Protein 1O9P (pdb70)

Organism: Bradyrhizobium japonicum (NCBI:txid375)

Nearest PDB structures (foldseek):
  1o9q-assembly1_A  TM=1.002E+00  e=8.405E-88  Bradyrhizobium japonicum
  1ocm-assembly1_A  TM=1.002E+00  e=1.793E-87  Bradyrhizobium japonicum
  1obk-assembly1_B  TM=1.001E+00  e=4.829E-87  Bradyrhizobium japonicum
  1o9p-assembly1_B  TM=1.001E+00  e=1.092E-86  Bradyrhizobium japonicum
  1obj-assembly1_B  TM=1.001E+00  e=3.504E-86  Bradyrhizobium japonicum

Structure (mmCIF, N/CA/C/O backbone):
data_1O9P
#
_entry.id   1O9P
#
_cell.length_a   103.581
_cell.length_b   94.790
_cell.length_c   75.065
_cell.angle_alpha   90.00
_cell.angle_beta   90.00
_cell.angle_gamma   90.00
#
_symmetry.space_group_name_H-M   'P 21 21 2'
#
loop_
_entity.id
_entity.type
_entity.pdbx_description
1 polymer 'MALONAMIDASE E2'
2 non-polymer 'MALONIC ACID'
3 water water
#
loop_
_atom_site.group_PDB
_atom_site.id
_atom_site.type_symbol
_atom_site.label_atom_id
_atom_site.label_alt_id
_atom_site.label_comp_id
_atom_site.label_asym_id
_atom_site.label_entity_id
_atom_site.label_seq_id
_atom_site.pdbx_PDB_ins_code
_atom_site.Cartn_x
_atom_site.Cartn_y
_atom_site.Cartn_z
_atom_site.occupancy
_atom_site.B_iso_or_equiv
_atom_site.auth_seq_id
_atom_site.auth_comp_id
_atom_site.auth_asym_id
_atom_site.auth_atom_id
_atom_site.pdbx_PDB_m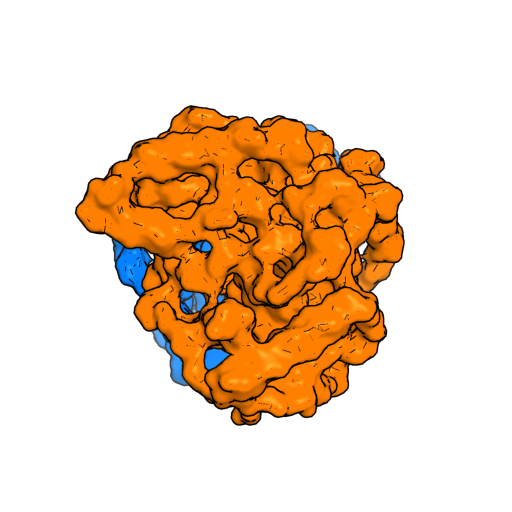odel_num
ATOM 1 N N . MET A 1 1 ? 11.269 31.099 -9.056 1.00 11.34 1 MET A N 1
ATOM 2 C CA . MET A 1 1 ? 11.995 30.602 -7.851 1.00 12.78 1 MET A CA 1
ATOM 3 C C . MET A 1 1 ? 13.293 29.905 -8.247 1.00 14.69 1 MET A C 1
ATOM 4 O O . MET A 1 1 ? 13.428 29.421 -9.373 1.00 16.26 1 MET A O 1
ATOM 9 N N . ILE A 1 2 ? 14.245 29.858 -7.317 1.00 13.55 2 ILE A N 1
ATOM 10 C CA . ILE A 1 2 ? 15.533 29.216 -7.565 1.00 14.05 2 ILE A CA 1
ATOM 11 C C . ILE A 1 2 ? 15.503 27.781 -7.044 1.00 14.12 2 ILE A C 1
ATOM 12 O O . ILE A 1 2 ? 15.109 27.538 -5.904 1.00 13.10 2 ILE A O 1
ATOM 17 N N . SER A 1 3 ? 15.924 26.836 -7.880 1.00 12.67 3 SER A N 1
ATOM 18 C CA . SER A 1 3 ? 15.950 25.428 -7.499 1.00 14.44 3 SER A CA 1
ATOM 19 C C . SER A 1 3 ? 17.276 24.995 -6.875 1.00 14.74 3 SER A C 1
ATOM 20 O O . SER A 1 3 ? 18.329 25.104 -7.498 1.00 15.04 3 SER A O 1
ATOM 23 N N . LEU A 1 4 ? 17.218 24.493 -5.646 1.00 16.16 4 LEU A N 1
ATOM 24 C CA . LEU A 1 4 ? 18.421 24.035 -4.965 1.00 15.45 4 LEU A CA 1
ATOM 25 C C . LEU A 1 4 ? 19.031 22.876 -5.756 1.00 15.14 4 LEU A C 1
ATOM 26 O O . LEU A 1 4 ? 20.233 22.862 -6.025 1.00 12.43 4 LEU A O 1
ATOM 31 N N . ALA A 1 5 ? 18.194 21.917 -6.142 1.00 16.08 5 ALA A N 1
ATOM 32 C CA . ALA A 1 5 ? 18.659 20.757 -6.898 1.00 19.38 5 ALA A CA 1
ATOM 33 C C . ALA A 1 5 ? 19.352 21.192 -8.185 1.00 20.75 5 ALA A C 1
ATOM 34 O O . ALA A 1 5 ? 20.418 20.679 -8.530 1.00 20.97 5 ALA A O 1
ATOM 36 N N . ASP A 1 6 ? 18.738 22.137 -8.890 1.00 22.30 6 ASP A N 1
ATOM 37 C CA . ASP A 1 6 ? 19.295 22.663 -10.132 1.00 22.47 6 ASP A CA 1
ATOM 38 C C . ASP A 1 6 ? 20.694 23.217 -9.866 1.00 22.23 6 ASP A C 1
ATOM 39 O O . ASP A 1 6 ? 21.660 22.853 -10.541 1.00 21.45 6 ASP A O 1
ATOM 44 N N . LEU A 1 7 ? 20.795 24.101 -8.877 1.00 19.96 7 LEU A N 1
ATOM 45 C CA . LEU A 1 7 ? 22.074 24.702 -8.519 1.00 20.09 7 LEU A CA 1
ATOM 46 C C . LEU A 1 7 ? 23.123 23.633 -8.225 1.00 19.97 7 LEU A C 1
ATOM 47 O O . LEU A 1 7 ? 24.243 23.699 -8.734 1.00 19.71 7 LEU A O 1
ATOM 52 N N . GLN A 1 8 ? 22.761 22.653 -7.403 1.00 20.01 8 GLN A N 1
ATOM 53 C CA . GLN A 1 8 ? 23.684 21.576 -7.055 1.00 22.39 8 GLN A CA 1
ATOM 54 C C . GLN A 1 8 ? 24.234 20.885 -8.293 1.00 23.53 8 GLN A C 1
ATOM 55 O O . GLN A 1 8 ? 25.445 20.722 -8.437 1.00 22.95 8 GLN A O 1
ATOM 61 N N . ARG A 1 9 ? 23.331 20.460 -9.171 1.00 23.71 9 ARG A N 1
ATOM 62 C CA . ARG A 1 9 ? 23.718 19.773 -10.397 1.00 25.95 9 ARG A CA 1
ATOM 63 C C . ARG A 1 9 ? 24.690 20.580 -11.243 1.00 26.22 9 ARG A C 1
ATOM 64 O O . ARG A 1 9 ? 25.720 20.062 -11.669 1.00 26.89 9 ARG A O 1
ATOM 72 N N . ARG A 1 10 ? 24.363 21.844 -11.487 1.00 26.43 10 ARG A N 1
ATOM 73 C CA . ARG A 1 10 ? 25.223 22.702 -12.290 1.00 26.81 10 ARG A CA 1
ATOM 74 C C . ARG A 1 10 ? 26.583 22.934 -11.633 1.00 27.69 10 ARG A C 1
ATOM 75 O O . ARG A 1 10 ? 27.613 22.966 -12.310 1.00 27.00 10 ARG A O 1
ATOM 83 N N . ILE A 1 11 ? 26.588 23.097 -10.316 1.00 26.34 11 ILE A N 1
ATOM 84 C CA . ILE A 1 11 ? 27.834 23.313 -9.593 1.00 25.74 11 ILE A CA 1
ATOM 85 C C . ILE A 1 11 ? 28.690 22.050 -9.637 1.00 26.98 11 ILE A C 1
ATOM 86 O O . ILE A 1 11 ? 29.894 22.113 -9.883 1.00 26.67 11 ILE A O 1
ATOM 91 N N . GLU A 1 12 ? 28.055 20.905 -9.409 1.00 28.08 12 GLU A N 1
ATOM 92 C CA . GLU A 1 12 ? 28.749 19.624 -9.406 1.00 31.12 12 GLU A CA 1
ATOM 93 C C . GLU A 1 12 ? 29.462 19.340 -10.727 1.00 32.59 12 GLU A C 1
ATOM 94 O O . GLU A 1 12 ? 30.599 18.863 -10.733 1.00 33.72 12 GLU A O 1
ATOM 100 N N . THR A 1 13 ? 28.800 19.630 -11.842 1.00 32.22 13 THR A N 1
ATOM 101 C CA . THR A 1 13 ? 29.392 19.385 -13.154 1.00 32.79 13 THR A CA 1
ATOM 102 C C . THR A 1 13 ? 30.284 20.533 -13.615 1.00 33.61 13 THR A C 1
ATOM 103 O O . THR A 1 13 ? 30.751 20.544 -14.756 1.00 34.93 13 THR A O 1
ATOM 107 N N . GLY A 1 14 ? 30.520 21.494 -12.728 1.00 33.02 14 GLY A N 1
ATOM 108 C CA . GLY A 1 14 ? 31.362 22.626 -13.072 1.00 32.07 14 GLY A CA 1
ATOM 109 C C . GLY A 1 14 ? 30.704 23.568 -14.060 1.00 31.97 14 GLY A C 1
ATOM 110 O O . GLY A 1 14 ? 31.354 24.446 -14.627 1.00 32.76 14 GLY A O 1
ATOM 111 N N . GLU A 1 15 ? 29.405 23.383 -14.265 1.00 31.31 15 GLU A N 1
ATOM 112 C CA . GLU A 1 15 ? 28.642 24.217 -15.182 1.00 30.33 15 GLU A CA 1
ATOM 113 C C . GLU A 1 15 ? 28.394 25.595 -14.564 1.00 30.60 15 GLU A C 1
ATOM 114 O O . GLU A 1 15 ? 28.244 26.586 -15.278 1.00 29.90 15 GLU A O 1
ATOM 120 N N . LEU A 1 16 ? 28.369 25.647 -13.232 1.00 29.44 16 LEU A N 1
ATOM 121 C CA . LEU A 1 16 ? 28.148 26.890 -12.490 1.00 27.93 16 LEU A CA 1
ATOM 122 C C . LEU A 1 16 ? 29.098 26.964 -11.293 1.00 26.77 16 LEU A C 1
ATOM 123 O O . LEU A 1 16 ? 29.357 25.953 -10.642 1.00 25.59 16 LEU A O 1
ATOM 128 N N . SER A 1 17 ? 29.610 28.156 -10.996 1.00 25.65 17 SER A N 1
ATOM 129 C CA . SER A 1 17 ? 30.525 28.310 -9.868 1.00 25.46 17 SER A CA 1
ATOM 130 C C . SER A 1 17 ? 29.785 28.730 -8.602 1.00 24.58 17 SER A C 1
ATOM 131 O O . SER A 1 17 ? 28.846 29.525 -8.654 1.00 24.60 17 SER A O 1
ATOM 134 N N . PRO A 1 18 ? 30.207 28.200 -7.443 1.00 24.21 18 PRO A N 1
ATOM 135 C CA . PRO A 1 18 ? 29.583 28.523 -6.155 1.00 22.57 18 PRO A CA 1
ATOM 136 C C . PRO A 1 18 ? 29.531 30.024 -5.893 1.00 22.17 18 PRO A C 1
ATOM 137 O O . PRO A 1 18 ? 28.512 30.543 -5.440 1.00 18.93 18 PRO A O 1
ATOM 141 N N . ASN A 1 19 ? 30.631 30.719 -6.167 1.00 21.68 19 ASN A N 1
ATOM 142 C CA . ASN A 1 19 ? 30.676 32.162 -5.946 1.00 22.59 19 ASN A CA 1
ATOM 143 C C . ASN A 1 19 ? 29.627 32.877 -6.783 1.00 21.08 19 ASN A C 1
ATOM 144 O O . ASN A 1 19 ? 28.996 33.828 -6.322 1.00 19.16 19 ASN A O 1
ATOM 149 N N . ALA A 1 20 ? 29.449 32.418 -8.017 1.00 20.66 20 ALA A N 1
ATOM 150 C CA . ALA A 1 20 ? 28.472 33.019 -8.919 1.00 21.79 20 ALA A CA 1
ATOM 151 C C . ALA A 1 20 ? 27.062 32.793 -8.389 1.00 20.70 20 ALA A C 1
ATOM 152 O O . ALA A 1 20 ? 26.223 33.697 -8.413 1.00 20.42 20 ALA A O 1
ATOM 154 N N . ALA A 1 21 ? 26.810 31.577 -7.918 1.00 19.58 21 ALA A N 1
ATOM 155 C CA . ALA A 1 21 ? 25.507 31.211 -7.381 1.00 18.52 21 ALA A CA 1
ATOM 156 C C . ALA A 1 21 ? 25.140 32.127 -6.224 1.00 17.54 21 ALA A C 1
ATOM 157 O O . ALA A 1 21 ? 24.018 32.637 -6.153 1.00 17.58 21 ALA A O 1
ATOM 159 N N . ILE A 1 22 ? 26.090 32.335 -5.320 1.00 15.41 22 ILE A N 1
ATOM 160 C CA . ILE A 1 22 ? 25.866 33.190 -4.164 1.00 15.18 22 ILE A CA 1
ATOM 161 C C . ILE A 1 22 ? 25.706 34.651 -4.579 1.00 15.45 22 ILE A C 1
ATOM 162 O O . ILE A 1 22 ? 24.871 35.369 -4.030 1.00 13.68 22 ILE A O 1
ATOM 167 N N . ALA A 1 23 ? 26.508 35.088 -5.544 1.00 15.69 23 ALA A N 1
ATOM 168 C CA . ALA A 1 23 ? 26.423 36.463 -6.030 1.00 15.92 23 ALA A CA 1
ATOM 169 C C . ALA A 1 23 ? 25.030 36.697 -6.611 1.00 15.38 23 ALA A C 1
ATOM 170 O O . ALA A 1 23 ? 24.464 37.783 -6.485 1.00 15.97 23 ALA A O 1
ATOM 172 N N . GLN A 1 24 ? 24.483 35.668 -7.249 1.00 15.36 24 GLN A N 1
ATOM 173 C CA . GLN A 1 24 ? 23.154 35.758 -7.842 1.00 17.01 24 GLN A CA 1
ATOM 174 C C . GLN A 1 24 ? 22.081 35.929 -6.769 1.00 16.84 24 GLN A C 1
ATOM 175 O O . GLN A 1 24 ? 21.132 36.691 -6.951 1.00 13.77 24 GLN A O 1
ATOM 181 N N . SER A 1 25 ? 22.232 35.225 -5.650 1.00 16.28 25 SER A N 1
ATOM 182 C CA . SER A 1 25 ? 21.262 35.339 -4.564 1.00 16.70 25 SER A CA 1
ATOM 183 C C . SER A 1 25 ? 21.325 36.732 -3.949 1.00 16.48 25 SER A C 1
ATOM 184 O O . SER A 1 25 ? 20.291 37.340 -3.666 1.00 14.27 25 SER A O 1
ATOM 187 N N . HIS A 1 26 ? 22.539 37.233 -3.735 1.00 15.06 26 HIS A N 1
ATOM 188 C CA . HIS A 1 26 ? 22.714 38.569 -3.173 1.00 16.78 26 HIS A CA 1
ATOM 189 C C . HIS A 1 26 ? 22.013 39.584 -4.059 1.00 16.88 26 HIS A C 1
ATOM 190 O O . HIS A 1 26 ? 21.372 40.515 -3.571 1.00 17.26 26 HIS A O 1
ATOM 197 N N . ALA A 1 27 ? 22.147 39.400 -5.368 1.00 17.94 27 ALA A N 1
ATOM 198 C CA . ALA A 1 27 ? 21.532 40.305 -6.335 1.00 18.59 27 ALA A CA 1
ATOM 199 C C . ALA A 1 27 ? 20.013 40.161 -6.343 1.00 18.24 27 ALA A C 1
ATOM 200 O O . ALA A 1 27 ? 19.288 41.156 -6.395 1.00 17.41 27 ALA A O 1
ATOM 202 N N . ALA A 1 28 ? 19.539 38.920 -6.292 1.00 16.45 28 ALA A N 1
ATOM 203 C CA . ALA A 1 28 ? 18.103 38.652 -6.298 1.00 17.38 28 ALA A CA 1
ATOM 204 C C . ALA A 1 28 ? 17.439 39.252 -5.062 1.00 16.09 28 ALA A C 1
ATOM 205 O O . ALA A 1 28 ? 16.308 39.732 -5.125 1.00 15.92 28 ALA A O 1
ATOM 207 N N . ILE A 1 29 ? 18.146 39.224 -3.938 1.00 14.95 29 ILE A N 1
ATOM 208 C CA . ILE A 1 29 ? 17.611 39.783 -2.707 1.00 14.86 29 ILE A CA 1
ATOM 209 C C . ILE A 1 29 ? 17.466 41.298 -2.855 1.00 17.70 29 ILE A C 1
ATOM 210 O O . ILE A 1 29 ? 16.384 41.850 -2.657 1.00 16.07 29 ILE A O 1
ATOM 215 N N . GLU A 1 30 ? 18.553 41.965 -3.222 1.00 17.05 30 GLU A N 1
ATOM 216 C CA . GLU A 1 30 ? 18.520 43.413 -3.382 1.00 20.74 30 GLU A CA 1
ATOM 217 C C . GLU A 1 30 ? 17.562 43.867 -4.479 1.00 19.73 30 GLU A C 1
ATOM 218 O O . GLU A 1 30 ? 17.047 44.983 -4.437 1.00 20.47 30 GLU A O 1
ATOM 224 N N . ALA A 1 31 ? 17.313 42.995 -5.450 1.00 19.41 31 ALA A N 1
ATOM 225 C CA . ALA A 1 31 ? 16.420 43.323 -6.558 1.00 18.62 31 ALA A CA 1
ATOM 226 C C . ALA A 1 31 ? 14.957 43.502 -6.151 1.00 18.82 31 ALA A C 1
ATOM 227 O O . ALA A 1 31 ? 14.239 44.299 -6.755 1.00 18.72 31 ALA A O 1
ATOM 229 N N . ARG A 1 32 ? 14.509 42.774 -5.132 1.00 16.39 32 ARG A N 1
ATOM 230 C CA . ARG A 1 32 ? 13.113 42.884 -4.717 1.00 17.14 32 ARG A CA 1
ATOM 231 C C . ARG A 1 32 ? 12.852 43.152 -3.233 1.00 15.45 32 ARG A C 1
ATOM 232 O O . ARG A 1 32 ? 11.693 43.227 -2.818 1.00 15.21 32 ARG A O 1
ATOM 240 N N . GLU A 1 33 ? 13.901 43.303 -2.430 1.00 13.75 33 GLU A N 1
ATOM 241 C CA . GLU A 1 33 ? 13.692 43.554 -1.003 1.00 14.28 33 GLU A CA 1
ATOM 242 C C . GLU A 1 33 ? 12.866 44.807 -0.727 1.00 15.24 33 GLU A C 1
ATOM 243 O O . GLU A 1 33 ? 12.027 44.813 0.172 1.00 13.62 33 GLU A O 1
ATOM 249 N N . LYS A 1 34 ? 13.101 45.870 -1.495 1.00 13.52 34 LYS A N 1
ATOM 250 C CA . LYS A 1 34 ? 12.361 47.114 -1.296 1.00 15.38 34 LYS A CA 1
ATOM 251 C C . LYS A 1 34 ? 10.875 46.909 -1.572 1.00 14.60 34 LYS A C 1
ATOM 252 O O . LYS A 1 34 ? 10.028 47.698 -1.146 1.00 14.27 34 LYS A O 1
ATOM 258 N N . GLU A 1 35 ? 10.568 45.826 -2.272 1.00 12.69 35 GLU A N 1
ATOM 259 C CA . GLU A 1 35 ? 9.202 45.489 -2.635 1.00 14.59 35 GLU A CA 1
ATOM 260 C C . GLU A 1 35 ? 8.557 44.456 -1.708 1.00 14.80 35 GLU A C 1
ATOM 261 O O . GLU A 1 35 ? 7.370 44.557 -1.388 1.00 12.66 35 GLU A O 1
ATOM 267 N N . VAL A 1 36 ? 9.350 43.471 -1.286 1.00 12.25 36 VAL A N 1
ATOM 268 C CA . VAL A 1 36 ? 8.873 42.369 -0.444 1.00 12.99 36 VAL A CA 1
ATOM 269 C C . VAL A 1 36 ? 9.202 42.460 1.054 1.00 12.72 36 VAL A C 1
ATOM 270 O O . VAL A 1 36 ? 8.408 42.027 1.894 1.00 10.87 36 VAL A O 1
ATOM 274 N N . HIS A 1 37 ? 10.366 43.015 1.382 1.00 10.37 37 HIS A N 1
ATOM 275 C CA . HIS A 1 37 ? 10.803 43.164 2.776 1.00 12.22 37 HIS A CA 1
ATOM 276 C C . HIS A 1 37 ? 10.791 41.823 3.508 1.00 10.73 37 HIS A C 1
ATOM 277 O O . HIS A 1 37 ? 10.204 41.702 4.582 1.00 10.81 37 HIS A O 1
ATOM 284 N N . ALA A 1 38 ? 11.447 40.825 2.928 1.00 10.53 38 ALA A N 1
ATOM 285 C CA . ALA A 1 38 ? 11.492 39.492 3.520 1.00 10.93 38 ALA A CA 1
ATOM 286 C C . ALA A 1 38 ? 12.644 39.291 4.501 1.00 10.13 38 ALA A C 1
ATOM 287 O O . ALA A 1 38 ? 12.661 38.309 5.248 1.00 9.38 38 ALA A O 1
ATOM 289 N N . PHE A 1 39 ? 13.607 40.208 4.503 1.00 7.51 39 PHE A N 1
ATOM 290 C CA . PHE A 1 39 ? 14.756 40.072 5.391 1.00 9.16 39 PHE A CA 1
ATOM 291 C C . PHE A 1 39 ? 14.858 41.080 6.526 1.00 10.37 39 PHE A C 1
ATOM 292 O O . PHE A 1 39 ? 14.630 42.279 6.340 1.00 10.26 39 PHE A O 1
ATOM 300 N N . VAL A 1 40 ? 15.208 40.576 7.703 1.00 9.68 40 VAL A N 1
ATOM 301 C CA . VAL A 1 40 ? 15.418 41.420 8.869 1.00 10.89 40 VAL A CA 1
ATOM 302 C C . VAL A 1 40 ? 16.798 42.005 8.604 1.00 11.50 40 VAL A C 1
ATOM 303 O O . VAL A 1 40 ? 17.058 43.188 8.830 1.00 9.27 40 VAL A O 1
ATOM 307 N N . ARG A 1 41 ? 17.687 41.144 8.126 1.00 11.14 41 ARG A N 1
ATOM 308 C CA . ARG A 1 41 ? 19.038 41.554 7.797 1.00 13.95 41 ARG A CA 1
ATOM 309 C C . ARG A 1 41 ? 19.628 40.649 6.727 1.00 13.10 41 ARG A C 1
ATOM 310 O O . ARG A 1 41 ? 19.474 39.420 6.751 1.00 8.99 41 ARG A O 1
ATOM 318 N N . HIS A 1 42 ? 20.286 41.292 5.772 1.00 12.21 42 HIS A N 1
ATOM 319 C CA . HIS A 1 42 ? 20.924 40.624 4.650 1.00 13.14 42 HIS A CA 1
ATOM 320 C C . HIS A 1 42 ? 22.422 40.828 4.824 1.00 13.55 42 HIS A C 1
ATOM 321 O O . HIS A 1 42 ? 22.901 41.966 4.808 1.00 14.37 42 HIS A O 1
ATOM 328 N N . ASP A 1 43 ? 23.156 39.737 5.021 1.00 13.24 43 ASP A N 1
ATOM 329 C CA . ASP A 1 43 ? 24.603 39.819 5.178 1.00 14.55 43 ASP A CA 1
ATOM 330 C C . ASP A 1 43 ? 25.203 39.857 3.779 1.00 14.51 43 ASP A C 1
ATOM 331 O O . ASP A 1 43 ? 25.455 38.822 3.170 1.00 12.58 43 ASP A O 1
ATOM 336 N N . LYS A 1 44 ? 25.419 41.066 3.275 1.00 15.36 44 LYS A N 1
ATOM 337 C CA . LYS A 1 44 ? 25.960 41.254 1.936 1.00 18.29 44 LYS A CA 1
ATOM 338 C C . LYS A 1 44 ? 27.350 40.665 1.739 1.00 18.20 44 LYS A C 1
ATOM 339 O O . LYS A 1 44 ? 27.752 40.391 0.610 1.00 17.98 44 LYS A O 1
ATOM 345 N N . SER A 1 45 ? 28.078 40.463 2.832 1.00 19.43 45 SER A N 1
ATOM 346 C CA . SER A 1 45 ? 29.432 39.921 2.745 1.00 20.09 45 SER A CA 1
ATOM 347 C C . SER A 1 45 ? 29.491 38.396 2.707 1.00 19.57 45 SER A C 1
ATOM 348 O O . SER A 1 45 ? 30.559 37.823 2.494 1.00 19.55 45 SER A O 1
ATOM 351 N N . ALA A 1 46 ? 28.352 37.741 2.917 1.00 18.86 46 ALA A N 1
ATOM 352 C CA . ALA A 1 46 ? 28.300 36.278 2.920 1.00 19.43 46 ALA A CA 1
ATOM 353 C C . ALA A 1 46 ? 28.812 35.693 1.607 1.00 20.43 46 ALA A C 1
ATOM 354 O O . ALA A 1 46 ? 28.384 36.100 0.528 1.00 20.11 46 ALA A O 1
ATOM 356 N N . ARG A 1 47 ? 29.722 34.727 1.702 1.00 20.24 47 ARG A N 1
ATOM 357 C CA . ARG A 1 47 ? 30.290 34.112 0.508 1.00 20.64 47 ARG A CA 1
ATOM 358 C C . ARG A 1 47 ? 30.111 32.598 0.499 1.00 18.47 47 ARG A C 1
ATOM 359 O O . ARG A 1 47 ? 29.828 31.987 1.529 1.00 17.82 47 ARG A O 1
ATOM 367 N N . ALA A 1 48 ? 30.261 31.994 -0.672 1.00 17.19 48 ALA A N 1
ATOM 368 C CA . ALA A 1 48 ? 30.115 30.551 -0.798 1.00 15.90 48 ALA A CA 1
ATOM 369 C C . ALA A 1 48 ? 31.253 29.849 -0.075 1.00 16.05 48 ALA A C 1
ATOM 370 O O . ALA A 1 48 ? 32.346 30.402 0.058 1.00 15.54 48 ALA A O 1
ATOM 372 N N . GLN A 1 49 ? 30.994 28.637 0.408 1.00 15.60 49 GLN A N 1
ATOM 373 C CA . GLN A 1 49 ? 32.034 27.873 1.082 1.00 17.19 49 GLN A CA 1
ATOM 374 C C . GLN A 1 49 ? 32.742 27.035 0.026 1.00 16.63 49 GLN A C 1
ATOM 375 O O . GLN A 1 49 ? 32.234 26.868 -1.083 1.00 16.68 49 GLN A O 1
ATOM 381 N N . ALA A 1 50 ? 33.907 26.506 0.382 1.00 17.02 50 ALA A N 1
ATOM 382 C CA . ALA A 1 50 ? 34.729 25.723 -0.534 1.00 17.30 50 ALA A CA 1
ATOM 383 C C . ALA A 1 50 ? 34.270 24.307 -0.868 1.00 18.16 50 ALA A C 1
ATOM 384 O O . ALA A 1 50 ? 34.490 23.838 -1.988 1.00 18.73 50 ALA A O 1
ATOM 386 N N . SER A 1 51 ? 33.649 23.618 0.082 1.00 16.01 51 SER A N 1
ATOM 387 C CA . SER A 1 51 ? 33.217 22.244 -0.172 1.00 16.51 51 SER A CA 1
ATOM 388 C C . SER A 1 51 ? 31.896 21.887 0.493 1.00 15.97 51 SER A C 1
ATOM 389 O O . SER A 1 51 ? 31.384 22.636 1.321 1.00 16.50 51 SER A O 1
ATOM 392 N N . GLY A 1 52 ? 31.361 20.726 0.129 1.00 14.80 52 GLY A N 1
ATOM 393 C CA . GLY A 1 52 ? 30.104 20.277 0.701 1.00 13.39 52 GLY A CA 1
ATOM 394 C C . GLY A 1 52 ? 28.983 20.303 -0.319 1.00 12.24 52 GLY A C 1
ATOM 395 O O . GLY A 1 52 ? 29.029 21.098 -1.257 1.00 13.09 52 GLY A O 1
ATOM 396 N N . PRO A 1 53 ? 27.956 19.454 -0.159 1.00 12.19 53 PRO A N 1
ATOM 397 C CA . PRO A 1 53 ? 26.832 19.414 -1.102 1.00 12.90 53 PRO A CA 1
ATOM 398 C C . PRO A 1 53 ? 26.043 20.717 -1.209 1.00 13.30 53 PRO A C 1
ATOM 399 O O . PRO A 1 53 ? 25.355 20.952 -2.206 1.00 13.19 53 PRO A O 1
ATOM 403 N N . LEU A 1 54 ? 26.139 21.564 -0.189 1.00 12.25 54 LEU A N 1
ATOM 404 C CA . LEU A 1 54 ? 25.425 22.832 -0.218 1.00 12.35 54 LEU A CA 1
ATOM 405 C C . LEU A 1 54 ? 26.315 24.026 -0.532 1.00 11.55 54 LEU A C 1
ATOM 406 O O . LEU A 1 54 ? 25.911 25.170 -0.350 1.00 12.70 54 LEU A O 1
ATOM 411 N N . ARG A 1 55 ? 27.530 23.776 -1.008 1.00 13.18 55 ARG A N 1
ATOM 412 C CA . ARG A 1 55 ? 28.402 24.892 -1.348 1.00 12.13 55 ARG A CA 1
ATOM 413 C C . ARG A 1 55 ? 27.713 25.683 -2.466 1.00 11.88 55 ARG A C 1
ATOM 414 O O . ARG A 1 55 ? 27.198 25.101 -3.420 1.00 12.12 55 ARG A O 1
ATOM 422 N N . GLY A 1 56 ? 27.683 27.005 -2.331 1.00 12.32 56 GLY A N 1
ATOM 423 C CA . GLY A 1 56 ? 27.035 27.836 -3.334 1.00 11.58 56 GLY A CA 1
ATOM 424 C C . GLY A 1 56 ? 25.530 27.977 -3.131 1.00 11.79 56 GLY A C 1
ATOM 425 O O . GLY A 1 56 ? 24.844 28.627 -3.926 1.00 10.92 56 GLY A O 1
ATOM 426 N N . ILE A 1 57 ? 25.012 27.378 -2.060 1.00 10.08 57 ILE A N 1
ATOM 427 C CA . ILE A 1 57 ? 23.580 27.435 -1.766 1.00 9.66 57 ILE A CA 1
ATOM 428 C C . ILE A 1 57 ? 23.287 28.452 -0.670 1.00 10.99 57 ILE A C 1
ATOM 429 O O . ILE A 1 57 ? 23.709 28.278 0.476 1.00 10.57 57 ILE A O 1
ATOM 434 N N . ALA A 1 58 ? 22.564 29.510 -1.025 1.00 9.74 58 ALA A N 1
ATOM 435 C CA . ALA A 1 58 ? 22.220 30.560 -0.072 1.00 10.23 58 ALA A CA 1
ATOM 436 C C . ALA A 1 58 ? 20.973 30.169 0.720 1.00 9.68 58 ALA A C 1
ATOM 437 O O . ALA A 1 58 ? 19.977 29.731 0.144 1.00 8.44 58 ALA A O 1
ATOM 439 N N . VAL A 1 59 ? 21.024 30.342 2.038 1.00 8.05 59 VAL A N 1
ATOM 440 C CA . VAL A 1 59 ? 19.891 29.984 2.884 1.00 8.16 59 VAL A CA 1
ATOM 441 C C . VAL A 1 59 ? 19.459 31.116 3.806 1.00 9.47 59 VAL A C 1
ATOM 442 O O . VAL A 1 59 ? 20.294 31.752 4.461 1.00 8.22 59 VAL A O 1
ATOM 446 N N . GLY A 1 60 ? 18.149 31.358 3.846 1.00 8.09 60 GLY A N 1
ATOM 447 C CA . GLY A 1 60 ? 17.588 32.386 4.706 1.00 8.36 60 GLY A CA 1
ATOM 448 C C . GLY A 1 60 ? 17.117 31.716 5.988 1.00 8.32 60 GLY A C 1
ATOM 449 O O . GLY A 1 60 ? 16.564 30.619 5.945 1.00 6.93 60 GLY A O 1
ATOM 450 N N . ILE A 1 61 ? 17.323 32.364 7.130 1.00 7.11 61 ILE A N 1
ATOM 451 C CA . ILE A 1 61 ? 16.934 31.763 8.406 1.00 8.44 61 ILE A CA 1
ATOM 452 C C . ILE A 1 61 ? 15.895 32.573 9.184 1.00 7.87 61 ILE A C 1
ATOM 453 O O . ILE A 1 61 ? 16.146 33.721 9.541 1.00 9.09 61 ILE A O 1
ATOM 458 N N . LYS A 1 62 ? 14.735 31.970 9.442 1.00 7.77 62 LYS A N 1
ATOM 459 C CA . LYS A 1 62 ? 13.669 32.627 10.209 1.00 7.74 62 LYS A CA 1
ATOM 460 C C . LYS A 1 62 ? 14.310 33.197 11.472 1.00 7.85 62 LYS A C 1
ATOM 461 O O . LYS A 1 62 ? 15.038 32.495 12.179 1.00 6.82 62 LYS A O 1
ATOM 467 N N . ASP A 1 63 ? 14.017 34.457 11.779 1.00 8.25 63 ASP A N 1
ATOM 468 C CA . ASP A 1 63 ? 14.673 35.106 12.905 1.00 9.43 63 ASP A CA 1
ATOM 469 C C . ASP A 1 63 ? 14.358 34.755 14.356 1.00 10.22 63 ASP A C 1
ATOM 470 O O . ASP A 1 63 ? 14.447 35.622 15.226 1.00 8.64 63 ASP A O 1
ATOM 475 N N . ILE A 1 64 ? 13.988 33.499 14.613 1.00 9.33 64 ILE A N 1
ATOM 476 C CA . ILE A 1 64 ? 13.794 33.025 15.984 1.00 8.29 64 ILE A CA 1
ATOM 477 C C . ILE A 1 64 ? 14.836 31.912 16.141 1.00 8.28 64 ILE A C 1
ATOM 478 O O . ILE A 1 64 ? 14.961 31.285 17.192 1.00 7.78 64 ILE A O 1
ATOM 483 N N . ILE A 1 65 ? 15.596 31.690 15.071 1.00 8.28 65 ILE A N 1
ATOM 484 C CA . ILE A 1 65 ? 16.645 30.670 15.052 1.00 8.27 65 ILE A CA 1
ATOM 485 C C . ILE A 1 65 ? 17.999 31.353 15.257 1.00 7.21 65 ILE A C 1
ATOM 486 O O . ILE A 1 65 ? 18.371 32.245 14.495 1.00 6.64 65 ILE A O 1
ATOM 491 N N . ASP A 1 66 ? 18.722 30.931 16.296 1.00 8.59 66 ASP A N 1
ATOM 492 C CA . ASP A 1 66 ? 20.026 31.502 16.646 1.00 8.50 66 ASP A CA 1
ATOM 493 C C . ASP A 1 66 ? 21.122 31.465 15.591 1.00 9.14 66 ASP A C 1
ATOM 494 O O . ASP A 1 66 ? 21.361 30.434 14.962 1.00 8.26 66 ASP A O 1
ATOM 499 N N . THR A 1 67 ? 21.798 32.601 15.430 1.00 7.80 67 THR A N 1
ATOM 500 C CA . THR A 1 67 ? 22.947 32.724 14.537 1.00 9.37 67 THR A CA 1
ATOM 501 C C . THR A 1 67 ? 23.991 33.470 15.364 1.00 9.81 67 THR A C 1
ATOM 502 O O . THR A 1 67 ? 23.658 34.403 16.100 1.00 11.43 67 THR A O 1
ATOM 506 N N . ALA A 1 68 ? 25.245 33.047 15.265 1.00 9.26 68 ALA A N 1
ATOM 507 C CA . ALA A 1 68 ? 26.317 33.666 16.043 1.00 11.69 68 ALA A CA 1
ATOM 508 C C . ALA A 1 68 ? 26.929 34.924 15.432 1.00 12.20 68 ALA A C 1
ATOM 509 O O . ALA A 1 68 ? 27.526 35.727 16.143 1.00 11.39 68 ALA A O 1
ATOM 511 N N . ASN A 1 69 ? 26.776 35.095 14.123 1.00 13.60 69 ASN A N 1
ATOM 512 C CA . ASN A 1 69 ? 27.362 36.241 13.428 1.00 14.31 69 ASN A CA 1
ATOM 513 C C . ASN A 1 69 ? 26.364 37.336 13.051 1.00 14.91 69 ASN A C 1
ATOM 514 O O . ASN A 1 69 ? 26.750 38.383 12.521 1.00 14.77 69 ASN A O 1
ATOM 519 N N . MET A 1 70 ? 25.087 37.083 13.315 1.00 12.62 70 MET A N 1
ATOM 520 C CA . MET A 1 70 ? 24.013 38.030 13.017 1.00 13.68 70 MET A CA 1
ATOM 521 C C . MET A 1 70 ? 23.034 38.010 14.170 1.00 10.64 70 MET A C 1
ATOM 522 O O . MET A 1 70 ? 22.819 36.969 14.784 1.00 11.04 70 MET A O 1
ATOM 527 N N . PRO A 1 71 ? 22.410 39.158 14.470 1.00 9.80 71 PRO A N 1
ATOM 528 C CA . PRO A 1 71 ? 21.451 39.168 15.575 1.00 9.86 71 PRO A CA 1
ATOM 529 C C . PRO A 1 71 ? 20.279 38.217 15.309 1.00 9.26 71 PRO A C 1
ATOM 530 O O . PRO A 1 71 ? 20.047 37.790 14.176 1.00 8.54 71 PRO A O 1
ATOM 534 N N . THR A 1 72 ? 19.561 37.876 16.373 1.00 8.37 72 THR A N 1
ATOM 535 C CA . THR A 1 72 ? 18.384 37.015 16.294 1.00 7.98 72 THR A CA 1
ATOM 536 C C . THR A 1 72 ? 17.400 37.779 17.171 1.00 8.42 72 THR A C 1
ATOM 537 O O . THR A 1 72 ? 17.396 37.640 18.397 1.00 8.50 72 THR A O 1
ATOM 541 N N . GLU A 1 73 ? 16.583 38.608 16.525 1.00 9.27 73 GLU A N 1
ATOM 542 C CA . GLU A 1 73 ? 15.652 39.487 17.223 1.00 8.56 73 GLU A CA 1
ATOM 543 C C . GLU A 1 73 ? 14.228 39.014 17.516 1.00 7.94 73 GLU A C 1
ATOM 544 O O . GLU A 1 73 ? 13.419 39.779 18.035 1.00 8.47 73 GLU A O 1
ATOM 550 N N . MET A 1 74 ? 13.932 37.760 17.188 1.00 8.55 74 MET A N 1
ATOM 551 C CA . MET A 1 74 ? 12.627 37.157 17.461 1.00 7.54 74 MET A CA 1
ATOM 552 C C . MET A 1 74 ? 11.408 37.923 16.951 1.00 8.68 74 MET A C 1
ATOM 553 O O . MET A 1 74 ? 10.294 37.683 17.418 1.00 9.30 74 MET A O 1
ATOM 558 N N . GLY A 1 75 ? 11.600 38.836 16.006 1.00 7.46 75 GLY A N 1
ATOM 559 C CA . GLY A 1 75 ? 10.474 39.609 15.506 1.00 10.08 75 GLY A CA 1
ATOM 560 C C . GLY A 1 75 ? 9.872 40.483 16.599 1.00 11.48 75 GLY A C 1
ATOM 561 O O . GLY A 1 75 ? 8.735 40.952 16.482 1.00 10.14 75 GLY A O 1
ATOM 562 N N . SER A 1 76 ? 10.648 40.725 17.653 1.00 10.40 76 SER A N 1
ATOM 563 C CA . SER A 1 76 ? 10.189 41.526 18.788 1.00 12.01 76 SER A CA 1
ATOM 564 C C . SER A 1 76 ? 11.167 42.605 19.251 1.00 12.40 76 SER A C 1
ATOM 565 O O . SER A 1 76 ? 12.378 42.388 19.296 1.00 10.49 76 SER A O 1
ATOM 568 N N . GLU A 1 77 ? 10.621 43.763 19.617 1.00 13.80 77 GLU A N 1
ATOM 569 C CA . GLU A 1 77 ? 11.417 44.889 20.098 1.00 16.18 77 GLU A CA 1
ATOM 570 C C . GLU A 1 77 ? 12.170 44.481 21.363 1.00 13.40 77 GLU A C 1
ATOM 571 O O . GLU A 1 77 ? 13.215 45.042 21.690 1.00 10.19 77 GLU A O 1
ATOM 577 N N . ILE A 1 78 ? 11.622 43.509 22.083 1.00 12.76 78 ILE A N 1
ATOM 578 C CA . ILE A 1 78 ? 12.241 43.040 23.318 1.00 10.45 78 ILE A CA 1
ATOM 579 C C . ILE A 1 78 ? 13.628 42.458 23.064 1.00 11.19 78 ILE A C 1
ATOM 580 O O . ILE A 1 78 ? 14.506 42.520 23.930 1.00 9.94 78 I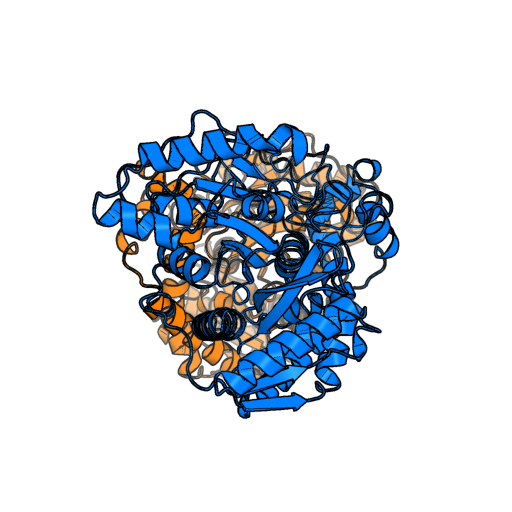LE A O 1
ATOM 585 N N . TYR A 1 79 ? 13.824 41.897 21.873 1.00 9.33 79 TYR A N 1
ATOM 586 C CA . TYR A 1 79 ? 15.106 41.303 21.518 1.00 10.86 79 TYR A CA 1
ATOM 587 C C . TYR A 1 79 ? 15.859 42.094 20.462 1.00 11.29 79 TYR A C 1
ATOM 588 O O . TYR A 1 79 ? 16.664 41.541 19.710 1.00 9.79 79 TYR A O 1
ATOM 597 N N . ARG A 1 80 ? 15.600 43.394 20.400 1.00 12.60 80 ARG A N 1
ATOM 598 C CA . ARG A 1 80 ? 16.296 44.235 19.435 1.00 12.83 80 ARG A CA 1
ATOM 599 C C . ARG A 1 80 ? 17.798 44.167 19.705 1.00 13.07 80 ARG A C 1
ATOM 600 O O . ARG A 1 80 ? 18.243 44.330 20.843 1.00 13.02 80 ARG A O 1
ATOM 608 N N . GLY A 1 81 ? 18.570 43.903 18.657 1.00 11.36 81 GLY A N 1
ATOM 609 C CA . GLY A 1 81 ? 20.014 43.817 18.789 1.00 12.44 81 GLY A CA 1
ATOM 610 C C . GLY A 1 81 ? 20.539 42.588 19.516 1.00 12.28 81 GLY A C 1
ATOM 611 O O . GLY A 1 81 ? 21.752 42.428 19.661 1.00 11.29 81 GLY A O 1
ATOM 612 N N . TRP A 1 82 ? 19.642 41.719 19.975 1.00 10.77 82 TRP A N 1
ATOM 613 C CA . TRP A 1 82 ? 20.062 40.514 20.693 1.00 10.41 82 TRP A CA 1
ATOM 614 C C . TRP A 1 82 ? 21.006 39.681 19.837 1.00 8.56 82 TRP A C 1
ATOM 615 O O . TRP A 1 82 ? 20.698 39.371 18.688 1.00 8.97 82 TRP A O 1
ATOM 626 N N . GLN A 1 83 ? 22.152 39.309 20.402 1.00 9.66 83 GLN A N 1
ATOM 627 C CA . GLN A 1 83 ? 23.134 38.529 19.660 1.00 9.22 83 GLN A CA 1
ATOM 628 C C . GLN A 1 83 ? 23.519 37.216 20.326 1.00 9.71 83 GLN A C 1
ATOM 629 O O . GLN A 1 83 ? 24.290 37.202 21.288 1.00 9.67 83 GLN A O 1
ATOM 635 N N . PRO A 1 84 ? 22.997 36.093 19.815 1.00 9.07 84 PRO A N 1
ATOM 636 C CA . PRO A 1 84 ? 23.331 34.794 20.400 1.00 9.01 84 PRO A CA 1
ATOM 637 C C . PRO A 1 84 ? 24.828 34.536 20.279 1.00 11.14 84 PRO A 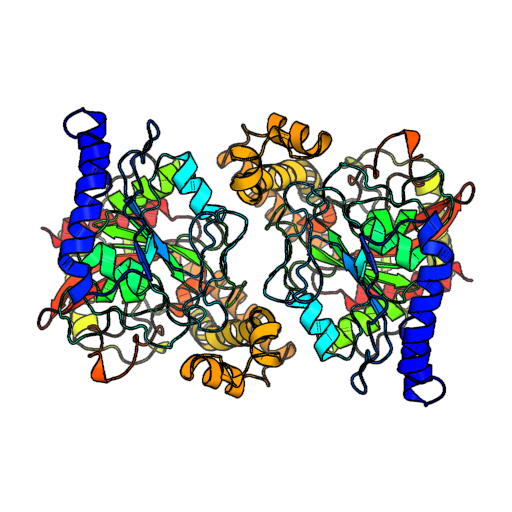C 1
ATOM 638 O O . PRO A 1 84 ? 25.487 35.022 19.356 1.00 10.39 84 PRO A O 1
ATOM 642 N N . ARG A 1 85 ? 25.353 33.761 21.216 1.00 10.31 85 ARG A N 1
ATOM 643 C CA . ARG A 1 85 ? 26.762 33.410 21.231 1.00 11.94 85 ARG A CA 1
ATOM 644 C C . ARG A 1 85 ? 27.050 32.318 20.198 1.00 11.64 85 ARG A C 1
ATOM 645 O O . ARG A 1 85 ? 28.111 32.304 19.573 1.00 9.20 85 ARG A O 1
ATOM 653 N N . SER A 1 86 ? 26.082 31.427 19.998 1.00 12.28 86 SER A N 1
ATOM 654 C CA . SER A 1 86 ? 26.253 30.307 19.079 1.00 11.59 86 SER A CA 1
ATOM 655 C C . SER A 1 86 ? 25.200 30.179 17.984 1.00 11.87 86 SER A C 1
ATOM 656 O O . SER A 1 86 ? 24.129 30.783 18.053 1.00 12.68 86 SER A O 1
ATOM 659 N N . ASP A 1 87 ? 25.528 29.386 16.968 1.00 10.22 87 ASP A N 1
ATOM 660 C CA . ASP A 1 87 ? 24.612 29.109 15.869 1.00 8.09 87 ASP A CA 1
ATOM 661 C C . ASP A 1 87 ? 23.777 27.933 16.340 1.00 8.14 87 ASP A C 1
ATOM 662 O O . ASP A 1 87 ? 24.304 27.009 16.962 1.00 7.28 87 ASP A O 1
ATOM 667 N N . ALA A 1 88 ? 22.485 27.952 16.036 1.00 6.84 88 ALA A N 1
ATOM 668 C CA . ALA A 1 88 ? 21.620 26.850 16.434 1.00 8.29 88 ALA A CA 1
ATOM 669 C C . ALA A 1 88 ? 22.064 25.593 15.697 1.00 7.52 88 ALA A C 1
ATOM 670 O O . ALA A 1 88 ? 22.651 25.670 14.624 1.00 8.39 88 ALA A O 1
ATOM 672 N N . PRO A 1 89 ? 21.809 24.415 16.279 1.00 7.92 89 PRO A N 1
ATOM 673 C CA . PRO A 1 89 ? 22.196 23.164 15.629 1.00 8.86 89 PRO A CA 1
ATOM 674 C C . PRO A 1 89 ? 21.736 23.046 14.169 1.00 8.64 89 PRO A C 1
ATOM 675 O O . PRO A 1 89 ? 22.500 22.590 13.325 1.00 8.41 89 PRO A O 1
ATOM 679 N N . VAL A 1 90 ? 20.505 23.455 13.855 1.00 9.86 90 VAL A N 1
ATOM 680 C CA . VAL A 1 90 ? 20.052 23.357 12.464 1.00 10.23 90 VAL A CA 1
ATOM 681 C C . VAL A 1 90 ? 20.851 24.276 11.554 1.00 10.73 90 VAL A C 1
ATOM 682 O O . VAL A 1 90 ? 21.018 23.990 10.371 1.00 11.11 90 VAL A O 1
ATOM 686 N N . VAL A 1 91 ? 21.341 25.385 12.098 1.00 10.76 91 VAL A N 1
ATOM 687 C CA . VAL A 1 91 ? 22.154 26.294 11.304 1.00 9.71 91 VAL A CA 1
ATOM 688 C C . VAL A 1 91 ? 23.491 25.601 11.046 1.00 9.89 91 VAL A C 1
ATOM 689 O O . VAL A 1 91 ? 24.038 25.687 9.948 1.00 8.98 91 VAL A O 1
ATOM 693 N N . MET A 1 92 ? 24.010 24.904 12.056 1.00 9.76 92 MET A N 1
ATOM 694 C CA . MET A 1 92 ? 25.280 24.197 11.907 1.00 8.69 92 MET A CA 1
ATOM 695 C C . MET A 1 92 ? 25.160 23.038 10.921 1.00 10.14 92 MET A C 1
ATOM 696 O O . MET A 1 92 ? 26.124 22.717 10.229 1.00 9.01 92 MET A O 1
ATOM 701 N N . MET A 1 93 ? 23.990 22.404 10.855 1.00 9.56 93 MET A N 1
ATOM 702 C CA . MET A 1 93 ? 23.805 21.300 9.913 1.00 9.18 93 MET A CA 1
ATOM 703 C C . MET A 1 93 ? 23.981 21.867 8.505 1.00 9.66 93 MET A C 1
ATOM 704 O O . MET A 1 93 ? 24.581 21.236 7.638 1.00 9.75 93 MET A O 1
ATOM 709 N N . LEU A 1 94 ? 23.456 23.068 8.286 1.00 7.84 94 LEU A N 1
ATOM 710 C CA . LEU A 1 94 ? 23.581 23.716 6.988 1.00 10.10 94 LEU A CA 1
ATOM 711 C C . LEU A 1 94 ? 25.031 24.120 6.718 1.00 9.77 94 LEU A C 1
ATOM 712 O O . LEU A 1 94 ? 25.571 23.842 5.646 1.00 8.61 94 LEU A O 1
ATOM 717 N N . LYS A 1 95 ? 25.657 24.767 7.698 1.00 8.45 95 LYS A N 1
ATOM 718 C CA . LYS A 1 95 ? 27.036 25.225 7.555 1.00 9.91 95 LYS A CA 1
ATOM 719 C C . LYS A 1 95 ? 28.018 24.078 7.346 1.00 9.65 95 LYS A C 1
ATOM 720 O O . LYS A 1 95 ? 28.936 24.178 6.534 1.00 8.82 95 LYS A O 1
ATOM 726 N N . ARG A 1 96 ? 27.827 22.989 8.078 1.00 11.08 96 ARG A N 1
ATOM 727 C CA . ARG A 1 96 ? 28.716 21.840 7.947 1.00 11.28 96 ARG A CA 1
ATOM 728 C C . ARG A 1 96 ? 28.599 21.225 6.565 1.00 11.68 96 ARG A C 1
ATOM 729 O O . ARG A 1 96 ? 29.529 20.570 6.087 1.00 11.72 96 ARG A O 1
ATOM 737 N N . ALA A 1 97 ? 27.453 21.441 5.927 1.00 9.62 97 ALA A N 1
ATOM 738 C CA . ALA A 1 97 ? 27.205 20.908 4.595 1.00 9.51 97 ALA A CA 1
ATOM 739 C C . ALA A 1 97 ? 27.707 21.845 3.500 1.00 10.48 97 ALA A C 1
ATOM 740 O O . ALA A 1 97 ? 27.593 21.535 2.313 1.00 11.04 97 ALA A O 1
ATOM 742 N N . GLY A 1 98 ? 28.248 22.995 3.902 1.00 10.56 98 GLY A N 1
ATOM 743 C CA . GLY A 1 98 ? 28.784 23.948 2.941 1.00 10.35 98 GLY A CA 1
ATOM 744 C C . GLY A 1 98 ? 27.889 25.103 2.522 1.00 10.11 98 GLY A C 1
ATOM 745 O O . GLY A 1 98 ? 28.248 25.873 1.625 1.00 8.98 98 GLY A O 1
ATOM 746 N N . ALA A 1 99 ? 26.737 25.247 3.169 1.00 8.34 99 ALA A N 1
ATOM 747 C CA . ALA A 1 99 ? 25.806 26.318 2.822 1.00 9.24 99 ALA A CA 1
ATOM 748 C C . ALA A 1 99 ? 26.265 27.702 3.276 1.00 9.81 99 ALA A C 1
ATOM 749 O O . ALA A 1 99 ? 27.138 27.836 4.131 1.00 8.20 99 ALA A O 1
ATOM 751 N N . THR A 1 100 ? 25.663 28.729 2.687 1.00 8.12 100 THR A N 1
ATOM 752 C CA . THR A 1 100 ? 25.965 30.106 3.035 1.00 9.86 100 THR A CA 1
ATOM 753 C C . THR A 1 100 ? 24.745 30.674 3.747 1.00 9.86 100 THR A C 1
ATOM 754 O O . THR A 1 100 ? 23.642 30.658 3.196 1.00 9.28 100 THR A O 1
ATOM 758 N N . ILE A 1 101 ? 24.932 31.143 4.977 1.00 8.35 101 ILE A N 1
ATOM 759 C CA . ILE A 1 101 ? 23.830 31.740 5.729 1.00 9.21 101 ILE A CA 1
ATOM 760 C C . ILE A 1 101 ? 23.787 33.183 5.229 1.00 10.55 101 ILE A C 1
ATOM 761 O O . ILE A 1 101 ? 24.554 34.035 5.680 1.00 10.70 101 ILE A O 1
ATOM 766 N N . ILE A 1 102 ? 22.886 33.448 4.288 1.00 10.32 102 ILE A N 1
ATOM 767 C CA . ILE A 1 102 ? 22.804 34.762 3.668 1.00 9.49 102 ILE A CA 1
ATOM 768 C C . ILE A 1 102 ? 22.047 35.847 4.432 1.00 10.54 102 ILE A C 1
ATOM 769 O O . ILE A 1 102 ? 22.197 37.038 4.139 1.00 9.31 102 ILE A O 1
ATOM 774 N N . GLY A 1 103 ? 21.247 35.451 5.416 1.00 8.76 103 GLY A N 1
ATOM 775 C CA . GLY A 1 103 ? 20.520 36.446 6.181 1.00 8.30 103 GLY A CA 1
ATOM 776 C C . GLY A 1 103 ? 19.427 35.886 7.066 1.00 8.00 103 GLY A C 1
ATOM 777 O O . GLY A 1 103 ? 19.132 34.690 7.026 1.00 7.21 103 GLY A O 1
ATOM 778 N N . LYS A 1 104 ? 18.836 36.754 7.881 1.00 7.64 104 LYS A N 1
ATOM 779 C CA . LYS A 1 104 ? 17.749 36.345 8.762 1.00 8.82 104 LYS A CA 1
ATOM 780 C C . LYS A 1 104 ? 16.462 36.846 8.123 1.00 9.71 104 LYS A C 1
ATOM 781 O O . LYS A 1 104 ? 16.343 38.028 7.795 1.00 10.60 104 LYS A O 1
ATOM 787 N N . THR A 1 105 ? 15.510 35.941 7.927 1.00 8.49 105 THR A N 1
ATOM 788 C CA . THR A 1 105 ? 14.232 36.300 7.325 1.00 8.54 105 THR A CA 1
ATOM 789 C C . THR A 1 105 ? 13.232 36.666 8.414 1.00 9.09 105 THR A C 1
ATOM 790 O O . THR A 1 105 ? 13.306 36.159 9.531 1.00 8.39 105 THR A O 1
ATOM 794 N N . THR A 1 106 ? 12.304 37.555 8.082 1.00 7.36 106 THR A N 1
ATOM 795 C CA . THR A 1 106 ? 11.306 38.023 9.034 1.00 7.77 106 THR A CA 1
ATOM 796 C C . THR A 1 106 ? 10.436 36.954 9.673 1.00 7.95 106 THR A C 1
ATOM 797 O O . THR A 1 106 ? 10.032 35.985 9.032 1.00 8.83 106 THR A O 1
ATOM 801 N N . THR A 1 107 ? 10.138 37.170 10.947 1.00 7.52 107 THR A N 1
ATOM 802 C CA . THR A 1 107 ? 9.263 36.297 11.704 1.00 6.80 107 THR A CA 1
ATOM 803 C C . THR A 1 107 ? 8.306 37.190 12.474 1.00 7.21 107 THR A C 1
ATOM 804 O O . THR A 1 107 ? 8.666 38.301 12.879 1.00 8.26 107 THR A O 1
ATOM 808 N N . THR A 1 108 ? 7.076 36.725 12.650 1.00 8.36 108 THR A N 1
ATOM 809 C CA . THR A 1 108 ? 6.108 37.470 13.438 1.00 8.38 108 THR A CA 1
ATOM 810 C C . THR A 1 108 ? 6.706 37.435 14.847 1.00 9.82 108 THR A C 1
ATOM 811 O O . THR A 1 108 ? 7.561 36.594 15.129 1.00 8.70 108 THR A O 1
ATOM 815 N N . ALA A 1 109 ? 6.271 38.340 15.719 1.00 7.09 109 ALA A N 1
ATOM 816 C CA . ALA A 1 109 ? 6.780 38.379 17.094 1.00 10.25 109 ALA A CA 1
ATOM 817 C C . ALA A 1 109 ? 6.631 37.034 17.810 1.00 9.68 109 ALA A C 1
ATOM 818 O O . ALA A 1 109 ? 5.524 36.517 17.963 1.00 9.67 109 ALA A O 1
ATOM 820 N N . PHE A 1 110 ? 7.755 36.483 18.258 1.00 8.91 110 PHE A N 1
ATOM 821 C CA . PHE A 1 110 ? 7.775 35.201 18.952 1.00 8.08 110 PHE A CA 1
ATOM 822 C C . PHE A 1 110 ? 7.072 34.098 18.175 1.00 8.26 110 PHE A C 1
ATOM 823 O O . PHE A 1 110 ? 6.515 33.166 18.754 1.00 7.54 110 PHE A O 1
ATOM 831 N N . ALA A 1 111 ? 7.110 34.225 16.851 1.00 6.63 111 ALA A N 1
ATOM 832 C CA . ALA A 1 111 ? 6.526 33.251 15.939 1.00 6.34 111 ALA A CA 1
ATOM 833 C C . ALA A 1 111 ? 5.027 33.007 16.098 1.00 6.96 111 ALA A C 1
ATOM 834 O O . ALA A 1 111 ? 4.552 31.896 15.865 1.00 6.26 111 ALA A O 1
ATOM 836 N N . SER A 1 112 ? 4.282 34.041 16.481 1.00 5.78 112 SER A N 1
ATOM 837 C CA . SER A 1 112 ? 2.844 33.905 16.643 1.00 6.89 112 SER A CA 1
ATOM 838 C C . SER A 1 112 ? 2.059 34.588 15.511 1.00 8.58 112 SER A C 1
ATOM 839 O O . SER A 1 112 ? 2.500 34.591 14.363 1.00 7.72 112 SER A O 1
ATOM 842 N N . ARG A 1 113 ? 0.915 35.183 15.842 1.00 8.29 113 ARG A N 1
ATOM 843 C CA . ARG A 1 113 ? 0.036 35.801 14.847 1.00 10.86 113 ARG A CA 1
ATOM 844 C C . ARG A 1 113 ? 0.230 37.261 14.420 1.00 10.17 113 ARG A C 1
ATOM 845 O O . ARG A 1 113 ? -0.436 37.706 13.490 1.00 9.73 113 ARG A O 1
ATOM 853 N N . ASP A 1 114 ? 1.116 38.009 15.070 1.00 8.69 114 ASP A N 1
ATOM 854 C CA . ASP A 1 114 ? 1.297 39.420 14.709 1.00 9.59 114 ASP A CA 1
ATOM 855 C C . ASP A 1 114 ? 2.041 39.655 13.392 1.00 7.90 114 ASP A C 1
ATOM 856 O O . ASP A 1 114 ? 3.216 39.330 13.267 1.00 8.74 114 ASP A O 1
ATOM 861 N N . PRO A 1 115 ? 1.363 40.260 12.401 1.00 8.47 115 PRO A N 1
ATOM 862 C CA . PRO A 1 115 ? 1.943 40.545 11.084 1.00 9.53 115 PRO A CA 1
ATOM 863 C C . PRO A 1 115 ? 3.263 41.302 11.067 1.00 10.37 115 PRO A C 1
ATOM 864 O O . PRO A 1 115 ? 3.476 42.235 11.846 1.00 9.11 115 PRO A O 1
ATOM 868 N N . THR A 1 116 ? 4.141 40.890 10.158 1.00 9.54 116 THR A N 1
ATOM 869 C CA . THR A 1 116 ? 5.424 41.554 9.963 1.00 8.58 116 THR A CA 1
ATOM 870 C C . THR A 1 116 ? 5.119 42.530 8.826 1.00 9.30 116 THR A C 1
ATOM 871 O O . THR A 1 116 ? 3.968 42.648 8.402 1.00 8.59 116 THR A O 1
ATOM 875 N N . ALA A 1 117 ? 6.143 43.210 8.318 1.00 9.66 117 ALA A N 1
ATOM 876 C CA . ALA A 1 117 ? 5.949 44.155 7.223 1.00 10.39 117 ALA A CA 1
ATOM 877 C C . ALA A 1 117 ? 6.106 43.474 5.865 1.00 12.11 117 ALA A C 1
ATOM 878 O O . ALA A 1 117 ? 5.880 44.091 4.820 1.00 10.08 117 ALA A O 1
ATOM 880 N N . THR A 1 118 ? 6.477 42.196 5.886 1.00 9.64 118 THR A N 1
ATOM 881 C CA . THR A 1 118 ? 6.685 41.434 4.656 1.00 7.86 118 THR A CA 1
ATOM 882 C C . THR A 1 118 ? 5.429 41.344 3.799 1.00 9.63 118 THR A C 1
ATOM 883 O O . THR A 1 118 ? 4.314 41.235 4.315 1.00 9.79 118 THR A O 1
ATOM 887 N N . LEU A 1 119 ? 5.618 41.385 2.483 1.00 7.84 119 LEU A N 1
ATOM 888 C CA . LEU A 1 119 ? 4.500 41.336 1.548 1.00 8.64 119 LEU A CA 1
ATOM 889 C C . LEU A 1 119 ? 4.603 40.133 0.616 1.00 8.38 119 LEU A C 1
ATOM 890 O O . LEU A 1 119 ? 5.695 39.645 0.342 1.00 9.11 119 LEU A O 1
ATOM 895 N N . ASN A 1 120 ? 3.457 39.655 0.137 1.00 8.23 120 ASN A N 1
ATOM 896 C CA . ASN A 1 120 ? 3.414 38.505 -0.762 1.00 11.05 120 ASN A CA 1
ATOM 897 C C . ASN A 1 120 ? 4.022 38.843 -2.127 1.00 11.89 120 ASN A C 1
ATOM 898 O O . ASN A 1 120 ? 3.595 39.791 -2.789 1.00 11.23 120 ASN A O 1
ATOM 903 N N . PRO A 1 121 ? 5.024 38.063 -2.568 1.00 12.97 121 PRO A N 1
ATOM 904 C CA . PRO A 1 121 ? 5.713 38.257 -3.853 1.00 14.72 121 PRO A CA 1
ATOM 905 C C . PRO A 1 121 ? 4.783 38.186 -5.065 1.00 14.47 121 PRO A C 1
ATOM 906 O O . PRO A 1 121 ? 5.054 38.797 -6.099 1.00 14.35 121 PRO A O 1
ATOM 910 N N . HIS A 1 122 ? 3.697 37.430 -4.933 1.00 14.22 122 HIS A N 1
ATOM 911 C CA . HIS A 1 122 ? 2.736 37.277 -6.022 1.00 14.75 122 HIS A CA 1
ATOM 912 C C . HIS A 1 122 ? 1.793 38.466 -6.138 1.00 14.18 122 HIS A C 1
ATOM 913 O O . HIS A 1 122 ? 1.210 38.704 -7.195 1.00 14.48 122 HIS A O 1
ATOM 920 N N . ASN A 1 123 ? 1.640 39.200 -5.042 1.00 13.35 123 ASN A N 1
ATOM 921 C CA . ASN A 1 123 ? 0.785 40.379 -5.005 1.00 13.58 123 ASN A CA 1
ATOM 922 C C . ASN A 1 123 ? 1.092 41.132 -3.716 1.00 13.84 123 ASN A C 1
ATOM 923 O O . ASN A 1 123 ? 0.648 40.743 -2.635 1.00 11.77 123 ASN A O 1
ATOM 928 N N . THR A 1 124 ? 1.849 42.215 -3.854 1.00 11.58 124 THR A N 1
ATOM 929 C CA . THR A 1 124 ? 2.283 43.046 -2.736 1.00 14.81 124 THR A CA 1
ATOM 930 C C . THR A 1 124 ? 1.170 43.632 -1.862 1.00 12.61 124 THR A C 1
ATOM 931 O O . THR A 1 124 ? 1.443 44.198 -0.801 1.00 10.01 124 THR A O 1
ATOM 935 N N . GLY A 1 125 ? -0.079 43.488 -2.291 1.00 11.14 125 GLY A N 1
ATOM 936 C CA . GLY A 1 125 ? -1.181 44.004 -1.496 1.00 11.71 125 GLY A CA 1
ATOM 937 C C . GLY A 1 125 ? -1.733 42.916 -0.590 1.00 12.63 125 GLY A C 1
ATOM 938 O O . GLY A 1 125 ? -2.722 43.115 0.116 1.00 13.39 125 GLY A O 1
ATOM 939 N N . HIS A 1 126 ? -1.076 41.761 -0.606 1.00 11.09 126 HIS A N 1
ATOM 940 C CA . HIS A 1 126 ? -1.498 40.619 0.194 1.00 11.19 126 HIS A CA 1
ATOM 941 C C . HIS A 1 126 ? -0.421 40.116 1.150 1.00 9.65 126 HIS A C 1
ATOM 942 O O . HIS A 1 126 ? 0.771 40.338 0.945 1.00 11.00 126 HIS A O 1
ATOM 949 N N . SER A 1 127 ? -0.868 39.425 2.190 1.00 8.23 127 SER A N 1
ATOM 950 C CA . SER A 1 127 ? 0.016 38.853 3.197 1.00 10.12 127 SER A CA 1
ATOM 951 C C . SER A 1 127 ? 0.726 37.614 2.667 1.00 9.03 127 SER A C 1
ATOM 952 O O . SER A 1 127 ? 0.170 36.879 1.853 1.00 8.96 127 SER A O 1
ATOM 955 N N . PRO A 1 128 ? 1.974 37.372 3.113 1.00 9.84 128 PRO A N 1
ATOM 956 C CA . PRO A 1 128 ? 2.736 36.198 2.675 1.00 8.49 128 PRO A CA 1
ATOM 957 C C . PRO A 1 128 ? 2.435 35.065 3.650 1.00 9.21 128 PRO A C 1
ATOM 958 O O . PRO A 1 128 ? 2.989 33.970 3.552 1.00 5.78 128 PRO A O 1
ATOM 962 N N . GLY A 1 129 ? 1.545 35.346 4.594 1.00 8.30 129 GLY A N 1
ATOM 963 C CA . GLY A 1 129 ? 1.212 34.365 5.609 1.00 9.05 129 GLY A CA 1
ATOM 964 C C . GLY A 1 129 ? 2.203 34.483 6.756 1.00 9.30 129 GLY A C 1
ATOM 965 O O . GLY A 1 129 ? 3.028 35.401 6.770 1.00 9.12 129 GLY A O 1
ATOM 966 N N . GLY A 1 130 ? 2.123 33.564 7.717 1.00 7.58 130 GLY A N 1
ATOM 967 C CA . GLY A 1 130 ? 3.029 33.578 8.857 1.00 6.98 130 GLY A CA 1
ATOM 968 C C . GLY A 1 130 ? 3.037 32.218 9.538 1.00 6.79 130 GLY A C 1
ATOM 969 O O . GLY A 1 130 ? 2.291 31.329 9.120 1.00 6.36 130 GLY A O 1
ATOM 970 N N . ALA A 1 131 ? 3.857 32.025 10.572 1.00 7.36 131 ALA A N 1
ATOM 971 C CA . ALA A 1 131 ? 4.753 33.041 11.123 1.00 7.23 131 ALA A CA 1
ATOM 972 C C . ALA A 1 131 ? 6.098 33.130 10.396 1.00 6.17 131 ALA A C 1
ATOM 973 O O . ALA A 1 131 ? 6.839 34.089 10.593 1.00 6.82 131 ALA A O 1
ATOM 975 N N . SER A 1 132 ? 6.419 32.137 9.569 1.00 7.43 132 SER A N 1
ATOM 976 C CA . SER A 1 132 ? 7.687 32.143 8.829 1.00 7.88 132 SER A CA 1
ATOM 977 C C . SER A 1 132 ? 7.511 32.994 7.569 1.00 7.74 132 SER A C 1
ATOM 978 O O . SER A 1 132 ? 7.794 32.547 6.460 1.00 8.21 132 SER A O 1
ATOM 981 N N . SER A 1 133 ? 7.058 34.227 7.763 1.00 7.82 133 SER A N 1
ATOM 982 C CA . SER A 1 133 ? 6.780 35.151 6.668 1.00 8.22 133 SER A CA 1
ATOM 983 C C . SER A 1 133 ? 7.916 35.393 5.686 1.00 7.25 133 SER A C 1
ATOM 984 O O . SER A 1 133 ? 7.750 35.213 4.480 1.00 7.36 133 SER A O 1
ATOM 987 N N . GLY A 1 134 ? 9.065 35.814 6.201 1.00 7.44 134 GLY A N 1
ATOM 988 C CA . GLY A 1 134 ? 10.196 36.090 5.336 1.00 7.55 134 GLY A CA 1
ATOM 989 C C . GLY A 1 134 ? 10.764 34.896 4.590 1.00 7.12 134 GLY A C 1
ATOM 990 O O . GLY A 1 134 ? 11.191 35.027 3.444 1.00 7.82 134 GLY A O 1
ATOM 991 N N . SER A 1 135 ? 10.795 33.731 5.228 1.00 7.81 135 SER A N 1
ATOM 992 C CA . SER A 1 135 ? 11.337 32.559 4.556 1.00 8.26 135 SER A CA 1
ATOM 993 C C . SER A 1 135 ? 10.465 32.176 3.365 1.00 8.68 135 SER A C 1
ATOM 994 O O . SER A 1 135 ? 10.975 31.884 2.280 1.00 8.87 135 SER A O 1
ATOM 997 N N . ALA A 1 136 ? 9.151 32.190 3.559 1.00 7.57 136 ALA A N 1
ATOM 998 C CA . ALA A 1 136 ? 8.230 31.859 2.479 1.00 9.05 136 ALA A CA 1
ATOM 999 C C . ALA A 1 136 ? 8.321 32.908 1.367 1.00 8.25 136 ALA A C 1
ATOM 1000 O O . ALA A 1 136 ? 8.450 32.571 0.187 1.00 8.01 136 ALA A O 1
ATOM 1002 N N . ALA A 1 137 ? 8.269 34.181 1.751 1.00 6.93 137 ALA A N 1
ATOM 1003 C CA . ALA A 1 137 ? 8.331 35.276 0.783 1.00 6.76 137 ALA A CA 1
ATOM 1004 C C . ALA A 1 137 ? 9.622 35.309 -0.031 1.00 8.31 137 ALA A C 1
ATOM 1005 O O . ALA A 1 137 ? 9.583 35.502 -1.246 1.00 7.89 137 ALA A O 1
ATOM 1007 N N . ALA A 1 138 ? 10.761 35.127 0.634 1.00 8.33 138 ALA A N 1
ATOM 1008 C CA . ALA A 1 138 ? 12.047 35.162 -0.058 1.00 8.96 138 ALA A CA 1
ATOM 1009 C C . ALA A 1 138 ? 12.165 34.061 -1.099 1.00 10.04 138 ALA A C 1
ATOM 1010 O O . ALA A 1 138 ? 12.626 34.305 -2.215 1.00 8.17 138 ALA A O 1
ATOM 1012 N N . VAL A 1 139 ? 11.758 32.848 -0.736 1.00 8.26 139 VAL A N 1
ATOM 1013 C CA . VAL A 1 139 ? 11.817 31.737 -1.673 1.00 8.88 139 VAL A CA 1
ATOM 1014 C C . VAL A 1 139 ? 10.806 32.006 -2.788 1.00 9.88 139 VAL A C 1
ATOM 1015 O O . VAL A 1 139 ? 11.094 31.801 -3.966 1.00 9.38 139 VAL A O 1
ATOM 1019 N N . GLY A 1 140 ? 9.627 32.487 -2.409 1.00 9.81 140 GLY A N 1
ATOM 1020 C CA . GLY A 1 140 ? 8.602 32.781 -3.396 1.00 11.86 140 GLY A CA 1
ATOM 1021 C C . GLY A 1 140 ? 9.007 33.860 -4.384 1.00 12.80 140 GLY A C 1
ATOM 1022 O O . GLY A 1 140 ? 8.611 33.821 -5.552 1.00 14.15 140 GLY A O 1
ATOM 1023 N N . ALA A 1 141 ? 9.799 34.821 -3.919 1.00 9.76 141 ALA A N 1
ATOM 1024 C CA . ALA A 1 141 ? 10.256 35.927 -4.759 1.00 11.60 141 ALA A CA 1
ATOM 1025 C C . ALA A 1 141 ? 11.527 35.595 -5.535 1.00 11.70 141 ALA A C 1
ATOM 1026 O O . ALA A 1 141 ? 12.096 36.462 -6.199 1.00 13.38 141 ALA A O 1
ATOM 1028 N N . GLY A 1 142 ? 11.970 34.345 -5.441 1.00 10.22 142 GLY A N 1
ATOM 1029 C CA . GLY A 1 142 ? 13.169 33.924 -6.148 1.00 12.31 142 GLY A CA 1
ATOM 1030 C C . GLY A 1 142 ? 14.471 34.526 -5.642 1.00 11.35 142 GLY A C 1
ATOM 1031 O O . GLY A 1 142 ? 15.427 34.665 -6.408 1.00 10.27 142 GLY A O 1
ATOM 1032 N N . MET A 1 143 ? 14.521 34.871 -4.358 1.00 10.82 143 MET A N 1
ATOM 1033 C CA . MET A 1 143 ? 15.716 35.466 -3.762 1.00 12.58 143 MET A CA 1
ATOM 1034 C C . MET A 1 143 ? 16.736 34.425 -3.318 1.00 11.17 143 MET A C 1
ATOM 1035 O O . MET A 1 143 ? 17.947 34.645 -3.404 1.00 12.14 143 MET A O 1
ATOM 1040 N N . ILE A 1 144 ? 16.235 33.299 -2.825 1.00 8.93 144 ILE A N 1
ATOM 1041 C CA . ILE A 1 144 ? 17.084 32.227 -2.321 1.00 8.66 144 ILE A CA 1
ATOM 1042 C C . ILE A 1 144 ? 16.494 30.871 -2.661 1.00 8.05 144 ILE A C 1
ATOM 1043 O O . ILE A 1 144 ? 15.283 30.737 -2.818 1.00 8.25 144 ILE A O 1
ATOM 1048 N N . PRO A 1 145 ? 17.347 29.843 -2.778 1.00 9.21 145 PRO A N 1
ATOM 1049 C CA . PRO A 1 145 ? 16.885 28.489 -3.102 1.00 9.54 145 PRO A CA 1
ATOM 1050 C C . PRO A 1 145 ? 16.437 27.685 -1.882 1.00 10.37 145 PRO A C 1
ATOM 1051 O O . PRO A 1 145 ? 15.843 26.616 -2.019 1.00 9.05 145 PRO A O 1
ATOM 1055 N N . LEU A 1 146 ? 16.716 28.197 -0.687 1.00 10.74 146 LEU A N 1
ATOM 1056 C CA . LEU A 1 146 ? 16.331 27.484 0.526 1.00 9.86 146 LEU A CA 1
ATOM 1057 C C . LEU A 1 146 ? 16.182 28.413 1.725 1.00 10.06 146 LEU A C 1
ATOM 1058 O O . LEU A 1 146 ? 16.893 29.415 1.852 1.00 8.91 146 LEU A O 1
ATOM 1063 N N . ALA A 1 147 ? 15.244 28.077 2.603 1.00 9.75 147 ALA A N 1
ATOM 1064 C CA . ALA A 1 147 ? 15.014 28.868 3.801 1.00 9.16 147 ALA A CA 1
ATOM 1065 C C . ALA A 1 147 ? 14.495 27.978 4.914 1.00 9.50 147 ALA A C 1
ATOM 1066 O O . ALA A 1 147 ? 13.777 27.008 4.666 1.00 8.36 147 ALA A O 1
ATOM 1068 N N . LEU A 1 148 ? 14.887 28.294 6.139 1.00 7.98 148 LEU A N 1
ATOM 1069 C CA . LEU A 1 148 ? 14.415 27.546 7.289 1.00 8.89 148 LEU A CA 1
ATOM 1070 C C . LEU A 1 148 ? 13.308 28.331 7.971 1.00 8.77 148 LEU A C 1
ATOM 1071 O O . LEU A 1 148 ? 13.345 29.569 8.035 1.00 8.53 148 LEU A O 1
ATOM 1076 N N . GLY A 1 149 ? 12.316 27.600 8.464 1.00 7.46 149 GLY A N 1
ATOM 1077 C CA . GLY A 1 149 ? 11.212 28.207 9.179 1.00 7.58 149 GLY A CA 1
ATOM 1078 C C . GLY A 1 149 ? 10.830 27.245 10.286 1.00 9.22 149 GLY A C 1
ATOM 1079 O O . GLY A 1 149 ? 11.546 26.271 10.537 1.00 6.86 149 GLY A O 1
ATOM 1080 N N . THR A 1 150 ? 9.718 27.512 10.961 1.00 7.98 150 THR A N 1
ATOM 1081 C CA . THR A 1 150 ? 9.252 26.628 12.021 1.00 7.53 150 THR A CA 1
ATOM 1082 C C . THR A 1 150 ? 7.738 26.632 12.013 1.00 8.33 150 THR A C 1
ATOM 1083 O O . THR A 1 150 ? 7.112 27.530 11.457 1.00 5.90 150 THR A O 1
ATOM 1087 N N . GLN A 1 151 ? 7.152 25.622 12.637 1.00 7.11 151 GLN A N 1
ATOM 1088 C CA . GLN A 1 151 ? 5.706 25.524 12.701 1.00 7.48 151 GLN A CA 1
ATOM 1089 C C . GLN A 1 151 ? 5.251 24.997 14.053 1.00 8.27 151 GLN A C 1
ATOM 1090 O O . GLN A 1 151 ? 5.734 23.963 14.518 1.00 6.44 151 GLN A O 1
ATOM 1096 N N . THR A 1 152 ? 4.332 25.730 14.679 1.00 6.43 152 THR A N 1
ATOM 1097 C CA . THR A 1 152 ? 3.754 25.340 15.962 1.00 6.98 152 THR A CA 1
ATOM 1098 C C . THR A 1 152 ? 2.291 25.040 15.640 1.00 8.54 152 THR A C 1
ATOM 1099 O O . THR A 1 152 ? 1.739 24.019 16.058 1.00 10.17 152 THR A O 1
ATOM 1103 N N . GLY A 1 153 ? 1.686 25.940 14.870 1.00 9.61 153 GLY A N 1
ATOM 1104 C CA . GLY A 1 153 ? 0.315 25.776 14.418 1.00 9.48 153 GLY A CA 1
ATOM 1105 C C . GLY A 1 153 ? 0.410 25.456 12.934 1.00 9.96 153 GLY A C 1
ATOM 1106 O O . GLY A 1 153 ? 0.229 24.316 12.526 1.00 9.23 153 GLY A O 1
ATOM 1107 N N . GLY A 1 154 ? 0.715 26.460 12.117 1.00 10.97 154 GLY A N 1
ATOM 1108 C CA . GLY A 1 154 ? 0.840 26.216 10.689 1.00 9.18 154 GLY A CA 1
ATOM 1109 C C . GLY A 1 154 ? 1.832 27.134 10.001 1.00 9.15 154 GLY A C 1
ATOM 1110 O O . GLY A 1 154 ? 1.732 27.377 8.800 1.00 8.56 154 GLY A O 1
ATOM 1111 N N . SER A 1 155 ? 2.816 27.613 10.755 1.00 6.54 155 SER A N 1
ATOM 1112 C CA . SER A 1 155 ? 3.810 28.545 10.230 1.00 7.82 155 SER A CA 1
ATOM 1113 C C . SER A 1 155 ? 4.761 28.110 9.110 1.00 8.16 155 SER A C 1
ATOM 1114 O O . SER A 1 155 ? 5.577 28.911 8.657 1.00 6.52 155 SER A O 1
ATOM 1117 N N . VAL A 1 156 ? 4.687 26.857 8.671 1.00 7.05 156 VAL A N 1
ATOM 1118 C CA . VAL A 1 156 ? 5.527 26.424 7.558 1.00 6.60 156 VAL A CA 1
ATOM 1119 C C . VAL A 1 156 ? 4.621 26.169 6.358 1.00 7.98 156 VAL A C 1
ATOM 1120 O O . VAL A 1 156 ? 4.752 26.813 5.313 1.00 5.72 156 VAL A O 1
ATOM 1124 N N . ILE A 1 157 ? 3.674 25.253 6.518 1.00 7.40 157 ILE A N 1
ATOM 1125 C CA . ILE A 1 157 ? 2.773 24.920 5.422 1.00 8.53 157 ILE A CA 1
ATOM 1126 C C . ILE A 1 157 ? 1.921 26.072 4.898 1.00 10.42 157 ILE A C 1
ATOM 1127 O O . ILE A 1 157 ? 1.825 26.273 3.680 1.00 10.48 157 ILE A O 1
ATOM 1132 N N . ARG A 1 158 ? 1.311 26.839 5.796 1.00 9.15 158 ARG A N 1
ATOM 1133 C CA . ARG A 1 158 ? 0.446 27.921 5.345 1.00 8.51 158 ARG A CA 1
ATOM 1134 C C . ARG A 1 158 ? 1.130 29.017 4.532 1.00 9.20 158 ARG A C 1
ATOM 1135 O O . ARG A 1 158 ? 0.665 29.361 3.441 1.00 8.85 158 ARG A O 1
ATOM 1143 N N . PRO A 1 159 ? 2.225 29.601 5.050 1.00 8.06 159 PRO A N 1
ATOM 1144 C CA . PRO A 1 159 ? 2.870 30.651 4.248 1.00 8.61 159 PRO A CA 1
ATOM 1145 C C . PRO A 1 159 ? 3.465 30.094 2.954 1.00 7.73 159 PRO A C 1
ATOM 1146 O O . PRO A 1 159 ? 3.573 30.804 1.954 1.00 6.11 159 PRO A O 1
ATOM 1150 N N . ALA A 1 160 ? 3.856 28.823 2.971 1.00 6.68 160 ALA A N 1
ATOM 1151 C CA . ALA A 1 160 ? 4.405 28.215 1.766 1.00 6.93 160 ALA A CA 1
ATOM 1152 C C . ALA A 1 160 ? 3.292 28.222 0.721 1.00 7.58 160 ALA A C 1
ATOM 1153 O O . ALA A 1 160 ? 3.507 28.600 -0.427 1.00 9.27 160 ALA A O 1
ATOM 1155 N N . ALA A 1 161 ? 2.099 27.806 1.135 1.00 8.11 161 ALA A N 1
ATOM 1156 C CA . ALA A 1 161 ? 0.945 27.770 0.240 1.00 8.39 161 ALA A CA 1
ATOM 1157 C C . ALA A 1 161 ? 0.617 29.167 -0.284 1.00 8.32 161 ALA A C 1
ATOM 1158 O O . ALA A 1 161 ? 0.413 29.357 -1.484 1.00 10.36 161 ALA A O 1
ATOM 1160 N N . TYR A 1 162 ? 0.558 30.138 0.623 1.00 9.31 162 TYR A N 1
ATOM 1161 C CA . TYR A 1 162 ? 0.251 31.521 0.261 1.00 9.59 162 TYR A CA 1
ATOM 1162 C C . TYR A 1 162 ? 1.239 32.107 -0.741 1.00 10.14 162 TYR A C 1
ATOM 1163 O O . TYR A 1 162 ? 0.855 32.878 -1.623 1.00 11.60 162 TYR A O 1
ATOM 1172 N N . CYS A 1 163 ? 2.513 31.752 -0.590 1.00 10.25 163 CYS A N 1
ATOM 1173 C CA . CYS A 1 163 ? 3.569 32.265 -1.456 1.00 9.24 163 CYS A CA 1
ATOM 1174 C C . CYS A 1 163 ? 3.933 31.353 -2.629 1.00 9.73 163 CYS A C 1
ATOM 1175 O O . CYS A 1 163 ? 4.864 31.642 -3.382 1.00 9.60 163 CYS A O 1
ATOM 1178 N N . GLY A 1 164 ? 3.205 30.251 -2.774 1.00 8.98 164 GLY A N 1
ATOM 1179 C CA . GLY A 1 164 ? 3.447 29.334 -3.875 1.00 9.24 164 GLY A CA 1
ATOM 1180 C C . GLY A 1 164 ? 4.771 28.586 -3.888 1.00 10.30 164 GLY A C 1
ATOM 1181 O O . GLY A 1 164 ? 5.310 28.303 -4.958 1.00 9.24 164 GLY A O 1
ATOM 1182 N N . THR A 1 165 ? 5.303 28.257 -2.715 1.00 8.70 165 THR A N 1
ATOM 1183 C CA . THR A 1 165 ? 6.568 27.530 -2.663 1.00 9.19 165 THR A CA 1
ATOM 1184 C C . THR A 1 165 ? 6.340 26.122 -2.143 1.00 8.43 165 THR A C 1
ATOM 1185 O O . THR A 1 165 ? 5.299 25.818 -1.571 1.00 8.35 165 THR A O 1
ATOM 1189 N N . ALA A 1 166 ? 7.320 25.259 -2.363 1.00 10.15 166 ALA A N 1
ATOM 1190 C CA . ALA A 1 166 ? 7.239 23.911 -1.844 1.00 10.67 166 ALA A CA 1
ATOM 1191 C C . ALA A 1 166 ? 7.771 24.086 -0.426 1.00 11.34 166 ALA A C 1
ATOM 1192 O O . ALA A 1 166 ? 8.511 25.037 -0.148 1.00 10.22 166 ALA A O 1
ATOM 1194 N N . ALA A 1 167 ? 7.382 23.198 0.476 1.00 10.38 167 ALA A N 1
ATOM 1195 C CA . ALA A 1 167 ? 7.867 23.276 1.845 1.00 9.74 167 ALA A CA 1
ATOM 1196 C C . ALA A 1 167 ? 7.544 21.985 2.554 1.00 9.78 167 ALA A C 1
ATOM 1197 O O . ALA A 1 167 ? 6.627 21.263 2.160 1.00 9.96 167 ALA A O 1
ATOM 1199 N N . ILE A 1 168 ? 8.309 21.687 3.595 1.00 9.21 168 ILE A N 1
ATOM 1200 C CA . ILE A 1 168 ? 8.055 20.490 4.364 1.00 9.27 168 ILE A CA 1
ATOM 1201 C C . ILE A 1 168 ? 8.246 20.725 5.848 1.00 9.35 168 ILE A C 1
ATOM 1202 O O . ILE A 1 168 ? 9.168 21.423 6.270 1.00 10.18 168 ILE A O 1
ATOM 1207 N N . LYS A 1 169 ? 7.321 20.180 6.629 1.00 9.84 169 LYS A N 1
ATOM 1208 C CA . LYS A 1 169 ? 7.422 20.226 8.077 1.00 9.87 169 LYS A CA 1
ATOM 1209 C C . LYS A 1 169 ? 7.710 18.754 8.333 1.00 8.97 169 LYS A C 1
ATOM 1210 O O . LYS A 1 169 ? 6.796 17.933 8.324 1.00 11.13 169 LYS A O 1
ATOM 1216 N N . PRO A 1 170 ? 8.986 18.398 8.530 1.00 10.17 170 PRO A N 1
ATOM 1217 C CA . PRO A 1 170 ? 9.361 17.003 8.775 1.00 10.19 170 PRO A CA 1
ATOM 1218 C C . PRO A 1 170 ? 8.724 16.454 10.036 1.00 10.33 170 PRO A C 1
ATOM 1219 O O . PRO A 1 170 ? 8.108 17.191 10.807 1.00 10.71 170 PRO A O 1
ATOM 1223 N N . SER A 1 171 ? 8.882 15.151 10.239 1.00 10.32 171 SER A N 1
ATOM 1224 C CA . SER A 1 171 ? 8.347 14.498 11.417 1.00 11.06 171 SER A CA 1
ATOM 1225 C C . SER A 1 171 ? 8.852 15.219 12.658 1.00 10.51 171 SER A C 1
ATOM 1226 O O . SER A 1 171 ? 9.994 15.670 12.705 1.00 11.37 171 SER A O 1
ATOM 1229 N N . PHE A 1 172 ? 7.987 15.325 13.658 1.00 11.87 172 PHE A N 1
ATOM 1230 C CA . PHE A 1 172 ? 8.312 15.988 14.911 1.00 12.50 172 PHE A CA 1
ATOM 1231 C C . PHE A 1 172 ? 9.642 15.485 15.480 1.00 14.09 172 PHE A C 1
ATOM 1232 O O . PHE A 1 172 ? 9.926 14.285 15.468 1.00 12.18 172 PHE A O 1
ATOM 1240 N N . ARG A 1 173 ? 10.452 16.426 15.956 1.00 14.38 173 ARG A N 1
ATOM 1241 C CA . ARG A 1 173 ? 11.754 16.156 16.562 1.00 18.66 173 ARG A CA 1
ATOM 1242 C C . ARG A 1 173 ? 12.851 15.553 15.684 1.00 19.04 173 ARG A C 1
ATOM 1243 O O . ARG A 1 173 ? 13.903 15.170 16.201 1.00 19.69 173 ARG A O 1
ATOM 1251 N N . MET A 1 174 ? 12.634 15.450 14.375 1.00 17.37 174 MET A N 1
ATOM 1252 C CA . MET A 1 174 ? 13.697 14.911 13.531 1.00 17.86 174 MET A CA 1
ATOM 1253 C C . MET A 1 174 ? 14.829 15.938 13.503 1.00 17.29 174 MET A C 1
ATOM 1254 O O . MET A 1 174 ? 16.006 15.588 13.619 1.00 17.21 174 MET A O 1
ATOM 1259 N N . LEU A 1 175 ? 14.462 17.206 13.334 1.00 14.29 175 LEU A N 1
ATOM 1260 C CA . LEU A 1 175 ? 15.432 18.297 13.327 1.00 12.16 175 LEU A CA 1
ATOM 1261 C C . LEU A 1 175 ? 15.390 18.923 14.720 1.00 10.62 175 LEU A C 1
ATOM 1262 O O . LEU A 1 175 ? 14.318 19.182 15.263 1.00 10.30 175 LEU A O 1
ATOM 1267 N N . PRO A 1 176 ? 16.560 19.169 15.320 1.00 11.19 176 PRO A N 1
ATOM 1268 C CA . PRO A 1 176 ? 16.589 19.761 16.658 1.00 10.54 176 PRO A CA 1
ATOM 1269 C C . PRO A 1 176 ? 16.038 21.179 16.729 1.00 9.81 176 PRO A C 1
ATOM 1270 O O . PRO A 1 176 ? 16.197 21.964 15.799 1.00 9.13 176 PRO A O 1
ATOM 1274 N N . THR A 1 177 ? 15.390 21.497 17.843 1.00 8.88 177 THR A N 1
ATOM 1275 C CA . THR A 1 177 ? 14.848 22.830 18.054 1.00 9.11 177 THR A CA 1
ATOM 1276 C C . THR A 1 177 ? 15.736 23.582 19.041 1.00 9.30 177 THR A C 1
ATOM 1277 O O . THR A 1 177 ? 15.359 24.628 19.568 1.00 8.95 177 THR A O 1
ATOM 1281 N N . VAL A 1 178 ? 16.918 23.027 19.304 1.00 7.97 178 VAL A N 1
ATOM 1282 C CA . VAL A 1 178 ? 17.879 23.676 20.189 1.00 8.88 178 VAL A CA 1
ATOM 1283 C C . VAL A 1 178 ? 18.235 24.988 19.491 1.00 8.98 178 VAL A C 1
ATOM 1284 O O . VAL A 1 178 ? 18.422 25.011 18.278 1.00 9.21 178 VAL A O 1
ATOM 1288 N N . GLY A 1 179 ? 18.319 26.078 20.244 1.00 8.23 179 GLY A N 1
ATOM 1289 C CA . GLY A 1 179 ? 18.649 27.351 19.623 1.00 9.65 179 GLY A CA 1
ATOM 1290 C C . GLY A 1 179 ? 17.513 27.938 18.797 1.00 10.00 179 GLY A C 1
ATOM 1291 O O . GLY A 1 179 ? 17.734 28.827 17.968 1.00 10.45 179 GLY A O 1
ATOM 1292 N N . VAL A 1 180 ? 16.299 27.437 19.017 1.00 9.45 180 VAL A N 1
ATOM 1293 C CA . VAL A 1 180 ? 15.106 27.910 18.317 1.00 9.39 180 VAL A CA 1
ATOM 1294 C C . VAL A 1 180 ? 14.144 28.408 19.401 1.00 11.37 180 VAL A C 1
ATOM 1295 O O . VAL A 1 180 ? 13.710 27.626 20.248 1.00 11.24 180 VAL A O 1
ATOM 1299 N N . LYS A 1 181 ? 13.833 29.706 19.384 1.00 9.60 181 LYS A N 1
ATOM 1300 C CA . LYS A 1 181 ? 12.939 30.306 20.380 1.00 9.14 181 LYS A CA 1
ATOM 1301 C C . LYS A 1 181 ? 11.687 29.452 20.525 1.00 9.34 181 LYS A C 1
ATOM 1302 O O . LYS A 1 181 ? 10.974 29.213 19.552 1.00 10.31 181 LYS A O 1
ATOM 1308 N N . CYS A 1 182 ? 11.412 29.002 21.742 1.00 8.14 182 CYS A N 1
ATOM 1309 C CA . CYS A 1 182 ? 10.260 28.141 21.968 1.00 9.58 182 CYS A CA 1
ATOM 1310 C C . CYS A 1 182 ? 8.923 28.859 22.110 1.00 9.14 182 CYS A C 1
ATOM 1311 O O . CYS A 1 182 ? 8.826 29.923 22.723 1.00 9.33 182 CYS A O 1
ATOM 1314 N N . TYR A 1 183 ? 7.897 28.265 21.511 1.00 9.24 183 TYR A N 1
ATOM 1315 C CA . TYR A 1 183 ? 6.530 28.778 21.581 1.00 8.58 183 TYR A CA 1
ATOM 1316 C C . TYR A 1 183 ? 5.823 27.678 22.379 1.00 8.99 183 TYR A C 1
ATOM 1317 O O . TYR A 1 183 ? 5.286 27.921 23.462 1.00 8.31 183 TYR A O 1
ATOM 1326 N N . SER A 1 184 ? 5.863 26.462 21.839 1.00 8.04 184 SER A N 1
ATOM 1327 C CA . SER A 1 184 ? 5.285 25.286 22.483 1.00 7.84 184 SER A CA 1
ATOM 1328 C C . SER A 1 184 ? 6.209 24.100 22.211 1.00 8.42 184 SER A C 1
ATOM 1329 O O . SER A 1 184 ? 6.307 23.628 21.077 1.00 8.02 184 SER A O 1
ATOM 1332 N N . TRP A 1 185 ? 6.891 23.614 23.244 1.00 8.34 185 TRP A N 1
ATOM 1333 C CA . TRP A 1 185 ? 7.817 22.497 23.061 1.00 7.88 185 TRP A CA 1
ATOM 1334 C C . TRP A 1 185 ? 7.164 21.199 22.588 1.00 7.93 185 TRP A C 1
ATOM 1335 O O . TRP A 1 185 ? 7.822 20.346 21.994 1.00 6.27 185 TRP A O 1
ATOM 1346 N N . ALA A 1 186 ? 5.871 21.045 22.831 1.00 7.45 186 ALA A N 1
ATOM 1347 C CA . ALA A 1 186 ? 5.188 19.838 22.379 1.00 8.75 186 ALA A CA 1
ATOM 1348 C C . ALA A 1 186 ? 4.868 19.953 20.886 1.00 9.23 186 ALA A C 1
ATOM 1349 O O . ALA A 1 186 ? 4.548 18.956 20.234 1.00 7.36 186 ALA A O 1
ATOM 1351 N N . LEU A 1 187 ? 4.987 21.161 20.342 1.00 7.13 187 LEU A N 1
ATOM 1352 C CA . LEU A 1 187 ? 4.640 21.394 18.939 1.00 8.23 187 LEU A CA 1
ATOM 1353 C C . LEU A 1 187 ? 5.718 21.911 17.988 1.00 8.34 187 LEU A C 1
ATOM 1354 O O . LEU A 1 187 ? 5.801 21.449 16.850 1.00 8.82 187 LEU A O 1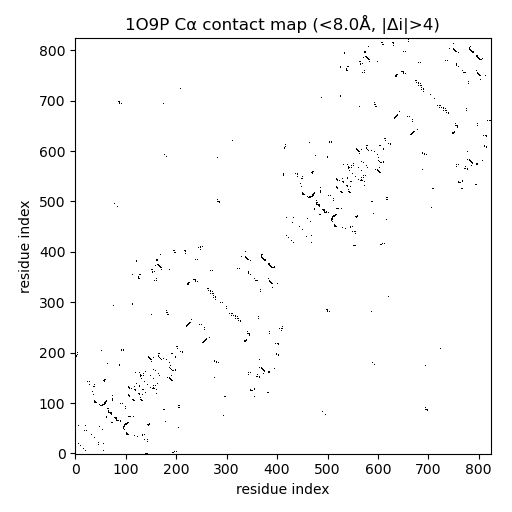
ATOM 1359 N N . ASP A 1 188 ? 6.518 22.874 18.443 1.00 7.63 188 ASP A N 1
ATOM 1360 C CA . ASP A 1 188 ? 7.565 23.468 17.612 1.00 9.11 188 ASP A CA 1
ATOM 1361 C C . ASP A 1 188 ? 8.316 22.444 16.772 1.00 8.80 188 ASP A C 1
ATOM 1362 O O . ASP A 1 188 ? 8.896 21.501 17.301 1.00 8.65 188 ASP A O 1
ATOM 1367 N N . THR A 1 189 ? 8.298 22.653 15.457 1.00 9.46 189 THR A N 1
ATOM 1368 C CA . THR A 1 189 ? 8.976 21.781 14.506 1.00 7.49 189 THR A CA 1
ATOM 1369 C C . THR A 1 189 ? 9.630 22.650 13.434 1.00 8.26 189 THR A C 1
ATOM 1370 O O . THR A 1 189 ? 8.996 23.557 12.888 1.00 9.08 189 THR A O 1
ATOM 1374 N N . VAL A 1 190 ? 10.900 22.385 13.148 1.00 8.19 190 VAL A N 1
ATOM 1375 C CA . VAL A 1 190 ? 11.619 23.141 12.128 1.00 8.23 190 VAL A CA 1
ATOM 1376 C C . VAL A 1 190 ? 11.126 22.692 10.755 1.00 9.86 190 VAL A C 1
ATOM 1377 O O . VAL A 1 190 ? 10.742 21.537 10.574 1.00 10.76 190 VAL A O 1
ATOM 1381 N N . GLY A 1 191 ? 11.128 23.613 9.795 1.00 7.77 191 GLY A N 1
ATOM 1382 C CA . GLY A 1 191 ? 10.691 23.290 8.447 1.00 7.44 191 GLY A CA 1
ATOM 1383 C C . GLY A 1 191 ? 11.568 23.941 7.390 1.00 7.81 191 GLY A C 1
ATOM 1384 O O . GLY A 1 191 ? 12.332 24.859 7.692 1.00 8.19 191 GLY A O 1
ATOM 1385 N N . LEU A 1 192 ? 11.462 23.466 6.151 1.00 8.82 192 LEU A N 1
ATOM 1386 C CA . LEU A 1 192 ? 12.247 24.005 5.039 1.00 9.32 192 LEU A CA 1
ATOM 1387 C C . LEU A 1 192 ? 11.363 24.516 3.902 1.00 10.68 192 LEU A C 1
ATOM 1388 O O . LEU A 1 192 ? 10.294 23.965 3.652 1.00 9.50 192 LEU A O 1
ATOM 1393 N N . PHE A 1 193 ? 11.824 25.564 3.219 1.00 8.61 193 PHE A N 1
ATOM 1394 C CA . PHE A 1 193 ? 11.107 26.116 2.074 1.00 7.86 193 PHE A CA 1
ATOM 1395 C C . PHE A 1 193 ? 12.037 26.021 0.875 1.00 7.61 193 PHE A C 1
ATOM 1396 O O . PHE A 1 193 ? 13.235 26.273 0.998 1.00 6.93 193 PHE A O 1
ATOM 1404 N N . GLY A 1 194 ? 11.479 25.670 -0.280 1.00 7.31 194 GLY A N 1
ATOM 1405 C CA . GLY A 1 194 ? 12.269 25.558 -1.492 1.00 8.08 194 GLY A CA 1
ATOM 1406 C C . GLY A 1 194 ? 11.356 25.678 -2.696 1.00 9.85 194 GLY A C 1
ATOM 1407 O O . GLY A 1 194 ? 10.166 25.964 -2.545 1.00 9.67 194 GLY A O 1
ATOM 1408 N N . ALA A 1 195 ? 11.894 25.451 -3.890 1.00 8.70 195 ALA A N 1
ATOM 1409 C CA . ALA A 1 195 ? 11.083 25.551 -5.098 1.00 10.01 195 ALA A CA 1
ATOM 1410 C C . ALA A 1 195 ? 10.218 24.316 -5.321 1.00 10.43 195 ALA A C 1
ATOM 1411 O O . ALA A 1 195 ? 9.021 24.432 -5.580 1.00 11.58 195 ALA A O 1
ATOM 1413 N N . ARG A 1 196 ? 10.821 23.137 -5.220 1.00 11.38 196 ARG A N 1
ATOM 1414 C CA . ARG A 1 196 ? 10.089 21.894 -5.430 1.00 12.57 196 ARG A CA 1
ATOM 1415 C C . ARG A 1 196 ? 10.449 20.856 -4.379 1.00 12.45 196 ARG A C 1
ATOM 1416 O O . ARG A 1 196 ? 11.408 21.026 -3.627 1.00 10.46 196 ARG A O 1
ATOM 1424 N N . ALA A 1 197 ? 9.680 19.772 -4.349 1.00 10.90 197 ALA A N 1
ATOM 1425 C CA . ALA A 1 197 ? 9.895 18.691 -3.397 1.00 11.31 197 ALA A CA 1
ATOM 1426 C C . ALA A 1 197 ? 11.329 18.175 -3.440 1.00 10.83 197 ALA A C 1
ATOM 1427 O O . ALA A 1 197 ? 11.945 17.942 -2.400 1.00 12.56 197 ALA A O 1
ATOM 1429 N N . GLU A 1 198 ? 11.859 17.987 -4.644 1.00 11.73 198 GLU A N 1
ATOM 1430 C CA . GLU A 1 198 ? 13.225 17.502 -4.792 1.00 11.52 198 GLU A CA 1
ATOM 1431 C C . GLU A 1 198 ? 14.232 18.412 -4.083 1.00 10.89 198 GLU A C 1
ATOM 1432 O O . GLU A 1 198 ? 15.226 17.937 -3.529 1.00 12.36 198 GLU A O 1
ATOM 1438 N N . ASP A 1 199 ? 13.974 19.717 -4.100 1.00 8.38 199 ASP A N 1
ATOM 1439 C CA . ASP A 1 199 ? 14.864 20.672 -3.453 1.00 8.98 199 ASP A CA 1
ATOM 1440 C C . ASP A 1 199 ? 14.839 20.439 -1.944 1.00 8.88 199 ASP A C 1
ATOM 1441 O O . ASP A 1 199 ? 15.867 20.534 -1.269 1.00 9.68 199 ASP A O 1
ATOM 1446 N N . LEU A 1 200 ? 13.656 20.124 -1.431 1.00 8.21 200 LEU A N 1
ATOM 1447 C CA . LEU A 1 200 ? 13.475 19.851 -0.013 1.00 9.59 200 LEU A CA 1
ATOM 1448 C C . LEU A 1 200 ? 14.236 18.579 0.351 1.00 10.51 200 LEU A C 1
ATOM 1449 O O . LEU A 1 200 ? 14.897 18.513 1.387 1.00 11.52 200 LEU A O 1
ATOM 1454 N N . ALA A 1 201 ? 14.151 17.571 -0.513 1.00 10.56 201 ALA A N 1
ATOM 1455 C CA . ALA A 1 201 ? 14.842 16.311 -0.271 1.00 10.71 201 ALA A CA 1
ATOM 1456 C C . ALA A 1 201 ? 16.357 16.505 -0.223 1.00 12.22 201 ALA A C 1
ATOM 1457 O O . ALA A 1 201 ? 17.023 16.017 0.694 1.00 10.98 201 ALA A O 1
ATOM 1459 N N . ARG A 1 202 ? 16.903 17.222 -1.202 1.00 13.23 202 ARG A N 1
ATOM 1460 C CA . ARG A 1 202 ? 18.344 17.457 -1.240 1.00 13.65 202 ARG A CA 1
ATOM 1461 C C . ARG A 1 202 ? 18.782 18.259 -0.016 1.00 13.24 202 ARG A C 1
ATOM 1462 O O . ARG A 1 202 ? 19.888 18.079 0.499 1.00 10.60 202 ARG A O 1
ATOM 1470 N N . GLY A 1 203 ? 17.908 19.142 0.450 1.00 11.48 203 GLY A N 1
ATOM 1471 C CA . GLY A 1 203 ? 18.225 19.943 1.616 1.00 11.34 203 GLY A CA 1
ATOM 1472 C C . GLY A 1 203 ? 18.297 19.092 2.874 1.00 10.55 203 GLY A C 1
ATOM 1473 O O . GLY A 1 203 ? 19.223 19.229 3.673 1.00 11.00 203 GLY A O 1
ATOM 1474 N N . LEU A 1 204 ? 17.327 18.206 3.059 1.00 7.98 204 LEU A N 1
ATOM 1475 C CA . LEU A 1 204 ? 17.324 17.354 4.242 1.00 10.21 204 LEU A CA 1
ATOM 1476 C C . LEU A 1 204 ? 18.468 16.352 4.202 1.00 10.32 204 LEU A C 1
ATOM 1477 O O . LEU A 1 204 ? 19.046 16.027 5.237 1.00 12.52 204 LEU A O 1
ATOM 1482 N N . LEU A 1 205 ? 18.790 15.858 3.009 1.00 9.86 205 LEU A N 1
ATOM 1483 C CA . LEU A 1 205 ? 19.877 14.894 2.873 1.00 11.16 205 LEU A CA 1
ATOM 1484 C C . LEU A 1 205 ? 21.175 15.520 3.373 1.00 12.14 205 LEU A C 1
ATOM 1485 O O . LEU A 1 205 ? 21.912 14.911 4.151 1.00 13.32 205 LEU A O 1
ATOM 1490 N N . ALA A 1 206 ? 21.438 16.747 2.930 1.00 11.30 206 ALA A N 1
ATOM 1491 C CA . ALA A 1 206 ? 22.641 17.474 3.319 1.00 12.15 206 ALA A CA 1
ATOM 1492 C C . ALA A 1 206 ? 22.661 17.786 4.810 1.00 13.81 206 ALA A C 1
ATOM 1493 O O . ALA A 1 206 ? 23.698 17.662 5.466 1.00 12.08 206 ALA A O 1
ATOM 1495 N N . MET A 1 207 ? 21.511 18.184 5.346 1.00 12.21 207 MET A N 1
ATOM 1496 C CA . MET A 1 207 ? 21.420 18.525 6.760 1.00 12.87 207 MET A CA 1
ATOM 1497 C C . MET A 1 207 ? 21.530 17.344 7.717 1.00 13.75 207 MET A C 1
ATOM 1498 O O . MET A 1 207 ? 22.171 17.456 8.762 1.00 12.56 207 MET A O 1
ATOM 1503 N N . THR A 1 208 ? 20.910 16.221 7.358 1.00 13.25 208 THR A N 1
ATOM 1504 C CA . THR A 1 208 ? 20.886 15.040 8.221 1.00 14.43 208 THR A CA 1
ATOM 1505 C C . THR A 1 208 ? 21.788 13.868 7.847 1.00 15.99 208 THR A C 1
ATOM 1506 O O . THR A 1 208 ? 22.125 13.050 8.705 1.00 15.85 208 THR A O 1
ATOM 1510 N N . GLY A 1 209 ? 22.157 13.770 6.575 1.00 17.29 209 GLY A N 1
ATOM 1511 C CA . GLY A 1 209 ? 22.990 12.662 6.145 1.00 19.36 209 GLY A CA 1
ATOM 1512 C C . GLY A 1 209 ? 22.224 11.348 6.216 1.00 20.23 209 GLY A C 1
ATOM 1513 O O . GLY A 1 209 ? 22.819 10.269 6.218 1.00 20.08 209 GLY A O 1
ATOM 1514 N N . ARG A 1 210 ? 20.898 11.436 6.277 1.00 19.45 210 ARG A N 1
ATOM 1515 C CA . ARG A 1 210 ? 20.053 10.248 6.349 1.00 21.33 210 ARG A CA 1
ATOM 1516 C C . ARG A 1 210 ? 19.819 9.670 4.951 1.00 21.30 210 ARG A C 1
ATOM 1517 O O . ARG A 1 210 ? 19.310 10.355 4.062 1.00 21.18 210 ARG A O 1
ATOM 1525 N N . SER A 1 211 ? 20.198 8.406 4.769 1.00 20.54 211 SER A N 1
ATOM 1526 C CA . SER A 1 211 ? 20.073 7.726 3.481 1.00 20.90 211 SER A CA 1
ATOM 1527 C C . SER A 1 211 ? 18.678 7.779 2.863 1.00 20.45 211 SER A C 1
ATOM 1528 O O . SER A 1 211 ? 18.542 7.794 1.639 1.00 20.52 211 SER A O 1
ATOM 1531 N N . GLU A 1 212 ? 17.646 7.805 3.700 1.00 19.86 212 GLU A N 1
ATOM 1532 C CA . GLU A 1 212 ? 16.273 7.861 3.205 1.00 21.33 212 GLU A CA 1
ATOM 1533 C C . GLU A 1 212 ? 16.015 9.069 2.312 1.00 20.66 212 GLU A C 1
ATOM 1534 O O . GLU A 1 212 ? 15.068 9.073 1.528 1.00 19.12 212 GLU A O 1
ATOM 1540 N N . PHE A 1 213 ? 16.852 10.095 2.430 1.00 18.69 213 PHE A N 1
ATOM 1541 C CA . PHE A 1 213 ? 16.682 11.294 1.617 1.00 18.37 213 PHE A CA 1
ATOM 1542 C C . PHE A 1 213 ? 17.567 11.277 0.380 1.00 17.89 213 PHE A C 1
ATOM 1543 O O . PHE A 1 213 ? 17.592 12.237 -0.389 1.00 18.41 213 PHE A O 1
ATOM 1551 N N . SER A 1 214 ? 18.296 10.183 0.188 1.00 19.11 214 SER A N 1
ATOM 1552 C CA . SER A 1 214 ? 19.174 10.060 -0.968 1.00 19.88 214 SER A CA 1
ATOM 1553 C C . SER A 1 214 ? 18.525 9.205 -2.046 1.00 20.15 214 SER A C 1
ATOM 1554 O O . SER A 1 214 ? 17.986 8.133 -1.764 1.00 19.65 214 SER A O 1
ATOM 1557 N N . GLY A 1 215 ? 18.579 9.690 -3.281 1.00 20.97 215 GLY A N 1
ATOM 1558 C CA . GLY A 1 215 ? 18.004 8.953 -4.391 1.00 22.03 215 GLY A CA 1
ATOM 1559 C C . GLY A 1 215 ? 16.487 8.932 -4.436 1.00 22.62 215 GLY A C 1
ATOM 1560 O O . GLY A 1 215 ? 15.900 8.041 -5.053 1.00 22.51 215 GLY A O 1
ATOM 1561 N N . ILE A 1 216 ? 15.840 9.895 -3.787 1.00 20.26 216 ILE A N 1
ATOM 1562 C CA . ILE A 1 216 ? 14.382 9.932 -3.805 1.00 19.88 216 ILE A CA 1
ATOM 1563 C C . ILE A 1 216 ? 13.905 10.195 -5.231 1.00 19.47 216 ILE A C 1
ATOM 1564 O O . ILE A 1 216 ? 14.517 10.965 -5.970 1.00 18.27 216 ILE A O 1
ATOM 1569 N N . VAL A 1 217 ? 12.817 9.535 -5.609 1.00 18.50 217 VAL A N 1
ATOM 1570 C CA . VAL A 1 217 ? 12.247 9.664 -6.945 1.00 20.38 217 VAL A CA 1
ATOM 1571 C C . VAL A 1 217 ? 10.726 9.787 -6.814 1.00 19.24 217 VAL A C 1
ATOM 1572 O O . VAL A 1 217 ? 10.152 9.345 -5.822 1.00 18.90 217 VAL A O 1
ATOM 1576 N N . PRO A 1 218 ? 10.057 10.410 -7.801 1.00 19.94 218 PRO A N 1
ATOM 1577 C CA . PRO A 1 218 ? 8.599 10.544 -7.714 1.00 18.76 218 PRO A CA 1
ATOM 1578 C C . PRO A 1 218 ? 7.929 9.197 -7.472 1.00 18.19 218 PRO A C 1
ATOM 1579 O O . PRO A 1 218 ? 8.283 8.200 -8.099 1.00 17.38 218 PRO A O 1
ATOM 1583 N N . ALA A 1 219 ? 6.961 9.174 -6.566 1.00 17.59 219 ALA A N 1
ATOM 1584 C CA . ALA A 1 219 ? 6.247 7.944 -6.253 1.00 18.72 219 ALA A CA 1
ATOM 1585 C C . ALA A 1 219 ? 5.403 7.511 -7.447 1.00 19.45 219 ALA A C 1
ATOM 1586 O O . ALA A 1 219 ? 4.991 8.340 -8.259 1.00 16.82 219 ALA A O 1
ATOM 1588 N N . LYS A 1 220 ? 5.160 6.209 -7.555 1.00 21.54 220 LYS A N 1
ATOM 1589 C CA . LYS A 1 220 ? 4.350 5.670 -8.643 1.00 24.61 220 LYS A CA 1
ATOM 1590 C C . LYS A 1 220 ? 3.038 5.108 -8.106 1.00 23.71 220 LYS A C 1
ATOM 1591 O O . LYS A 1 220 ? 3.025 4.389 -7.106 1.00 24.45 220 LYS A O 1
ATOM 1597 N N . ALA A 1 221 ? 1.938 5.446 -8.775 1.00 22.96 221 ALA A N 1
ATOM 1598 C CA . ALA A 1 221 ? 0.611 4.980 -8.384 1.00 22.33 221 ALA A CA 1
ATOM 1599 C C . ALA A 1 221 ? 0.390 5.044 -6.873 1.00 21.81 221 ALA A C 1
ATOM 1600 O O . ALA A 1 221 ? 0.074 4.038 -6.234 1.00 20.42 221 ALA A O 1
ATOM 1602 N N . PRO A 1 222 ? 0.554 6.237 -6.281 1.00 20.65 222 PRO A N 1
ATOM 1603 C CA . PRO A 1 222 ? 0.369 6.419 -4.839 1.00 19.71 222 PRO A CA 1
ATOM 1604 C C . PRO A 1 222 ? -1.080 6.204 -4.410 1.00 18.17 222 PRO A C 1
ATOM 1605 O O . PRO A 1 222 ? -2.009 6.530 -5.149 1.00 16.66 222 PRO A O 1
ATOM 1609 N N . ARG A 1 223 ? -1.262 5.647 -3.217 1.00 16.29 223 ARG A N 1
ATOM 1610 C CA . ARG A 1 223 ? -2.589 5.419 -2.659 1.00 17.74 223 ARG A CA 1
ATOM 1611 C C . ARG A 1 223 ? -2.874 6.652 -1.812 1.00 18.57 223 ARG A C 1
ATOM 1612 O O . ARG A 1 223 ? -2.274 6.841 -0.752 1.00 19.78 223 ARG A O 1
ATOM 1620 N N . ILE A 1 224 ? -3.782 7.495 -2.290 1.00 17.86 224 ILE A N 1
ATOM 1621 C CA . ILE A 1 224 ? -4.101 8.734 -1.598 1.00 17.69 224 ILE A CA 1
ATOM 1622 C C . ILE A 1 224 ? -5.454 8.761 -0.907 1.00 17.46 224 ILE A C 1
ATOM 1623 O O . ILE A 1 224 ? -6.477 8.385 -1.487 1.00 17.76 224 ILE A O 1
ATOM 1628 N N . GLY A 1 225 ? -5.439 9.209 0.345 1.00 16.69 225 GLY A N 1
ATOM 1629 C CA . GLY A 1 225 ? -6.659 9.340 1.115 1.00 14.88 225 GLY A CA 1
ATOM 1630 C C . GLY A 1 225 ? -6.930 10.829 1.276 1.00 16.30 225 GLY A C 1
ATOM 1631 O O . GLY A 1 225 ? -6.137 11.547 1.887 1.00 13.94 225 GLY A O 1
ATOM 1632 N N . VAL A 1 226 ? -8.038 11.304 0.716 1.00 16.01 226 VAL A N 1
ATOM 1633 C CA . VAL A 1 226 ? -8.386 12.717 0.799 1.00 16.94 226 VAL A CA 1
ATOM 1634 C C . VAL A 1 226 ? -9.241 13.044 2.020 1.00 17.50 226 VAL A C 1
ATOM 1635 O O . VAL A 1 226 ? -10.335 12.501 2.189 1.00 17.12 226 VAL A O 1
ATOM 1639 N N . VAL A 1 227 ? -8.735 13.928 2.873 1.00 15.08 227 VAL A N 1
ATOM 1640 C CA . VAL A 1 227 ? -9.473 14.349 4.059 1.00 14.50 227 VAL A CA 1
ATOM 1641 C C . VAL A 1 227 ? -9.651 15.860 3.990 1.00 14.51 227 VAL A C 1
ATOM 1642 O O . VAL A 1 227 ? -8.686 16.595 3.782 1.00 14.05 227 VAL A O 1
ATOM 1646 N N . ARG A 1 228 ? -10.887 16.321 4.154 1.00 13.36 228 ARG A N 1
ATOM 1647 C CA . ARG A 1 228 ? -11.177 17.748 4.084 1.00 12.85 228 ARG A CA 1
ATOM 1648 C C . ARG A 1 228 ? -11.266 18.445 5.442 1.00 11.90 228 ARG A C 1
ATOM 1649 O O . ARG A 1 228 ? -11.566 19.635 5.519 1.00 13.35 228 ARG A O 1
ATOM 1657 N N . GLN A 1 229 ? -10.987 17.709 6.511 1.00 12.99 229 GLN A N 1
ATOM 1658 C CA . GLN A 1 229 ? -11.024 18.279 7.853 1.00 13.22 229 GLN A CA 1
ATOM 1659 C C . GLN A 1 229 ? -12.269 19.140 8.067 1.00 14.11 229 GLN A C 1
ATOM 1660 O O . GLN A 1 229 ? -12.176 20.339 8.356 1.00 12.57 229 GLN A O 1
ATOM 1666 N N . GLU A 1 230 ? -13.435 18.521 7.930 1.00 16.21 230 GLU A N 1
ATOM 1667 C CA . GLU A 1 230 ? -14.705 19.216 8.100 1.00 19.56 230 GLU A CA 1
ATOM 1668 C C . GLU A 1 230 ? -14.791 19.870 9.475 1.00 19.44 230 GLU A C 1
ATOM 1669 O O . GLU A 1 230 ? -15.341 20.963 9.622 1.00 20.01 230 GLU A O 1
ATOM 1675 N N . PHE A 1 231 ? -14.242 19.194 10.478 1.00 20.38 231 PHE A N 1
ATOM 1676 C CA . PHE A 1 231 ? -14.258 19.705 11.844 1.00 21.99 231 PHE A CA 1
ATOM 1677 C C . PHE A 1 231 ? -13.526 21.037 11.957 1.00 22.89 231 PHE A C 1
ATOM 1678 O O . PHE A 1 231 ? -13.765 21.807 12.889 1.00 22.67 231 PHE A O 1
ATOM 1686 N N . ALA A 1 232 ? -12.637 21.303 11.005 1.00 21.98 232 ALA A N 1
ATOM 1687 C CA . ALA A 1 232 ? -11.860 22.535 11.001 1.00 23.61 232 ALA A CA 1
ATOM 1688 C C . ALA A 1 232 ? -12.653 23.726 10.483 1.00 24.09 232 ALA A C 1
ATOM 1689 O O . ALA A 1 232 ? -12.135 24.841 10.423 1.00 25.81 232 ALA A O 1
ATOM 1691 N N . GLY A 1 233 ? -13.905 23.493 10.104 1.00 23.80 233 GLY A N 1
ATOM 1692 C CA . GLY A 1 233 ? -14.728 24.580 9.609 1.00 23.98 233 GLY A CA 1
ATOM 1693 C C . GLY A 1 233 ? -14.927 24.578 8.105 1.00 23.75 233 GLY A C 1
ATOM 1694 O O . GLY A 1 233 ? -14.525 23.642 7.412 1.00 24.08 233 GLY A O 1
ATOM 1695 N N . ALA A 1 234 ? -15.546 25.640 7.602 1.00 23.10 234 ALA A N 1
ATOM 1696 C CA . ALA A 1 234 ? -15.821 25.773 6.178 1.00 20.96 234 ALA A CA 1
ATOM 1697 C C . ALA A 1 234 ? -14.634 26.351 5.419 1.00 19.41 234 ALA A C 1
ATOM 1698 O O . ALA A 1 234 ? -14.123 27.418 5.758 1.00 18.24 234 ALA A O 1
ATOM 1700 N N . VAL A 1 235 ? -14.209 25.643 4.381 1.00 18.14 235 VAL A N 1
ATOM 1701 C CA . VAL A 1 235 ? -13.082 26.072 3.565 1.00 18.28 235 VAL A CA 1
ATOM 1702 C C . VAL A 1 235 ? -13.534 27.064 2.487 1.00 16.84 235 VAL A C 1
ATOM 1703 O O . VAL A 1 235 ? -14.711 27.113 2.131 1.00 15.83 235 VAL A O 1
ATOM 1707 N N . GLU A 1 236 ? -12.598 27.860 1.980 1.00 16.32 236 GLU A N 1
ATOM 1708 C CA . GLU A 1 236 ? -12.910 28.835 0.939 1.00 15.29 236 GLU A CA 1
ATOM 1709 C C . GLU A 1 236 ? -12.853 28.156 -0.428 1.00 14.89 236 GLU A C 1
ATOM 1710 O O . GLU A 1 236 ? -12.037 27.262 -0.652 1.00 14.62 236 GLU A O 1
ATOM 1716 N N . PRO A 1 237 ? -13.722 28.575 -1.361 1.00 14.71 237 PRO A N 1
ATOM 1717 C CA . PRO A 1 237 ? -13.790 28.012 -2.714 1.00 15.91 237 PRO A CA 1
ATOM 1718 C C . PRO A 1 237 ? -12.451 27.746 -3.401 1.00 14.89 237 PRO A C 1
ATOM 1719 O O . PRO A 1 237 ? -12.228 26.652 -3.917 1.00 13.08 237 PRO A O 1
ATOM 1723 N N . ALA A 1 238 ? -11.568 28.741 -3.409 1.00 14.35 238 ALA A N 1
ATOM 1724 C CA . ALA A 1 238 ? -10.262 28.601 -4.049 1.00 13.72 238 ALA A CA 1
ATOM 1725 C C . ALA A 1 238 ? -9.486 27.387 -3.546 1.00 14.20 238 ALA A C 1
ATOM 1726 O O . ALA A 1 238 ? -8.820 26.704 -4.324 1.00 14.57 238 ALA A O 1
ATOM 1728 N N . ALA A 1 239 ? -9.566 27.128 -2.245 1.00 13.27 239 ALA A N 1
ATOM 1729 C CA . ALA A 1 239 ? -8.864 25.999 -1.648 1.00 13.36 239 ALA A CA 1
ATOM 1730 C C . ALA A 1 239 ? -9.423 24.684 -2.182 1.00 13.55 239 ALA A C 1
ATOM 1731 O O . ALA A 1 239 ? -8.668 23.777 -2.528 1.00 13.35 239 ALA A O 1
ATOM 1733 N N . GLU A 1 240 ? -10.748 24.582 -2.235 1.00 10.97 240 GLU A N 1
ATOM 1734 C CA . GLU A 1 240 ? -11.391 23.376 -2.745 1.00 11.93 240 GLU A CA 1
ATOM 1735 C C . GLU A 1 240 ? -11.052 23.213 -4.223 1.00 11.18 240 GLU A C 1
ATOM 1736 O O . GLU A 1 240 ? -10.847 22.098 -4.703 1.00 9.75 240 GLU A O 1
ATOM 1742 N N . GLN A 1 241 ? -10.991 24.329 -4.946 1.00 12.13 241 GLN A N 1
ATOM 1743 C CA . GLN A 1 241 ? -10.640 24.293 -6.365 1.00 12.39 241 GLN A CA 1
ATOM 1744 C C . GLN A 1 241 ? -9.256 23.658 -6.514 1.00 12.44 241 GLN A C 1
ATOM 1745 O O . GLN A 1 241 ? -9.031 22.807 -7.379 1.00 11.91 241 GLN A O 1
ATOM 1751 N N . GLY A 1 242 ? -8.330 24.082 -5.661 1.00 12.05 242 GLY A N 1
ATOM 1752 C CA . GLY A 1 242 ? -6.987 23.540 -5.708 1.00 10.29 242 GLY A CA 1
ATOM 1753 C C . GLY A 1 242 ? -6.975 22.059 -5.390 1.00 11.51 242 GLY A C 1
ATOM 1754 O O . GLY A 1 242 ? -6.312 21.280 -6.077 1.00 11.50 242 GLY A O 1
ATOM 1755 N N . LEU A 1 243 ? -7.711 21.663 -4.354 1.00 9.31 243 LEU A N 1
ATOM 1756 C CA . LEU A 1 243 ? -7.757 20.258 -3.964 1.00 9.55 243 LEU A CA 1
ATOM 1757 C C . LEU A 1 243 ? -8.333 19.394 -5.085 1.00 10.63 243 LEU A C 1
ATOM 1758 O O . LEU A 1 243 ? -7.819 18.310 -5.369 1.00 11.71 243 LEU A O 1
ATOM 1763 N N . GLN A 1 244 ? -9.399 19.864 -5.725 1.00 11.31 244 GLN A N 1
ATOM 1764 C CA . GLN A 1 244 ? -9.995 19.097 -6.814 1.00 13.48 244 GLN A CA 1
ATOM 1765 C C . GLN A 1 244 ? -9.033 18.997 -7.994 1.00 11.90 244 GLN A C 1
ATOM 1766 O O . GLN A 1 244 ? -8.921 17.945 -8.626 1.00 11.34 244 GLN A O 1
ATOM 1772 N N . ALA A 1 245 ? -8.326 20.087 -8.280 1.00 12.15 245 ALA A N 1
ATOM 1773 C CA . ALA A 1 245 ? -7.366 20.091 -9.380 1.00 12.60 245 ALA A CA 1
ATOM 1774 C C . ALA A 1 245 ? -6.262 19.076 -9.097 1.00 12.29 245 ALA A C 1
ATOM 1775 O O . ALA A 1 245 ? -5.805 18.376 -10.001 1.00 11.93 245 ALA A O 1
ATOM 1777 N N . ALA A 1 246 ? -5.836 18.998 -7.839 1.00 11.18 246 ALA A N 1
ATOM 1778 C CA . ALA A 1 246 ? -4.793 18.054 -7.443 1.00 11.09 246 ALA A CA 1
ATOM 1779 C C . ALA A 1 246 ? -5.289 16.615 -7.552 1.00 11.56 246 ALA A C 1
ATOM 1780 O O . ALA A 1 246 ? -4.571 15.736 -8.028 1.00 11.27 246 ALA A O 1
ATOM 1782 N N . ILE A 1 247 ? -6.515 16.376 -7.093 1.00 13.10 247 ILE A N 1
ATOM 1783 C CA . ILE A 1 247 ? -7.101 15.040 -7.139 1.00 13.98 247 ILE A CA 1
ATOM 1784 C C . ILE A 1 247 ? -7.198 14.534 -8.575 1.00 14.71 247 ILE A C 1
ATOM 1785 O O . ILE A 1 247 ? -6.817 13.399 -8.869 1.00 15.36 247 ILE A O 1
ATOM 1790 N N . LYS A 1 248 ? -7.710 15.382 -9.460 1.00 15.88 248 LYS A N 1
ATOM 1791 C CA . LYS A 1 248 ? -7.870 15.037 -10.870 1.00 16.97 248 LYS A CA 1
ATOM 1792 C C . LYS A 1 248 ? -6.528 14.708 -11.520 1.00 15.55 248 LYS A C 1
ATOM 1793 O O . LYS A 1 248 ? -6.398 13.710 -12.235 1.00 16.14 248 LYS A O 1
ATOM 1799 N N . ALA A 1 249 ? -5.529 15.548 -11.270 1.00 14.30 249 ALA A N 1
ATOM 1800 C CA . ALA A 1 249 ? -4.205 15.332 -11.837 1.00 12.73 249 ALA A CA 1
ATOM 1801 C C . ALA A 1 249 ? -3.632 14.004 -11.349 1.00 13.04 249 ALA A C 1
ATOM 1802 O O . ALA A 1 249 ? -3.089 13.225 -12.137 1.00 11.28 249 ALA A O 1
ATOM 1804 N N . ALA A 1 250 ? -3.766 13.744 -10.050 1.00 12.40 250 ALA A N 1
ATOM 1805 C CA . ALA A 1 250 ? -3.262 12.505 -9.463 1.00 15.25 250 ALA A CA 1
ATOM 1806 C C . ALA A 1 250 ? -3.908 11.282 -10.106 1.00 16.82 250 ALA A C 1
ATOM 1807 O O . ALA A 1 250 ? -3.224 10.316 -10.452 1.00 16.04 250 ALA A O 1
ATOM 1809 N N . GLU A 1 251 ? -5.229 11.325 -10.252 1.00 18.56 251 GLU A N 1
ATOM 1810 C CA . GLU A 1 251 ? -5.963 10.223 -10.858 1.00 20.27 251 GLU A CA 1
ATOM 1811 C C . GLU A 1 251 ? -5.446 9.967 -12.267 1.00 20.68 251 GLU A C 1
ATOM 1812 O O . GLU A 1 251 ? -5.140 8.831 -12.627 1.00 17.92 251 GLU A O 1
ATOM 1818 N N . ARG A 1 252 ? -5.339 11.029 -13.058 1.00 20.64 252 ARG A N 1
ATOM 1819 C CA . ARG A 1 252 ? -4.854 10.912 -14.427 1.00 23.31 252 ARG A CA 1
ATOM 1820 C C . ARG A 1 252 ? -3.434 10.357 -14.463 1.00 23.51 252 ARG A C 1
ATOM 1821 O O . ARG A 1 252 ? -3.055 9.662 -15.407 1.00 22.93 252 ARG A O 1
ATOM 1829 N N . ALA A 1 253 ? -2.657 10.665 -13.428 1.00 21.09 253 ALA A N 1
ATOM 1830 C CA . ALA A 1 253 ? -1.272 10.216 -13.338 1.00 22.23 253 ALA A CA 1
ATOM 1831 C C . ALA A 1 253 ? -1.149 8.782 -12.836 1.00 21.96 253 ALA A C 1
ATOM 1832 O O . ALA A 1 253 ? -0.044 8.255 -12.727 1.00 22.78 253 ALA A O 1
ATOM 1834 N N . GLY A 1 254 ? -2.282 8.162 -12.518 1.00 21.43 254 GLY A N 1
ATOM 1835 C CA . GLY A 1 254 ? -2.265 6.784 -12.058 1.00 21.74 254 GLY A CA 1
ATOM 1836 C C . GLY A 1 254 ? -2.470 6.535 -10.574 1.00 21.74 254 GLY A C 1
ATOM 1837 O O . GLY A 1 254 ? -2.408 5.390 -10.129 1.00 21.17 254 GLY A O 1
ATOM 1838 N N . ALA A 1 255 ? -2.712 7.585 -9.797 1.00 20.95 255 ALA A N 1
ATOM 1839 C CA . ALA A 1 255 ? -2.919 7.411 -8.362 1.00 21.47 255 ALA A CA 1
ATOM 1840 C C . ALA A 1 255 ? -4.315 6.865 -8.054 1.00 22.07 255 ALA A C 1
ATOM 1841 O O . ALA A 1 255 ? -5.239 7.010 -8.851 1.00 22.13 255 ALA A O 1
ATOM 1843 N N . SER A 1 256 ? -4.456 6.216 -6.903 1.00 21.88 256 SER A N 1
ATOM 1844 C CA . SER A 1 256 ? -5.749 5.696 -6.475 1.00 24.38 256 SER A CA 1
ATOM 1845 C C . SER A 1 256 ? -6.200 6.674 -5.398 1.00 24.04 256 SER A C 1
ATOM 1846 O O . SER A 1 256 ? -5.527 6.834 -4.381 1.00 24.42 256 SER A O 1
ATOM 1849 N N . VAL A 1 257 ? -7.326 7.340 -5.630 1.00 24.08 257 VAL A N 1
ATOM 1850 C CA . VAL A 1 257 ? -7.824 8.337 -4.689 1.00 24.65 257 VAL A CA 1
ATOM 1851 C C . VAL A 1 257 ? -9.178 8.005 -4.080 1.00 25.51 257 VAL A C 1
ATOM 1852 O O . VAL A 1 257 ? -10.136 7.693 -4.788 1.00 25.10 257 VAL A O 1
ATOM 1856 N N . GLN A 1 258 ? -9.248 8.087 -2.756 1.00 26.06 258 GLN A N 1
ATOM 1857 C CA . GLN A 1 258 ? -10.475 7.803 -2.026 1.00 27.21 258 GLN A CA 1
ATOM 1858 C C . GLN A 1 258 ? -10.677 8.849 -0.940 1.00 26.65 258 GLN A C 1
ATOM 1859 O O . GLN A 1 258 ? -9.717 9.307 -0.320 1.00 23.94 258 GLN A O 1
ATOM 1865 N N . ALA A 1 259 ? -11.929 9.225 -0.714 1.00 26.72 259 ALA A N 1
ATOM 1866 C CA . ALA A 1 259 ? -12.249 10.212 0.304 1.00 28.68 259 ALA A CA 1
ATOM 1867 C C . ALA A 1 259 ? -12.505 9.498 1.620 1.00 30.10 259 ALA A C 1
ATOM 1868 O O . ALA A 1 259 ? -13.080 8.411 1.645 1.00 30.17 259 ALA A O 1
ATOM 1870 N N . ILE A 1 260 ? -12.062 10.101 2.715 1.00 31.37 260 ILE A N 1
ATOM 1871 C CA . ILE A 1 260 ? -12.267 9.511 4.028 1.00 33.73 260 ILE A CA 1
ATOM 1872 C C . ILE A 1 260 ? -12.458 10.586 5.085 1.00 33.60 260 ILE A C 1
ATOM 1873 O O . ILE A 1 260 ? -11.883 11.671 4.998 1.00 33.32 260 ILE A O 1
ATOM 1878 N N . ASP A 1 261 ? -13.294 10.283 6.071 1.00 33.67 261 ASP A N 1
ATOM 1879 C CA . ASP A 1 261 ? -13.557 11.212 7.156 1.00 33.78 261 ASP A CA 1
ATOM 1880 C C . ASP A 1 261 ? -12.709 10.773 8.342 1.00 32.56 261 ASP A C 1
ATOM 1881 O O . ASP A 1 261 ? -12.749 9.612 8.750 1.00 32.86 261 ASP A O 1
ATOM 1886 N N . LEU A 1 262 ? -11.925 11.700 8.877 1.00 30.31 262 LEU A N 1
ATOM 1887 C CA . LEU A 1 262 ? -11.060 11.399 10.006 1.00 28.08 262 LEU A CA 1
ATOM 1888 C C . LEU A 1 262 ? -11.867 11.014 11.242 1.00 27.04 262 LEU A C 1
ATOM 1889 O O . LEU A 1 262 ? -12.977 11.504 11.448 1.00 26.13 262 LEU A O 1
ATOM 1894 N N . PRO A 1 263 ? -11.318 10.112 12.070 1.00 25.51 263 PRO A N 1
ATOM 1895 C CA . PRO A 1 263 ? -11.940 9.622 13.305 1.00 26.38 263 PRO A CA 1
ATOM 1896 C C . PRO A 1 263 ? -12.260 10.758 14.273 1.00 26.97 263 PRO A C 1
ATOM 1897 O O . PRO A 1 263 ? -11.603 11.798 14.260 1.00 26.10 263 PRO A O 1
ATOM 1901 N N . GLU A 1 264 ? -13.266 10.549 15.115 1.00 25.65 264 GLU A N 1
ATOM 1902 C CA . GLU A 1 264 ? -13.664 11.546 16.100 1.00 25.80 264 GLU A CA 1
ATOM 1903 C C . GLU A 1 264 ? -12.500 11.869 17.037 1.00 24.16 264 GLU A C 1
ATOM 1904 O O . GLU A 1 264 ? -12.387 12.988 17.538 1.00 21.88 264 GLU A O 1
ATOM 1910 N N . ALA A 1 265 ? -11.636 10.884 17.270 1.00 21.80 265 ALA A N 1
ATOM 1911 C CA . ALA A 1 265 ? -10.485 11.075 18.149 1.00 22.05 265 ALA A CA 1
ATOM 1912 C C . ALA A 1 265 ? -9.511 12.079 17.543 1.00 21.15 265 ALA A C 1
ATOM 1913 O O . ALA A 1 265 ? -8.815 12.800 18.263 1.00 20.12 265 ALA A O 1
ATOM 1915 N N . VAL A 1 266 ? -9.456 12.108 16.215 1.00 19.85 266 VAL A N 1
ATOM 1916 C CA . VAL A 1 266 ? -8.575 13.031 15.512 1.00 19.17 266 VAL A CA 1
ATOM 1917 C C . VAL A 1 266 ? -9.213 14.411 15.523 1.00 19.96 266 VAL A C 1
ATOM 1918 O O . VAL A 1 266 ? -8.519 15.422 15.611 1.00 18.09 266 VAL A O 1
ATOM 1922 N N . HIS A 1 267 ? -10.541 14.447 15.429 1.00 18.81 267 HIS A N 1
ATOM 1923 C CA . HIS A 1 267 ? -11.265 15.711 15.468 1.00 19.14 267 HIS A CA 1
ATOM 1924 C C . HIS A 1 267 ? -10.913 16.363 16.800 1.00 17.87 267 HIS A C 1
ATOM 1925 O O . HIS A 1 267 ? -10.576 17.545 16.863 1.00 16.84 267 HIS A O 1
ATOM 1932 N N . GLU A 1 268 ? -11.001 15.570 17.864 1.00 16.92 268 GLU A N 1
ATOM 1933 C CA . GLU A 1 268 ? -10.707 16.044 19.211 1.00 15.77 268 GLU A CA 1
ATOM 1934 C C . GLU A 1 268 ? -9.277 16.554 19.346 1.00 14.52 268 GLU A C 1
ATOM 1935 O O . GLU A 1 268 ? -9.044 17.589 19.968 1.00 14.59 268 GLU A O 1
ATOM 1941 N N . ALA A 1 269 ? -8.322 15.826 18.773 1.00 14.00 269 ALA A N 1
ATOM 1942 C CA . ALA A 1 269 ? -6.925 16.243 18.838 1.00 14.48 269 ALA A CA 1
ATOM 1943 C C . ALA A 1 269 ? -6.805 17.629 18.220 1.00 14.10 269 ALA A C 1
ATOM 1944 O O . ALA A 1 269 ? -6.061 18.473 18.710 1.00 13.12 269 ALA A O 1
ATOM 1946 N N . TRP A 1 270 ? -7.549 17.859 17.144 1.00 13.00 270 TRP A N 1
ATOM 1947 C CA . TRP A 1 270 ? -7.532 19.153 16.475 1.00 13.90 270 TRP A CA 1
ATOM 1948 C C . TRP A 1 270 ? -8.089 20.214 17.420 1.00 12.89 270 TRP A C 1
ATOM 1949 O O . TRP A 1 270 ? -7.549 21.316 17.529 1.00 12.25 270 TRP A O 1
ATOM 1960 N N . ARG A 1 271 ? -9.171 19.871 18.111 1.00 11.85 271 ARG A N 1
ATOM 1961 C CA . ARG A 1 271 ? -9.801 20.807 19.029 1.00 11.23 271 ARG A CA 1
ATOM 1962 C C . ARG A 1 271 ? -8.913 21.255 20.178 1.00 11.35 271 ARG A C 1
ATOM 1963 O O . ARG A 1 271 ? -8.922 22.430 20.542 1.00 11.85 271 ARG A O 1
ATOM 1971 N N . ILE A 1 272 ? -8.145 20.335 20.753 1.00 9.89 272 ILE A N 1
ATOM 1972 C CA . ILE A 1 272 ? -7.319 20.704 21.894 1.00 9.96 272 ILE A CA 1
ATOM 1973 C C . ILE A 1 272 ? -5.923 21.240 21.603 1.00 10.03 272 ILE A C 1
ATOM 1974 O O . ILE A 1 272 ? -5.198 21.594 22.531 1.00 9.46 272 ILE A O 1
ATOM 1979 N N . HIS A 1 273 ? -5.553 21.324 20.326 1.00 8.88 273 HIS A N 1
ATOM 1980 C CA . HIS A 1 273 ? -4.238 21.844 19.959 1.00 8.80 273 HIS A CA 1
ATOM 1981 C C . HIS A 1 273 ? -3.979 23.196 20.640 1.00 10.13 273 HIS A C 1
ATOM 1982 O O . HIS A 1 273 ? -2.895 23.435 21.162 1.00 9.32 273 HIS A O 1
ATOM 1989 N N . PRO A 1 274 ? -4.977 24.096 20.645 1.00 10.41 274 PRO A N 1
ATOM 1990 C CA . PRO A 1 274 ? -4.794 25.403 21.283 1.00 10.52 274 PRO A CA 1
ATOM 1991 C C . PRO A 1 274 ? -4.502 25.301 22.785 1.00 9.99 274 PRO A C 1
ATOM 1992 O O . PRO A 1 274 ? -3.771 26.120 23.338 1.00 8.99 274 PRO A O 1
ATOM 1996 N N . ILE A 1 275 ? -5.085 24.306 23.443 1.00 9.18 275 ILE A N 1
ATOM 1997 C CA . ILE A 1 275 ? -4.871 24.131 24.880 1.00 10.48 275 ILE A CA 1
ATOM 1998 C C . ILE A 1 275 ? -3.396 23.829 25.129 1.00 8.94 275 ILE A C 1
ATOM 1999 O O . ILE A 1 275 ? -2.745 24.471 25.960 1.00 9.87 275 ILE A O 1
ATOM 2004 N N . ILE A 1 276 ? -2.873 22.853 24.397 1.00 8.02 276 ILE A N 1
ATOM 2005 C CA . ILE A 1 276 ? -1.471 22.472 24.526 1.00 8.58 276 ILE A CA 1
ATOM 2006 C C . ILE A 1 276 ? -0.560 23.648 24.172 1.00 8.79 276 ILE A C 1
ATOM 2007 O O . ILE A 1 276 ? 0.340 24.004 24.934 1.00 10.29 276 ILE A O 1
ATOM 2012 N N . GLN A 1 277 ? -0.810 24.251 23.014 1.00 9.28 277 GLN A N 1
ATOM 2013 C CA . GLN A 1 277 ? -0.011 25.377 22.537 1.00 8.71 277 GLN A CA 1
ATOM 2014 C C . GLN A 1 277 ? 0.025 26.551 23.506 1.00 7.73 277 GLN A C 1
ATOM 2015 O O . GLN A 1 277 ? 1.098 27.052 23.844 1.00 5.93 277 GLN A O 1
ATOM 2021 N N . ASP A 1 278 ? -1.145 26.981 23.961 1.00 7.26 278 ASP A N 1
ATOM 2022 C CA . ASP A 1 278 ? -1.215 28.129 24.854 1.00 8.33 278 ASP A CA 1
ATOM 2023 C C . ASP A 1 278 ? -0.775 27.870 26.288 1.00 7.69 278 ASP A C 1
ATOM 2024 O O . ASP A 1 278 ? -0.159 28.732 26.904 1.00 6.53 278 ASP A O 1
ATOM 2029 N N . PHE A 1 279 ? -1.068 26.692 26.827 1.00 8.11 279 PHE A N 1
ATOM 2030 C CA . PHE A 1 279 ? -0.634 26.414 28.189 1.00 9.20 279 PHE A CA 1
ATOM 2031 C C . PHE A 1 279 ? 0.889 26.427 28.214 1.00 8.24 279 PHE A C 1
ATOM 2032 O O . PHE A 1 279 ? 1.503 27.012 29.107 1.00 7.36 279 PHE A O 1
ATOM 2040 N N . GLU A 1 280 ? 1.498 25.785 27.220 1.00 6.62 280 GLU A N 1
ATOM 2041 C CA . GLU A 1 280 ? 2.950 25.731 27.150 1.00 6.64 280 GLU A CA 1
ATOM 2042 C C . GLU A 1 280 ? 3.557 27.091 26.837 1.00 5.96 280 GLU A C 1
ATOM 2043 O O . GLU A 1 280 ? 4.629 27.421 27.333 1.00 7.77 280 GLU A O 1
ATOM 2049 N N . ALA A 1 281 ? 2.870 27.883 26.023 1.00 5.99 281 ALA A N 1
ATOM 2050 C CA . ALA A 1 281 ? 3.369 29.208 25.674 1.00 7.55 281 ALA A CA 1
ATOM 2051 C C . ALA A 1 281 ? 3.552 30.066 26.923 1.00 8.44 281 ALA A C 1
ATOM 2052 O O . ALA A 1 281 ? 4.501 30.839 27.015 1.00 8.64 281 ALA A O 1
ATOM 2054 N N . HIS A 1 282 ? 2.643 29.942 27.884 1.00 8.68 282 HIS A N 1
ATOM 2055 C CA . HIS A 1 282 ? 2.764 30.733 29.106 1.00 9.09 282 HIS A CA 1
ATOM 2056 C C . HIS A 1 282 ? 4.029 30.372 29.878 1.00 9.32 282 HIS A C 1
ATOM 2057 O O . HIS A 1 282 ? 4.638 31.233 30.516 1.00 8.25 282 HIS A O 1
ATOM 2064 N N . ARG A 1 283 ? 4.434 29.106 29.820 1.00 6.34 283 ARG A N 1
ATOM 2065 C CA . ARG A 1 283 ? 5.659 28.696 30.505 1.00 7.27 283 ARG A CA 1
ATOM 2066 C C . ARG A 1 283 ? 6.878 29.116 29.682 1.00 6.15 283 ARG A C 1
ATOM 2067 O O . ARG A 1 283 ? 7.841 29.664 30.216 1.00 6.97 283 ARG A O 1
ATOM 2075 N N . ALA A 1 284 ? 6.820 28.852 28.378 1.00 5.83 284 ALA A N 1
ATOM 2076 C CA . ALA A 1 284 ? 7.926 29.155 27.466 1.00 7.83 284 ALA A CA 1
ATOM 2077 C C . ALA A 1 284 ? 8.248 30.637 27.325 1.00 7.24 284 ALA A C 1
ATOM 2078 O O . ALA A 1 284 ? 9.395 31.004 27.080 1.00 7.18 284 ALA A O 1
ATOM 2080 N N . LEU A 1 285 ? 7.235 31.480 27.475 1.00 7.65 285 LEU A N 1
ATOM 2081 C CA . LEU A 1 285 ? 7.421 32.920 27.354 1.00 9.01 285 LEU A CA 1
ATOM 2082 C C . LEU A 1 285 ? 7.148 33.586 28.700 1.00 9.13 285 LEU A C 1
ATOM 2083 O O . LEU A 1 285 ? 6.764 34.755 28.762 1.00 8.57 285 LEU A O 1
ATOM 2088 N N . ALA A 1 286 ? 7.358 32.830 29.775 1.00 9.82 286 ALA A N 1
ATOM 2089 C CA . ALA A 1 286 ? 7.125 33.321 31.131 1.00 9.55 286 ALA A CA 1
ATOM 2090 C C . ALA A 1 286 ? 7.860 34.623 31.439 1.00 10.06 286 ALA A C 1
ATOM 2091 O O . ALA A 1 286 ? 7.268 35.569 31.963 1.00 7.16 286 ALA A O 1
ATOM 2093 N N . TRP A 1 287 ? 9.150 34.669 31.121 1.00 8.00 287 TRP A N 1
ATOM 2094 C CA . TRP A 1 287 ? 9.946 35.864 31.383 1.00 9.35 287 TRP A CA 1
ATOM 2095 C C . TRP A 1 287 ? 9.385 37.070 30.626 1.00 10.07 287 TRP A C 1
ATOM 2096 O O . TRP A 1 287 ? 9.214 38.156 31.194 1.00 8.87 287 TRP A O 1
ATOM 2107 N N . GLU A 1 288 ? 9.106 36.877 29.342 1.00 7.94 288 GLU A N 1
ATOM 2108 C CA . GLU A 1 288 ? 8.566 37.950 28.513 1.00 9.04 288 GLU A CA 1
ATOM 2109 C C . GLU A 1 288 ? 7.230 38.467 29.036 1.00 8.01 288 GLU A C 1
ATOM 2110 O O . GLU A 1 288 ? 7.019 39.678 29.153 1.00 8.02 288 GLU A O 1
ATOM 2116 N N . PHE A 1 289 ? 6.335 37.538 29.354 1.00 7.25 289 PHE A N 1
ATOM 2117 C CA . PHE A 1 289 ? 5.001 37.869 29.845 1.00 8.28 289 PHE A CA 1
ATOM 2118 C C . PHE A 1 289 ? 5.005 38.553 31.214 1.00 9.29 289 PHE A C 1
ATOM 2119 O O . PHE A 1 289 ? 4.171 39.422 31.479 1.00 10.38 289 PHE A O 1
ATOM 2127 N N . SER A 1 290 ? 5.933 38.154 32.080 1.00 9.14 290 SER A N 1
ATOM 2128 C CA . SER A 1 290 ? 6.024 38.718 33.427 1.00 9.32 290 SER A CA 1
ATOM 2129 C C . SER A 1 290 ? 6.770 40.042 33.525 1.00 10.64 290 SER A C 1
ATOM 2130 O O . SER A 1 290 ? 6.352 40.942 34.254 1.00 11.01 290 SER A O 1
ATOM 2133 N N . GLU A 1 291 ? 7.870 40.158 32.792 1.00 9.76 291 GLU A N 1
ATOM 2134 C CA . GLU A 1 291 ? 8.709 41.351 32.860 1.00 11.76 291 GLU A CA 1
ATOM 2135 C C . GLU A 1 291 ? 8.605 42.337 31.704 1.00 11.04 291 GLU A C 1
ATOM 2136 O O . GLU A 1 291 ? 9.110 43.456 31.805 1.00 9.83 291 GLU A O 1
ATOM 2142 N N . HIS A 1 292 ? 7.973 41.928 30.610 1.00 9.62 292 HIS A N 1
ATOM 2143 C CA . HIS A 1 292 ? 7.858 42.794 29.440 1.00 10.00 292 HIS A CA 1
ATOM 2144 C C . HIS A 1 292 ? 6.513 42.620 28.759 1.00 10.56 292 HIS A C 1
ATOM 2145 O O . HIS A 1 292 ? 6.410 42.686 27.533 1.00 10.68 292 HIS A O 1
ATOM 2152 N N . HIS A 1 293 ? 5.485 42.411 29.576 1.00 10.88 293 HIS A N 1
ATOM 2153 C CA . HIS A 1 293 ? 4.126 42.196 29.106 1.00 10.79 293 HIS A CA 1
ATOM 2154 C C . HIS A 1 293 ? 3.655 43.138 28.008 1.00 11.27 293 HIS A C 1
ATOM 2155 O O . HIS A 1 293 ? 3.307 42.694 26.914 1.00 10.75 293 HIS A O 1
ATOM 2162 N N . ASP A 1 294 ? 3.635 44.435 28.309 1.00 11.60 294 ASP A N 1
ATOM 2163 C CA . ASP A 1 294 ? 3.171 45.444 27.362 1.00 14.81 294 ASP A CA 1
ATOM 2164 C C . ASP A 1 294 ? 4.012 45.554 26.093 1.00 14.17 294 ASP A C 1
ATOM 2165 O O . ASP A 1 294 ? 3.578 46.148 25.107 1.00 14.24 294 ASP A O 1
ATOM 2170 N N . GLU A 1 295 ? 5.210 44.979 26.119 1.00 11.55 295 GLU A N 1
ATOM 2171 C CA . GLU A 1 295 ? 6.104 45.014 24.964 1.00 11.89 295 GLU A CA 1
ATOM 2172 C C . GLU A 1 295 ? 5.859 43.856 24.000 1.00 11.23 295 GLU A C 1
ATOM 2173 O O . GLU A 1 295 ? 6.441 43.804 22.915 1.00 10.74 295 GLU A O 1
ATOM 2179 N N . ILE A 1 296 ? 5.017 42.912 24.406 1.00 10.60 296 ILE A N 1
ATOM 2180 C CA . ILE A 1 296 ? 4.703 41.772 23.552 1.00 8.96 296 ILE A CA 1
ATOM 2181 C C . ILE A 1 296 ? 3.696 42.246 22.507 1.00 9.44 296 ILE A C 1
ATOM 2182 O O . ILE A 1 296 ? 2.717 42.921 22.849 1.00 10.60 296 ILE A O 1
ATOM 2187 N N . ALA A 1 297 ? 3.947 41.918 21.240 1.00 8.46 297 ALA A N 1
ATOM 2188 C CA . ALA A 1 297 ? 3.047 42.316 20.158 1.00 9.72 297 ALA A CA 1
ATOM 2189 C C . ALA A 1 297 ? 1.602 42.006 20.562 1.00 9.52 297 ALA A C 1
ATOM 2190 O O . ALA A 1 297 ? 1.325 40.964 21.150 1.00 8.03 297 ALA A O 1
ATOM 2192 N N . PRO A 1 298 ? 0.666 42.913 20.233 1.00 9.83 298 PRO A N 1
ATOM 2193 C CA . PRO A 1 298 ? -0.779 42.893 20.503 1.00 11.37 298 PRO A CA 1
ATOM 2194 C C . PRO A 1 298 ? -1.546 41.577 20.429 1.00 10.21 298 PRO A C 1
ATOM 2195 O O . PRO A 1 298 ? -2.195 41.171 21.392 1.00 9.17 298 PRO A O 1
ATOM 2199 N N . MET A 1 299 ? -1.496 40.929 19.274 1.00 9.67 299 MET A N 1
ATOM 2200 C CA . MET A 1 299 ? -2.229 39.687 19.080 1.00 9.79 299 MET A CA 1
ATOM 2201 C C . MET A 1 299 ? -1.740 38.555 19.969 1.00 7.66 299 MET A C 1
ATOM 2202 O O . MET A 1 299 ? -2.548 37.841 20.564 1.00 7.74 299 MET A O 1
ATOM 2207 N N . LEU A 1 300 ? -0.427 38.384 20.061 1.00 7.49 300 LEU A N 1
ATOM 2208 C CA . LEU A 1 300 ? 0.117 37.345 20.923 1.00 7.30 300 LEU A CA 1
ATOM 2209 C C . LEU A 1 300 ? -0.179 37.723 22.371 1.00 8.38 300 LEU A C 1
ATOM 2210 O O . LEU A 1 300 ? -0.552 36.877 23.183 1.00 9.47 300 LEU A O 1
ATOM 2215 N N . ARG A 1 301 ? 0.001 38.998 22.692 1.00 8.27 301 ARG A N 1
ATOM 2216 C CA . ARG A 1 301 ? -0.253 39.478 24.046 1.00 10.12 301 ARG A CA 1
ATOM 2217 C C . ARG A 1 301 ? -1.691 39.152 24.451 1.00 9.43 301 ARG A C 1
ATOM 2218 O O . ARG A 1 301 ? -1.946 38.702 25.568 1.00 9.85 301 ARG A O 1
ATOM 2226 N N . ALA A 1 302 ? -2.624 39.364 23.527 1.00 10.29 302 ALA A N 1
ATOM 2227 C CA . ALA A 1 302 ? -4.033 39.094 23.782 1.00 8.97 302 ALA A CA 1
ATOM 2228 C C . ALA A 1 302 ? -4.299 37.604 23.966 1.00 9.73 302 ALA A C 1
ATOM 2229 O O . ALA A 1 302 ? -5.028 37.211 24.873 1.00 7.86 302 ALA A O 1
ATOM 2231 N N . SER A 1 303 ? -3.718 36.776 23.101 1.00 9.74 303 SER A N 1
ATOM 2232 C CA . SER A 1 303 ? -3.917 35.336 23.207 1.00 11.36 303 SER A CA 1
ATOM 2233 C C . SER A 1 303 ? -3.400 34.817 24.546 1.00 10.39 303 SER A C 1
ATOM 2234 O O . SER A 1 303 ? -4.010 33.942 25.151 1.00 10.15 303 SER A O 1
ATOM 2237 N N . LEU A 1 304 ? -2.273 35.354 25.007 1.00 10.27 304 LEU A N 1
ATOM 2238 C CA . LEU A 1 304 ? -1.712 34.932 26.287 1.00 9.68 304 LEU A CA 1
ATOM 2239 C C . LEU A 1 304 ? -2.596 35.429 27.435 1.00 8.32 304 LEU A C 1
ATOM 2240 O O . LEU A 1 304 ? -2.901 34.686 28.361 1.00 7.21 304 LEU A O 1
ATOM 2245 N N . ASP A 1 305 ? -3.011 36.688 27.373 1.00 8.97 305 ASP A N 1
ATOM 2246 C CA . ASP A 1 305 ? -3.878 37.244 28.412 1.00 7.98 305 ASP A CA 1
ATOM 2247 C C . ASP A 1 305 ? -5.165 36.425 28.571 1.00 8.42 305 ASP A C 1
ATOM 2248 O O . ASP A 1 305 ? -5.653 36.227 29.683 1.00 7.61 305 ASP A O 1
ATOM 2253 N N . ALA A 1 306 ? -5.707 35.939 27.460 1.00 8.97 306 ALA A N 1
ATOM 2254 C CA . ALA A 1 306 ? -6.947 35.167 27.500 1.00 8.57 306 ALA A CA 1
ATOM 2255 C C . ALA A 1 306 ? -6.754 33.742 28.014 1.00 9.33 306 ALA A C 1
ATOM 2256 O O . ALA A 1 306 ? -7.724 33.062 28.347 1.00 9.60 306 ALA A O 1
ATOM 2258 N N . THR A 1 307 ? -5.507 33.294 28.096 1.00 8.26 307 THR A N 1
ATOM 2259 C CA . THR A 1 307 ? -5.240 31.929 28.537 1.00 9.25 307 THR A CA 1
ATOM 2260 C C . THR A 1 307 ? -4.419 31.771 29.819 1.00 9.47 307 THR A C 1
ATOM 2261 O O . THR A 1 307 ? -3.902 30.685 30.098 1.00 8.20 307 THR A O 1
ATOM 2265 N N . VAL A 1 308 ? -4.302 32.836 30.606 1.00 9.37 308 VAL A N 1
ATOM 2266 C CA . VAL A 1 308 ? -3.538 32.749 31.850 1.00 10.86 308 VAL A CA 1
ATOM 2267 C C . VAL A 1 308 ? -4.163 31.735 32.801 1.00 11.02 308 VAL A C 1
ATOM 2268 O O . VAL A 1 308 ? -3.495 31.215 33.694 1.00 12.82 308 VAL A O 1
ATOM 2272 N N . GLY A 1 309 ? -5.445 31.449 32.593 1.00 9.22 309 GLY A N 1
ATOM 2273 C CA . GLY A 1 309 ? -6.150 30.521 33.458 1.00 11.42 309 GLY A CA 1
ATOM 2274 C C . GLY A 1 309 ? -6.100 29.043 33.114 1.00 11.70 309 GLY A C 1
ATOM 2275 O O . GLY A 1 309 ? -6.631 28.228 33.873 1.00 11.54 309 GLY A O 1
ATOM 2276 N N . LEU A 1 310 ? -5.487 28.681 31.987 1.00 9.86 310 LEU A N 1
ATOM 2277 C CA . LEU A 1 310 ? -5.400 27.271 31.620 1.00 10.43 310 LEU A CA 1
ATOM 2278 C C . LEU A 1 310 ? -4.685 26.521 32.738 1.00 11.05 310 LEU A C 1
ATOM 2279 O O . LEU A 1 310 ? -3.605 26.918 33.176 1.00 12.18 310 LEU A O 1
ATOM 2284 N N . THR A 1 311 ? -5.302 25.436 33.194 1.00 12.73 311 THR A N 1
ATOM 2285 C CA . THR A 1 311 ? -4.771 24.633 34.291 1.00 13.66 311 THR A CA 1
ATOM 2286 C C . THR A 1 311 ? -3.973 23.414 33.849 1.00 13.60 311 THR A C 1
ATOM 2287 O O . THR A 1 311 ? -4.176 22.891 32.755 1.00 11.18 311 THR A O 1
ATOM 2291 N N . PRO A 1 312 ? -3.052 22.943 34.708 1.00 13.44 312 PRO A N 1
ATOM 2292 C CA . PRO A 1 312 ? -2.222 21.771 34.417 1.00 14.43 312 PRO A CA 1
ATOM 2293 C C . PRO A 1 312 ? -3.138 20.567 34.200 1.00 14.58 312 PRO A C 1
ATOM 2294 O O . PRO A 1 312 ? -2.846 19.671 33.410 1.00 12.98 312 PRO A O 1
ATOM 2298 N N . LYS A 1 313 ? -4.257 20.564 34.919 1.00 15.79 313 LYS A N 1
ATOM 2299 C CA . LYS A 1 313 ? -5.230 19.487 34.817 1.00 15.90 313 LYS A CA 1
ATOM 2300 C C . LYS A 1 313 ? -5.794 19.377 33.405 1.00 15.16 313 LYS A C 1
ATOM 2301 O O . LYS A 1 313 ? -5.787 18.299 32.809 1.00 15.35 313 LYS A O 1
ATOM 2307 N N . GLU A 1 314 ? -6.288 20.486 32.861 1.00 11.94 314 GLU A N 1
ATOM 2308 C CA . GLU A 1 314 ? -6.847 20.429 31.521 1.00 12.23 314 GLU A CA 1
ATOM 2309 C C . GLU A 1 314 ? -5.750 20.262 30.484 1.00 10.94 314 GLU A C 1
ATOM 2310 O O . GLU A 1 314 ? -5.992 19.723 29.410 1.00 9.33 314 GLU A O 1
ATOM 2316 N N . TYR A 1 315 ? -4.543 20.713 30.815 1.00 9.89 315 TYR A N 1
ATOM 2317 C CA . TYR A 1 315 ? -3.403 20.571 29.913 1.00 10.99 315 TYR A CA 1
ATOM 2318 C C . TYR A 1 315 ? -3.091 19.083 29.767 1.00 12.17 315 TYR A C 1
ATOM 2319 O O . TYR A 1 315 ? -2.909 18.578 28.658 1.00 10.61 315 TYR A O 1
ATOM 2328 N N . ASP A 1 316 ? -3.033 18.380 30.894 1.00 13.13 316 ASP A N 1
ATOM 2329 C CA . ASP A 1 316 ? -2.758 16.951 30.859 1.00 14.12 316 ASP A CA 1
ATOM 2330 C C . ASP A 1 316 ? -3.825 16.227 30.060 1.00 13.76 316 ASP A C 1
ATOM 2331 O O . ASP A 1 316 ? -3.513 15.363 29.248 1.00 14.70 316 ASP A O 1
ATOM 2336 N N . GLU A 1 317 ? -5.084 16.585 30.288 1.00 14.34 317 GLU A N 1
ATOM 2337 C CA . GLU A 1 317 ? -6.181 15.956 29.565 1.00 16.60 317 GLU A CA 1
ATOM 2338 C C . GLU A 1 317 ? -6.043 16.218 28.068 1.00 14.82 317 GLU A C 1
ATOM 2339 O O . GLU A 1 317 ? -6.314 15.342 27.246 1.00 14.96 317 GLU A O 1
ATOM 2345 N N . ALA A 1 318 ? -5.622 17.429 27.717 1.00 12.98 318 ALA A N 1
ATOM 2346 C CA . ALA A 1 318 ? -5.442 17.789 26.316 1.00 13.11 318 ALA A CA 1
ATOM 2347 C C . ALA A 1 318 ? -4.359 16.911 25.698 1.00 13.85 318 ALA A C 1
ATOM 2348 O O . ALA A 1 318 ? -4.469 16.488 24.544 1.00 14.09 318 ALA A O 1
ATOM 2350 N N . ARG A 1 319 ? -3.309 16.635 26.464 1.00 14.07 319 ARG A N 1
ATOM 2351 C CA . ARG A 1 319 ? -2.236 15.789 25.962 1.00 15.71 319 ARG A CA 1
ATOM 2352 C C . ARG A 1 319 ? -2.718 14.345 25.824 1.00 16.41 319 ARG A C 1
ATOM 2353 O O . ARG A 1 319 ? -2.323 13.644 24.889 1.00 15.64 319 ARG A O 1
ATOM 2361 N N . ARG A 1 320 ? -3.573 13.901 26.744 1.00 15.34 320 ARG A N 1
ATOM 2362 C CA . ARG A 1 320 ? -4.100 12.536 26.673 1.00 17.85 320 ARG A CA 1
ATOM 2363 C C . ARG A 1 320 ? -4.854 12.404 25.352 1.00 16.08 320 ARG A C 1
ATOM 2364 O O . ARG A 1 320 ? -4.717 11.413 24.634 1.00 16.83 320 ARG A O 1
ATOM 2372 N N . ILE A 1 321 ? -5.661 13.415 25.053 1.00 15.30 321 ILE A N 1
ATOM 2373 C CA . ILE A 1 321 ? -6.455 13.444 23.832 1.00 14.91 321 ILE A CA 1
ATOM 2374 C C . ILE A 1 321 ? -5.545 13.421 22.611 1.00 16.09 321 ILE A C 1
ATOM 2375 O O . ILE A 1 321 ? -5.830 12.736 21.627 1.00 15.33 321 ILE A O 1
ATOM 2380 N N . GLY A 1 322 ? -4.444 14.164 22.676 1.00 15.73 322 GLY A N 1
ATOM 2381 C CA . GLY A 1 322 ? -3.516 14.176 21.561 1.00 16.14 322 GLY A CA 1
ATOM 2382 C C . GLY A 1 322 ? -3.013 12.768 21.297 1.00 18.38 322 GLY A C 1
ATOM 2383 O O . GLY A 1 322 ? -2.974 12.315 20.150 1.00 16.96 322 GLY A O 1
ATOM 2384 N N . ARG A 1 323 ? -2.636 12.071 22.365 1.00 18.22 323 ARG A N 1
ATOM 2385 C CA . ARG A 1 323 ? -2.142 10.703 22.242 1.00 21.15 323 ARG A CA 1
ATOM 2386 C C . ARG A 1 323 ? -3.177 9.784 21.597 1.00 19.72 323 ARG A C 1
ATOM 2387 O O . ARG A 1 323 ? -2.835 8.990 20.723 1.00 19.94 323 ARG A O 1
ATOM 2395 N N . ARG A 1 324 ? -4.434 9.884 22.024 1.00 21.18 324 ARG A N 1
ATOM 2396 C CA . ARG A 1 324 ? -5.492 9.055 21.439 1.00 22.38 324 ARG A CA 1
ATOM 2397 C C . ARG A 1 324 ? -5.575 9.373 19.952 1.00 21.63 324 ARG A C 1
ATOM 2398 O O . ARG A 1 324 ? -5.777 8.486 19.123 1.00 20.41 324 ARG A O 1
ATOM 2406 N N . GLY A 1 325 ? -5.427 10.654 19.629 1.00 20.04 325 GLY A N 1
ATOM 2407 C CA . GLY A 1 325 ? -5.488 11.087 18.245 1.00 19.32 325 GLY A CA 1
ATOM 2408 C C . GLY A 1 325 ? -4.406 10.446 17.398 1.00 19.55 325 GLY A C 1
ATOM 2409 O O . GLY A 1 325 ? -4.675 9.941 16.307 1.00 19.06 325 GLY A O 1
ATOM 2410 N N . ARG A 1 326 ? -3.177 10.456 17.898 1.00 19.55 326 ARG A N 1
ATOM 2411 C CA . ARG A 1 326 ? -2.074 9.866 17.157 1.00 21.83 326 ARG A CA 1
ATOM 2412 C C . ARG A 1 326 ? -2.308 8.377 16.938 1.00 21.95 326 ARG A C 1
ATOM 2413 O O . ARG A 1 326 ? -2.005 7.847 15.870 1.00 21.33 326 ARG A O 1
ATOM 2421 N N . ARG A 1 327 ? -2.850 7.704 17.947 1.00 22.73 327 ARG A N 1
ATOM 2422 C CA . ARG A 1 327 ? -3.096 6.272 17.836 1.00 25.65 327 ARG A CA 1
ATOM 2423 C C . ARG A 1 327 ? -4.109 5.936 16.748 1.00 25.51 327 ARG A C 1
ATOM 2424 O O . ARG A 1 327 ? -3.861 5.068 15.912 1.00 27.60 327 ARG A O 1
ATOM 2432 N N . GLU A 1 328 ? -5.244 6.624 16.744 1.00 24.26 328 GLU A N 1
ATOM 2433 C CA . GLU A 1 328 ? -6.261 6.352 15.738 1.00 24.85 328 GLU A CA 1
ATOM 2434 C C . GLU A 1 328 ? -5.886 6.850 14.342 1.00 25.09 328 GLU A C 1
ATOM 2435 O O . GLU A 1 328 ? -6.395 6.342 13.339 1.00 23.13 328 GLU A O 1
ATOM 2441 N N . LEU A 1 329 ? -4.992 7.833 14.268 1.00 23.25 329 LEU A N 1
ATOM 2442 C CA . LEU A 1 329 ? -4.556 8.341 12.972 1.00 23.63 329 LEU A CA 1
ATOM 2443 C C . LEU A 1 329 ? -3.698 7.278 12.295 1.00 22.84 329 LEU A C 1
ATOM 2444 O O . LEU A 1 329 ? -3.793 7.061 11.087 1.00 22.72 329 LEU A O 1
ATOM 2449 N N . GLY A 1 330 ? -2.861 6.616 13.087 1.00 24.05 330 GLY A N 1
ATOM 2450 C CA . GLY A 1 330 ? -1.996 5.581 12.554 1.00 25.41 330 GLY A CA 1
ATOM 2451 C C . GLY A 1 330 ? -2.779 4.511 11.820 1.00 26.46 330 GLY A C 1
ATOM 2452 O O . GLY A 1 330 ? -2.353 4.028 10.769 1.00 25.26 330 GLY A O 1
ATOM 2453 N N . GLU A 1 331 ? -3.929 4.141 12.375 1.00 26.94 331 GLU A N 1
ATOM 2454 C CA . GLU A 1 331 ? -4.786 3.124 11.778 1.00 29.14 331 GLU A CA 1
ATOM 2455 C C . GLU A 1 331 ? -5.226 3.556 10.384 1.00 28.66 331 GLU A C 1
ATOM 2456 O O . GLU A 1 331 ? -5.315 2.737 9.469 1.00 29.18 331 GLU A O 1
ATOM 2462 N N . VAL A 1 332 ? -5.494 4.848 10.228 1.00 27.80 332 VAL A N 1
ATOM 2463 C CA . VAL A 1 332 ? -5.923 5.391 8.944 1.00 27.83 332 VAL A CA 1
ATOM 2464 C C . VAL A 1 332 ? -4.929 5.070 7.829 1.00 26.92 332 VAL A C 1
ATOM 2465 O O . VAL A 1 332 ? -5.328 4.784 6.702 1.00 25.78 332 VAL A O 1
ATOM 2469 N N . PHE A 1 333 ? -3.638 5.106 8.145 1.00 27.74 333 PHE A N 1
ATOM 2470 C CA . PHE A 1 333 ? -2.612 4.827 7.146 1.00 28.17 333 PHE A CA 1
ATOM 2471 C C . PHE A 1 333 ? -2.459 3.363 6.751 1.00 30.70 333 PHE A C 1
ATOM 2472 O O . PHE A 1 333 ? -1.546 3.015 5.999 1.00 30.53 333 PHE A O 1
ATOM 2480 N N . GLU A 1 334 ? -3.342 2.502 7.246 1.00 32.68 334 GLU A N 1
ATOM 2481 C CA . GLU A 1 334 ? -3.258 1.088 6.902 1.00 34.94 334 GLU A CA 1
ATOM 2482 C C . GLU A 1 334 ? -3.761 0.849 5.484 1.00 34.04 334 GLU A C 1
ATOM 2483 O O . GLU A 1 334 ? -3.401 -0.142 4.849 1.00 35.64 334 GLU A O 1
ATOM 2489 N N . GLY A 1 335 ? -4.585 1.768 4.988 1.00 32.98 335 GLY A N 1
ATOM 2490 C CA . GLY A 1 335 ? -5.132 1.625 3.650 1.00 31.26 335 GLY A CA 1
ATOM 2491 C C . GLY A 1 335 ? -4.579 2.586 2.614 1.00 30.76 335 GLY A C 1
ATOM 2492 O O . GLY A 1 335 ? -4.753 2.371 1.413 1.00 31.26 335 GLY A O 1
ATOM 2493 N N . VAL A 1 336 ? -3.917 3.648 3.065 1.00 27.84 336 VAL A N 1
ATOM 2494 C CA . VAL A 1 336 ? -3.347 4.631 2.147 1.00 26.12 336 VAL A CA 1
ATOM 2495 C C . VAL A 1 336 ? -1.891 4.933 2.479 1.00 22.50 336 VAL A C 1
ATOM 2496 O O . VAL A 1 336 ? -1.437 4.696 3.596 1.00 24.00 336 VAL A O 1
ATOM 2500 N N . ASP A 1 337 ? -1.167 5.463 1.499 1.00 19.81 337 ASP A N 1
ATOM 2501 C CA . ASP A 1 337 ? 0.236 5.808 1.674 1.00 17.65 337 ASP A CA 1
ATOM 2502 C C . ASP A 1 337 ? 0.363 7.233 2.202 1.00 17.52 337 ASP A C 1
ATOM 2503 O O . ASP A 1 337 ? 1.270 7.548 2.977 1.00 14.20 337 ASP A O 1
ATOM 2508 N N . VAL A 1 338 ? -0.544 8.098 1.763 1.00 15.75 338 VAL A N 1
ATOM 2509 C CA . VAL A 1 338 ? -0.537 9.486 2.197 1.00 15.32 338 VAL A CA 1
ATOM 2510 C C . VAL A 1 338 ? -1.949 10.037 2.257 1.00 14.44 338 VAL A C 1
ATOM 2511 O O . VAL A 1 338 ? -2.884 9.474 1.679 1.00 14.07 338 VAL A O 1
ATOM 2515 N N . LEU A 1 339 ? -2.090 11.144 2.972 1.00 12.55 339 LEU A N 1
ATOM 2516 C CA . LEU A 1 339 ? -3.360 11.833 3.085 1.00 11.30 339 LEU A CA 1
ATOM 2517 C C . LEU A 1 339 ? -3.133 13.128 2.318 1.00 11.47 339 LEU A C 1
ATOM 2518 O O . LEU A 1 339 ? -2.009 13.631 2.259 1.00 9.89 339 LEU A O 1
ATOM 2523 N N . LEU A 1 340 ? -4.192 13.649 1.715 1.00 10.18 340 LEU A N 1
ATOM 2524 C CA . LEU A 1 340 ? -4.110 14.881 0.950 1.00 10.70 340 LEU A CA 1
ATOM 2525 C C . LEU A 1 340 ? -5.193 15.799 1.485 1.00 11.83 340 LEU A C 1
ATOM 2526 O O . LEU A 1 340 ? -6.348 15.389 1.626 1.00 12.96 340 LEU A O 1
ATOM 2531 N N . THR A 1 341 ? -4.830 17.038 1.791 1.00 10.01 341 THR A N 1
ATOM 2532 C CA . THR A 1 341 ? -5.803 17.973 2.327 1.00 9.49 341 THR A CA 1
ATOM 2533 C C . THR A 1 341 ? -5.417 19.404 1.961 1.00 8.74 341 THR A C 1
ATOM 2534 O O . THR A 1 341 ? -4.485 19.620 1.184 1.00 8.87 341 THR A O 1
ATOM 2538 N N . TYR A 1 342 ? -6.141 20.378 2.502 1.00 8.41 342 TYR A N 1
ATOM 2539 C CA . TYR A 1 342 ? -5.841 21.773 2.221 1.00 9.61 342 TYR A CA 1
ATOM 2540 C C . TYR A 1 342 ? -4.593 22.203 2.973 1.00 10.81 342 TYR A C 1
ATOM 2541 O O . TYR A 1 342 ? -4.259 21.643 4.020 1.00 9.74 342 TYR A O 1
ATOM 2550 N N . SER A 1 343 ? -3.917 23.212 2.433 1.00 9.45 343 SER A N 1
ATOM 2551 C CA . SER A 1 343 ? -2.720 23.761 3.050 1.00 9.77 343 SER A CA 1
ATOM 2552 C C . SER A 1 343 ? -3.079 25.070 3.751 1.00 8.82 343 SER A C 1
ATOM 2553 O O . SER A 1 343 ? -2.336 25.538 4.613 1.00 10.83 343 SER A O 1
ATOM 2556 N N . ALA A 1 344 ? -4.224 25.644 3.382 1.00 7.13 344 ALA A N 1
ATOM 2557 C CA . ALA A 1 344 ? -4.694 26.908 3.951 1.00 8.22 344 ALA A CA 1
ATOM 2558 C C . ALA A 1 344 ? -6.199 27.063 3.703 1.00 9.52 344 ALA A C 1
ATOM 2559 O O . ALA A 1 344 ? -6.787 26.284 2.956 1.00 10.42 344 ALA A O 1
ATOM 2561 N N . PRO A 1 345 ? -6.841 28.071 4.326 1.00 9.11 345 PRO A N 1
ATOM 2562 C CA . PRO A 1 345 ? -8.285 28.278 4.133 1.00 9.85 345 PRO A CA 1
ATOM 2563 C C . PRO A 1 345 ? -8.641 28.705 2.710 1.00 10.14 345 PRO A C 1
ATOM 2564 O O . PRO A 1 345 ? -9.739 28.427 2.223 1.00 12.38 345 PRO A O 1
ATOM 2568 N N . GLY A 1 346 ? -7.703 29.385 2.058 1.00 10.36 346 GLY A N 1
ATOM 2569 C CA . GLY A 1 346 ? -7.907 29.865 0.702 1.00 9.99 346 GLY A CA 1
ATOM 2570 C C . GLY A 1 346 ? -6.719 30.708 0.271 1.00 11.31 346 GLY A C 1
ATOM 2571 O O . GLY A 1 346 ? -5.601 30.485 0.735 1.00 9.78 346 GLY A O 1
ATOM 2572 N N . THR A 1 347 ? -6.944 31.672 -0.619 1.00 10.25 347 THR A N 1
ATOM 2573 C CA . THR A 1 347 ? -5.853 32.526 -1.069 1.00 12.13 347 THR A CA 1
ATOM 2574 C C . THR A 1 347 ? -5.391 33.421 0.081 1.00 10.98 347 THR A C 1
ATOM 2575 O O . THR A 1 347 ? -6.129 33.647 1.038 1.00 10.94 347 THR A O 1
ATOM 2579 N N . ALA A 1 348 ? -4.162 33.916 -0.010 1.00 10.99 348 ALA A N 1
ATOM 2580 C CA . ALA A 1 348 ? -3.598 34.777 1.025 1.00 11.11 348 ALA A CA 1
ATOM 2581 C C . ALA A 1 348 ? -4.459 36.015 1.276 1.00 11.05 348 ALA A C 1
ATOM 2582 O O . ALA A 1 348 ? -4.895 36.687 0.342 1.00 10.69 348 ALA A O 1
ATOM 2584 N N . PRO A 1 349 ? -4.719 36.329 2.551 1.00 12.01 349 PRO A N 1
ATOM 2585 C CA . PRO A 1 349 ? -5.531 37.497 2.903 1.00 11.56 349 PRO A CA 1
ATOM 2586 C C . PRO A 1 349 ? -4.871 38.798 2.463 1.00 10.54 349 PRO A C 1
ATOM 2587 O O . PRO A 1 349 ? -3.649 38.899 2.439 1.00 9.88 349 PRO A O 1
ATOM 2591 N N . ALA A 1 350 ? -5.678 39.793 2.116 1.00 12.40 350 ALA A N 1
ATOM 2592 C CA . ALA A 1 350 ? -5.131 41.089 1.733 1.00 12.72 350 ALA A CA 1
ATOM 2593 C C . ALA A 1 350 ? -4.446 41.641 2.987 1.00 12.53 350 ALA A C 1
ATOM 2594 O O . ALA A 1 350 ? -4.911 41.403 4.101 1.00 14.84 350 ALA A O 1
ATOM 2596 N N . LYS A 1 351 ? -3.344 42.362 2.812 1.00 13.16 351 LYS A N 1
ATOM 2597 C CA . LYS A 1 351 ? -2.618 42.935 3.945 1.00 14.13 351 LYS A CA 1
ATOM 2598 C C . LYS A 1 351 ? -3.503 43.812 4.819 1.00 13.22 351 LYS A C 1
ATOM 2599 O O . LYS A 1 351 ? -3.290 43.906 6.026 1.00 13.91 351 LYS A O 1
ATOM 2605 N N . ALA A 1 352 ? -4.496 44.450 4.205 1.00 13.27 352 ALA A N 1
ATOM 2606 C CA . ALA A 1 352 ? -5.405 45.340 4.923 1.00 14.10 352 ALA A CA 1
ATOM 2607 C C . ALA A 1 352 ? -6.201 44.667 6.037 1.00 15.41 352 ALA A C 1
ATOM 2608 O O . ALA A 1 352 ? -6.713 45.342 6.927 1.00 15.60 352 ALA A O 1
ATOM 2610 N N . LEU A 1 353 ? -6.314 43.342 5.989 1.00 13.97 353 LEU A N 1
ATOM 2611 C CA . LEU A 1 353 ? -7.055 42.613 7.012 1.00 13.64 353 LEU A CA 1
ATOM 2612 C C . LEU A 1 353 ? -6.216 42.369 8.263 1.00 13.62 353 LEU A C 1
ATOM 2613 O O . LEU A 1 353 ? -6.719 41.863 9.264 1.00 13.00 353 LEU A O 1
ATOM 2618 N N . ALA A 1 354 ? -4.937 42.731 8.199 1.00 13.14 354 ALA A N 1
ATOM 2619 C CA . ALA A 1 354 ? -4.029 42.560 9.327 1.00 13.85 354 ALA A CA 1
ATOM 2620 C C . ALA A 1 354 ? -4.111 41.147 9.894 1.00 13.43 354 ALA A C 1
ATOM 2621 O O . ALA A 1 354 ? -4.284 40.953 11.100 1.00 12.87 354 ALA A O 1
ATOM 2623 N N . SER A 1 355 ? -3.994 40.164 9.012 1.00 12.23 355 SER A N 1
ATOM 2624 C CA . SER A 1 355 ? -4.047 38.765 9.413 1.00 11.89 355 SER A CA 1
ATOM 2625 C C . SER A 1 355 ? -3.094 37.931 8.574 1.00 11.96 355 SER A C 1
ATOM 2626 O O . SER A 1 355 ? -3.007 38.114 7.360 1.00 9.50 355 SER A O 1
ATOM 2629 N N . THR A 1 356 ? -2.387 37.013 9.226 1.00 11.21 356 THR A N 1
ATOM 2630 C CA . THR A 1 356 ? -1.458 36.131 8.528 1.00 9.94 356 THR A CA 1
ATOM 2631 C C . THR A 1 356 ? -2.203 34.874 8.092 1.00 11.53 356 THR A C 1
ATOM 2632 O O . THR A 1 356 ? -1.603 33.937 7.575 1.00 9.96 356 THR A O 1
ATOM 2636 N N . GLY A 1 357 ? -3.516 34.858 8.305 1.00 11.70 357 GLY A N 1
ATOM 2637 C CA . GLY A 1 357 ? -4.304 33.701 7.919 1.00 11.64 357 GLY A CA 1
ATOM 2638 C C . GLY A 1 357 ? -4.526 32.744 9.076 1.00 12.50 357 GLY A C 1
ATOM 2639 O O . GLY A 1 357 ? -3.7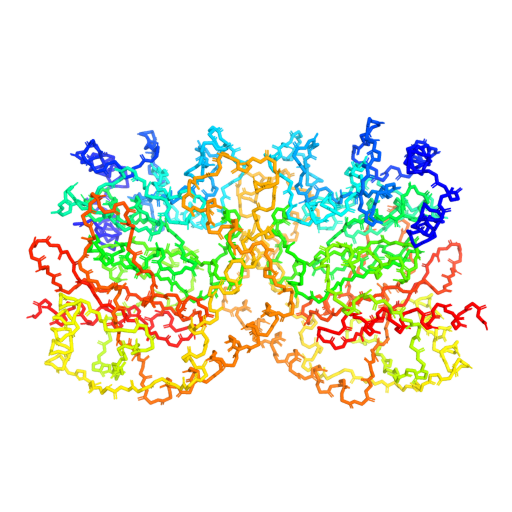47 32.725 10.027 1.00 11.06 357 GLY A O 1
ATOM 2640 N N . ASP A 1 358 ? -5.584 31.941 8.976 1.00 12.35 358 ASP A N 1
ATOM 2641 C CA . ASP A 1 358 ? -5.963 30.974 10.008 1.00 13.51 358 ASP A CA 1
ATOM 2642 C C . ASP A 1 358 ? -5.272 29.618 9.796 1.00 12.64 358 ASP A C 1
ATOM 2643 O O . ASP A 1 358 ? -5.386 29.013 8.733 1.00 11.75 358 ASP A O 1
ATOM 2648 N N . PRO A 1 359 ? -4.551 29.123 10.816 1.00 11.98 359 PRO A N 1
ATOM 2649 C CA . PRO A 1 359 ? -3.834 27.841 10.752 1.00 11.95 359 PRO A CA 1
ATOM 2650 C C . PRO A 1 359 ? -4.713 26.624 11.020 1.00 10.48 359 PRO A C 1
ATOM 2651 O O . PRO A 1 359 ? -4.198 25.525 11.218 1.00 10.54 359 PRO A O 1
ATOM 2655 N N . ARG A 1 360 ? -6.029 26.811 11.020 1.00 10.85 360 ARG A N 1
ATOM 2656 C CA . ARG A 1 360 ? -6.938 25.710 11.330 1.00 10.56 360 ARG A CA 1
ATOM 2657 C C . ARG A 1 360 ? -6.779 24.419 10.531 1.00 9.86 360 ARG A C 1
ATOM 2658 O O . ARG A 1 360 ? -7.126 23.347 11.028 1.00 10.41 360 ARG A O 1
ATOM 2666 N N . TYR A 1 361 ? -6.247 24.502 9.314 1.00 8.93 361 TYR A N 1
ATOM 2667 C CA . TYR A 1 361 ? -6.058 23.302 8.498 1.00 9.26 361 TYR A CA 1
ATOM 2668 C C . TYR A 1 361 ? -4.648 22.738 8.614 1.00 10.65 361 TYR A C 1
ATOM 2669 O O . TYR A 1 361 ? -4.323 21.720 7.992 1.00 9.49 361 TYR A O 1
ATOM 2678 N N . ASN A 1 362 ? -3.820 23.394 9.424 1.00 10.32 362 ASN A N 1
ATOM 2679 C CA . ASN A 1 362 ? -2.436 22.972 9.628 1.00 11.28 362 ASN A CA 1
ATOM 2680 C C . ASN A 1 362 ? -2.151 22.398 11.018 1.00 10.39 362 ASN A C 1
ATOM 2681 O O . ASN A 1 362 ? -1.438 21.400 11.158 1.00 9.54 362 ASN A O 1
ATOM 2686 N N . ARG A 1 363 ? -2.710 23.045 12.037 1.00 11.11 363 ARG A N 1
ATOM 2687 C CA . ARG A 1 363 ? -2.463 22.685 13.433 1.00 10.27 363 ARG A CA 1
ATOM 2688 C C . ARG A 1 363 ? -2.568 21.225 13.869 1.00 9.70 363 ARG A C 1
ATOM 2689 O O . ARG A 1 363 ? -1.744 20.759 14.655 1.00 8.66 363 ARG A O 1
ATOM 2697 N N . LEU A 1 364 ? -3.571 20.503 13.384 1.00 10.49 364 LEU A N 1
ATOM 2698 C CA . LEU A 1 364 ? -3.729 19.104 13.770 1.00 9.69 364 LEU A CA 1
ATOM 2699 C C . LEU A 1 364 ? -2.469 18.292 13.501 1.00 9.17 364 LEU A C 1
ATOM 2700 O O . LEU A 1 364 ? -1.996 17.554 14.362 1.00 9.12 364 LEU A O 1
ATOM 2705 N N . TRP A 1 365 ? -1.933 18.450 12.296 1.00 6.97 365 TRP A N 1
ATOM 2706 C CA . TRP A 1 365 ? -0.759 17.716 11.861 1.00 8.24 365 TRP A CA 1
ATOM 2707 C C . TRP A 1 365 ? 0.510 18.062 12.618 1.00 7.89 365 TRP A C 1
ATOM 2708 O O . TRP A 1 365 ? 1.403 17.228 12.748 1.00 8.69 365 TRP A O 1
ATOM 2719 N N . THR A 1 366 ? 0.601 19.290 13.114 1.00 8.93 366 THR A N 1
ATOM 2720 C CA . THR A 1 366 ? 1.776 19.679 13.880 1.00 9.16 366 THR A CA 1
ATOM 2721 C C . THR A 1 366 ? 1.737 18.884 15.188 1.00 7.61 366 THR A C 1
ATOM 2722 O O . THR A 1 366 ? 2.769 18.434 15.682 1.00 9.52 366 THR A O 1
ATOM 2726 N N . LEU A 1 367 ? 0.537 18.699 15.737 1.00 8.20 367 LEU A N 1
ATOM 2727 C CA . LEU A 1 367 ? 0.377 17.946 16.980 1.00 9.36 367 LEU A CA 1
ATOM 2728 C C . LEU A 1 367 ? 0.537 16.444 16.744 1.00 10.78 367 LEU A C 1
ATOM 2729 O O . LEU A 1 367 ? 1.090 15.734 17.584 1.00 11.92 367 LEU A O 1
ATOM 2734 N N . MET A 1 368 ? 0.055 15.957 15.604 1.00 12.57 368 MET A N 1
ATOM 2735 C CA . MET A 1 368 ? 0.174 14.537 15.291 1.00 12.36 368 MET A CA 1
ATOM 2736 C C . MET A 1 368 ? 1.645 14.233 15.027 1.00 12.76 368 MET A C 1
ATOM 2737 O O . MET A 1 368 ? 2.126 13.141 15.333 1.00 13.66 368 MET A O 1
ATOM 2742 N N . GLY A 1 369 ? 2.349 15.211 14.458 1.00 11.44 369 GLY A N 1
ATOM 2743 C CA . GLY A 1 369 ? 3.770 15.067 14.191 1.00 11.30 369 GLY A CA 1
ATOM 2744 C C . GLY A 1 369 ? 4.176 14.591 12.811 1.00 10.72 369 GLY A C 1
ATOM 2745 O O . GLY A 1 369 ? 5.348 14.666 12.450 1.00 11.21 369 GLY A O 1
ATOM 2746 N N . ASN A 1 370 ? 3.214 14.108 12.036 1.00 11.39 370 ASN A N 1
ATOM 2747 C CA . ASN A 1 370 ? 3.486 13.597 10.698 1.00 12.29 370 ASN A CA 1
ATOM 2748 C C . ASN A 1 370 ? 4.195 14.589 9.787 1.00 11.44 370 ASN A C 1
ATOM 2749 O O . ASN A 1 370 ? 4.076 15.807 9.954 1.00 11.11 370 ASN A O 1
ATOM 2754 N N . PRO A 1 371 ? 4.956 14.075 8.808 1.00 11.72 371 PRO A N 1
ATOM 2755 C CA . PRO A 1 371 ? 5.664 14.951 7.875 1.00 11.85 371 PRO A CA 1
ATOM 2756 C C . PRO A 1 371 ? 4.630 15.521 6.906 1.00 11.44 371 PRO A C 1
ATOM 2757 O O . PRO A 1 371 ? 3.823 14.778 6.344 1.00 10.95 371 PRO A O 1
ATOM 2761 N N . CYS A 1 372 ? 4.646 16.836 6.728 1.00 9.49 372 CYS A N 1
ATOM 2762 C CA . CYS A 1 372 ? 3.700 17.501 5.837 1.00 9.34 372 CYS A CA 1
ATOM 2763 C C . CYS A 1 372 ? 4.447 18.262 4.751 1.00 9.15 372 CYS A C 1
ATOM 2764 O O . CYS A 1 372 ? 5.470 18.884 5.021 1.00 9.57 372 CYS A O 1
ATOM 2767 N N . VAL A 1 373 ? 3.925 18.217 3.530 1.00 8.72 373 VAL A N 1
ATOM 2768 C CA . VAL A 1 373 ? 4.555 18.898 2.405 1.00 10.09 373 VAL A CA 1
ATOM 2769 C C . VAL A 1 373 ? 3.537 19.697 1.594 1.00 9.70 373 VAL A C 1
ATOM 2770 O O . VAL A 1 373 ? 2.459 19.191 1.272 1.00 8.80 373 VAL A O 1
ATOM 2774 N N . ASN A 1 374 ? 3.873 20.946 1.276 1.00 8.57 374 ASN A N 1
ATOM 2775 C CA . ASN A 1 374 ? 2.980 21.770 0.471 1.00 9.43 374 ASN A CA 1
ATOM 2776 C C . ASN A 1 374 ? 3.342 21.624 -0.992 1.00 10.06 374 ASN A C 1
ATOM 2777 O O . ASN A 1 374 ? 4.514 21.707 -1.367 1.00 10.52 374 ASN A O 1
ATOM 2782 N N . VAL A 1 375 ? 2.328 21.403 -1.816 1.00 9.68 375 VAL A N 1
ATOM 2783 C CA . VAL A 1 375 ? 2.523 21.273 -3.247 1.00 10.30 375 VAL A CA 1
ATOM 2784 C C . VAL A 1 375 ? 1.726 22.382 -3.916 1.00 11.21 375 VAL A C 1
ATOM 2785 O O . VAL A 1 375 ? 0.501 22.406 -3.836 1.00 10.11 375 VAL A O 1
ATOM 2789 N N . PRO A 1 376 ? 2.414 23.341 -4.551 1.00 11.32 376 PRO A N 1
ATOM 2790 C CA . PRO A 1 376 ? 1.690 24.426 -5.220 1.00 11.72 376 PRO A CA 1
ATOM 2791 C C . PRO A 1 376 ? 0.828 23.809 -6.319 1.00 11.60 376 PRO A C 1
ATOM 2792 O O . PRO A 1 376 ? 1.304 22.974 -7.083 1.00 11.30 376 PRO A O 1
ATOM 2796 N N . VAL A 1 377 ? -0.431 24.225 -6.403 1.00 11.15 377 VAL A N 1
ATOM 2797 C CA . VAL A 1 377 ? -1.346 23.671 -7.395 1.00 10.97 377 VAL A CA 1
ATOM 2798 C C . VAL A 1 377 ? -1.733 24.635 -8.502 1.00 13.20 377 VAL A C 1
ATOM 2799 O O . VAL A 1 377 ? -1.531 24.352 -9.686 1.00 14.35 377 VAL A O 1
ATOM 2803 N N . LEU A 1 378 ? -2.297 25.772 -8.116 1.00 13.11 378 LEU A N 1
ATOM 2804 C CA . LEU A 1 378 ? -2.743 26.760 -9.086 1.00 14.33 378 LEU A CA 1
ATOM 2805 C C . LEU A 1 378 ? -2.853 28.127 -8.433 1.00 15.00 378 LEU A C 1
ATOM 2806 O O . LEU A 1 378 ? -2.461 28.310 -7.283 1.00 13.52 378 LEU A O 1
ATOM 2811 N N . LYS A 1 379 ? -3.388 29.087 -9.176 1.00 15.44 379 LYS A N 1
ATOM 2812 C CA . LYS A 1 379 ? -3.562 30.433 -8.657 1.00 16.94 379 LYS A CA 1
ATOM 2813 C C . LYS A 1 379 ? -4.956 30.931 -9.003 1.00 16.83 379 LYS A C 1
ATOM 2814 O O . LYS A 1 379 ? -5.480 30.636 -10.076 1.00 16.82 379 LYS A O 1
ATOM 2820 N N . VAL A 1 380 ? -5.564 31.661 -8.075 1.00 15.95 380 VAL A N 1
ATOM 2821 C CA . VAL A 1 380 ? -6.883 32.238 -8.288 1.00 16.30 380 VAL A CA 1
ATOM 2822 C C . VAL A 1 380 ? -6.702 33.739 -8.091 1.00 16.33 380 VAL A C 1
ATOM 2823 O O . VAL A 1 380 ? -6.231 34.176 -7.041 1.00 15.94 380 VAL A O 1
ATOM 2827 N N . GLY A 1 381 ? -7.071 34.524 -9.097 1.00 15.83 381 GLY A N 1
ATOM 2828 C CA . GLY A 1 381 ? -6.900 35.961 -8.992 1.00 16.09 381 GLY A CA 1
ATOM 2829 C C . GLY A 1 381 ? -5.431 36.310 -8.813 1.00 15.45 381 GLY A C 1
ATOM 2830 O O . GLY A 1 381 ? -5.094 37.332 -8.212 1.00 17.27 381 GLY A O 1
ATOM 2831 N N . GLY A 1 382 ? -4.553 35.451 -9.326 1.00 13.77 382 GLY A N 1
ATOM 2832 C CA . GLY A 1 382 ? -3.122 35.688 -9.223 1.00 13.29 382 GLY A CA 1
ATOM 2833 C C . GLY A 1 382 ? -2.482 35.221 -7.926 1.00 13.86 382 GLY A C 1
ATOM 2834 O O . GLY A 1 382 ? -1.261 35.307 -7.770 1.00 12.19 382 GLY A O 1
ATOM 2835 N N . LEU A 1 383 ? -3.296 34.720 -6.999 1.00 12.45 383 LEU A N 1
ATOM 2836 C CA . LEU A 1 383 ? -2.796 34.255 -5.706 1.00 12.42 383 LEU A CA 1
ATOM 2837 C C . LEU A 1 383 ? -2.726 32.735 -5.620 1.00 12.15 383 LEU A C 1
ATOM 2838 O O . LEU A 1 383 ? -3.689 32.035 -5.934 1.00 10.12 383 LEU A O 1
ATOM 2843 N N . PRO A 1 384 ? -1.572 32.208 -5.187 1.00 10.58 384 PRO A N 1
ATOM 2844 C CA . PRO A 1 384 ? -1.323 30.772 -5.040 1.00 10.83 384 PRO A CA 1
ATOM 2845 C C . PRO A 1 384 ? -2.268 29.998 -4.119 1.00 9.75 384 PRO A C 1
ATOM 2846 O O . PRO A 1 384 ? -2.763 30.518 -3.116 1.00 9.65 384 PRO A O 1
ATOM 2850 N N . ILE A 1 385 ? -2.495 28.740 -4.484 1.00 9.82 385 ILE A N 1
ATOM 2851 C CA . ILE A 1 385 ? -3.312 27.806 -3.719 1.00 9.35 385 ILE A CA 1
ATOM 2852 C C . ILE A 1 385 ? -2.532 26.497 -3.770 1.00 9.87 385 ILE A C 1
ATOM 2853 O O . ILE A 1 385 ? -2.117 26.061 -4.846 1.00 9.63 385 ILE A O 1
ATOM 2858 N N . GLY A 1 386 ? -2.319 25.873 -2.619 1.00 9.89 386 GLY A N 1
ATOM 2859 C CA . GLY A 1 386 ? -1.589 24.618 -2.612 1.00 9.35 386 GLY A CA 1
ATOM 2860 C C . GLY A 1 386 ? -2.349 23.522 -1.894 1.00 11.35 386 GLY A C 1
ATOM 2861 O O . GLY A 1 386 ? -3.438 23.757 -1.369 1.00 10.91 386 GLY A O 1
ATOM 2862 N N . VAL A 1 387 ? -1.790 22.316 -1.895 1.00 11.04 387 VAL A N 1
ATOM 2863 C CA . VAL A 1 387 ? -2.399 21.186 -1.205 1.00 10.50 387 VAL A CA 1
ATOM 2864 C C . VAL A 1 387 ? -1.351 20.590 -0.281 1.00 10.28 387 VAL A C 1
ATOM 2865 O O . VAL A 1 387 ? -0.152 20.703 -0.528 1.00 9.89 387 VAL A O 1
ATOM 2869 N N . GLN A 1 388 ? -1.809 19.953 0.787 1.00 10.36 388 GLN A N 1
ATOM 2870 C CA . GLN A 1 388 ? -0.903 19.390 1.774 1.00 10.68 388 GLN A CA 1
ATOM 2871 C C . GLN A 1 388 ? -0.843 17.866 1.752 1.00 9.99 388 GLN A C 1
ATOM 2872 O O . GLN A 1 388 ? -1.847 17.189 1.975 1.00 10.25 388 GLN A O 1
ATOM 2878 N N . VAL A 1 389 ? 0.350 17.345 1.468 1.00 10.96 389 VAL A N 1
ATOM 2879 C CA . VAL A 1 389 ? 0.610 15.905 1.404 1.00 10.80 389 VAL A CA 1
ATOM 2880 C C . VAL A 1 389 ? 1.152 15.436 2.751 1.00 11.25 389 VAL A C 1
ATOM 2881 O O . VAL A 1 389 ? 2.159 15.954 3.235 1.00 11.46 389 VAL A O 1
ATOM 2885 N N . ILE A 1 390 ? 0.496 14.441 3.342 1.00 10.36 390 ILE A N 1
ATOM 2886 C CA . ILE A 1 390 ? 0.886 13.937 4.655 1.00 10.54 390 ILE A CA 1
ATOM 2887 C C . ILE A 1 390 ? 1.097 12.424 4.680 1.00 12.63 390 ILE A C 1
ATOM 2888 O O . ILE A 1 390 ? 0.227 11.660 4.259 1.00 11.73 390 ILE A O 1
ATOM 2893 N N . ALA A 1 391 ? 2.255 11.996 5.175 1.00 11.74 391 ALA A N 1
ATOM 2894 C CA . ALA A 1 391 ? 2.558 10.571 5.262 1.00 12.73 391 ALA A CA 1
ATOM 2895 C C . ALA A 1 391 ? 2.601 10.119 6.720 1.00 14.73 391 ALA A C 1
ATOM 2896 O O . ALA A 1 391 ? 2.431 10.920 7.644 1.00 12.73 391 ALA A O 1
ATOM 2898 N N . ARG A 1 392 ? 2.828 8.825 6.922 1.00 15.06 392 ARG A N 1
ATOM 2899 C CA . ARG A 1 392 ? 2.896 8.261 8.262 1.00 17.04 392 ARG A CA 1
ATOM 2900 C C . ARG A 1 392 ? 4.074 8.889 8.999 1.00 16.86 392 ARG A C 1
ATOM 2901 O O . ARG A 1 392 ? 5.061 9.286 8.376 1.00 15.48 392 ARG A O 1
ATOM 2909 N N . PHE A 1 393 ? 3.969 8.990 10.320 1.00 15.98 393 PHE A N 1
ATOM 2910 C CA . PHE A 1 393 ? 5.051 9.565 11.113 1.00 17.19 393 PHE A CA 1
ATOM 2911 C C . PHE A 1 393 ? 6.361 8.849 10.801 1.00 16.96 393 PHE A C 1
ATOM 2912 O O . PHE A 1 393 ? 6.417 7.617 10.790 1.00 15.31 393 PHE A O 1
ATOM 2920 N N . GLY A 1 394 ? 7.408 9.626 10.542 1.00 15.43 394 GLY A N 1
ATOM 2921 C CA . GLY A 1 394 ? 8.704 9.047 10.248 1.00 16.96 394 GLY A CA 1
ATOM 2922 C C . GLY A 1 394 ? 8.902 8.651 8.799 1.00 17.58 394 GLY A C 1
ATOM 2923 O O . GLY A 1 394 ? 9.961 8.145 8.433 1.00 18.54 394 GLY A O 1
ATOM 2924 N N . ASN A 1 395 ? 7.892 8.883 7.969 1.00 17.45 395 ASN A N 1
ATOM 2925 C CA . ASN A 1 395 ? 7.988 8.536 6.560 1.00 18.10 395 ASN A CA 1
ATOM 2926 C C . ASN A 1 395 ? 8.110 9.785 5.697 1.00 17.21 395 ASN A C 1
ATOM 2927 O O . ASN A 1 395 ? 7.432 9.930 4.680 1.00 16.24 395 ASN A O 1
ATOM 2932 N N . ASP A 1 396 ? 8.992 10.684 6.117 1.00 16.14 396 ASP A N 1
ATOM 2933 C CA . ASP A 1 396 ? 9.231 11.933 5.407 1.00 15.61 396 ASP A CA 1
ATOM 2934 C C . ASP A 1 396 ? 9.613 11.684 3.949 1.00 16.37 396 ASP A C 1
ATOM 2935 O O . ASP A 1 396 ? 9.153 12.384 3.046 1.00 14.44 396 ASP A O 1
ATOM 2940 N N . ALA A 1 397 ? 10.459 10.684 3.723 1.00 15.82 397 ALA A N 1
ATOM 2941 C CA . ALA A 1 397 ? 10.894 10.362 2.372 1.00 17.68 397 ALA A CA 1
ATOM 2942 C C . ALA A 1 397 ? 9.703 10.111 1.452 1.00 18.56 397 ALA A C 1
ATOM 2943 O O . ALA A 1 397 ? 9.642 10.653 0.350 1.00 19.11 397 ALA A O 1
ATOM 2945 N N . HIS A 1 398 ? 8.749 9.304 1.905 1.00 18.72 398 HIS A N 1
ATOM 2946 C CA . HIS A 1 398 ? 7.588 9.002 1.078 1.00 20.21 398 HIS A CA 1
ATOM 2947 C C . HIS A 1 398 ? 6.700 10.225 0.855 1.00 18.71 398 HIS A C 1
ATOM 2948 O O . HIS A 1 398 ? 6.077 10.361 -0.199 1.00 18.83 398 HIS A O 1
ATOM 2955 N N . ALA A 1 399 ? 6.632 11.110 1.845 1.00 15.42 399 ALA A N 1
ATOM 2956 C CA . ALA A 1 399 ? 5.826 12.315 1.702 1.00 14.06 399 ALA A CA 1
ATOM 2957 C C . ALA A 1 399 ? 6.396 13.142 0.552 1.00 13.13 399 ALA A C 1
ATOM 2958 O O . ALA A 1 399 ? 5.653 13.656 -0.281 1.00 12.19 399 ALA A O 1
ATOM 2960 N N . LEU A 1 400 ? 7.720 13.255 0.509 1.00 11.63 400 LEU A N 1
ATOM 2961 C CA . LEU A 1 400 ? 8.397 14.014 -0.539 1.00 12.53 400 LEU A CA 1
ATOM 2962 C C . LEU A 1 400 ? 8.252 13.335 -1.896 1.00 12.51 400 LEU A C 1
ATOM 2963 O O . LEU A 1 400 ? 8.029 13.999 -2.909 1.00 12.43 400 LEU A O 1
ATOM 2968 N N . ALA A 1 401 ? 8.380 12.010 -1.916 1.00 13.37 401 ALA A N 1
ATOM 2969 C CA . ALA A 1 401 ? 8.251 11.266 -3.163 1.00 12.76 401 ALA A CA 1
ATOM 2970 C C . ALA A 1 401 ? 6.852 11.457 -3.745 1.00 12.75 401 ALA A C 1
ATOM 2971 O O . ALA A 1 401 ? 6.689 11.610 -4.953 1.00 14.17 401 ALA A O 1
ATOM 2973 N N . THR A 1 402 ? 5.843 11.456 -2.885 1.00 11.74 402 THR A N 1
ATOM 2974 C CA . THR A 1 402 ? 4.473 11.627 -3.353 1.00 13.46 402 THR A CA 1
ATOM 2975 C C . THR A 1 402 ? 4.211 13.070 -3.785 1.00 12.76 402 THR A C 1
ATOM 2976 O O . THR A 1 402 ? 3.491 13.310 -4.754 1.00 12.16 402 THR A O 1
ATOM 2980 N N . ALA A 1 403 ? 4.804 14.027 -3.076 1.00 11.74 403 ALA A N 1
ATOM 2981 C CA . ALA A 1 403 ? 4.637 15.437 -3.422 1.00 11.39 403 ALA A CA 1
ATOM 2982 C C . ALA A 1 403 ? 5.234 15.663 -4.807 1.00 13.02 403 ALA A C 1
ATOM 2983 O O . ALA A 1 403 ? 4.674 16.391 -5.632 1.00 12.43 403 ALA A O 1
ATOM 2985 N N . TRP A 1 404 ? 6.377 15.027 -5.048 1.00 12.41 404 TRP A N 1
ATOM 2986 C CA . TRP A 1 404 ? 7.081 15.125 -6.324 1.00 13.26 404 TRP A CA 1
ATOM 2987 C C . TRP A 1 404 ? 6.183 14.539 -7.418 1.00 13.90 404 TRP A C 1
ATOM 2988 O O . TRP A 1 404 ? 6.031 15.124 -8.493 1.00 13.33 404 TRP A O 1
ATOM 2999 N N . PHE A 1 405 ? 5.604 13.372 -7.144 1.00 13.37 405 PHE A N 1
ATOM 3000 C CA . PHE A 1 405 ? 4.702 12.727 -8.094 1.00 14.93 405 PHE A CA 1
ATOM 3001 C C . PHE A 1 405 ? 3.560 13.680 -8.422 1.00 14.24 405 PHE A C 1
ATOM 3002 O O . PHE A 1 405 ? 3.136 13.794 -9.572 1.00 14.93 405 PHE A O 1
ATOM 3010 N N . LEU A 1 406 ? 3.060 14.355 -7.395 1.00 14.33 406 LEU A N 1
ATOM 3011 C CA . LEU A 1 406 ? 1.948 15.277 -7.552 1.00 13.98 406 LEU A CA 1
ATOM 3012 C C . LEU A 1 406 ? 2.338 16.504 -8.376 1.00 14.11 406 LEU A C 1
ATOM 3013 O O . LEU A 1 406 ? 1.537 17.002 -9.169 1.00 12.11 406 LEU A O 1
ATOM 3018 N N . GLU A 1 407 ? 3.559 16.997 -8.189 1.00 12.41 407 GLU A N 1
ATOM 3019 C CA . GLU A 1 407 ? 4.014 18.151 -8.957 1.00 12.14 407 GLU A CA 1
ATOM 3020 C C . GLU A 1 407 ? 4.046 17.767 -10.437 1.00 12.10 407 GLU A C 1
ATOM 3021 O O . GLU A 1 407 ? 3.559 18.508 -11.295 1.00 12.16 407 GLU A O 1
ATOM 3027 N N . ASP A 1 408 ? 4.617 16.601 -10.727 1.00 11.98 408 ASP A N 1
ATOM 3028 C CA . ASP A 1 408 ? 4.708 16.123 -12.104 1.00 13.55 408 ASP A CA 1
ATOM 3029 C C . ASP A 1 408 ? 3.330 15.872 -12.701 1.00 12.86 408 ASP A C 1
ATOM 3030 O O . ASP A 1 408 ? 3.106 16.130 -13.879 1.00 14.83 408 ASP A O 1
ATOM 3035 N N . ALA A 1 409 ? 2.410 15.368 -11.885 1.00 14.29 409 ALA A N 1
ATOM 3036 C CA . ALA A 1 409 ? 1.054 15.098 -12.349 1.00 14.27 409 ALA A CA 1
ATOM 3037 C C . ALA A 1 409 ? 0.385 16.400 -12.776 1.00 15.83 409 ALA A C 1
ATOM 3038 O O . ALA A 1 409 ? -0.242 16.468 -13.833 1.00 15.52 409 ALA A O 1
ATOM 3040 N N . LEU A 1 410 ? 0.524 17.434 -11.952 1.00 14.56 410 LEU A N 1
ATOM 3041 C CA . LEU A 1 410 ? -0.066 18.733 -12.252 1.00 17.40 410 LEU A CA 1
ATOM 3042 C C . LEU A 1 410 ? 0.545 19.364 -13.498 1.00 18.85 410 LEU A C 1
ATOM 3043 O O . LEU A 1 410 ? -0.135 20.076 -14.237 1.00 18.19 410 LEU A O 1
ATOM 3048 N N . ALA A 1 411 ? 1.828 19.102 -13.726 1.00 20.03 411 ALA A N 1
ATOM 3049 C CA . ALA A 1 411 ? 2.519 19.650 -14.884 1.00 24.13 411 ALA A CA 1
ATOM 3050 C C . ALA A 1 411 ? 2.089 18.909 -16.143 1.00 26.57 411 ALA A C 1
ATOM 3051 O O . ALA A 1 411 ? 2.382 19.342 -17.256 1.00 25.74 411 ALA A O 1
ATOM 3053 N N . LYS A 1 412 ? 1.384 17.797 -15.947 1.00 30.66 412 LYS A N 1
ATOM 3054 C CA . LYS A 1 412 ? 0.892 16.950 -17.033 1.00 34.66 412 LYS A CA 1
ATOM 3055 C C . LYS A 1 412 ? 2.016 16.094 -17.598 1.00 37.28 412 LYS A C 1
ATOM 3056 O O . LYS A 1 412 ? 1.783 14.982 -18.069 1.00 40.36 412 LYS A O 1
ATOM 3062 N N . MET B 1 1 ? 21.137 20.336 57.003 1.00 12.55 1 MET B N 1
ATOM 3063 C CA . MET B 1 1 ? 20.568 20.927 55.756 1.00 13.41 1 MET B CA 1
ATOM 3064 C C . MET B 1 1 ? 19.327 21.755 56.070 1.00 14.23 1 MET B C 1
ATOM 3065 O O . MET B 1 1 ? 18.654 21.527 57.079 1.00 16.56 1 MET B O 1
ATOM 3070 N N . ILE B 1 2 ? 19.024 22.717 55.203 1.00 11.46 2 ILE B N 1
ATOM 3071 C CA . ILE B 1 2 ? 17.863 23.578 55.393 1.00 11.57 2 ILE B CA 1
ATOM 3072 C C . ILE B 1 2 ? 16.634 22.954 54.739 1.00 10.94 2 ILE B C 1
ATOM 3073 O O . ILE B 1 2 ? 16.678 22.553 53.580 1.00 12.34 2 ILE B O 1
ATOM 3078 N N . SER B 1 3 ? 15.543 22.873 55.496 1.00 11.69 3 SER B N 1
ATOM 3079 C CA . SER B 1 3 ? 14.288 22.306 55.007 1.00 12.08 3 SER B CA 1
ATOM 3080 C C . SER B 1 3 ? 13.371 23.381 54.444 1.00 12.54 3 SER B C 1
ATOM 3081 O O . SER B 1 3 ? 12.971 24.299 55.159 1.00 12.71 3 SER B O 1
ATOM 3084 N N . LEU B 1 4 ? 13.032 23.258 53.165 1.00 12.59 4 LEU B N 1
ATOM 3085 C CA . LEU B 1 4 ? 12.145 24.215 52.515 1.00 14.56 4 LEU B CA 1
ATOM 3086 C C . LEU B 1 4 ? 10.768 24.180 53.181 1.00 14.43 4 LEU B C 1
ATOM 3087 O O . LEU B 1 4 ? 10.181 25.221 53.479 1.00 14.85 4 LEU B O 1
ATOM 3092 N N . ALA B 1 5 ? 10.262 22.974 53.420 1.00 15.13 5 ALA B N 1
ATOM 3093 C CA . ALA B 1 5 ? 8.958 22.804 54.048 1.00 15.99 5 ALA B CA 1
ATOM 3094 C C . ALA B 1 5 ? 8.927 23.468 55.423 1.00 15.91 5 ALA B C 1
ATOM 3095 O O . ALA B 1 5 ? 7.948 24.125 55.780 1.00 14.73 5 ALA B O 1
ATOM 3097 N N . ASP B 1 6 ? 9.998 23.292 56.191 1.00 16.25 6 ASP B N 1
ATOM 3098 C CA . ASP B 1 6 ? 10.094 23.889 57.517 1.00 17.08 6 ASP B CA 1
ATOM 3099 C C . ASP B 1 6 ? 10.025 25.416 57.430 1.00 16.64 6 ASP B C 1
ATOM 3100 O O . ASP B 1 6 ? 9.259 26.052 58.153 1.00 14.79 6 ASP B O 1
ATOM 3105 N N . LEU B 1 7 ? 10.830 26.003 56.549 1.00 14.07 7 LEU B N 1
ATOM 3106 C CA . LEU B 1 7 ? 10.829 27.453 56.377 1.00 14.09 7 LEU B CA 1
ATOM 3107 C C . LEU B 1 7 ? 9.438 27.935 55.969 1.00 15.13 7 LEU B C 1
ATOM 3108 O O . LEU B 1 7 ? 8.949 28.954 56.467 1.00 14.92 7 LEU B O 1
ATOM 3113 N N . GLN B 1 8 ? 8.807 27.197 55.060 1.00 13.95 8 GLN B N 1
ATOM 3114 C CA . GLN B 1 8 ? 7.468 27.533 54.583 1.00 15.93 8 GLN B CA 1
ATOM 3115 C C . GLN B 1 8 ? 6.472 27.667 55.726 1.00 16.60 8 GLN B C 1
ATOM 3116 O O . GLN B 1 8 ? 5.696 28.623 55.781 1.00 14.58 8 GLN B O 1
ATOM 3122 N N . ARG B 1 9 ? 6.478 26.684 56.622 1.00 16.43 9 ARG B N 1
ATOM 3123 C CA . ARG B 1 9 ? 5.564 26.689 57.759 1.00 17.53 9 ARG B CA 1
ATOM 3124 C C . ARG B 1 9 ? 5.821 27.836 58.727 1.00 17.65 9 ARG B C 1
ATOM 3125 O O . ARG B 1 9 ? 4.882 28.502 59.168 1.00 18.89 9 ARG B O 1
ATOM 3133 N N . ARG B 1 10 ? 7.086 28.074 59.059 1.00 17.21 10 ARG B N 1
ATOM 3134 C CA . ARG B 1 10 ? 7.410 29.145 59.989 1.00 18.11 10 ARG B CA 1
ATOM 3135 C C . ARG B 1 10 ? 7.141 30.517 59.387 1.00 17.39 10 ARG B C 1
ATOM 3136 O O . ARG B 1 10 ? 6.778 31.450 60.098 1.00 16.64 10 ARG B O 1
ATOM 3144 N N . ILE B 1 11 ? 7.312 30.637 58.076 1.00 16.67 11 ILE B N 1
ATOM 3145 C CA . ILE B 1 11 ? 7.053 31.903 57.406 1.00 17.93 11 ILE B CA 1
ATOM 3146 C C . ILE B 1 11 ? 5.542 32.117 57.339 1.00 19.29 11 ILE B C 1
ATOM 3147 O O . ILE B 1 11 ? 5.049 33.222 57.573 1.00 19.67 11 ILE B O 1
ATOM 3152 N N . GLU B 1 12 ? 4.812 31.047 57.042 1.00 19.83 12 GLU B N 1
ATOM 3153 C CA . GLU B 1 12 ? 3.359 31.114 56.934 1.00 24.12 12 GLU B CA 1
ATOM 3154 C C . GLU B 1 12 ? 2.688 31.577 58.229 1.00 25.13 12 GLU B C 1
ATOM 3155 O O . GLU B 1 12 ? 1.711 32.328 58.191 1.00 25.20 12 GLU B O 1
ATOM 3161 N N . THR B 1 13 ? 3.210 31.137 59.372 1.00 25.44 13 THR B N 1
ATOM 3162 C CA . THR B 1 13 ? 2.637 31.520 60.659 1.00 26.56 13 THR B CA 1
ATOM 3163 C C . THR B 1 13 ? 3.139 32.886 61.112 1.00 26.28 13 THR B C 1
ATOM 3164 O O . THR B 1 13 ? 2.608 33.470 62.056 1.00 28.33 13 THR B O 1
ATOM 3168 N N . GLY B 1 14 ? 4.165 33.394 60.440 1.00 24.58 14 GLY B N 1
ATOM 3169 C CA . GLY B 1 14 ? 4.704 34.690 60.805 1.00 23.22 14 GLY B CA 1
ATOM 3170 C C . GLY B 1 14 ? 5.892 34.575 61.740 1.00 22.87 14 GLY B C 1
ATOM 3171 O O . GLY B 1 14 ? 6.482 35.583 62.128 1.00 22.94 14 GLY B O 1
ATOM 3172 N N . GLU B 1 15 ? 6.244 33.345 62.102 1.00 20.69 15 GLU B N 1
ATOM 3173 C CA . GLU B 1 15 ? 7.372 33.101 62.992 1.00 20.92 15 GLU B CA 1
ATOM 3174 C C . GLU B 1 15 ? 8.691 33.566 62.368 1.00 20.01 15 GLU B C 1
ATOM 3175 O O . GLU B 1 15 ? 9.594 34.020 63.071 1.00 20.43 15 GLU B O 1
ATOM 3181 N N . LEU B 1 16 ? 8.793 33.457 61.047 1.00 17.91 16 LEU B N 1
ATOM 3182 C CA . LEU B 1 16 ? 10.002 33.862 60.334 1.00 16.92 16 LEU B CA 1
ATOM 3183 C C . LEU B 1 16 ? 9.634 34.762 59.159 1.00 16.11 16 LEU B C 1
ATOM 3184 O O . LEU B 1 16 ? 8.739 34.440 58.383 1.00 16.43 16 LEU B O 1
ATOM 3189 N N . SER B 1 17 ? 10.317 35.892 59.028 1.00 14.65 17 SER B N 1
ATOM 3190 C CA . SER B 1 17 ? 10.023 36.801 57.928 1.00 15.05 17 SER B CA 1
ATOM 3191 C C . SER B 1 17 ? 10.801 36.345 56.702 1.00 15.10 17 SER B C 1
ATOM 3192 O O . SER B 1 17 ? 11.854 35.721 56.826 1.00 14.45 17 SER B O 1
ATOM 3195 N N . PRO B 1 18 ? 10.279 36.625 55.500 1.00 14.57 18 PRO B N 1
ATOM 3196 C CA . PRO B 1 18 ? 10.988 36.215 54.285 1.00 14.26 18 PRO B CA 1
ATOM 3197 C C . PRO B 1 18 ? 12.383 36.838 54.209 1.00 14.90 18 PRO B C 1
ATOM 3198 O O . PRO B 1 18 ? 13.323 36.214 53.718 1.00 14.79 18 PRO B O 1
ATOM 3202 N N . ASN B 1 19 ? 12.511 38.068 54.702 1.00 14.50 19 ASN B N 1
ATOM 3203 C CA . ASN B 1 19 ? 13.795 38.766 54.695 1.00 14.95 19 ASN B CA 1
ATOM 3204 C C . ASN B 1 19 ? 14.811 38.052 55.570 1.00 14.54 19 ASN B C 1
ATOM 3205 O O . ASN B 1 19 ? 15.974 37.907 55.196 1.00 13.41 19 ASN B O 1
ATOM 3210 N N . ALA B 1 20 ? 14.370 37.622 56.747 1.00 14.55 20 ALA B N 1
ATOM 3211 C CA . ALA B 1 20 ? 15.249 36.920 57.668 1.00 13.64 20 ALA B CA 1
ATOM 3212 C C . ALA B 1 20 ? 15.652 35.580 57.061 1.00 13.84 20 ALA B C 1
ATOM 3213 O O . ALA B 1 20 ? 16.816 35.185 57.130 1.00 12.53 20 ALA B O 1
ATOM 3215 N N . ALA B 1 21 ? 14.691 34.887 56.457 1.00 13.69 21 ALA B N 1
ATOM 3216 C CA . ALA B 1 21 ? 14.968 33.595 55.837 1.00 14.82 21 ALA B CA 1
ATOM 3217 C C . ALA B 1 21 ? 16.055 33.727 54.773 1.00 14.37 21 ALA B C 1
ATOM 3218 O O . ALA B 1 21 ? 16.988 32.926 54.722 1.00 15.68 21 ALA B O 1
ATOM 3220 N N . ILE B 1 22 ? 15.934 34.743 53.925 1.00 13.74 22 ILE B N 1
ATOM 3221 C CA . ILE B 1 22 ? 16.919 34.968 52.873 1.00 12.99 22 ILE B CA 1
ATOM 3222 C C . ILE B 1 22 ? 18.260 35.394 53.466 1.00 14.40 22 ILE B C 1
ATOM 3223 O O . ILE B 1 22 ? 19.318 35.028 52.953 1.00 13.71 22 ILE B O 1
ATOM 3228 N N . ALA B 1 23 ? 18.221 36.162 54.550 1.00 14.72 23 ALA B N 1
ATOM 3229 C CA . ALA B 1 23 ? 19.458 36.591 55.194 1.00 16.11 23 ALA B CA 1
ATOM 3230 C C . ALA B 1 23 ? 20.138 35.339 55.751 1.00 16.17 23 ALA B C 1
ATOM 3231 O O . ALA B 1 23 ? 21.365 35.233 55.754 1.00 15.11 23 ALA B O 1
ATOM 3233 N N . GLN B 1 24 ? 19.321 34.395 56.213 1.00 17.09 24 GLN B N 1
ATOM 3234 C CA . GLN B 1 24 ? 19.802 33.124 56.756 1.00 18.56 24 GLN B CA 1
ATOM 3235 C C . GLN B 1 24 ? 20.619 32.403 55.691 1.00 17.68 24 GLN B C 1
ATOM 3236 O O . GLN B 1 24 ? 21.720 31.913 55.954 1.00 15.12 24 GLN B O 1
ATOM 3242 N N . SER B 1 25 ? 20.056 32.328 54.487 1.00 16.78 25 SER B N 1
ATOM 3243 C CA . SER B 1 25 ? 20.714 31.647 53.378 1.00 16.19 25 SER B CA 1
ATOM 3244 C C . SER B 1 25 ? 22.018 32.309 52.971 1.00 14.44 25 SER B C 1
ATOM 3245 O O . SER B 1 25 ? 23.023 31.630 52.776 1.00 13.10 25 SER B O 1
ATOM 3248 N N . HIS B 1 26 ? 22.001 33.632 52.823 1.00 13.50 26 HIS B N 1
ATOM 3249 C CA . HIS B 1 26 ? 23.212 34.349 52.446 1.00 11.62 26 HIS B CA 1
ATOM 3250 C C . HIS B 1 26 ? 24.312 34.020 53.453 1.00 12.40 26 HIS B C 1
ATOM 3251 O O . HIS B 1 26 ? 25.454 33.746 53.079 1.00 10.39 26 HIS B O 1
ATOM 3258 N N . ALA B 1 27 ? 23.953 34.038 54.733 1.00 12.68 27 ALA B N 1
ATOM 3259 C CA . ALA B 1 27 ? 24.901 33.741 55.801 1.00 14.24 27 ALA B CA 1
ATOM 3260 C C . ALA B 1 27 ? 25.411 32.305 55.716 1.00 14.40 27 ALA B C 1
ATOM 3261 O O . ALA B 1 27 ? 26.602 32.048 55.917 1.00 14.43 27 ALA B O 1
ATOM 3263 N N . ALA B 1 28 ? 24.511 31.371 55.420 1.00 13.18 28 ALA B N 1
ATOM 3264 C CA . ALA B 1 28 ? 24.877 29.959 55.318 1.00 14.16 28 ALA B CA 1
ATOM 3265 C C . ALA B 1 28 ? 25.855 29.732 54.167 1.00 13.83 28 ALA B C 1
ATOM 3266 O O . ALA B 1 28 ? 26.798 28.947 54.284 1.00 11.74 28 ALA B O 1
ATOM 3268 N N . ILE B 1 29 ? 25.622 30.415 53.051 1.00 13.34 29 ILE B N 1
ATOM 3269 C CA . ILE B 1 29 ? 26.498 30.300 51.891 1.00 13.51 29 ILE B CA 1
ATOM 3270 C C . ILE B 1 29 ? 27.874 30.838 52.276 1.00 14.94 29 ILE B C 1
ATOM 3271 O O . ILE B 1 29 ? 28.896 30.199 52.034 1.00 13.57 29 ILE B O 1
ATOM 3276 N N . GLU B 1 30 ? 27.881 32.016 52.891 1.00 16.98 30 GLU B N 1
ATOM 3277 C CA . GLU B 1 30 ? 29.111 32.670 53.321 1.00 18.57 30 GLU B CA 1
ATOM 3278 C C . GLU B 1 30 ? 29.901 31.814 54.312 1.00 18.55 30 GLU B C 1
ATOM 3279 O O . GLU B 1 30 ? 31.131 31.825 54.315 1.00 17.11 30 GLU B O 1
ATOM 3285 N N . ALA B 1 31 ? 29.192 31.068 55.150 1.00 17.30 31 ALA B N 1
ATOM 3286 C CA . ALA B 1 31 ? 29.842 30.236 56.154 1.00 18.34 31 ALA B CA 1
ATOM 3287 C C . ALA B 1 31 ? 30.633 29.049 55.606 1.00 18.67 31 ALA B C 1
ATOM 3288 O O . ALA B 1 31 ? 31.613 28.627 56.222 1.00 16.84 31 ALA B O 1
ATOM 3290 N N . ARG B 1 32 ? 30.228 28.514 54.455 1.00 17.35 32 ARG B N 1
ATOM 3291 C CA . ARG B 1 32 ? 30.917 27.350 53.899 1.00 18.40 32 ARG B CA 1
ATOM 3292 C C . ARG B 1 32 ? 31.378 27.430 52.440 1.00 17.24 32 ARG B C 1
ATOM 3293 O O . ARG B 1 32 ? 32.104 26.549 51.979 1.00 16.26 32 ARG B O 1
ATOM 3301 N N . GLU B 1 33 ? 30.972 28.463 51.709 1.00 15.27 33 GLU B N 1
ATOM 3302 C CA . GLU B 1 33 ? 31.350 28.555 50.300 1.00 15.70 33 GLU B CA 1
ATOM 3303 C C . GLU B 1 33 ? 32.853 28.585 50.032 1.00 16.11 33 GLU B C 1
ATOM 3304 O O . GLU B 1 33 ? 33.320 28.016 49.046 1.00 14.10 33 GLU B O 1
ATOM 3310 N N . LYS B 1 34 ? 33.615 29.234 50.905 1.00 17.42 34 LYS B N 1
ATOM 3311 C CA . LYS B 1 34 ? 35.055 29.311 50.705 1.00 19.05 34 LYS B CA 1
ATOM 3312 C C . LYS B 1 34 ? 35.720 27.936 50.749 1.00 20.00 34 LYS B C 1
ATOM 3313 O O . LYS B 1 34 ? 36.796 27.747 50.185 1.00 20.74 34 LYS B O 1
ATOM 3319 N N . GLU B 1 35 ? 35.080 26.970 51.400 1.00 19.13 35 GLU B N 1
ATOM 3320 C CA . GLU B 1 35 ? 35.658 25.635 51.471 1.00 20.88 35 GLU B CA 1
ATOM 3321 C C . GLU B 1 35 ? 35.005 24.610 50.547 1.00 18.51 35 GLU B C 1
ATOM 3322 O O . GLU B 1 35 ? 35.630 23.611 50.194 1.00 19.00 35 GLU B O 1
ATOM 3328 N N . VAL B 1 36 ? 33.756 24.855 50.157 1.00 15.40 36 VAL B N 1
ATOM 3329 C CA . VAL B 1 36 ? 33.027 23.932 49.283 1.00 13.78 36 VAL B CA 1
ATOM 3330 C C . VAL B 1 36 ? 33.075 24.358 47.811 1.00 11.50 36 VAL B C 1
ATOM 3331 O O . VAL B 1 36 ? 33.121 23.516 46.909 1.00 10.53 36 VAL B O 1
ATOM 3335 N N . HIS B 1 37 ? 33.067 25.666 47.577 1.00 10.42 37 HIS B N 1
ATOM 3336 C CA . HIS B 1 37 ? 33.120 26.217 46.226 1.00 11.08 37 HIS B CA 1
ATOM 3337 C C . HIS B 1 37 ? 31.954 25.708 45.372 1.00 8.61 37 HIS B C 1
ATOM 3338 O O . HIS B 1 37 ? 32.152 25.283 44.231 1.00 7.30 37 HIS B O 1
ATOM 3345 N N . ALA B 1 38 ? 30.744 25.763 45.923 1.00 7.20 38 ALA B N 1
ATOM 3346 C CA . ALA B 1 38 ? 29.556 25.293 45.213 1.00 8.56 38 ALA B CA 1
ATOM 3347 C C . ALA B 1 38 ? 28.948 26.315 44.247 1.00 8.24 38 ALA B C 1
ATOM 3348 O O . ALA B 1 38 ? 28.170 25.951 43.361 1.00 8.74 38 ALA B O 1
ATOM 3350 N N . PHE B 1 39 ? 29.296 27.589 44.407 1.00 8.84 39 PHE B N 1
ATOM 3351 C CA . PHE B 1 39 ? 28.741 28.624 43.537 1.00 9.38 39 PHE B CA 1
ATOM 3352 C C . PHE B 1 39 ? 29.692 29.230 42.513 1.00 9.70 39 PHE B C 1
ATOM 3353 O O . PHE B 1 39 ? 30.867 29.497 42.805 1.00 8.34 39 PHE B O 1
ATOM 3361 N N . VAL B 1 40 ? 29.167 29.450 41.311 1.00 9.15 40 VAL B N 1
ATOM 3362 C CA . VAL B 1 40 ? 29.927 30.102 40.251 1.00 9.84 40 VAL B CA 1
ATOM 3363 C C . VAL B 1 40 ? 29.758 31.578 40.597 1.00 11.64 40 VAL B C 1
ATOM 3364 O O . VAL B 1 40 ? 30.679 32.384 40.450 1.00 11.36 40 VAL B O 1
ATOM 3368 N N . ARG B 1 41 ? 28.559 31.912 41.070 1.00 10.26 41 ARG B N 1
ATOM 3369 C CA . ARG B 1 41 ? 28.219 33.277 41.444 1.00 15.22 41 ARG B CA 1
ATOM 3370 C C . ARG B 1 41 ? 27.162 33.316 42.542 1.00 14.11 41 ARG B C 1
ATOM 3371 O O . ARG B 1 41 ? 26.090 32.725 42.411 1.00 13.83 41 ARG B O 1
ATOM 3379 N N . HIS B 1 42 ? 27.478 34.012 43.626 1.00 11.79 42 HIS B N 1
ATOM 3380 C CA . HIS B 1 42 ? 26.552 34.179 44.737 1.00 12.05 42 HIS B CA 1
ATOM 3381 C C . HIS B 1 42 ? 26.101 35.635 44.674 1.00 12.75 42 HIS B C 1
ATOM 3382 O O . HIS B 1 42 ? 26.907 36.545 44.867 1.00 13.02 42 HIS B O 1
ATOM 3389 N N . ASP B 1 43 ? 24.825 35.852 44.375 1.00 12.31 43 ASP B N 1
ATOM 3390 C CA . ASP B 1 43 ? 24.287 37.207 44.300 1.00 12.91 43 ASP B CA 1
ATOM 3391 C C . ASP B 1 43 ? 23.952 37.677 45.710 1.00 13.31 43 ASP B C 1
ATOM 3392 O O . ASP B 1 43 ? 22.845 37.456 46.206 1.00 12.35 43 ASP B O 1
ATOM 3397 N N . LYS B 1 44 ? 24.922 38.323 46.352 1.00 14.12 44 LYS B N 1
ATOM 3398 C CA . LYS B 1 44 ? 24.758 38.815 47.715 1.00 15.13 44 LYS B CA 1
ATOM 3399 C C . LYS B 1 44 ? 23.617 39.810 47.882 1.00 16.45 44 LYS B C 1
ATOM 3400 O O . LYS B 1 44 ? 23.128 40.005 48.993 1.00 15.71 44 LYS B O 1
ATOM 3406 N N . SER B 1 45 ? 23.190 40.438 46.789 1.00 17.68 45 SER B N 1
ATOM 3407 C CA . SER B 1 45 ? 22.112 41.419 46.866 1.00 18.72 45 SER B CA 1
ATOM 3408 C C . SER B 1 45 ? 20.728 40.803 46.692 1.00 18.35 45 SER B C 1
ATOM 3409 O O . SER B 1 45 ? 19.720 41.493 46.838 1.00 16.99 45 SER B O 1
ATOM 3412 N N . ALA B 1 46 ? 20.677 39.508 46.384 1.00 16.90 46 ALA B N 1
ATOM 3413 C CA . ALA B 1 46 ? 19.398 38.827 46.195 1.00 16.78 46 ALA B CA 1
ATOM 3414 C C . ALA B 1 46 ? 18.508 39.042 47.419 1.00 16.99 46 ALA B C 1
ATOM 3415 O O . ALA B 1 46 ? 18.925 38.798 48.555 1.00 14.95 46 ALA B O 1
ATOM 3417 N N . ARG B 1 47 ? 17.283 39.501 47.186 1.00 15.97 47 ARG B N 1
ATOM 3418 C CA . ARG B 1 47 ? 16.364 39.761 48.287 1.00 17.75 47 ARG B CA 1
ATOM 3419 C C . ARG B 1 47 ? 15.114 38.902 48.217 1.00 16.39 47 ARG B C 1
ATOM 3420 O O . ARG B 1 47 ? 14.782 38.348 47.171 1.00 14.35 47 ARG B O 1
ATOM 3428 N N . ALA B 1 48 ? 14.424 38.797 49.346 1.00 15.54 48 ALA B N 1
ATOM 3429 C CA . ALA B 1 48 ? 13.202 38.010 49.430 1.00 16.14 48 ALA B CA 1
ATOM 3430 C C . ALA B 1 48 ? 12.036 38.753 48.790 1.00 16.89 48 ALA B C 1
ATOM 3431 O O . ALA B 1 48 ? 12.014 39.987 48.756 1.00 14.36 48 ALA B O 1
ATOM 3433 N N . GLN B 1 49 ? 11.075 37.996 48.272 1.00 15.04 49 GLN B N 1
ATOM 3434 C CA . GLN B 1 49 ? 9.882 38.591 47.683 1.00 15.74 49 GLN B CA 1
ATOM 3435 C C . GLN B 1 49 ? 8.880 38.675 48.829 1.00 16.99 49 GLN B C 1
ATOM 3436 O O . GLN B 1 49 ? 9.057 38.013 49.852 1.00 16.59 49 GLN B O 1
ATOM 3442 N N . ALA B 1 50 ? 7.833 39.476 48.662 1.00 16.98 50 ALA B N 1
ATOM 3443 C CA . ALA B 1 50 ? 6.843 39.662 49.718 1.00 18.29 50 ALA B CA 1
ATOM 3444 C C . ALA B 1 50 ? 5.675 38.684 49.731 1.00 18.36 50 ALA B C 1
ATOM 3445 O O . ALA B 1 50 ? 5.004 38.541 50.752 1.00 16.89 50 ALA B O 1
ATOM 3447 N N . SER B 1 51 ? 5.424 38.015 48.610 1.00 17.33 51 SER B N 1
ATOM 3448 C CA . SER B 1 51 ? 4.308 37.081 48.539 1.00 17.67 51 SER B CA 1
ATOM 3449 C C . SER B 1 51 ? 4.620 35.820 47.746 1.00 16.65 51 SER B C 1
ATOM 3450 O O . SER B 1 51 ? 5.656 35.723 47.084 1.00 16.60 51 SER B O 1
ATOM 3453 N N . GLY B 1 52 ? 3.702 34.861 47.809 1.00 14.31 52 GLY B N 1
ATOM 3454 C CA . GLY B 1 52 ? 3.879 33.612 47.096 1.00 14.11 52 GLY B CA 1
ATOM 3455 C C . GLY B 1 52 ? 4.332 32.509 48.030 1.00 14.00 52 GLY B C 1
ATOM 3456 O O . GLY B 1 52 ? 4.972 32.785 49.040 1.00 14.19 52 GLY B O 1
ATOM 3457 N N . PRO B 1 53 ? 4.021 31.244 47.713 1.00 13.29 53 PRO B N 1
ATOM 3458 C CA . PRO B 1 53 ? 4.406 30.104 48.546 1.00 12.84 53 PRO B CA 1
ATOM 3459 C C . PRO B 1 53 ? 5.905 29.943 48.790 1.00 12.71 53 PRO B C 1
ATOM 3460 O O . PRO B 1 53 ? 6.304 29.394 49.814 1.00 12.47 53 PRO B O 1
ATOM 3464 N N . LEU B 1 54 ? 6.739 30.416 47.866 1.00 11.24 54 LEU B N 1
ATOM 3465 C CA . LEU B 1 54 ? 8.180 30.293 48.051 1.00 10.47 54 LEU B CA 1
ATOM 3466 C C . LEU B 1 54 ? 8.862 31.570 48.546 1.00 12.07 54 LEU B C 1
ATOM 3467 O O . LEU B 1 54 ? 10.085 31.678 48.501 1.00 12.07 54 LEU B O 1
ATOM 3472 N N . ARG B 1 55 ? 8.085 32.540 49.017 1.00 11.28 55 ARG B N 1
ATOM 3473 C CA . ARG B 1 55 ? 8.691 33.769 49.527 1.00 12.27 55 ARG B CA 1
ATOM 3474 C C . ARG B 1 55 ? 9.629 33.385 50.670 1.00 11.59 55 ARG B C 1
ATOM 3475 O O . ARG B 1 55 ? 9.267 32.589 51.536 1.00 12.21 55 ARG B O 1
ATOM 3483 N N . GLY B 1 56 ? 10.840 33.933 50.654 1.00 11.62 56 GLY B N 1
ATOM 3484 C CA . GLY B 1 56 ? 11.810 33.625 51.690 1.00 11.21 56 GLY B CA 1
ATOM 3485 C C . GLY B 1 56 ? 12.640 32.380 51.410 1.00 11.49 56 GLY B C 1
ATOM 3486 O O . GLY B 1 56 ? 13.514 32.024 52.206 1.00 9.12 56 GLY B O 1
ATOM 3487 N N . ILE B 1 57 ? 12.376 31.725 50.279 1.00 10.24 57 ILE B N 1
ATOM 3488 C CA . ILE B 1 57 ? 13.093 30.508 49.891 1.00 10.10 57 ILE B CA 1
ATOM 3489 C C . ILE B 1 57 ? 14.205 30.782 48.870 1.00 10.74 57 ILE B C 1
ATOM 3490 O O . ILE B 1 57 ? 13.930 31.160 47.728 1.00 10.10 57 ILE B O 1
ATOM 3495 N N . ALA B 1 58 ? 15.456 30.585 49.283 1.00 8.66 58 ALA B N 1
ATOM 3496 C CA . ALA B 1 58 ? 16.607 30.807 48.407 1.00 8.39 58 ALA B CA 1
ATOM 3497 C C . ALA B 1 58 ? 16.876 29.577 47.545 1.00 9.75 58 ALA B C 1
ATOM 3498 O O . ALA B 1 58 ? 16.887 28.451 48.044 1.00 9.12 58 ALA B O 1
ATOM 3500 N N . VAL B 1 59 ? 17.112 29.796 46.254 1.00 9.40 59 VAL B N 1
ATOM 3501 C CA . VAL B 1 59 ? 17.360 28.689 45.336 1.00 9.55 59 VAL B CA 1
ATOM 3502 C C . VAL B 1 59 ? 18.638 28.839 44.513 1.00 10.23 59 VAL B C 1
ATOM 3503 O O . VAL B 1 59 ? 18.897 29.898 43.937 1.00 8.05 59 VAL B O 1
ATOM 3507 N N . GLY B 1 60 ? 19.429 27.768 44.464 1.00 9.34 60 GLY B N 1
ATOM 3508 C CA . GLY B 1 60 ? 20.653 27.761 43.680 1.00 8.92 60 GLY B CA 1
ATOM 3509 C C . GLY B 1 60 ? 20.305 27.174 42.322 1.00 8.51 60 GLY B C 1
ATOM 3510 O O . GLY B 1 60 ? 19.526 26.228 42.251 1.00 8.06 60 GLY B O 1
ATOM 3511 N N . ILE B 1 61 ? 20.881 27.716 41.249 1.00 6.75 61 ILE B N 1
ATOM 3512 C CA . ILE B 1 61 ? 20.582 27.254 39.892 1.00 7.40 61 ILE B CA 1
ATOM 3513 C C . ILE B 1 61 ? 21.822 26.742 39.139 1.00 6.78 61 ILE B C 1
ATOM 3514 O O . ILE B 1 61 ? 22.786 27.484 38.952 1.00 7.58 61 ILE B O 1
ATOM 3519 N N . LYS B 1 62 ? 21.794 25.477 38.713 1.00 6.99 62 LYS B N 1
ATOM 3520 C CA . LYS B 1 62 ? 22.910 24.877 37.968 1.00 7.58 62 LYS B CA 1
ATOM 3521 C C . LYS B 1 62 ? 23.225 25.808 36.797 1.00 7.26 62 LYS B C 1
ATOM 3522 O O . LYS B 1 62 ? 22.319 26.230 36.086 1.00 8.46 62 LYS B O 1
ATOM 3528 N N . ASP B 1 63 ? 24.505 26.103 36.577 1.00 7.57 63 ASP B N 1
ATOM 3529 C CA . ASP B 1 63 ? 24.877 27.065 35.543 1.00 8.36 63 ASP B CA 1
ATOM 3530 C C . ASP B 1 63 ? 24.783 26.745 34.051 1.00 7.82 63 ASP B C 1
ATOM 3531 O O . ASP B 1 63 ? 25.578 27.252 33.256 1.00 5.14 63 ASP B O 1
ATOM 3536 N N . ILE B 1 64 ? 23.828 25.900 33.672 1.00 8.41 64 ILE B N 1
ATOM 3537 C CA . ILE B 1 64 ? 23.571 25.641 32.260 1.00 7.69 64 ILE B CA 1
ATOM 3538 C C . ILE B 1 64 ? 22.128 26.099 32.076 1.00 8.66 64 ILE B C 1
ATOM 3539 O O . ILE B 1 64 ? 21.551 25.973 31.000 1.00 9.36 64 ILE B O 1
ATOM 3544 N N . ILE B 1 65 ? 21.556 26.636 33.152 1.00 7.24 65 ILE B N 1
ATOM 3545 C CA . ILE B 1 65 ? 20.185 27.129 33.140 1.00 7.18 65 ILE B CA 1
ATOM 3546 C C . ILE B 1 65 ? 20.194 28.655 33.075 1.00 6.87 65 ILE B C 1
ATOM 3547 O O . ILE B 1 65 ? 20.745 29.327 33.949 1.00 7.18 65 ILE B O 1
ATOM 3552 N N . ASP B 1 66 ? 19.573 29.190 32.030 1.00 7.27 66 ASP B N 1
ATOM 3553 C CA . ASP B 1 66 ? 19.518 30.633 31.802 1.00 9.04 66 ASP B CA 1
ATOM 3554 C C . ASP B 1 66 ? 18.943 31.505 32.914 1.00 8.40 66 ASP B C 1
ATOM 3555 O O . ASP B 1 66 ? 17.893 31.207 33.477 1.00 8.65 66 ASP B O 1
ATOM 3560 N N . THR B 1 67 ? 19.647 32.595 33.207 1.00 8.32 67 THR B N 1
ATOM 3561 C CA . THR B 1 67 ? 19.194 33.593 34.169 1.00 7.31 67 THR B CA 1
ATOM 3562 C C . THR B 1 67 ? 19.445 34.916 33.451 1.00 8.37 67 THR B C 1
ATOM 3563 O O . THR B 1 67 ? 20.436 35.051 32.736 1.00 6.76 67 THR B O 1
ATOM 3567 N N . ALA B 1 68 ? 18.544 35.875 33.625 1.00 9.36 68 ALA B N 1
ATOM 3568 C CA . ALA B 1 68 ? 18.662 37.169 32.956 1.00 11.11 68 ALA B CA 1
ATOM 3569 C C . ALA B 1 68 ? 19.447 38.216 33.733 1.00 11.85 68 ALA B C 1
ATOM 3570 O O . ALA B 1 68 ? 19.914 39.204 33.155 1.00 10.51 68 ALA B O 1
ATOM 3572 N N . ASN B 1 69 ? 19.594 37.999 35.038 1.00 11.80 69 ASN B N 1
ATOM 3573 C CA . ASN B 1 69 ? 20.280 38.954 35.907 1.00 12.57 69 ASN B CA 1
ATOM 3574 C C . ASN B 1 69 ? 21.686 38.527 36.323 1.00 11.89 69 ASN B C 1
ATOM 3575 O O . ASN B 1 69 ? 22.421 39.312 36.918 1.00 10.95 69 ASN B O 1
ATOM 3580 N N . MET B 1 70 ? 22.038 37.283 36.012 1.00 10.75 70 MET B N 1
ATOM 3581 C CA . MET B 1 70 ? 23.348 36.708 36.326 1.00 11.69 70 MET B CA 1
ATOM 3582 C C . MET B 1 70 ? 23.832 35.931 35.110 1.00 9.60 70 MET B C 1
ATOM 3583 O O . MET B 1 70 ? 23.026 35.390 34.359 1.00 7.92 70 MET B O 1
ATOM 3588 N N . PRO B 1 71 ? 25.153 35.843 34.915 1.00 9.19 71 PRO B N 1
ATOM 3589 C CA . PRO B 1 71 ? 25.682 35.106 33.764 1.00 9.50 71 PRO B CA 1
ATOM 3590 C C . PRO B 1 71 ? 25.337 33.612 33.817 1.00 9.62 71 PRO B C 1
ATOM 3591 O O . PRO B 1 71 ? 25.022 33.068 34.870 1.00 10.65 71 PRO B O 1
ATOM 3595 N N . THR B 1 72 ? 25.383 32.964 32.664 1.00 9.50 72 THR B N 1
ATOM 3596 C CA . THR B 1 72 ? 25.134 31.529 32.570 1.00 9.84 72 THR B CA 1
ATOM 3597 C C . THR B 1 72 ? 26.324 31.076 31.730 1.00 9.21 72 THR B C 1
ATOM 3598 O O . THR B 1 72 ? 26.302 31.167 30.500 1.00 8.47 72 THR B O 1
ATOM 3602 N N . GLU B 1 73 ? 27.370 30.605 32.410 1.00 8.64 73 GLU B N 1
ATOM 3603 C CA . GLU B 1 73 ? 28.615 30.220 31.751 1.00 9.03 73 GLU B CA 1
ATOM 3604 C C . GLU B 1 73 ? 28.847 28.766 31.333 1.00 8.04 73 GLU B C 1
ATOM 3605 O O . GLU B 1 73 ? 29.925 28.432 30.846 1.00 8.39 73 GLU B O 1
ATOM 3611 N N . MET B 1 74 ? 27.845 27.910 31.520 1.00 7.74 74 MET B N 1
ATOM 3612 C CA . MET B 1 74 ? 27.925 26.510 31.097 1.00 9.38 74 MET B CA 1
ATOM 3613 C C . MET B 1 74 ? 29.121 25.727 31.637 1.00 9.42 74 MET B C 1
ATOM 3614 O O . MET B 1 74 ? 29.431 24.643 31.132 1.00 8.99 74 MET B O 1
ATOM 3619 N N . GLY B 1 75 ? 29.791 26.268 32.649 1.00 8.62 75 GLY B N 1
ATOM 3620 C CA . GLY B 1 75 ? 30.953 25.595 33.197 1.00 8.89 75 GLY B CA 1
ATOM 3621 C C . GLY B 1 75 ? 32.064 25.506 32.163 1.00 9.89 75 GLY B C 1
ATOM 3622 O O . GLY B 1 75 ? 32.948 24.656 32.265 1.00 9.99 75 GLY B O 1
ATOM 3623 N N . SER B 1 76 ? 32.024 26.393 31.170 1.00 9.60 76 SER B N 1
ATOM 3624 C CA . SER B 1 76 ? 33.022 26.404 30.100 1.00 9.45 76 SER B CA 1
ATOM 3625 C C . SER B 1 76 ? 33.601 27.777 29.774 1.00 11.74 76 SER B C 1
ATOM 3626 O O . SER B 1 76 ? 32.884 28.773 29.744 1.00 9.01 76 SER B O 1
ATOM 3629 N N . GLU B 1 77 ? 34.904 27.809 29.508 1.00 13.30 77 GLU B N 1
ATOM 3630 C CA . GLU B 1 77 ? 35.596 29.045 29.152 1.00 15.09 77 GLU B CA 1
ATOM 3631 C C . GLU B 1 77 ? 34.966 29.634 27.889 1.00 14.15 77 GLU B C 1
ATOM 3632 O O . GLU B 1 77 ? 35.023 30.841 27.655 1.00 12.67 77 GLU B O 1
ATOM 3638 N N . ILE B 1 78 ? 34.372 28.772 27.070 1.00 12.82 78 ILE B N 1
ATOM 3639 C CA . ILE B 1 78 ? 33.746 29.215 25.832 1.00 12.17 78 ILE B CA 1
ATOM 3640 C C . ILE B 1 78 ? 32.621 30.213 26.115 1.00 11.24 78 ILE B C 1
ATOM 3641 O O . ILE B 1 78 ? 32.401 31.138 25.338 1.00 10.41 78 ILE B O 1
ATOM 3646 N N . TYR B 1 79 ? 31.929 30.038 27.237 1.00 10.50 79 TYR B N 1
ATOM 3647 C CA . TYR B 1 79 ? 30.840 30.939 27.597 1.00 9.19 79 TYR B CA 1
ATOM 3648 C C . TYR B 1 79 ? 31.173 31.863 28.769 1.00 10.42 79 TYR B C 1
ATOM 3649 O O . TYR B 1 79 ? 30.283 32.315 29.492 1.00 8.70 79 TYR B O 1
ATOM 3658 N N . ARG B 1 80 ? 32.457 32.149 28.956 1.00 10.19 80 ARG B N 1
ATOM 3659 C CA . ARG B 1 80 ? 32.866 33.041 30.035 1.00 11.65 80 ARG B CA 1
ATOM 3660 C C . ARG B 1 80 ? 32.184 34.388 29.815 1.00 11.11 80 ARG B C 1
ATOM 3661 O O . ARG B 1 80 ? 32.274 34.959 28.733 1.00 10.93 80 ARG B O 1
ATOM 3669 N N . GLY B 1 81 ? 31.496 34.882 30.841 1.00 11.06 81 GLY B N 1
ATOM 3670 C CA . GLY B 1 81 ? 30.816 36.161 30.739 1.00 10.01 81 GLY B CA 1
ATOM 3671 C C . GLY B 1 81 ? 29.527 36.165 29.926 1.00 11.06 81 GLY B C 1
ATOM 3672 O O . GLY B 1 81 ? 28.935 37.222 29.724 1.00 10.39 81 GLY B O 1
ATOM 3673 N N . TRP B 1 82 ? 29.082 35.003 29.458 1.00 9.65 82 TRP B N 1
ATOM 3674 C CA . TRP B 1 82 ? 27.855 34.945 28.664 1.00 10.37 82 TRP B CA 1
ATOM 3675 C C . TRP B 1 82 ? 26.629 35.320 29.488 1.00 9.69 82 TRP B C 1
ATOM 3676 O O . TRP B 1 82 ? 26.415 34.779 30.569 1.00 9.03 82 TRP B O 1
ATOM 3687 N N . GLN B 1 83 ? 25.823 36.242 28.965 1.00 10.08 83 GLN B N 1
ATOM 3688 C CA . GLN B 1 83 ? 24.629 36.702 29.662 1.00 8.84 83 GLN B CA 1
ATOM 3689 C C . GLN B 1 83 ? 23.343 36.527 28.864 1.00 9.87 83 GLN B C 1
ATOM 3690 O O . GLN B 1 83 ? 23.082 37.280 27.922 1.00 7.29 83 GLN B O 1
ATOM 3696 N N . PRO B 1 84 ? 22.529 35.518 29.220 1.00 8.85 84 PRO B N 1
ATOM 3697 C CA . PRO B 1 84 ? 21.266 35.280 28.515 1.00 10.45 84 PRO B CA 1
ATOM 3698 C C . PRO B 1 84 ? 20.351 36.487 28.668 1.00 10.14 84 PRO B C 1
ATOM 3699 O O . PRO B 1 84 ? 20.460 37.237 29.640 1.00 9.37 84 PRO B O 1
ATOM 3703 N N . ARG B 1 85 ? 19.448 36.669 27.709 1.00 10.37 85 ARG B N 1
ATOM 3704 C CA . ARG B 1 85 ? 18.507 37.779 27.757 1.00 10.63 85 ARG B CA 1
ATOM 3705 C C . ARG B 1 85 ? 17.367 37.468 28.718 1.00 10.84 85 ARG B C 1
ATOM 3706 O O . ARG B 1 85 ? 16.889 38.346 29.433 1.00 10.06 85 ARG B O 1
ATOM 3714 N N . SER B 1 86 ? 16.954 36.205 28.755 1.00 9.74 86 SER B N 1
ATOM 3715 C CA . SER B 1 86 ? 15.833 35.805 29.600 1.00 10.00 86 SER B CA 1
ATOM 3716 C C . SER B 1 86 ? 16.117 34.733 30.643 1.00 11.34 86 SER B C 1
ATOM 3717 O O . SER B 1 86 ? 17.086 33.982 30.541 1.00 9.95 86 SER B O 1
ATOM 3720 N N . ASP B 1 87 ? 15.252 34.682 31.651 1.00 9.91 87 ASP B N 1
ATOM 3721 C CA . ASP B 1 87 ? 15.335 33.669 32.692 1.00 9.40 87 ASP B CA 1
ATOM 3722 C C . ASP B 1 87 ? 14.658 32.453 32.070 1.00 8.94 87 ASP B C 1
ATOM 3723 O O . ASP B 1 87 ? 13.636 32.595 31.392 1.00 8.86 87 ASP B O 1
ATOM 3728 N N . ALA B 1 88 ? 15.215 31.267 32.287 1.00 7.94 88 ALA B N 1
ATOM 3729 C CA . ALA B 1 88 ? 14.616 30.050 31.744 1.00 7.73 88 ALA B CA 1
ATOM 3730 C C . ALA B 1 88 ? 13.237 29.848 32.371 1.00 7.02 88 ALA B C 1
ATOM 3731 O O . ALA B 1 88 ? 13.000 30.252 33.507 1.00 8.51 88 ALA B O 1
ATOM 3733 N N . PRO B 1 89 ? 12.308 29.216 31.638 1.00 7.93 89 PRO B N 1
ATOM 3734 C CA . PRO B 1 89 ? 10.974 28.996 32.198 1.00 7.24 89 PRO B CA 1
ATOM 3735 C C . PRO B 1 89 ? 10.986 28.401 33.613 1.00 10.25 89 PRO B C 1
ATOM 3736 O O . PRO B 1 89 ? 10.236 28.856 34.470 1.00 11.49 89 PRO B O 1
ATOM 3740 N N . VAL B 1 90 ? 11.838 27.407 33.873 1.00 9.86 90 VAL B N 1
ATOM 3741 C CA . VAL B 1 90 ? 11.874 26.817 35.213 1.00 8.70 90 VAL B CA 1
ATOM 3742 C C . VAL B 1 90 ? 12.302 27.825 36.276 1.00 10.40 90 VAL B C 1
ATOM 3743 O O . VAL B 1 90 ? 11.871 27.742 37.424 1.00 10.36 90 VAL B O 1
ATOM 3747 N N . VAL B 1 91 ? 13.145 28.779 35.894 1.00 9.83 91 VAL B N 1
ATOM 3748 C CA . VAL B 1 91 ? 13.568 29.821 36.820 1.00 9.56 91 VAL B CA 1
ATOM 3749 C C . VAL B 1 91 ? 12.362 30.727 37.075 1.00 9.02 91 VAL B C 1
ATOM 3750 O O . VAL B 1 91 ? 12.120 31.154 38.202 1.00 9.31 91 VAL B O 1
ATOM 3754 N N . MET B 1 92 ? 11.602 31.016 36.022 1.00 10.00 92 MET B N 1
ATOM 3755 C CA . MET B 1 92 ? 10.414 31.854 36.158 1.00 9.05 92 MET B CA 1
ATOM 3756 C C . MET B 1 92 ? 9.364 31.158 37.020 1.00 9.37 92 MET B C 1
ATOM 3757 O O . MET B 1 92 ? 8.600 31.817 37.722 1.00 8.73 92 MET B O 1
ATOM 3762 N N . MET B 1 93 ? 9.305 29.830 36.953 1.00 7.64 93 MET B N 1
ATOM 3763 C CA . MET B 1 93 ? 8.340 29.103 37.770 1.00 9.12 93 MET B CA 1
ATOM 3764 C C . MET B 1 93 ? 8.656 29.398 39.233 1.00 8.39 93 MET B C 1
ATOM 3765 O O . MET B 1 93 ? 7.758 29.609 40.045 1.00 8.86 93 MET B O 1
ATOM 3770 N N . LEU B 1 94 ? 9.942 29.426 39.557 1.00 8.16 94 LEU B N 1
ATOM 3771 C CA . LEU B 1 94 ? 10.366 29.709 40.922 1.00 8.13 94 LEU B CA 1
ATOM 3772 C C . LEU B 1 94 ? 10.070 31.157 41.308 1.00 9.42 94 LEU B C 1
ATOM 3773 O O . LEU B 1 94 ? 9.504 31.418 42.368 1.00 9.61 94 LEU B O 1
ATOM 3778 N N . LYS B 1 95 ? 10.433 32.097 40.440 1.00 8.93 95 LYS B N 1
ATOM 3779 C CA . LYS B 1 95 ? 10.210 33.505 40.734 1.00 10.64 95 LYS B CA 1
ATOM 3780 C C . LYS B 1 95 ? 8.727 33.845 40.874 1.00 10.69 95 LYS B C 1
ATOM 3781 O O . LYS B 1 95 ? 8.343 34.588 41.776 1.00 10.41 95 LYS B O 1
ATOM 3787 N N . ARG B 1 96 ? 7.890 33.304 39.993 1.00 8.87 96 ARG B N 1
ATOM 3788 C CA . ARG B 1 96 ? 6.465 33.597 40.077 1.00 10.35 96 ARG B CA 1
ATOM 3789 C C . ARG B 1 96 ? 5.867 33.079 41.382 1.00 11.40 96 ARG B C 1
ATOM 3790 O O . ARG B 1 96 ? 4.861 33.603 41.862 1.00 11.13 96 ARG B O 1
ATOM 3798 N N . ALA B 1 97 ? 6.495 32.057 41.957 1.00 10.85 97 ALA B N 1
ATOM 3799 C CA . ALA B 1 97 ? 6.022 31.469 43.205 1.00 13.16 97 ALA B CA 1
ATOM 3800 C C . ALA B 1 97 ? 6.543 32.233 44.429 1.00 11.83 97 ALA B C 1
ATOM 3801 O O . ALA B 1 97 ? 6.222 31.889 45.569 1.00 13.33 97 ALA B O 1
ATOM 3803 N N . GLY B 1 98 ? 7.347 33.266 44.184 1.00 12.90 98 GLY B N 1
ATOM 3804 C CA . GLY B 1 98 ? 7.890 34.075 45.265 1.00 10.55 98 GLY B CA 1
ATOM 3805 C C . GLY B 1 98 ? 9.312 33.752 45.703 1.00 10.41 98 GLY B C 1
ATOM 3806 O O . GLY B 1 98 ? 9.830 34.362 46.644 1.00 8.63 98 GLY B O 1
ATOM 3807 N N . ALA B 1 99 ? 9.963 32.814 45.022 1.00 10.04 99 ALA B N 1
ATOM 3808 C CA . ALA B 1 99 ? 11.326 32.429 45.389 1.00 9.54 99 ALA B CA 1
ATOM 3809 C C . ALA B 1 99 ? 12.403 33.462 45.069 1.00 11.93 99 ALA B C 1
ATOM 3810 O O . ALA B 1 99 ? 12.194 34.383 44.279 1.00 12.47 99 ALA B O 1
ATOM 3812 N N . THR B 1 100 ? 13.565 33.290 45.695 1.00 10.43 100 THR B N 1
ATOM 3813 C CA . THR B 1 100 ? 14.708 34.167 45.475 1.00 10.35 100 THR B CA 1
ATOM 3814 C C . THR B 1 100 ? 15.809 33.372 44.769 1.00 10.77 100 THR B C 1
ATOM 3815 O O . THR B 1 100 ? 16.243 32.335 45.270 1.00 8.73 100 THR B O 1
ATOM 3819 N N . ILE B 1 101 ? 16.241 33.838 43.600 1.00 10.67 101 ILE B N 1
ATOM 3820 C CA . ILE B 1 101 ? 17.320 33.169 42.875 1.00 11.05 101 ILE B CA 1
ATOM 3821 C C . ILE B 1 101 ? 18.588 33.717 43.526 1.00 11.97 101 ILE B C 1
ATOM 3822 O O . ILE B 1 101 ? 19.027 34.830 43.221 1.00 10.67 101 ILE B O 1
ATOM 3827 N N . ILE B 1 102 ? 19.176 32.933 44.423 1.00 12.69 102 ILE B N 1
ATOM 3828 C CA . ILE B 1 102 ? 20.341 33.392 45.166 1.00 11.27 102 ILE B CA 1
ATOM 3829 C C . ILE B 1 102 ? 21.695 33.247 44.474 1.00 12.13 102 ILE B C 1
ATOM 3830 O O . ILE B 1 102 ? 22.674 33.859 44.895 1.00 10.31 102 ILE B O 1
ATOM 3835 N N . GLY B 1 103 ? 21.757 32.462 43.403 1.00 9.64 103 GLY B N 1
ATOM 3836 C CA . GLY B 1 103 ? 23.023 32.311 42.708 1.00 9.50 103 GLY B CA 1
ATOM 3837 C C . GLY B 1 103 ? 23.080 31.156 41.729 1.00 7.88 103 GLY B C 1
ATOM 3838 O O . GLY B 1 103 ? 22.148 30.356 41.643 1.00 8.85 103 GLY B O 1
ATOM 3839 N N . LYS B 1 104 ? 24.171 31.083 40.971 1.00 6.97 104 LYS B N 1
ATOM 3840 C CA . LYS B 1 104 ? 24.351 30.004 40.008 1.00 7.30 104 LYS B CA 1
ATOM 3841 C C . LYS B 1 104 ? 25.341 29.013 40.608 1.00 8.11 104 LYS B C 1
ATOM 3842 O O . LYS B 1 104 ? 26.415 29.398 41.074 1.00 8.14 104 LYS B O 1
ATOM 3848 N N . THR B 1 105 ? 24.967 27.738 40.609 1.00 8.25 105 THR B N 1
ATOM 3849 C CA . THR B 1 105 ? 25.820 26.698 41.163 1.00 9.00 105 THR B CA 1
ATOM 3850 C C . THR B 1 105 ? 26.684 26.076 40.073 1.00 8.54 105 THR B C 1
ATOM 3851 O O . THR B 1 105 ? 26.318 26.078 38.894 1.00 8.46 105 THR B O 1
ATOM 3855 N N . THR B 1 106 ? 27.826 25.531 40.476 1.00 8.00 106 THR B N 1
ATOM 3856 C CA . THR B 1 106 ? 28.758 24.942 39.528 1.00 8.07 106 THR B CA 1
ATOM 3857 C C . THR B 1 106 ? 28.204 23.774 38.733 1.00 9.43 106 THR B C 1
ATOM 3858 O O . THR B 1 106 ? 27.383 22.995 39.219 1.00 9.02 106 THR B O 1
ATOM 3862 N N . THR B 1 107 ? 28.658 23.685 37.489 1.00 8.37 107 THR B N 1
ATOM 3863 C CA . THR B 1 107 ? 28.284 22.602 36.596 1.00 9.09 107 THR B CA 1
ATOM 3864 C C . THR B 1 107 ? 29.541 22.222 35.847 1.00 9.24 107 THR B C 1
ATOM 3865 O O . THR B 1 107 ? 30.380 23.072 35.554 1.00 9.97 107 THR B O 1
ATOM 3869 N N . THR B 1 108 ? 29.686 20.938 35.564 1.00 8.19 108 THR B N 1
ATOM 3870 C CA . THR B 1 108 ? 30.819 20.471 34.793 1.00 7.05 108 THR B CA 1
ATOM 3871 C C . THR B 1 108 ? 30.610 21.106 33.417 1.00 8.89 108 THR B C 1
ATOM 3872 O O . THR B 1 108 ? 29.480 21.480 33.077 1.00 6.72 108 THR B O 1
ATOM 3876 N N . ALA B 1 109 ? 31.682 21.238 32.638 1.00 7.14 109 ALA B N 1
ATOM 3877 C CA . ALA B 1 109 ? 31.595 21.844 31.313 1.00 7.41 109 ALA B CA 1
ATOM 3878 C C . ALA B 1 109 ? 30.523 21.167 30.462 1.00 8.23 109 ALA B C 1
ATOM 3879 O O . ALA B 1 109 ? 30.590 19.968 30.189 1.00 7.37 109 ALA B O 1
ATOM 3881 N N . PHE B 1 110 ? 29.541 21.956 30.041 1.00 7.82 110 PHE B N 1
ATOM 3882 C CA . PHE B 1 110 ? 28.428 21.471 29.236 1.00 8.62 110 PHE B CA 1
ATOM 3883 C C . PHE B 1 110 ? 27.733 20.263 29.868 1.00 9.32 110 PHE B C 1
ATOM 3884 O O . PHE B 1 110 ? 27.187 19.405 29.173 1.00 7.76 110 PHE B O 1
ATOM 3892 N N . ALA B 1 111 ? 27.768 20.217 31.197 1.00 8.69 111 ALA B N 1
ATOM 3893 C CA . ALA B 1 111 ? 27.131 19.165 31.985 1.00 11.41 111 ALA B CA 1
ATOM 3894 C C . ALA B 1 111 ? 27.584 17.740 31.688 1.00 11.41 111 ALA B C 1
ATOM 3895 O O . ALA B 1 111 ? 26.770 16.813 31.733 1.00 11.05 111 ALA B O 1
ATOM 3897 N N . SER B 1 112 ? 28.872 17.563 31.399 1.00 10.33 112 SER B N 1
ATOM 3898 C CA . SER B 1 112 ? 29.413 16.239 31.106 1.00 11.27 112 SER B CA 1
ATOM 3899 C C . SER B 1 112 ? 30.385 15.745 32.189 1.00 10.92 112 SER B C 1
ATOM 3900 O O . SER B 1 112 ? 30.184 16.022 33.375 1.00 10.80 112 SER B O 1
ATOM 3903 N N . ARG B 1 113 ? 31.437 15.034 31.775 1.00 10.47 113 ARG B N 1
ATOM 3904 C CA . ARG B 1 113 ? 32.420 14.431 32.693 1.00 12.24 113 ARG B CA 1
ATOM 3905 C C . ARG B 1 113 ? 33.489 15.267 33.400 1.00 12.45 113 ARG B C 1
ATOM 3906 O O . ARG B 1 113 ? 33.958 14.878 34.474 1.00 12.72 113 ARG B O 1
ATOM 3914 N N . ASP B 1 114 ? 33.900 16.380 32.804 1.00 10.31 114 ASP B N 1
ATOM 3915 C CA . ASP B 1 114 ? 34.958 17.212 33.386 1.00 10.64 114 ASP B CA 1
ATOM 3916 C C . ASP B 1 114 ? 34.638 17.812 34.752 1.00 9.90 114 ASP B C 1
ATOM 3917 O O . ASP B 1 114 ? 33.783 18.682 34.876 1.00 8.43 114 ASP B O 1
ATOM 3922 N N . PRO B 1 115 ? 35.356 17.370 35.797 1.00 10.21 115 PRO B N 1
ATOM 3923 C CA . PRO B 1 115 ? 35.148 17.856 37.165 1.00 11.18 115 PRO B CA 1
ATOM 3924 C C . PRO B 1 115 ? 35.232 19.366 37.359 1.00 10.35 115 PRO B C 1
ATOM 3925 O O . PRO B 1 115 ? 36.011 20.050 36.689 1.00 9.65 115 PRO B O 1
ATOM 3929 N N . THR B 1 116 ? 34.415 19.868 38.281 1.00 10.05 116 THR B N 1
ATOM 3930 C CA . THR B 1 116 ? 34.413 21.281 38.649 1.00 9.31 116 THR B CA 1
ATOM 3931 C C . THR B 1 116 ? 35.376 21.324 39.839 1.00 9.88 116 THR B C 1
ATOM 3932 O O . THR B 1 116 ? 35.959 20.301 40.202 1.00 8.76 116 THR B O 1
ATOM 3936 N N . ALA B 1 117 ? 35.518 22.490 40.459 1.00 10.51 117 ALA B N 1
ATOM 3937 C CA . ALA B 1 117 ? 36.405 22.637 41.613 1.00 10.12 117 ALA B CA 1
ATOM 3938 C C . ALA B 1 117 ? 35.643 22.416 42.916 1.00 9.06 117 ALA B C 1
ATOM 3939 O O . ALA B 1 117 ? 36.226 22.447 44.003 1.00 7.23 117 ALA B O 1
ATOM 3941 N N . THR B 1 118 ? 34.340 22.185 42.804 1.00 8.29 118 THR B N 1
ATOM 3942 C CA . THR B 1 118 ? 33.506 21.979 43.982 1.00 8.41 118 THR B CA 1
ATOM 3943 C C . THR B 1 118 ? 33.937 20.746 44.767 1.00 9.29 118 THR B C 1
ATOM 3944 O O . THR B 1 118 ? 34.381 19.757 44.188 1.00 10.28 118 THR B O 1
ATOM 3948 N N . LEU B 1 119 ? 33.811 20.820 46.088 1.00 9.02 119 LEU B N 1
ATOM 3949 C CA . LEU B 1 119 ? 34.200 19.721 46.963 1.00 10.74 119 LEU B CA 1
ATOM 3950 C C . LEU B 1 119 ? 33.010 19.199 47.759 1.00 11.91 119 LEU B C 1
ATOM 3951 O O . LEU B 1 119 ? 32.070 19.940 48.054 1.00 11.54 119 LEU B O 1
ATOM 3956 N N . ASN B 1 120 ? 33.055 17.914 48.097 1.00 11.30 120 ASN B N 1
ATOM 3957 C CA . ASN B 1 120 ? 31.988 17.281 48.859 1.00 12.11 120 ASN B CA 1
ATOM 3958 C C . ASN B 1 120 ? 31.943 17.853 50.279 1.00 12.36 120 ASN B C 1
ATOM 3959 O O . ASN B 1 120 ? 32.950 17.859 50.990 1.00 11.82 120 ASN B O 1
ATOM 3964 N N . PRO B 1 121 ? 30.766 18.340 50.707 1.00 13.68 121 PRO B N 1
ATOM 3965 C CA . PRO B 1 121 ? 30.544 18.928 52.034 1.00 15.12 121 PRO B CA 1
ATOM 3966 C C . PRO B 1 121 ? 30.925 18.010 53.197 1.00 14.51 121 PRO B C 1
ATOM 3967 O O . PRO B 1 121 ? 31.363 18.475 54.246 1.00 14.41 121 PRO B O 1
ATOM 3971 N N . HIS B 1 122 ? 30.754 16.709 53.003 1.00 13.88 122 HIS B N 1
ATOM 3972 C CA . HIS B 1 122 ? 31.053 15.726 54.042 1.00 14.57 122 HIS B CA 1
ATOM 3973 C C . HIS B 1 122 ? 32.530 15.367 54.180 1.00 13.96 122 HIS B C 1
ATOM 3974 O O . HIS B 1 122 ? 32.952 14.829 55.206 1.00 13.29 122 HIS B O 1
ATOM 3981 N N . ASN B 1 123 ? 33.302 15.663 53.140 1.00 12.46 123 ASN B N 1
ATOM 3982 C CA . ASN B 1 123 ? 34.737 15.391 53.114 1.00 13.70 123 ASN B CA 1
ATOM 3983 C C . ASN B 1 123 ? 35.298 16.091 51.879 1.00 13.57 123 ASN B C 1
ATOM 3984 O O . ASN B 1 123 ? 35.184 15.586 50.763 1.00 13.53 123 ASN B O 1
ATOM 3989 N N . THR B 1 124 ? 35.905 17.252 52.087 1.00 13.29 124 THR B N 1
ATOM 3990 C CA . THR B 1 124 ? 36.446 18.041 50.990 1.00 14.83 124 THR B CA 1
ATOM 3991 C C . THR B 1 124 ? 37.526 17.358 50.158 1.00 14.84 124 THR B C 1
ATOM 3992 O O . THR B 1 124 ? 38.009 17.924 49.181 1.00 15.56 124 THR B O 1
ATOM 3996 N N . GLY B 1 125 ? 37.905 16.145 50.541 1.00 13.61 125 GLY B N 1
ATOM 3997 C CA . GLY B 1 125 ? 38.904 15.424 49.776 1.00 13.65 125 GLY B CA 1
ATOM 3998 C C . GLY B 1 125 ? 38.225 14.603 48.694 1.00 13.70 125 GLY B C 1
ATOM 3999 O O . GLY B 1 125 ? 38.885 13.950 47.882 1.00 13.83 125 GLY B O 1
ATOM 4000 N N . HIS B 1 126 ? 36.896 14.655 48.674 1.00 11.47 126 HIS B N 1
ATOM 4001 C CA . HIS B 1 126 ? 36.106 13.897 47.711 1.00 10.23 126 HIS B CA 1
ATOM 4002 C C . HIS B 1 126 ? 35.218 14.722 46.792 1.00 9.40 126 HIS B C 1
ATOM 4003 O O . HIS B 1 126 ? 34.909 15.886 47.063 1.00 9.45 126 HIS B O 1
ATOM 4010 N N . SER B 1 127 ? 34.803 14.084 45.702 1.00 10.34 127 SER B N 1
ATOM 4011 C CA . SER B 1 127 ? 33.937 14.703 44.703 1.00 10.16 127 SER B CA 1
ATOM 4012 C C . SER B 1 127 ? 32.505 14.847 45.209 1.00 8.91 127 SER B C 1
ATOM 4013 O O . SER B 1 127 ? 32.025 14.029 45.996 1.00 8.78 127 SER B O 1
ATOM 4016 N N . PRO B 1 128 ? 31.810 15.910 44.779 1.00 9.89 128 PRO B N 1
ATOM 4017 C CA . PRO B 1 128 ? 30.424 16.117 45.203 1.00 8.88 128 PRO B CA 1
ATOM 4018 C C . PRO B 1 128 ? 29.532 15.439 44.163 1.00 9.47 128 PRO B C 1
ATOM 4019 O O . PRO B 1 128 ? 28.304 15.471 44.255 1.00 10.27 128 PRO B O 1
ATOM 4023 N N . GLY B 1 129 ? 30.177 14.806 43.185 1.00 9.95 129 GLY B N 1
ATOM 4024 C CA . GLY B 1 129 ? 29.454 14.158 42.109 1.00 9.78 129 GLY B CA 1
ATOM 4025 C C . GLY B 1 129 ? 29.250 15.186 41.009 1.00 10.11 129 GLY B C 1
ATOM 4026 O O . GLY B 1 129 ? 29.697 16.323 41.137 1.00 8.59 129 GLY B O 1
ATOM 4027 N N . GLY B 1 130 ? 28.573 14.792 39.935 1.00 9.61 130 GLY B N 1
ATOM 4028 C CA . GLY B 1 130 ? 28.318 15.698 38.824 1.00 9.23 130 GLY B CA 1
ATOM 4029 C C . GLY B 1 130 ? 27.159 15.161 38.006 1.00 8.25 130 GLY B C 1
ATOM 4030 O O . GLY B 1 130 ? 26.707 14.044 38.270 1.00 7.78 130 GLY B O 1
ATOM 4031 N N . ALA B 1 131 ? 26.659 15.920 37.031 1.00 8.60 131 ALA B N 1
ATOM 4032 C CA . ALA B 1 131 ? 27.217 17.201 36.606 1.00 9.76 131 ALA B CA 1
ATOM 4033 C C . ALA B 1 131 ? 26.707 18.383 37.435 1.00 9.06 131 ALA B C 1
ATOM 4034 O O . ALA B 1 131 ? 27.311 19.454 37.422 1.00 10.22 131 ALA B O 1
ATOM 4036 N N . SER B 1 132 ? 25.593 18.191 38.138 1.00 8.90 132 SER B N 1
ATOM 4037 C CA . SER B 1 132 ? 25.002 19.242 38.969 1.00 7.09 132 SER B CA 1
ATOM 4038 C C . SER B 1 132 ? 25.770 19.315 40.288 1.00 8.08 132 SER B C 1
ATOM 4039 O O . SER B 1 132 ? 25.180 19.272 41.367 1.00 6.80 132 SER B O 1
ATOM 4042 N N . SER B 1 133 ? 27.088 19.432 40.189 1.00 7.46 133 SER B N 1
ATOM 4043 C CA . SER B 1 133 ? 27.959 19.467 41.359 1.00 7.31 133 SER B CA 1
ATOM 4044 C C . SER B 1 133 ? 27.611 20.488 42.435 1.00 6.98 133 SER B C 1
ATOM 4045 O O . SER B 1 133 ? 27.397 20.132 43.598 1.00 6.45 133 SER B O 1
ATOM 4048 N N . GLY B 1 134 ? 27.559 21.757 42.044 1.00 7.56 134 GLY B N 1
ATOM 4049 C CA . GLY B 1 134 ? 27.267 22.818 42.993 1.00 7.89 134 GLY B CA 1
ATOM 4050 C C . GLY B 1 134 ? 25.906 22.768 43.654 1.00 7.53 134 GLY B C 1
ATOM 4051 O O . GLY B 1 134 ? 25.775 23.103 44.827 1.00 8.68 134 GLY B O 1
ATOM 4052 N N . SER B 1 135 ? 24.884 22.369 42.910 1.00 6.94 135 SER B N 1
ATOM 4053 C CA . SER B 1 135 ? 23.551 22.294 43.481 1.00 7.44 135 SER B CA 1
ATOM 4054 C C . SER B 1 135 ? 23.490 21.255 44.604 1.00 8.91 135 SER B C 1
ATOM 4055 O O . SER B 1 135 ? 22.890 21.498 45.651 1.00 8.33 135 SER B O 1
ATOM 4058 N N . ALA B 1 136 ? 24.117 20.103 44.392 1.00 6.00 136 ALA B N 1
ATOM 4059 C CA . ALA B 1 136 ? 24.121 19.062 45.416 1.00 7.91 136 ALA B CA 1
ATOM 4060 C C . ALA B 1 136 ? 24.968 19.499 46.611 1.00 8.25 136 ALA B C 1
ATOM 4061 O O . ALA B 1 136 ? 24.547 19.374 47.762 1.00 7.92 136 ALA B O 1
ATOM 4063 N N . ALA B 1 137 ? 26.160 20.018 46.335 1.00 9.11 137 ALA B N 1
ATOM 4064 C CA . ALA B 1 137 ? 27.059 20.455 47.402 1.00 9.54 137 ALA B CA 1
ATOM 4065 C C . ALA B 1 137 ? 26.450 21.561 48.267 1.00 9.89 137 ALA B C 1
ATOM 4066 O O . ALA B 1 137 ? 26.502 21.488 49.498 1.00 9.10 137 ALA B O 1
ATOM 4068 N N . ALA B 1 138 ? 25.857 22.571 47.627 1.00 8.43 138 ALA B N 1
ATOM 4069 C CA . ALA B 1 138 ? 25.256 23.684 48.361 1.00 8.57 138 ALA B CA 1
ATOM 4070 C C . ALA B 1 138 ? 24.142 23.220 49.297 1.00 7.99 138 ALA B C 1
ATOM 4071 O O . ALA B 1 138 ? 24.086 23.641 50.450 1.00 8.34 138 ALA B O 1
ATOM 4073 N N . VAL B 1 139 ? 23.248 22.369 48.801 1.00 8.34 139 VAL B N 1
ATOM 4074 C CA . VAL B 1 139 ? 22.167 21.857 49.643 1.00 9.31 139 VAL B CA 1
ATOM 4075 C C . VAL B 1 139 ? 22.784 20.969 50.725 1.00 9.76 139 VAL B C 1
ATOM 4076 O O . VAL B 1 139 ? 22.421 21.060 51.897 1.00 9.27 139 VAL B O 1
ATOM 4080 N N . GLY B 1 140 ? 23.730 20.123 50.326 1.00 10.32 140 GLY B N 1
ATOM 4081 C CA . GLY B 1 140 ? 24.379 19.238 51.279 1.00 10.93 140 GLY B CA 1
ATOM 4082 C C . GLY B 1 140 ? 25.126 19.962 52.388 1.00 12.50 140 GLY B C 1
ATOM 4083 O O . GLY B 1 140 ? 25.234 19.447 53.502 1.00 14.04 140 GLY B O 1
ATOM 4084 N N . ALA B 1 141 ? 25.642 21.152 52.091 1.00 10.40 141 ALA B N 1
ATOM 4085 C CA . ALA B 1 141 ? 26.389 21.934 53.075 1.00 11.75 141 ALA B CA 1
ATOM 4086 C C . ALA B 1 141 ? 25.493 22.840 53.927 1.00 13.22 141 ALA B C 1
ATOM 4087 O O . ALA B 1 141 ? 25.991 23.622 54.743 1.00 12.50 141 ALA B O 1
ATOM 4089 N N . GLY B 1 142 ? 24.179 22.736 53.733 1.00 11.69 142 GLY B N 1
ATOM 4090 C CA . GLY B 1 142 ? 23.241 23.550 54.492 1.00 12.53 142 GLY B CA 1
ATOM 4091 C C . GLY B 1 142 ? 23.223 25.020 54.101 1.00 11.56 142 GLY B C 1
ATOM 4092 O O . GLY B 1 142 ? 22.870 25.879 54.908 1.00 11.60 142 GLY B O 1
ATOM 4093 N N . MET B 1 143 ? 23.593 25.318 52.860 1.00 12.10 143 MET B N 1
ATOM 4094 C CA . MET B 1 143 ? 23.620 26.702 52.385 1.00 11.55 143 MET B CA 1
ATOM 4095 C C . MET B 1 143 ? 22.264 27.204 51.902 1.00 11.72 143 MET B C 1
ATOM 4096 O O . MET B 1 143 ? 21.902 28.366 52.118 1.00 11.19 143 MET B O 1
ATOM 4101 N N . ILE B 1 144 ? 21.525 26.328 51.231 1.00 10.39 144 ILE B N 1
ATOM 4102 C CA . ILE B 1 144 ? 20.228 26.693 50.673 1.00 9.88 144 ILE B CA 1
ATOM 4103 C C . ILE B 1 144 ? 19.214 25.563 50.808 1.00 10.31 144 ILE B C 1
ATOM 4104 O O . ILE B 1 144 ? 19.584 24.385 50.861 1.00 10.85 144 ILE B O 1
ATOM 4109 N N . PRO B 1 145 ? 17.917 25.911 50.863 1.00 9.16 145 PRO B N 1
ATOM 4110 C CA . PRO B 1 145 ? 16.834 24.930 50.994 1.00 8.12 145 PRO B CA 1
ATOM 4111 C C . PRO B 1 145 ? 16.441 24.228 49.698 1.00 10.72 145 PRO B C 1
ATOM 4112 O O . PRO B 1 145 ? 15.792 23.184 49.726 1.00 8.96 145 PRO B O 1
ATOM 4116 N N . LEU B 1 146 ? 16.838 24.793 48.562 1.00 9.97 146 LEU B N 1
ATOM 4117 C CA . LEU B 1 146 ? 16.484 24.204 47.278 1.00 10.23 146 LEU B CA 1
ATOM 4118 C C . LEU B 1 146 ? 17.478 24.577 46.187 1.00 9.85 146 LEU B C 1
ATOM 4119 O O . LEU B 1 146 ? 18.128 25.622 46.249 1.00 9.59 146 LEU B O 1
ATOM 4124 N N . ALA B 1 147 ? 17.581 23.719 45.181 1.00 9.84 147 ALA B N 1
ATOM 4125 C CA . ALA B 1 147 ? 18.477 23.965 44.063 1.00 8.74 147 ALA B CA 1
ATOM 4126 C C . ALA B 1 147 ? 18.020 23.182 42.842 1.00 9.64 147 ALA B C 1
ATOM 4127 O O . ALA B 1 147 ? 17.507 22.072 42.962 1.00 7.31 147 ALA B O 1
ATOM 4129 N N . LEU B 1 148 ? 18.191 23.777 41.667 1.00 8.18 148 LEU B N 1
ATOM 4130 C CA . LEU B 1 148 ? 17.829 23.108 40.432 1.00 9.08 148 LEU B CA 1
ATOM 4131 C C . LEU B 1 148 ? 19.076 22.537 39.783 1.00 10.24 148 LEU B C 1
ATOM 4132 O O . LEU B 1 148 ? 20.163 23.119 39.862 1.00 8.72 148 LEU B O 1
ATOM 4137 N N . GLY B 1 149 ? 18.904 21.391 39.140 1.00 9.60 149 GLY B N 1
ATOM 4138 C CA . GLY B 1 149 ? 19.992 20.757 38.429 1.00 9.77 149 GLY B CA 1
ATOM 4139 C C . GLY B 1 149 ? 19.342 20.104 37.230 1.00 9.86 149 GLY B C 1
ATOM 4140 O O . GLY B 1 149 ? 18.162 20.346 36.964 1.00 7.85 149 GLY B O 1
ATOM 4141 N N . THR B 1 150 ? 20.096 19.298 36.494 1.00 7.93 150 THR B N 1
ATOM 4142 C CA . THR B 1 150 ? 19.542 18.591 35.350 1.00 8.20 150 THR B CA 1
ATOM 4143 C C . THR B 1 150 ? 20.211 17.232 35.297 1.00 8.37 150 THR B C 1
ATOM 4144 O O . THR B 1 150 ? 21.254 17.024 35.915 1.00 6.98 150 THR B O 1
ATOM 4148 N N . GLN B 1 151 ? 19.603 16.313 34.560 1.00 7.30 151 GLN B N 1
ATOM 4149 C CA . GLN B 1 151 ? 20.148 14.972 34.421 1.00 8.32 151 GLN B CA 1
ATOM 4150 C C . GLN B 1 151 ? 19.941 14.447 33.010 1.00 8.70 151 GLN B C 1
ATOM 4151 O O . GLN B 1 151 ? 18.843 14.508 32.465 1.00 7.80 151 GLN B O 1
ATOM 4157 N N . THR B 1 152 ? 21.023 13.953 32.420 1.00 8.77 152 THR B N 1
ATOM 4158 C CA . THR B 1 152 ? 20.998 13.384 31.082 1.00 10.20 152 THR B CA 1
ATOM 4159 C C . THR B 1 152 ? 21.330 11.913 31.302 1.00 10.93 152 THR B C 1
ATOM 4160 O O . THR B 1 152 ? 20.723 11.021 30.708 1.00 10.70 152 THR B O 1
ATOM 4164 N N . GLY B 1 153 ? 22.298 11.688 32.185 1.00 11.22 153 GLY B N 1
ATOM 4165 C CA . GLY B 1 153 ? 22.716 10.349 32.550 1.00 11.13 153 GLY B CA 1
ATOM 4166 C C . GLY B 1 153 ? 22.330 10.174 34.006 1.00 11.08 153 GLY B C 1
ATOM 4167 O O . GLY B 1 153 ? 21.354 9.496 34.313 1.00 9.94 153 GLY B O 1
ATOM 4168 N N . GLY B 1 154 ? 23.086 10.805 34.905 1.00 9.73 154 GLY B N 1
ATOM 4169 C CA . GLY B 1 154 ? 22.778 10.706 36.322 1.00 9.30 154 GLY B CA 1
ATOM 4170 C C . GLY B 1 154 ? 23.146 11.953 37.104 1.00 10.15 154 GLY B C 1
ATOM 4171 O O . GLY B 1 154 ? 23.372 11.884 38.313 1.00 9.28 154 GLY B O 1
ATOM 4172 N N . SER B 1 155 ? 23.171 13.100 36.427 1.00 9.14 155 SER B N 1
ATOM 4173 C CA . SER B 1 155 ? 23.555 14.358 37.064 1.00 9.83 155 SER B CA 1
ATOM 4174 C C . SER B 1 155 ? 22.689 14.912 38.193 1.00 10.42 155 SER B C 1
ATOM 4175 O O . SER B 1 155 ? 23.014 15.958 38.753 1.00 9.47 155 SER B O 1
ATOM 4178 N N . VAL B 1 156 ? 21.586 14.248 38.521 1.00 9.42 156 VAL B N 1
ATOM 4179 C CA . VAL B 1 156 ? 20.762 14.716 39.632 1.00 8.07 156 VAL B CA 1
ATOM 4180 C C . VAL B 1 156 ? 20.855 13.714 40.782 1.00 8.04 156 VAL B C 1
ATOM 4181 O O . VAL B 1 156 ? 21.275 14.049 41.892 1.00 6.75 156 VAL B O 1
ATOM 4185 N N . ILE B 1 157 ? 20.493 12.470 40.496 1.00 8.01 157 ILE B N 1
ATOM 4186 C CA . ILE B 1 157 ? 20.506 11.422 41.505 1.00 7.98 157 ILE B CA 1
ATOM 4187 C C . ILE B 1 157 ? 21.880 11.090 42.092 1.00 8.16 157 ILE B C 1
ATOM 4188 O O . ILE B 1 157 ? 22.014 10.968 43.312 1.00 7.72 157 ILE B O 1
ATOM 4193 N N . ARG B 1 158 ? 22.896 10.945 41.242 1.00 8.99 158 ARG B N 1
ATOM 4194 C CA . ARG B 1 158 ? 24.231 10.590 41.729 1.00 9.14 158 ARG B CA 1
ATOM 4195 C C . ARG B 1 158 ? 24.850 11.625 42.670 1.00 9.34 158 ARG B C 1
ATOM 4196 O O . ARG B 1 158 ? 25.306 11.276 43.758 1.00 8.91 158 ARG B O 1
ATOM 4204 N N . PRO B 1 159 ? 24.889 12.910 42.269 1.00 8.99 159 PRO B N 1
ATOM 4205 C CA . PRO B 1 159 ? 25.481 13.890 43.185 1.00 8.87 159 PRO B CA 1
ATOM 4206 C C . PRO B 1 159 ? 24.667 14.076 44.471 1.00 9.71 159 PRO B C 1
ATOM 4207 O O . PRO B 1 159 ? 25.216 14.431 45.520 1.00 8.84 159 PRO B O 1
ATOM 4211 N N . ALA B 1 160 ? 23.357 13.849 44.394 1.00 8.00 160 ALA B N 1
ATOM 4212 C CA . ALA B 1 160 ? 22.517 13.968 45.579 1.00 8.56 160 ALA B CA 1
ATOM 4213 C C . ALA B 1 160 ? 22.965 12.863 46.533 1.00 8.34 160 ALA B C 1
ATOM 4214 O O . ALA B 1 160 ? 23.167 13.091 47.723 1.00 9.71 160 ALA B O 1
ATOM 4216 N N . ALA B 1 161 ? 23.129 11.664 45.984 1.00 8.40 161 ALA B N 1
ATOM 4217 C CA . ALA B 1 161 ? 23.565 10.514 46.760 1.00 8.98 161 ALA B CA 1
ATOM 4218 C C . ALA B 1 161 ? 24.915 10.795 47.415 1.00 8.24 161 ALA B C 1
ATOM 4219 O O . ALA B 1 161 ? 25.074 10.611 48.616 1.00 7.66 161 ALA B O 1
ATOM 4221 N N . TYR B 1 162 ? 25.878 11.248 46.617 1.00 9.79 162 TYR B N 1
ATOM 4222 C CA . TYR B 1 162 ? 27.221 11.553 47.113 1.00 9.21 162 TYR B CA 1
ATOM 4223 C C . TYR B 1 162 ? 27.226 12.605 48.221 1.00 9.35 162 TYR B C 1
ATOM 4224 O O . TYR B 1 162 ? 27.995 12.505 49.184 1.00 8.02 162 TYR B O 1
ATOM 4233 N N . CYS B 1 163 ? 26.375 13.616 48.076 1.00 9.13 163 CYS B N 1
ATOM 4234 C CA . CYS B 1 163 ? 26.298 14.699 49.048 1.00 8.31 163 CYS B CA 1
ATOM 4235 C C . CYS B 1 163 ? 25.267 14.502 50.151 1.00 8.97 163 CYS B C 1
ATOM 4236 O O . CYS B 1 163 ? 25.092 15.376 50.998 1.00 10.21 163 CYS B O 1
ATOM 4239 N N . GLY B 1 164 ? 24.588 13.359 50.138 1.00 9.14 164 GLY B N 1
ATOM 4240 C CA . GLY B 1 164 ? 23.594 13.077 51.158 1.00 8.69 164 GLY B CA 1
ATOM 4241 C C . GLY B 1 164 ? 22.355 13.957 51.191 1.00 11.26 164 GLY B C 1
ATOM 4242 O O . GLY B 1 164 ? 21.828 14.239 52.268 1.00 11.15 164 GLY B O 1
ATOM 4243 N N . THR B 1 165 ? 21.871 14.387 50.028 1.00 9.83 165 THR B N 1
ATOM 4244 C CA . THR B 1 165 ? 20.677 15.225 49.994 1.00 9.50 165 THR B CA 1
ATOM 4245 C C . THR B 1 165 ? 19.528 14.498 49.311 1.00 10.04 165 THR B C 1
ATOM 4246 O O . THR B 1 165 ? 19.729 13.504 48.613 1.00 9.65 165 THR B O 1
ATOM 4250 N N . ALA B 1 166 ? 18.319 14.999 49.518 1.00 10.25 166 ALA B N 1
ATOM 4251 C CA . ALA B 1 166 ? 17.163 14.420 48.863 1.00 9.71 166 ALA B CA 1
ATOM 4252 C C . ALA B 1 166 ? 17.163 15.068 47.480 1.00 10.79 166 ALA B C 1
ATOM 4253 O O . ALA B 1 166 ? 17.661 16.183 47.307 1.00 10.01 166 ALA B O 1
ATOM 4255 N N . ALA B 1 167 ? 16.638 14.369 46.487 1.00 9.25 167 ALA B N 1
ATOM 4256 C CA . ALA B 1 167 ? 16.591 14.940 45.155 1.00 8.05 167 ALA B CA 1
ATOM 4257 C C . ALA B 1 167 ? 15.619 14.174 44.298 1.00 9.86 167 ALA B C 1
ATOM 4258 O O . ALA B 1 167 ? 15.363 12.993 44.530 1.00 9.66 167 ALA B O 1
ATOM 4260 N N . ILE B 1 168 ? 15.069 14.855 43.306 1.00 8.98 168 ILE B N 1
ATOM 4261 C CA . ILE B 1 168 ? 14.153 14.200 42.403 1.00 9.88 168 ILE B CA 1
ATOM 4262 C C . ILE B 1 168 ? 14.369 14.650 40.972 1.00 10.58 168 ILE B C 1
ATOM 4263 O O . ILE B 1 168 ? 14.624 15.827 40.700 1.00 9.14 168 ILE B O 1
ATOM 4268 N N . LYS B 1 169 ? 14.308 13.677 40.073 1.00 9.98 169 LYS B N 1
ATOM 4269 C CA . LYS B 1 169 ? 14.384 13.910 38.643 1.00 10.50 169 LYS B CA 1
ATOM 4270 C C . LYS B 1 169 ? 12.951 13.545 38.273 1.00 10.59 169 LYS B C 1
ATOM 4271 O O . LYS B 1 169 ? 12.609 12.364 38.172 1.00 12.63 169 LYS B O 1
ATOM 4277 N N . PRO B 1 170 ? 12.087 14.552 38.098 1.00 11.31 170 PRO B N 1
ATOM 4278 C CA . PRO B 1 170 ? 10.680 14.339 37.751 1.00 11.75 170 PRO B CA 1
ATOM 4279 C C . PRO B 1 170 ? 10.499 13.577 36.450 1.00 12.04 170 PRO B C 1
ATOM 4280 O O . PRO B 1 170 ? 11.462 13.316 35.726 1.00 13.83 170 PRO B O 1
ATOM 4284 N N . SER B 1 171 ? 9.256 13.220 36.156 1.00 11.12 171 SER B N 1
ATOM 4285 C CA . SER B 1 171 ? 8.956 12.524 34.920 1.00 12.74 171 SER B CA 1
ATOM 4286 C C . SER B 1 171 ? 9.471 13.377 33.773 1.00 11.94 171 SER B C 1
ATOM 4287 O O . SER B 1 171 ? 9.436 14.610 33.834 1.00 12.37 171 SER B O 1
ATOM 4290 N N . PHE B 1 172 ? 9.955 12.714 32.731 1.00 13.23 172 PHE B N 1
ATOM 4291 C CA . PHE B 1 172 ? 10.488 13.395 31.563 1.00 14.13 172 PHE B CA 1
ATOM 4292 C C . PHE B 1 172 ? 9.500 14.441 31.053 1.00 14.72 172 PHE B C 1
ATOM 4293 O O . PHE B 1 172 ? 8.306 14.180 30.950 1.00 12.30 172 PHE B O 1
ATOM 4301 N N . ARG B 1 173 ? 10.017 15.629 30.764 1.00 16.51 173 ARG B N 1
ATOM 4302 C CA . ARG B 1 173 ? 9.231 16.746 30.252 1.00 19.26 173 ARG B CA 1
ATOM 4303 C C . ARG B 1 173 ? 8.186 17.389 31.159 1.00 19.95 173 ARG B C 1
ATOM 4304 O O . ARG B 1 173 ? 7.448 18.264 30.709 1.00 22.74 173 ARG B O 1
ATOM 4312 N N . MET B 1 174 ? 8.102 16.985 32.423 1.00 19.23 174 MET B N 1
ATOM 4313 C CA . MET B 1 174 ? 7.132 17.637 33.297 1.00 19.31 174 MET B CA 1
ATOM 4314 C C . MET B 1 174 ? 7.587 19.086 33.460 1.00 18.43 174 MET B C 1
ATOM 4315 O O . MET B 1 174 ? 6.775 20.012 33.476 1.00 19.10 174 MET B O 1
ATOM 4320 N N . LEU B 1 175 ? 8.896 19.267 33.598 1.00 16.78 175 LEU B N 1
ATOM 4321 C CA . LEU B 1 175 ? 9.477 20.597 33.726 1.00 14.66 175 LEU B CA 1
ATOM 4322 C C . LEU B 1 175 ? 10.125 20.908 32.378 1.00 13.46 175 LEU B C 1
ATOM 4323 O O . LEU B 1 175 ? 10.825 20.070 31.804 1.00 12.23 175 LEU B O 1
ATOM 4328 N N . PRO B 1 176 ? 9.889 22.115 31.845 1.00 12.48 176 PRO B N 1
ATOM 4329 C CA . PRO B 1 176 ? 10.463 22.499 30.555 1.00 11.61 176 PRO B CA 1
ATOM 4330 C C . PRO B 1 176 ? 11.979 22.645 30.562 1.00 11.46 176 PRO B C 1
ATOM 4331 O O . PRO B 1 176 ? 12.572 23.083 31.551 1.00 10.45 176 PRO B O 1
ATOM 4335 N N . THR B 1 177 ? 12.597 22.278 29.445 1.00 10.99 177 THR B N 1
ATOM 4336 C CA . THR B 1 177 ? 14.041 22.377 29.302 1.00 11.36 177 THR B CA 1
ATOM 4337 C C . THR B 1 177 ? 14.403 23.598 28.457 1.00 10.69 177 THR B C 1
ATOM 4338 O O . THR B 1 177 ? 15.534 23.747 28.000 1.00 10.77 177 THR B O 1
ATOM 4342 N N . VAL B 1 178 ? 13.423 24.469 28.242 1.00 9.86 178 VAL B N 1
ATOM 4343 C CA . VAL B 1 178 ? 13.665 25.691 27.488 1.00 9.81 178 VAL B CA 1
ATOM 4344 C C . VAL B 1 178 ? 14.651 26.503 28.328 1.00 8.44 178 VAL B C 1
ATOM 4345 O O . VAL B 1 178 ? 14.508 26.579 29.544 1.00 8.55 178 VAL B O 1
ATOM 4349 N N . GLY B 1 179 ? 15.656 27.086 27.682 1.00 8.49 179 GLY B N 1
ATOM 4350 C CA . GLY B 1 179 ? 16.630 27.878 28.411 1.00 9.34 179 GLY B CA 1
ATOM 4351 C C . GLY B 1 179 ? 17.595 27.022 29.207 1.00 10.72 179 GLY B C 1
ATOM 4352 O O . GLY B 1 179 ? 18.240 27.500 30.140 1.00 9.53 179 GLY B O 1
ATOM 4353 N N . VAL B 1 180 ? 17.682 25.746 28.850 1.00 9.51 180 VAL B N 1
ATOM 4354 C CA . VAL B 1 180 ? 18.590 24.820 29.515 1.00 10.93 180 VAL B CA 1
ATOM 4355 C C . VAL B 1 180 ? 19.527 24.288 28.437 1.00 11.33 180 VAL B C 1
ATOM 4356 O O . VAL B 1 180 ? 19.082 23.600 27.519 1.00 12.32 180 VAL B O 1
ATOM 4360 N N . LYS B 1 181 ? 20.811 24.622 28.543 1.00 10.81 181 LYS B N 1
ATOM 4361 C CA . LYS B 1 181 ? 21.808 24.189 27.566 1.00 10.83 181 LYS B CA 1
ATOM 4362 C C . LYS B 1 181 ? 21.630 22.712 27.258 1.00 11.12 181 LYS B C 1
ATOM 4363 O O . LYS B 1 181 ? 21.765 21.860 28.137 1.00 13.00 181 LYS B O 1
ATOM 4369 N N . CYS B 1 182 ? 21.332 22.408 26.001 1.00 10.91 182 CYS B N 1
ATOM 4370 C CA . CYS B 1 182 ? 21.096 21.026 25.604 1.00 9.88 182 CYS B CA 1
ATOM 4371 C C . CYS B 1 182 ? 22.330 20.143 25.458 1.00 10.67 182 CYS B C 1
ATOM 4372 O O . CYS B 1 182 ? 23.346 20.550 24.892 1.00 10.73 182 CYS B O 1
ATOM 4375 N N . TYR B 1 183 ? 22.217 18.925 25.984 1.00 9.66 183 TYR B N 1
ATOM 4376 C CA . TYR B 1 183 ? 23.266 17.912 25.901 1.00 11.01 183 TYR B CA 1
ATOM 4377 C C . TYR B 1 183 ? 22.644 16.883 24.950 1.00 10.10 183 TYR B C 1
ATOM 4378 O O . TYR B 1 183 ? 23.165 16.624 23.868 1.00 10.26 183 TYR B O 1
ATOM 4387 N N . SER B 1 184 ? 21.506 16.333 25.366 1.00 8.68 184 SER B N 1
ATOM 4388 C CA . SER B 1 184 ? 20.739 15.364 24.579 1.00 10.35 184 SER B CA 1
ATOM 4389 C C . SER B 1 184 ? 19.259 15.703 24.792 1.00 9.39 184 SER B C 1
ATOM 4390 O O . SER B 1 184 ? 18.735 15.538 25.892 1.00 10.76 184 SER B O 1
ATOM 4393 N N . TRP B 1 185 ? 18.584 16.184 23.752 1.00 9.80 185 TRP B N 1
ATOM 4394 C CA . TRP B 1 185 ? 17.172 16.549 23.904 1.00 10.12 185 TRP B CA 1
ATOM 4395 C C . TRP B 1 185 ? 16.253 15.366 24.204 1.00 10.49 185 TRP B C 1
ATOM 4396 O O . TRP B 1 185 ? 15.153 15.535 24.729 1.00 10.04 185 TRP B O 1
ATOM 4407 N N . ALA B 1 186 ? 16.703 14.163 23.887 1.00 10.73 186 ALA B N 1
ATOM 4408 C CA . ALA B 1 186 ? 15.892 12.986 24.165 1.00 10.73 186 ALA B CA 1
ATOM 4409 C C . ALA B 1 186 ? 16.006 12.604 25.639 1.00 12.66 186 ALA B C 1
ATOM 4410 O O . ALA B 1 186 ? 15.166 11.858 26.163 1.00 10.55 186 ALA B O 1
ATOM 4412 N N . LEU B 1 187 ? 17.026 13.142 26.308 1.00 9.65 187 LEU B N 1
ATOM 4413 C CA . LEU B 1 187 ? 17.296 12.814 27.708 1.00 9.90 187 LEU B CA 1
ATOM 4414 C C . LEU B 1 187 ? 17.226 13.918 28.764 1.00 10.31 187 LEU B C 1
ATOM 4415 O O . LEU B 1 187 ? 16.675 13.703 29.847 1.00 8.75 187 LEU B O 1
ATOM 4420 N N . ASP B 1 188 ? 17.809 15.079 28.466 1.00 10.56 188 ASP B N 1
ATOM 4421 C CA . ASP B 1 188 ? 17.845 16.193 29.411 1.00 9.98 188 ASP B CA 1
ATOM 4422 C C . ASP B 1 188 ? 16.557 16.351 30.214 1.00 8.29 188 ASP B C 1
ATOM 4423 O O . ASP B 1 188 ? 15.474 16.502 29.652 1.00 9.22 188 ASP B O 1
ATOM 4428 N N . THR B 1 189 ? 16.694 16.313 31.535 1.00 9.79 189 THR B N 1
ATOM 4429 C CA . THR B 1 189 ? 15.562 16.449 32.444 1.00 9.18 189 THR B CA 1
ATOM 4430 C C . THR B 1 189 ? 15.954 17.315 33.637 1.00 10.18 189 THR B C 1
ATOM 4431 O O . THR B 1 189 ? 16.982 17.073 34.273 1.00 7.21 189 THR B O 1
ATOM 4435 N N . VAL B 1 190 ? 15.145 18.328 33.937 1.00 9.96 190 VAL B N 1
ATOM 4436 C CA . VAL B 1 190 ? 15.424 19.192 35.079 1.00 9.47 190 VAL B CA 1
ATOM 4437 C C . VAL B 1 190 ? 15.131 18.417 36.364 1.00 10.08 190 VAL B C 1
ATOM 4438 O O . VAL B 1 190 ? 14.241 17.564 36.388 1.00 10.04 190 VAL B O 1
ATOM 4442 N N . GLY B 1 191 ? 15.885 18.710 37.421 1.00 7.50 191 GLY B N 1
ATOM 4443 C CA . GLY B 1 191 ? 15.681 18.047 38.697 1.00 9.36 191 GLY B CA 1
ATOM 4444 C C . GLY B 1 191 ? 15.822 19.019 39.858 1.00 9.24 191 GLY B C 1
ATOM 4445 O O . GLY B 1 191 ? 16.274 20.151 39.668 1.00 9.44 191 GLY B O 1
ATOM 4446 N N . LEU B 1 192 ? 15.437 18.580 41.057 1.00 8.37 192 LEU B N 1
ATOM 4447 C CA . LEU B 1 192 ? 15.511 19.408 42.266 1.00 9.14 192 LEU B CA 1
ATOM 4448 C C . LEU B 1 192 ? 16.286 18.755 43.400 1.00 9.58 192 LEU B C 1
ATOM 4449 O O . LEU B 1 192 ? 16.248 17.535 43.570 1.00 9.19 192 LEU B O 1
ATOM 4454 N N . PHE B 1 193 ? 16.978 19.583 44.178 1.00 9.39 193 PHE B N 1
ATOM 4455 C CA . PHE B 1 193 ? 17.731 19.120 45.336 1.00 9.65 193 PHE B CA 1
ATOM 4456 C C . PHE B 1 193 ? 17.138 19.790 46.570 1.00 8.70 193 PHE B C 1
ATOM 4457 O O . PHE B 1 193 ? 16.829 20.983 46.544 1.00 8.49 193 PHE B O 1
ATOM 4465 N N . GLY B 1 194 ? 16.990 19.025 47.645 1.00 7.57 194 GLY B N 1
ATOM 4466 C CA . GLY B 1 194 ? 16.442 19.565 48.879 1.00 9.07 194 GLY B CA 1
ATOM 4467 C C . GLY B 1 194 ? 16.897 18.732 50.062 1.00 8.17 194 GLY B C 1
ATOM 4468 O O . GLY B 1 194 ? 17.651 17.778 49.886 1.00 10.59 194 GLY B O 1
ATOM 4469 N N . ALA B 1 195 ? 16.449 19.081 51.264 1.00 8.64 195 ALA B N 1
ATOM 4470 C CA . ALA B 1 195 ? 16.838 18.325 52.451 1.00 9.85 195 ALA B CA 1
ATOM 4471 C C . ALA B 1 195 ? 16.114 16.983 52.498 1.00 11.34 195 ALA B C 1
ATOM 4472 O O . ALA B 1 195 ? 16.738 15.933 52.661 1.00 12.26 195 ALA B O 1
ATOM 4474 N N . ARG B 1 196 ? 14.795 17.024 52.340 1.00 11.88 196 ARG B N 1
ATOM 4475 C CA . ARG B 1 196 ? 13.981 15.818 52.386 1.00 13.66 196 ARG B CA 1
ATOM 4476 C C . ARG B 1 196 ? 12.945 15.769 51.270 1.00 13.96 196 ARG B C 1
ATOM 4477 O O . ARG B 1 196 ? 12.691 16.767 50.595 1.00 13.18 196 ARG B O 1
ATOM 4485 N N . ALA B 1 197 ? 12.337 14.598 51.098 1.00 13.52 197 ALA B N 1
ATOM 4486 C CA . ALA B 1 197 ? 11.329 14.397 50.067 1.00 13.31 197 ALA B CA 1
ATOM 4487 C C . ALA B 1 197 ? 10.206 15.426 50.144 1.00 13.57 197 ALA B C 1
ATOM 4488 O O . ALA B 1 197 ? 9.742 15.920 49.116 1.00 12.03 197 ALA B O 1
ATOM 4490 N N . GLU B 1 198 ? 9.757 15.737 51.358 1.00 12.67 198 GLU B N 1
ATOM 4491 C CA . GLU B 1 198 ? 8.677 16.706 51.529 1.00 12.02 198 GLU B CA 1
ATOM 4492 C C . GLU B 1 198 ? 9.054 18.064 50.946 1.00 12.15 198 GLU B C 1
ATOM 4493 O O . GLU B 1 198 ? 8.214 18.765 50.378 1.00 10.95 198 GLU B O 1
ATOM 4499 N N . ASP B 1 199 ? 10.321 18.434 51.095 1.00 10.76 199 ASP B N 1
ATOM 4500 C CA . ASP B 1 199 ? 10.803 19.704 50.574 1.00 10.64 199 ASP B CA 1
ATOM 4501 C C . ASP B 1 199 ? 10.672 19.714 49.061 1.00 10.65 199 ASP B C 1
ATOM 4502 O O . ASP B 1 199 ? 10.298 20.728 48.468 1.00 9.41 199 ASP B O 1
ATOM 4507 N N . LEU B 1 200 ? 10.980 18.578 48.440 1.00 9.95 200 LEU B N 1
ATOM 4508 C CA . LEU B 1 200 ? 10.879 18.445 46.991 1.00 11.53 200 LEU B CA 1
ATOM 4509 C C . LEU B 1 200 ? 9.419 18.559 46.560 1.00 12.35 200 LEU B C 1
ATOM 4510 O O . LEU B 1 200 ? 9.104 19.191 45.550 1.00 12.79 200 LEU B O 1
ATOM 4515 N N . ALA B 1 201 ? 8.527 17.943 47.331 1.00 12.52 201 ALA B N 1
ATOM 4516 C CA . ALA B 1 201 ? 7.103 17.988 47.022 1.00 12.55 201 ALA B CA 1
ATOM 4517 C C . ALA B 1 201 ? 6.613 19.434 47.020 1.00 13.41 201 ALA B C 1
ATOM 4518 O O . ALA B 1 201 ? 5.971 19.885 46.068 1.00 11.98 201 ALA B O 1
ATOM 4520 N N . ARG B 1 202 ? 6.917 20.149 48.099 1.00 10.91 202 ARG B N 1
ATOM 4521 C CA . ARG B 1 202 ? 6.522 21.541 48.242 1.00 13.80 202 ARG B CA 1
ATOM 4522 C C . ARG B 1 202 ? 7.107 22.379 47.116 1.00 13.01 202 ARG B C 1
ATOM 4523 O O . ARG B 1 202 ? 6.445 23.271 46.587 1.00 11.60 202 ARG B O 1
ATOM 4531 N N . GLY B 1 203 ? 8.354 22.092 46.759 1.00 11.74 203 GLY B N 1
ATOM 4532 C CA . GLY B 1 203 ? 8.993 22.829 45.687 1.00 12.38 203 GLY B CA 1
ATOM 4533 C C . GLY B 1 203 ? 8.273 22.623 44.365 1.00 12.38 203 GLY B C 1
ATOM 4534 O O . GLY B 1 203 ? 7.988 23.584 43.646 1.00 10.31 203 GLY B O 1
ATOM 4535 N N . LEU B 1 204 ? 7.970 21.370 44.037 1.00 10.83 204 LEU B N 1
ATOM 4536 C CA . LEU B 1 204 ? 7.284 21.084 42.783 1.00 13.03 204 LEU B CA 1
ATOM 4537 C C . LEU B 1 204 ? 5.872 21.656 42.764 1.00 12.24 204 LEU B C 1
ATOM 4538 O O . LEU B 1 204 ? 5.393 22.110 41.723 1.00 14.83 204 LEU B O 1
ATOM 4543 N N . LEU B 1 205 ? 5.203 21.636 43.911 1.00 13.56 205 LEU B N 1
ATOM 4544 C CA . LEU B 1 205 ? 3.848 22.169 43.988 1.00 12.24 205 LEU B CA 1
ATOM 4545 C C . LEU B 1 205 ? 3.839 23.645 43.610 1.00 12.56 205 LEU B C 1
ATOM 4546 O O . LEU B 1 205 ? 3.030 24.079 42.797 1.00 12.45 205 LEU B O 1
ATOM 4551 N N . ALA B 1 206 ? 4.752 24.411 44.199 1.00 10.73 206 ALA B N 1
ATOM 4552 C CA . ALA B 1 206 ? 4.837 25.840 43.923 1.00 10.83 206 ALA B CA 1
ATOM 4553 C C . ALA B 1 206 ? 5.248 26.137 42.479 1.00 11.55 206 ALA B C 1
ATOM 4554 O O . ALA B 1 206 ? 4.761 27.090 41.876 1.00 10.87 206 ALA B O 1
ATOM 4556 N N . MET B 1 207 ? 6.142 25.318 41.932 1.00 10.62 207 MET B N 1
ATOM 4557 C CA . MET B 1 207 ? 6.621 25.506 40.564 1.00 12.08 207 MET B CA 1
ATOM 4558 C C . MET B 1 207 ? 5.603 25.133 39.488 1.00 12.62 207 MET B C 1
ATOM 4559 O O . MET B 1 207 ? 5.469 25.827 38.480 1.00 11.34 207 MET B O 1
ATOM 4564 N N . THR B 1 208 ? 4.897 24.030 39.707 1.00 13.47 208 THR B N 1
ATOM 4565 C CA . THR B 1 208 ? 3.941 23.517 38.731 1.00 12.90 208 THR B CA 1
ATOM 4566 C C . THR B 1 208 ? 2.476 23.809 39.009 1.00 12.49 208 THR B C 1
ATOM 4567 O O . THR B 1 208 ? 1.673 23.883 38.081 1.00 13.33 208 THR B O 1
ATOM 4571 N N . GLY B 1 209 ? 2.127 23.944 40.283 1.00 13.63 209 GLY B N 1
ATOM 4572 C CA . GLY B 1 209 ? 0.746 24.196 40.649 1.00 13.07 209 GLY B CA 1
ATOM 4573 C C . GLY B 1 209 ? -0.121 22.967 40.431 1.00 15.76 209 GLY B C 1
ATOM 4574 O O . GLY B 1 209 ? -1.348 23.062 40.409 1.00 15.20 209 GLY B O 1
ATOM 4575 N N . ARG B 1 210 ? 0.510 21.806 40.270 1.00 15.43 210 ARG B N 1
ATOM 4576 C CA . ARG B 1 210 ? -0.229 20.564 40.054 1.00 17.84 210 ARG B CA 1
ATOM 4577 C C . ARG B 1 210 ? -0.709 19.977 41.388 1.00 17.92 210 ARG B C 1
ATOM 4578 O O . ARG B 1 210 ? 0.080 19.760 42.307 1.00 16.82 210 ARG B O 1
ATOM 4586 N N . SER B 1 211 ? -2.012 19.731 41.486 1.00 19.34 211 SER B N 1
ATOM 4587 C CA . SER B 1 211 ? -2.613 19.205 42.711 1.00 20.46 211 SER B CA 1
ATOM 4588 C C . SER B 1 211 ? -2.003 17.898 43.214 1.00 19.91 211 SER B C 1
ATOM 4589 O O . SER B 1 211 ? -2.114 17.573 44.395 1.00 19.56 211 SER B O 1
ATOM 4592 N N . GLU B 1 212 ? -1.369 17.148 42.319 1.00 19.85 212 GLU B N 1
ATOM 4593 C CA . GLU B 1 212 ? -0.741 15.883 42.690 1.00 21.00 212 GLU B CA 1
ATOM 4594 C C . GLU B 1 212 ? 0.322 16.092 43.767 1.00 19.48 212 GLU B C 1
ATOM 4595 O O . GLU B 1 212 ? 0.589 15.194 44.566 1.00 20.68 212 GLU B O 1
ATOM 4601 N N . PHE B 1 213 ? 0.924 17.276 43.791 1.00 17.94 213 PHE B N 1
ATOM 4602 C CA . PHE B 1 213 ? 1.961 17.572 44.778 1.00 17.12 213 PHE B CA 1
ATOM 4603 C C . PHE B 1 213 ? 1.401 18.250 46.016 1.00 17.33 213 PHE B C 1
ATOM 4604 O O . PHE B 1 213 ? 2.144 18.603 46.926 1.00 17.31 213 PHE B O 1
ATOM 4612 N N . SER B 1 214 ? 0.086 18.431 46.053 1.00 18.42 214 SER B N 1
ATOM 4613 C CA . SER B 1 214 ? -0.545 19.067 47.201 1.00 20.38 214 SER B CA 1
ATOM 4614 C C . SER B 1 214 ? -1.054 17.999 48.162 1.00 20.95 214 SER B C 1
ATOM 4615 O O . SER B 1 214 ? -1.690 17.036 47.744 1.00 19.92 214 SER B O 1
ATOM 4618 N N . GLY B 1 215 ? -0.752 18.167 49.446 1.00 19.65 215 GLY B N 1
ATOM 4619 C CA . GLY B 1 215 ? -1.205 17.211 50.440 1.00 19.53 215 GLY B CA 1
ATOM 4620 C C . GLY B 1 215 ? -0.462 15.885 50.482 1.00 18.47 215 GLY B C 1
ATOM 4621 O O . GLY B 1 215 ? -0.978 14.903 51.020 1.00 16.61 215 GLY B O 1
ATOM 4622 N N . ILE B 1 216 ? 0.738 15.832 49.915 1.00 17.21 216 ILE B N 1
ATOM 4623 C CA . ILE B 1 216 ? 1.499 14.588 49.948 1.00 16.23 216 ILE B CA 1
ATOM 4624 C C . ILE B 1 216 ? 1.889 14.258 51.385 1.00 17.22 216 ILE B C 1
ATOM 4625 O O . ILE B 1 216 ? 2.299 15.132 52.150 1.00 15.65 216 ILE B O 1
ATOM 4630 N N . VAL B 1 217 ? 1.743 12.986 51.736 1.00 16.64 217 VAL B N 1
ATOM 4631 C CA . VAL B 1 217 ? 2.052 12.480 53.068 1.00 19.40 217 VAL B CA 1
ATOM 4632 C C . VAL B 1 217 ? 2.779 11.145 52.890 1.00 19.16 217 VAL B C 1
ATOM 4633 O O . VAL B 1 217 ? 2.624 10.490 51.863 1.00 18.97 217 VAL B O 1
ATOM 4637 N N . PRO B 1 218 ? 3.597 10.734 53.874 1.00 19.94 218 PRO B N 1
ATOM 4638 C CA . PRO B 1 218 ? 4.310 9.461 53.740 1.00 20.79 218 PRO B CA 1
ATOM 4639 C C . PRO B 1 218 ? 3.408 8.308 53.306 1.00 22.00 218 PRO B C 1
ATOM 4640 O O . PRO B 1 218 ? 2.273 8.189 53.768 1.00 23.14 218 PRO B O 1
ATOM 4644 N N . ALA B 1 219 ? 3.919 7.465 52.415 1.00 21.98 219 ALA B N 1
ATOM 4645 C CA . ALA B 1 219 ? 3.165 6.310 51.948 1.00 23.43 219 ALA B CA 1
ATOM 4646 C C . ALA B 1 219 ? 3.100 5.289 53.077 1.00 24.12 219 ALA B C 1
ATOM 4647 O O . ALA B 1 219 ? 3.906 5.332 54.010 1.00 22.09 219 ALA B O 1
ATOM 4649 N N . LYS B 1 220 ? 2.140 4.372 52.988 1.00 24.69 220 LYS B N 1
ATOM 4650 C CA . LYS B 1 220 ? 1.965 3.333 53.999 1.00 26.54 220 LYS B CA 1
ATOM 4651 C C . LYS B 1 220 ? 2.183 1.961 53.369 1.00 25.82 220 LYS B C 1
ATOM 4652 O O . LYS B 1 220 ? 1.686 1.690 52.276 1.00 26.36 220 LYS B O 1
ATOM 4658 N N . ALA B 1 221 ? 2.929 1.106 54.062 1.00 25.00 221 ALA B N 1
ATOM 4659 C CA . ALA B 1 221 ? 3.213 -0.247 53.588 1.00 24.61 221 ALA B CA 1
ATOM 4660 C C . ALA B 1 221 ? 3.265 -0.352 52.066 1.00 24.31 221 ALA B C 1
ATOM 4661 O O . ALA B 1 221 ? 2.452 -1.050 51.456 1.00 23.16 221 ALA B O 1
ATOM 4663 N N . PRO B 1 222 ? 4.217 0.348 51.428 1.00 23.96 222 PRO B N 1
ATOM 4664 C CA . PRO B 1 222 ? 4.354 0.315 49.967 1.00 23.79 222 PRO B CA 1
ATOM 4665 C C . PRO B 1 222 ? 4.831 -1.040 49.454 1.00 24.61 222 PRO B C 1
ATOM 4666 O O . PRO B 1 222 ? 5.491 -1.784 50.174 1.00 24.71 222 PRO B O 1
ATOM 4670 N N . ARG B 1 223 ? 4.480 -1.354 48.211 1.00 25.80 223 ARG B N 1
ATOM 4671 C CA . ARG B 1 223 ? 4.909 -2.600 47.588 1.00 29.67 223 ARG B CA 1
ATOM 4672 C C . ARG B 1 223 ? 6.165 -2.250 46.807 1.00 29.23 223 ARG B C 1
ATOM 4673 O O . ARG B 1 223 ? 6.090 -1.631 45.748 1.00 29.10 223 ARG B O 1
ATOM 4681 N N . ILE B 1 224 ? 7.317 -2.642 47.339 1.00 27.82 224 ILE B N 1
ATOM 4682 C CA . ILE B 1 224 ? 8.594 -2.327 46.715 1.00 28.38 224 ILE B CA 1
ATOM 4683 C C . ILE B 1 224 ? 9.235 -3.476 45.948 1.00 27.96 224 ILE B C 1
ATOM 4684 O O . ILE B 1 224 ? 9.249 -4.617 46.408 1.00 29.92 224 ILE B O 1
ATOM 4689 N N . GLY B 1 225 ? 9.767 -3.158 44.773 1.00 26.17 225 GLY B N 1
ATOM 4690 C CA . GLY B 1 225 ? 10.435 -4.153 43.958 1.00 24.46 225 GLY B CA 1
ATOM 4691 C C . GLY B 1 225 ? 11.900 -3.777 43.839 1.00 23.88 225 GLY B C 1
ATOM 4692 O O . GLY B 1 225 ? 12.236 -2.769 43.217 1.00 23.53 225 GLY B O 1
ATOM 4693 N N . VAL B 1 226 ? 12.775 -4.577 44.439 1.00 21.23 226 VAL B N 1
ATOM 4694 C CA . VAL B 1 226 ? 14.206 -4.301 44.401 1.00 20.45 226 VAL B CA 1
ATOM 4695 C C . VAL B 1 226 ? 14.884 -4.769 43.116 1.00 20.23 226 VAL B C 1
ATOM 4696 O O . VAL B 1 226 ? 14.817 -5.946 42.762 1.00 21.21 226 VAL B O 1
ATOM 4700 N N . VAL B 1 227 ? 15.532 -3.841 42.420 1.00 18.09 227 VAL B N 1
ATOM 4701 C CA . VAL B 1 227 ? 16.247 -4.167 41.189 1.00 18.41 227 VAL B CA 1
ATOM 4702 C C . VAL B 1 227 ? 17.695 -3.713 41.356 1.00 18.74 227 VAL B C 1
ATOM 4703 O O . VAL B 1 227 ? 17.955 -2.562 41.712 1.00 18.23 227 VAL B O 1
ATOM 4707 N N . ARG B 1 228 ? 18.637 -4.620 41.116 1.00 17.74 228 ARG B N 1
ATOM 4708 C CA . ARG B 1 228 ? 20.046 -4.290 41.269 1.00 17.86 228 ARG B CA 1
ATOM 4709 C C . ARG B 1 228 ? 20.742 -3.898 39.971 1.00 17.17 228 ARG B C 1
ATOM 4710 O O . ARG B 1 228 ? 21.941 -3.633 39.969 1.00 17.96 228 ARG B O 1
ATOM 4718 N N . GLN B 1 229 ? 19.992 -3.850 38.874 1.00 16.04 229 GLN B N 1
ATOM 4719 C CA . GLN B 1 229 ? 20.554 -3.469 37.576 1.00 17.66 229 GLN B CA 1
ATOM 4720 C C . GLN B 1 229 ? 21.843 -4.243 37.279 1.00 18.81 229 GLN B C 1
ATOM 4721 O O . GLN B 1 229 ? 22.903 -3.652 37.058 1.00 17.20 229 GLN B O 1
ATOM 4727 N N . GLU B 1 230 ? 21.747 -5.569 37.265 1.00 19.11 230 GLU B N 1
ATOM 4728 C CA . GLU B 1 230 ? 22.912 -6.415 37.014 1.00 20.58 230 GLU B CA 1
ATOM 4729 C C . GLU B 1 230 ? 23.605 -6.116 35.689 1.00 19.80 230 GLU B C 1
ATOM 4730 O O . GLU B 1 230 ? 24.805 -6.362 35.541 1.00 20.38 230 GLU B O 1
ATOM 4736 N N . PHE B 1 231 ? 22.853 -5.596 34.725 1.00 19.25 231 PHE B N 1
ATOM 4737 C CA . PHE B 1 231 ? 23.420 -5.265 33.421 1.00 18.87 231 PHE B CA 1
ATOM 4738 C C . PHE B 1 231 ? 24.504 -4.192 33.542 1.00 17.30 231 PHE B C 1
ATOM 4739 O O . PHE B 1 231 ? 25.380 -4.079 32.682 1.00 15.90 231 PHE B O 1
ATOM 4747 N N . ALA B 1 232 ? 24.448 -3.409 34.615 1.00 15.65 232 ALA B N 1
ATOM 4748 C CA . ALA B 1 232 ? 25.438 -2.358 34.835 1.00 15.82 232 ALA B CA 1
ATOM 4749 C C . ALA B 1 232 ? 26.624 -2.858 35.660 1.00 16.30 232 ALA B C 1
ATOM 4750 O O . ALA B 1 232 ? 27.509 -2.080 36.027 1.00 16.94 232 ALA B O 1
ATOM 4752 N N . GLY B 1 233 ? 26.646 -4.157 35.947 1.00 13.72 233 GLY B N 1
ATOM 4753 C CA . GLY B 1 233 ? 27.737 -4.720 36.726 1.00 14.15 233 GLY B CA 1
ATOM 4754 C C . GLY B 1 233 ? 27.548 -4.534 38.220 1.00 13.06 233 GLY B C 1
ATOM 4755 O O . GLY B 1 233 ? 26.694 -3.764 38.658 1.00 15.93 233 GLY B O 1
ATOM 4756 N N . ALA B 1 234 ? 28.352 -5.236 39.010 1.00 14.54 234 ALA B N 1
ATOM 4757 C CA . ALA B 1 234 ? 28.262 -5.150 40.462 1.00 13.57 234 ALA B CA 1
ATOM 4758 C C . ALA B 1 234 ? 28.660 -3.774 40.972 1.00 14.99 234 ALA B C 1
ATOM 4759 O O . ALA B 1 234 ? 29.530 -3.112 40.410 1.00 15.75 234 ALA B O 1
ATOM 4761 N N . VAL B 1 235 ? 28.014 -3.360 42.052 1.00 15.58 235 VAL B N 1
ATOM 4762 C CA . VAL B 1 235 ? 28.284 -2.073 42.667 1.00 17.28 235 VAL B CA 1
ATOM 4763 C C . VAL B 1 235 ? 29.354 -2.248 43.745 1.00 18.17 235 VAL B C 1
ATOM 4764 O O . VAL B 1 235 ? 29.729 -3.371 44.081 1.00 16.27 235 VAL B O 1
ATOM 4768 N N . GLU B 1 236 ? 29.860 -1.141 44.274 1.00 18.01 236 GLU B N 1
ATOM 4769 C CA . GLU B 1 236 ? 30.870 -1.205 45.324 1.00 19.70 236 GLU B CA 1
ATOM 4770 C C . GLU B 1 236 ? 30.184 -1.601 46.630 1.00 18.58 236 GLU B C 1
ATOM 4771 O O . GLU B 1 236 ? 29.006 -1.303 46.833 1.00 17.30 236 GLU B O 1
ATOM 4777 N N . PRO B 1 237 ? 30.911 -2.286 47.530 1.00 19.47 237 PRO B N 1
ATOM 4778 C CA . PRO B 1 237 ? 30.372 -2.733 48.821 1.00 19.22 237 PRO B CA 1
ATOM 4779 C C . PRO B 1 237 ? 29.520 -1.707 49.562 1.00 19.69 237 PRO B C 1
ATOM 4780 O O . PRO B 1 237 ? 28.434 -2.026 50.053 1.00 19.21 237 PRO B O 1
ATOM 4784 N N . ALA B 1 238 ? 30.014 -0.477 49.642 1.00 18.64 238 ALA B N 1
ATOM 4785 C CA . ALA B 1 238 ? 29.294 0.585 50.329 1.00 17.33 238 ALA B CA 1
ATOM 4786 C C . ALA B 1 238 ? 27.879 0.750 49.781 1.00 17.32 238 ALA B C 1
ATOM 4787 O O . ALA B 1 238 ? 26.930 0.914 50.542 1.00 17.43 238 ALA B O 1
ATOM 4789 N N . ALA B 1 239 ? 27.740 0.702 48.459 1.00 16.76 239 ALA B N 1
ATOM 4790 C CA . ALA B 1 239 ? 26.429 0.861 47.837 1.00 16.72 239 ALA B CA 1
ATOM 4791 C C . ALA B 1 239 ? 25.494 -0.298 48.172 1.00 16.84 239 ALA B C 1
ATOM 4792 O O . ALA B 1 239 ? 24.303 -0.093 48.388 1.00 16.12 239 ALA B O 1
ATOM 4794 N N . GLU B 1 240 ? 26.035 -1.513 48.211 1.00 16.05 240 GLU B N 1
ATOM 4795 C CA . GLU B 1 240 ? 25.233 -2.690 48.538 1.00 17.31 240 GLU B CA 1
ATOM 4796 C C . GLU B 1 240 ? 24.851 -2.654 50.018 1.00 16.47 240 GLU B C 1
ATOM 4797 O O . GLU B 1 240 ? 23.761 -3.074 50.403 1.00 15.55 240 GLU B O 1
ATOM 4803 N N . GLN B 1 241 ? 25.757 -2.145 50.845 1.00 18.13 241 GLN B N 1
ATOM 4804 C CA . GLN B 1 241 ? 25.507 -2.034 52.279 1.00 17.11 241 GLN B CA 1
ATOM 4805 C C . GLN B 1 241 ? 24.323 -1.104 52.513 1.00 18.16 241 GLN B C 1
ATOM 4806 O O . GLN B 1 241 ? 23.473 -1.362 53.365 1.00 16.76 241 GLN B O 1
ATOM 4812 N N . GLY B 1 242 ? 24.268 -0.020 51.743 1.00 17.61 242 GLY B N 1
ATOM 4813 C CA . GLY B 1 242 ? 23.176 0.927 51.880 1.00 15.88 242 GLY B CA 1
ATOM 4814 C C . GLY B 1 242 ? 21.860 0.362 51.378 1.00 16.02 242 GLY B C 1
ATOM 4815 O O . GLY B 1 242 ? 20.799 0.645 51.935 1.00 14.01 242 GLY B O 1
ATOM 4816 N N . LEU B 1 243 ? 21.922 -0.436 50.318 1.00 15.99 243 LEU B N 1
ATOM 4817 C CA . LEU B 1 243 ? 20.713 -1.035 49.768 1.00 16.68 243 LEU B CA 1
ATOM 4818 C C . LEU B 1 243 ? 20.128 -2.005 50.788 1.00 17.66 243 LEU B C 1
ATOM 4819 O O . LEU B 1 243 ? 18.930 -1.982 51.065 1.00 15.98 243 LEU B O 1
ATOM 4824 N N . GLN B 1 244 ? 20.984 -2.854 51.348 1.00 19.84 244 GLN B N 1
ATOM 4825 C CA . GLN B 1 244 ? 20.554 -3.823 52.346 1.00 21.28 244 GLN B CA 1
ATOM 4826 C C . GLN B 1 244 ? 19.920 -3.121 53.546 1.00 20.26 244 GLN B C 1
ATOM 4827 O O . GLN B 1 244 ? 18.899 -3.568 54.063 1.00 21.34 244 GLN B O 1
ATOM 4833 N N . ALA B 1 245 ? 20.512 -2.011 53.977 1.00 20.12 245 ALA B N 1
ATOM 4834 C CA . ALA B 1 245 ? 19.978 -1.270 55.116 1.00 19.85 245 ALA B CA 1
ATOM 4835 C C . ALA B 1 245 ? 18.609 -0.674 54.802 1.00 19.79 245 ALA B C 1
ATOM 4836 O O . ALA B 1 245 ? 17.735 -0.615 55.668 1.00 19.61 245 ALA B O 1
ATOM 4838 N N . ALA B 1 246 ? 18.421 -0.229 53.562 1.00 19.39 246 ALA B N 1
ATOM 4839 C CA . ALA B 1 246 ? 17.149 0.360 53.157 1.00 19.81 246 ALA B CA 1
ATOM 4840 C C . ALA B 1 246 ? 16.056 -0.706 53.125 1.00 20.26 246 ALA B C 1
ATOM 4841 O O . ALA B 1 246 ? 14.951 -0.494 53.623 1.00 20.13 246 ALA B O 1
ATOM 4843 N N . ILE B 1 247 ? 16.372 -1.850 52.532 1.00 22.39 247 ILE B N 1
ATOM 4844 C CA . ILE B 1 247 ? 15.420 -2.949 52.442 1.00 24.82 247 ILE B CA 1
ATOM 4845 C C . ILE B 1 247 ? 14.938 -3.341 53.836 1.00 25.21 247 ILE B C 1
ATOM 4846 O O . ILE B 1 247 ? 13.736 -3.434 54.085 1.00 25.72 247 ILE B O 1
ATOM 4851 N N . LYS B 1 248 ? 15.886 -3.548 54.744 1.00 26.82 248 LYS B N 1
ATOM 4852 C CA . LYS B 1 248 ? 15.579 -3.934 56.117 1.00 28.09 248 LYS B CA 1
ATOM 4853 C C . LYS B 1 248 ? 14.726 -2.900 56.850 1.00 27.96 248 LYS B C 1
ATOM 4854 O O . LYS B 1 248 ? 13.774 -3.251 57.546 1.00 27.15 248 LYS B O 1
ATOM 4860 N N . ALA B 1 249 ? 15.068 -1.626 56.702 1.00 26.79 249 ALA B N 1
ATOM 4861 C CA . ALA B 1 249 ? 14.311 -0.568 57.358 1.00 26.17 249 ALA B CA 1
ATOM 4862 C C . ALA B 1 249 ? 12.895 -0.498 56.791 1.00 25.75 249 ALA B C 1
ATOM 4863 O O . ALA B 1 249 ? 11.940 -0.233 57.520 1.00 24.40 249 ALA B O 1
ATOM 4865 N N . ALA B 1 250 ? 12.766 -0.741 55.490 1.00 25.69 250 ALA B N 1
ATOM 4866 C CA . ALA B 1 250 ? 11.464 -0.710 54.827 1.00 27.18 250 ALA B CA 1
ATOM 4867 C C . ALA B 1 250 ? 10.586 -1.855 55.325 1.00 28.45 250 ALA B C 1
ATOM 4868 O O . ALA B 1 250 ? 9.430 -1.648 55.701 1.00 26.56 250 ALA B O 1
ATOM 4870 N N . GLU B 1 251 ? 11.141 -3.063 55.322 1.00 29.89 251 GLU B N 1
ATOM 4871 C CA . GLU B 1 251 ? 10.407 -4.234 55.784 1.00 32.45 251 GLU B CA 1
ATOM 4872 C C . GLU B 1 251 ? 9.905 -4.026 57.207 1.00 33.01 251 GLU B C 1
ATOM 4873 O O . GLU B 1 251 ? 8.720 -4.200 57.489 1.00 32.11 251 GLU B O 1
ATOM 4879 N N . ARG B 1 252 ? 10.810 -3.648 58.101 1.00 34.55 252 ARG B N 1
ATOM 4880 C CA . ARG B 1 252 ? 10.439 -3.429 59.491 1.00 37.11 252 ARG B CA 1
ATOM 4881 C C . ARG B 1 252 ? 9.426 -2.294 59.599 1.00 36.73 252 ARG B C 1
ATOM 4882 O O . ARG B 1 252 ? 8.733 -2.161 60.610 1.00 37.26 252 ARG B O 1
ATOM 4890 N N . ALA B 1 253 ? 9.335 -1.489 58.545 1.00 35.72 253 ALA B N 1
ATOM 4891 C CA . ALA B 1 253 ? 8.404 -0.368 58.509 1.00 35.29 253 ALA B CA 1
ATOM 4892 C C . ALA B 1 253 ? 7.038 -0.806 57.987 1.00 35.00 253 ALA B C 1
ATOM 4893 O O . ALA B 1 253 ? 6.089 -0.022 57.982 1.00 34.72 253 ALA B O 1
ATOM 4895 N N . GLY B 1 254 ? 6.947 -2.056 57.538 1.00 33.97 254 GLY B N 1
ATOM 4896 C CA . GLY B 1 254 ? 5.682 -2.573 57.045 1.00 33.61 254 GLY B CA 1
ATOM 4897 C C . GLY B 1 254 ? 5.566 -2.729 55.541 1.00 33.78 254 GLY B C 1
ATOM 4898 O O . GLY B 1 254 ? 4.515 -3.123 55.035 1.00 33.05 254 GLY B O 1
ATOM 4899 N N . ALA B 1 255 ? 6.637 -2.427 54.819 1.00 33.35 255 ALA B N 1
ATOM 4900 C CA . ALA B 1 255 ? 6.616 -2.537 53.367 1.00 34.43 255 ALA B CA 1
ATOM 4901 C C . ALA B 1 255 ? 6.905 -3.960 52.908 1.00 34.70 255 ALA B C 1
ATOM 4902 O O . ALA B 1 255 ? 7.658 -4.688 53.552 1.00 34.84 255 ALA B O 1
ATOM 4904 N N . SER B 1 256 ? 6.293 -4.357 51.797 1.00 36.36 256 SER B N 1
ATOM 4905 C CA . SER B 1 256 ? 6.523 -5.685 51.246 1.00 37.26 256 SER B CA 1
ATOM 4906 C C . SER B 1 256 ? 7.601 -5.526 50.182 1.00 37.70 256 SER B C 1
ATOM 4907 O O . SER B 1 256 ? 7.391 -4.861 49.167 1.00 37.30 256 SER B O 1
ATOM 4910 N N . VAL B 1 257 ? 8.760 -6.125 50.425 1.00 38.07 257 VAL B N 1
ATOM 4911 C CA . VAL B 1 257 ? 9.876 -6.025 49.495 1.00 38.37 257 VAL B CA 1
ATOM 4912 C C . VAL B 1 257 ? 10.148 -7.336 48.773 1.00 38.33 257 VAL B C 1
ATOM 4913 O O . VAL B 1 257 ? 10.206 -8.397 49.393 1.00 37.74 257 VAL B O 1
ATOM 4917 N N . GLN B 1 258 ? 10.320 -7.250 47.458 1.00 39.01 258 GLN B N 1
ATOM 4918 C CA . GLN B 1 258 ? 10.588 -8.424 46.638 1.00 39.91 258 GLN B CA 1
ATOM 4919 C C . GLN B 1 258 ? 11.620 -8.107 45.562 1.00 39.60 258 GLN B C 1
ATOM 4920 O O . GLN B 1 258 ? 11.521 -7.087 44.880 1.00 37.84 258 GLN B O 1
ATOM 4926 N N . ALA B 1 259 ? 12.612 -8.978 45.418 1.00 39.99 259 ALA B N 1
ATOM 4927 C CA . ALA B 1 259 ? 13.643 -8.791 44.407 1.00 41.07 259 ALA B CA 1
ATOM 4928 C C . ALA B 1 259 ? 13.011 -9.092 43.054 1.00 41.78 259 ALA B C 1
ATOM 4929 O O . ALA B 1 259 ? 12.369 -10.129 42.879 1.00 42.16 259 ALA B O 1
ATOM 4931 N N . ILE B 1 260 ? 13.193 -8.186 42.099 1.00 41.65 260 ILE B N 1
ATOM 4932 C CA . ILE B 1 260 ? 12.613 -8.358 40.773 1.00 41.16 260 ILE B CA 1
ATOM 4933 C C . ILE B 1 260 ? 13.618 -8.165 39.646 1.00 40.78 260 ILE B C 1
ATOM 4934 O O . ILE B 1 260 ? 14.598 -7.430 39.782 1.00 40.20 260 ILE B O 1
ATOM 4939 N N . ASP B 1 261 ? 13.367 -8.843 38.531 1.00 40.22 261 ASP B N 1
ATOM 4940 C CA . ASP B 1 261 ? 14.216 -8.730 37.355 1.00 39.55 261 ASP B CA 1
ATOM 4941 C C . ASP B 1 261 ? 13.596 -7.686 36.439 1.00 37.95 261 ASP B C 1
ATOM 4942 O O . ASP B 1 261 ? 12.430 -7.319 36.597 1.00 38.09 261 ASP B O 1
ATOM 4947 N N . LEU B 1 262 ? 14.380 -7.206 35.484 1.00 35.54 262 LEU B N 1
ATOM 4948 C CA . LEU B 1 262 ? 13.892 -6.223 34.531 1.00 33.33 262 LEU B CA 1
ATOM 4949 C C . LEU B 1 262 ? 13.862 -6.882 33.161 1.00 31.09 262 LEU B C 1
ATOM 4950 O O . LEU B 1 262 ? 14.786 -7.607 32.798 1.00 30.40 262 LEU B O 1
ATOM 4955 N N . PRO B 1 263 ? 12.792 -6.651 32.389 1.00 30.26 263 PRO B N 1
ATOM 4956 C CA . PRO B 1 263 ? 12.676 -7.242 31.052 1.00 29.55 263 PRO B CA 1
ATOM 4957 C C . PRO B 1 263 ? 13.929 -6.994 30.216 1.00 29.04 263 PRO B C 1
ATOM 4958 O O . PRO B 1 263 ? 14.580 -5.958 30.352 1.00 27.03 263 PRO B O 1
ATOM 4962 N N . GLU B 1 264 ? 14.263 -7.953 29.359 1.00 26.79 264 GLU B N 1
ATOM 4963 C CA . GLU B 1 264 ? 15.430 -7.842 28.494 1.00 27.24 264 GLU B CA 1
ATOM 4964 C C . GLU B 1 264 ? 15.399 -6.544 27.688 1.00 25.72 264 GLU B C 1
ATOM 4965 O O . GLU B 1 264 ? 16.442 -5.953 27.408 1.00 24.86 264 GLU B O 1
ATOM 4971 N N . ALA B 1 265 ? 14.200 -6.110 27.309 1.00 24.22 265 ALA B N 1
ATOM 4972 C CA . ALA B 1 265 ? 14.045 -4.880 26.540 1.00 23.09 265 ALA B CA 1
ATOM 4973 C C . ALA B 1 265 ? 14.558 -3.699 27.354 1.00 22.55 265 ALA B C 1
ATOM 4974 O O . ALA B 1 265 ? 15.080 -2.731 26.799 1.00 22.39 265 ALA B O 1
ATOM 4976 N N . VAL B 1 266 ? 14.399 -3.782 28.672 1.00 21.09 266 VAL B N 1
ATOM 4977 C CA . VAL B 1 266 ? 14.860 -2.724 29.562 1.00 20.79 266 VAL B CA 1
ATOM 4978 C C . VAL B 1 266 ? 16.387 -2.763 29.631 1.00 20.57 266 VAL B C 1
ATOM 4979 O O . VAL B 1 266 ? 17.039 -1.719 29.622 1.00 17.00 266 VAL B O 1
ATOM 4983 N N . HIS B 1 267 ? 16.957 -3.966 29.691 1.00 20.75 267 HIS B N 1
ATOM 4984 C CA . HIS B 1 267 ? 18.411 -4.105 29.732 1.00 21.49 267 HIS B CA 1
ATOM 4985 C C . HIS B 1 267 ? 19.000 -3.475 28.475 1.00 21.07 267 HIS B C 1
ATOM 4986 O O . HIS B 1 267 ? 19.995 -2.755 28.536 1.00 22.24 267 HIS B O 1
ATOM 4993 N N . GLU B 1 268 ? 18.377 -3.759 27.335 1.00 18.26 268 GLU B N 1
ATOM 4994 C CA . GLU B 1 268 ? 18.829 -3.229 26.058 1.00 19.31 268 GLU B CA 1
ATOM 4995 C C . GLU B 1 268 ? 18.791 -1.706 26.018 1.00 16.66 268 GLU B C 1
ATOM 4996 O O . GLU B 1 268 ? 19.662 -1.075 25.418 1.00 16.84 268 GLU B O 1
ATOM 5002 N N . ALA B 1 269 ? 17.773 -1.125 26.645 1.00 15.06 269 ALA B N 1
ATOM 5003 C CA . ALA B 1 269 ? 17.621 0.327 26.690 1.00 14.21 269 ALA B CA 1
ATOM 5004 C C . ALA B 1 269 ? 18.811 0.944 27.421 1.00 13.75 269 ALA B C 1
ATOM 5005 O O . ALA B 1 269 ? 19.356 1.961 26.992 1.00 15.32 269 ALA B O 1
ATOM 5007 N N . TRP B 1 270 ? 19.212 0.322 28.525 1.00 13.67 270 TRP B N 1
ATOM 5008 C CA . TRP B 1 270 ? 20.357 0.802 29.297 1.00 13.20 270 TRP B CA 1
ATOM 5009 C C . TRP B 1 270 ? 21.608 0.782 28.418 1.00 13.64 270 TRP B C 1
ATOM 5010 O O . TRP B 1 270 ? 22.423 1.706 28.446 1.00 12.62 270 TRP B O 1
ATOM 5021 N N . ARG B 1 271 ? 21.753 -0.277 27.631 1.00 13.30 271 ARG B N 1
ATOM 5022 C CA . ARG B 1 271 ? 22.917 -0.415 26.764 1.00 14.98 271 ARG B CA 1
ATOM 5023 C C . ARG B 1 271 ? 23.049 0.660 25.687 1.00 14.25 271 ARG B C 1
ATOM 5024 O O . ARG B 1 271 ? 24.151 1.149 25.431 1.00 14.07 271 ARG B O 1
ATOM 5032 N N . ILE B 1 272 ? 21.936 1.037 25.064 1.00 13.17 272 ILE B N 1
ATOM 5033 C CA . ILE B 1 272 ? 21.971 2.028 23.995 1.00 14.36 272 ILE B CA 1
ATOM 5034 C C . ILE B 1 272 ? 21.823 3.490 24.423 1.00 14.82 272 ILE B C 1
ATOM 5035 O O . ILE B 1 272 ? 21.819 4.386 23.580 1.00 16.17 272 ILE B O 1
ATOM 5040 N N . HIS B 1 273 ? 21.711 3.735 25.725 1.00 13.02 273 HIS B N 1
ATOM 5041 C CA . HIS B 1 273 ? 21.592 5.104 26.220 1.00 11.59 273 HIS B CA 1
ATOM 5042 C C . HIS B 1 273 ? 22.741 5.972 25.686 1.00 12.20 273 HIS B C 1
ATOM 5043 O O . HIS B 1 273 ? 22.518 7.102 25.246 1.00 11.50 273 HIS B O 1
ATOM 5050 N N . PRO B 1 274 ? 23.985 5.454 25.713 1.00 11.12 274 PRO B N 1
ATOM 5051 C CA . PRO B 1 274 ? 25.148 6.206 25.220 1.00 13.56 274 PRO B CA 1
ATOM 5052 C C . PRO B 1 274 ? 25.055 6.570 23.736 1.00 12.37 274 PRO B C 1
ATOM 5053 O O . PRO B 1 274 ? 25.588 7.592 23.304 1.00 10.12 274 PRO B O 1
ATOM 5057 N N . ILE B 1 275 ? 24.388 5.724 22.956 1.00 11.49 275 ILE B N 1
ATOM 5058 C CA . ILE B 1 275 ? 24.240 5.983 21.529 1.00 12.77 275 ILE B CA 1
ATOM 5059 C C . ILE B 1 275 ? 23.351 7.203 21.298 1.00 11.90 275 ILE B C 1
ATOM 5060 O O . ILE B 1 275 ? 23.692 8.095 20.524 1.00 10.75 275 ILE B O 1
ATOM 5065 N N . ILE B 1 276 ? 22.211 7.240 21.978 1.00 11.86 276 ILE B N 1
ATOM 5066 C CA . ILE B 1 276 ? 21.288 8.361 21.856 1.00 12.35 276 ILE B CA 1
ATOM 5067 C C . ILE B 1 276 ? 21.963 9.621 22.387 1.00 12.20 276 ILE B C 1
ATOM 5068 O O . ILE B 1 276 ? 21.947 10.682 21.755 1.00 12.33 276 ILE B O 1
ATOM 5073 N N . GLN B 1 277 ? 22.558 9.489 23.563 1.00 12.04 277 GLN B N 1
ATOM 5074 C CA . GLN B 1 277 ? 23.230 10.598 24.214 1.00 12.64 277 GLN B CA 1
ATOM 5075 C C . GLN B 1 277 ? 24.332 11.231 23.370 1.00 13.62 277 GLN B C 1
ATOM 5076 O O . GLN B 1 277 ? 24.319 12.437 23.131 1.00 12.16 277 GLN B O 1
ATOM 5082 N N . ASP B 1 278 ? 25.280 10.418 22.910 1.00 13.75 278 ASP B N 1
ATOM 5083 C CA . ASP B 1 278 ? 26.396 10.941 22.132 1.00 15.30 278 ASP B CA 1
ATOM 5084 C C . ASP B 1 278 ? 26.041 11.403 20.724 1.00 14.07 278 ASP B C 1
ATOM 5085 O O . ASP B 1 278 ? 26.617 12.368 20.223 1.00 13.93 278 ASP B O 1
ATOM 5090 N N . PHE B 1 279 ? 25.101 10.724 20.076 1.00 13.79 279 PHE B N 1
ATOM 5091 C CA . PHE B 1 279 ? 24.724 11.141 18.734 1.00 12.92 279 PHE B CA 1
ATOM 5092 C C . PHE B 1 279 ? 24.084 12.522 18.803 1.00 11.97 279 PHE B C 1
ATOM 5093 O O . PHE B 1 279 ? 24.419 13.414 18.024 1.00 13.38 279 PHE B O 1
ATOM 5101 N N . GLU B 1 280 ? 23.161 12.702 19.740 1.00 11.84 280 GLU B N 1
ATOM 5102 C CA . GLU B 1 280 ? 22.489 13.987 19.863 1.00 10.89 280 GLU B CA 1
ATOM 5103 C C . GLU B 1 280 ? 23.454 15.061 20.344 1.00 10.43 280 GLU B C 1
ATOM 5104 O O . GLU B 1 280 ? 23.349 16.224 19.945 1.00 10.71 280 GLU B O 1
ATOM 5110 N N . ALA B 1 281 ? 24.407 14.674 21.188 1.00 10.68 281 ALA B N 1
ATOM 5111 C CA . ALA B 1 281 ? 25.373 15.639 21.699 1.00 11.73 281 ALA B CA 1
ATOM 5112 C C . ALA B 1 281 ? 26.139 16.305 20.557 1.00 11.57 281 ALA B C 1
ATOM 5113 O O . ALA B 1 281 ? 26.417 17.506 20.605 1.00 9.62 281 ALA B O 1
ATOM 5115 N N . HIS B 1 282 ? 26.476 15.530 19.529 1.00 12.19 282 HIS B N 1
ATOM 5116 C CA . HIS B 1 282 ? 27.206 16.076 18.387 1.00 12.22 282 HIS B CA 1
ATOM 5117 C C . HIS B 1 282 ? 26.384 17.109 17.634 1.00 11.83 282 HIS B C 1
ATOM 5118 O O . HIS B 1 282 ? 26.927 18.046 17.053 1.00 11.24 282 HIS B O 1
ATOM 5125 N N . ARG B 1 283 ? 25.070 16.937 17.636 1.00 12.39 283 ARG B N 1
ATOM 5126 C CA . ARG B 1 283 ? 24.207 17.901 16.969 1.00 12.36 283 ARG B CA 1
ATOM 5127 C C . ARG B 1 283 ? 23.993 19.097 17.896 1.00 11.75 283 ARG B C 1
ATOM 5128 O O . ARG B 1 283 ? 24.100 20.251 17.475 1.00 10.29 283 ARG B O 1
ATOM 5136 N N . ALA B 1 284 ? 23.715 18.808 19.163 1.00 10.62 284 ALA B N 1
ATOM 5137 C CA . ALA B 1 284 ? 23.452 19.841 20.163 1.00 11.52 284 ALA B CA 1
ATOM 5138 C C . ALA B 1 284 ? 24.635 20.760 20.448 1.00 10.55 284 ALA B C 1
ATOM 5139 O O . ALA B 1 284 ? 24.453 21.918 20.835 1.00 10.52 284 ALA B O 1
ATOM 5141 N N . LEU B 1 285 ? 25.843 20.246 20.259 1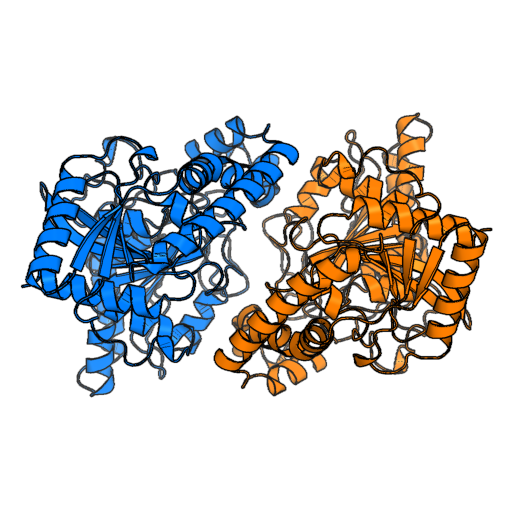.00 8.87 285 LEU B N 1
ATOM 5142 C CA . LEU B 1 285 ? 27.049 21.034 20.503 1.00 9.95 285 LEU B CA 1
ATOM 5143 C C . LEU B 1 285 ? 27.850 21.225 19.220 1.00 9.34 285 LEU B C 1
ATOM 5144 O O . LEU B 1 285 ? 29.074 21.370 19.257 1.00 9.69 285 LEU B O 1
ATOM 5149 N N . ALA B 1 286 ? 27.154 21.240 18.085 1.00 8.01 286 ALA B N 1
ATOM 5150 C CA . ALA B 1 286 ? 27.810 21.395 16.791 1.00 9.13 286 ALA B CA 1
ATOM 5151 C C . ALA B 1 286 ? 28.667 22.655 16.676 1.00 9.29 286 ALA B C 1
ATOM 5152 O O . ALA B 1 286 ? 29.807 22.595 16.220 1.00 7.89 286 ALA B O 1
ATOM 5154 N N . TRP B 1 287 ? 28.122 23.795 17.082 1.00 7.63 287 TRP B N 1
ATOM 5155 C CA . TRP B 1 287 ? 28.862 25.048 17.005 1.00 8.64 287 TRP B CA 1
ATOM 5156 C C . TRP B 1 287 ? 30.146 24.979 17.839 1.00 9.20 287 TRP B C 1
ATOM 5157 O O . TRP B 1 287 ? 31.216 25.389 17.388 1.00 10.06 287 TRP B O 1
ATOM 5168 N N . GLU B 1 288 ? 30.037 24.451 19.053 1.00 8.17 288 GLU B N 1
ATOM 5169 C CA . GLU B 1 288 ? 31.195 24.338 19.935 1.00 8.28 288 GLU B CA 1
ATOM 5170 C C . GLU B 1 288 ? 32.261 23.390 19.391 1.00 9.29 288 GLU B C 1
ATOM 5171 O O . GLU B 1 288 ? 33.451 23.703 19.402 1.00 10.76 288 GLU B O 1
ATOM 5177 N N . PHE B 1 289 ? 31.824 22.232 18.912 1.00 9.39 289 PHE B N 1
ATOM 5178 C CA . PHE B 1 289 ? 32.734 21.222 18.381 1.00 10.70 289 PHE B CA 1
ATOM 5179 C C . PHE B 1 289 ? 33.424 21.674 17.089 1.00 11.01 289 PHE B C 1
ATOM 5180 O O . PHE B 1 289 ? 34.598 21.363 16.865 1.00 11.11 289 PHE B O 1
ATOM 5188 N N . SER B 1 290 ? 32.698 22.413 16.250 1.00 10.62 290 SER B N 1
ATOM 5189 C CA . SER B 1 290 ? 33.234 22.888 14.974 1.00 11.61 290 SER B CA 1
ATOM 5190 C C . SER B 1 290 ? 34.081 24.159 15.043 1.00 12.22 290 SER B C 1
ATOM 5191 O O . SER B 1 290 ? 35.105 24.258 14.369 1.00 12.93 290 SER B O 1
ATOM 5194 N N . GLU B 1 291 ? 33.654 25.122 15.854 1.00 10.64 291 GLU B N 1
ATOM 5195 C CA . GLU B 1 291 ? 34.345 26.408 15.958 1.00 13.30 291 GLU B CA 1
ATOM 5196 C C . GLU B 1 291 ? 35.231 26.609 17.182 1.00 12.49 291 GLU B C 1
ATOM 5197 O O . GLU B 1 291 ? 36.067 27.513 17.197 1.00 12.34 291 GLU B O 1
ATOM 5203 N N . HIS B 1 292 ? 35.048 25.788 18.208 1.00 11.50 292 HIS B N 1
ATOM 5204 C CA . HIS B 1 292 ? 35.832 25.935 19.431 1.00 11.50 292 HIS B CA 1
ATOM 5205 C C . HIS B 1 292 ? 36.227 24.581 19.999 1.00 11.47 292 HIS B C 1
ATOM 5206 O O . HIS B 1 292 ? 36.217 24.374 21.210 1.00 11.81 292 HIS B O 1
ATOM 5213 N N . HIS B 1 293 ? 36.592 23.672 19.103 1.00 10.60 293 HIS B N 1
ATOM 5214 C CA . HIS B 1 293 ? 36.970 22.313 19.464 1.00 12.05 293 HIS B CA 1
ATOM 5215 C C . HIS B 1 293 ? 37.981 22.193 20.598 1.00 12.33 293 HIS B C 1
ATOM 5216 O O . HIS B 1 293 ? 37.713 21.529 21.598 1.00 10.77 293 HIS B O 1
ATOM 5223 N N . ASP B 1 294 ? 39.138 22.830 20.446 1.00 12.85 294 ASP B N 1
ATOM 5224 C CA . ASP B 1 294 ? 40.181 22.740 21.465 1.00 15.13 294 ASP B CA 1
ATOM 5225 C C . ASP B 1 294 ? 39.867 23.451 22.776 1.00 15.37 294 ASP B C 1
ATOM 5226 O O . ASP B 1 294 ? 40.575 23.269 23.770 1.00 14.92 294 ASP B O 1
ATOM 5231 N N . GLU B 1 295 ? 38.801 24.246 22.780 1.00 13.49 295 GLU B N 1
ATOM 5232 C CA . GLU B 1 295 ? 38.386 24.972 23.976 1.00 12.60 295 GLU B CA 1
ATOM 5233 C C . GLU B 1 295 ? 37.425 24.154 24.833 1.00 11.51 295 GLU B C 1
ATOM 5234 O O . GLU B 1 295 ? 37.117 24.535 25.958 1.00 11.78 295 GLU B O 1
ATOM 5240 N N . ILE B 1 296 ? 36.926 23.050 24.290 1.00 10.57 296 ILE B N 1
ATOM 5241 C CA . ILE B 1 296 ? 36.011 22.195 25.038 1.00 10.87 296 ILE B CA 1
ATOM 5242 C C . ILE B 1 296 ? 36.843 21.442 26.076 1.00 11.39 296 ILE B C 1
ATOM 5243 O O . ILE B 1 296 ? 37.969 21.031 25.785 1.00 11.99 296 ILE B O 1
ATOM 5248 N N . ALA B 1 297 ? 36.304 21.277 27.283 1.00 11.88 297 ALA B N 1
ATOM 5249 C CA . ALA B 1 297 ? 37.017 20.573 28.352 1.00 12.46 297 ALA B CA 1
ATOM 5250 C C . ALA B 1 297 ? 37.496 19.217 27.830 1.00 13.35 297 ALA B C 1
ATOM 5251 O O . ALA B 1 297 ? 36.774 18.536 27.106 1.00 12.46 297 ALA B O 1
ATOM 5253 N N . PRO B 1 298 ? 38.716 18.805 28.215 1.00 14.43 298 PRO B N 1
ATOM 5254 C CA . PRO B 1 298 ? 39.392 17.559 27.831 1.00 15.52 298 PRO B CA 1
ATOM 5255 C C . PRO B 1 298 ? 38.586 16.272 27.743 1.00 14.67 298 PRO B C 1
ATOM 5256 O O . PRO B 1 298 ? 38.622 15.583 26.725 1.00 14.30 298 PRO B O 1
ATOM 5260 N N . MET B 1 299 ? 37.879 15.931 28.811 1.00 12.30 299 MET B N 1
ATOM 5261 C CA . MET B 1 299 ? 37.121 14.689 28.815 1.00 13.13 299 MET B CA 1
ATOM 5262 C C . MET B 1 299 ? 35.951 14.688 27.841 1.00 13.02 299 MET B C 1
ATOM 5263 O O . MET B 1 299 ? 35.732 13.708 27.127 1.00 12.84 299 MET B O 1
ATOM 5268 N N . LEU B 1 300 ? 35.200 15.782 27.801 1.00 10.98 300 LEU B N 1
ATOM 5269 C CA . LEU B 1 300 ? 34.081 15.861 26.875 1.00 11.66 300 LEU B CA 1
ATOM 5270 C C . LEU B 1 300 ? 34.633 15.930 25.458 1.00 10.85 300 LEU B C 1
ATOM 5271 O O . LEU B 1 300 ? 34.072 15.343 24.531 1.00 11.11 300 LEU B O 1
ATOM 5276 N N . ARG B 1 301 ? 35.736 16.654 25.296 1.00 11.68 301 ARG B N 1
ATOM 5277 C CA . ARG B 1 301 ? 36.358 16.793 23.987 1.00 13.54 301 ARG B CA 1
ATOM 5278 C C . ARG B 1 301 ? 36.701 15.411 23.444 1.00 13.95 301 ARG B C 1
ATOM 5279 O O . ARG B 1 301 ? 36.447 15.111 22.279 1.00 13.24 301 ARG B O 1
ATOM 5287 N N . ALA B 1 302 ? 37.279 14.575 24.301 1.00 14.83 302 ALA B N 1
ATOM 5288 C CA . ALA B 1 302 ? 37.668 13.222 23.917 1.00 15.52 302 ALA B CA 1
ATOM 5289 C C . ALA B 1 302 ? 36.470 12.330 23.601 1.00 16.32 302 ALA B C 1
ATOM 5290 O O . ALA B 1 302 ? 36.498 11.562 22.636 1.00 14.57 302 ALA B O 1
ATOM 5292 N N . SER B 1 303 ? 35.419 12.420 24.413 1.00 15.48 303 SER B N 1
ATOM 5293 C CA . SER B 1 303 ? 34.236 11.602 24.180 1.00 14.55 303 SER B CA 1
ATOM 5294 C C . SER B 1 303 ? 33.585 11.978 22.851 1.00 15.24 303 SER B C 1
ATOM 5295 O O . SER B 1 303 ? 33.147 11.106 22.098 1.00 14.50 303 SER B O 1
ATOM 5298 N N . LEU B 1 304 ? 33.530 13.275 22.557 1.00 12.45 304 LEU B N 1
ATOM 5299 C CA . LEU B 1 304 ? 32.948 13.733 21.299 1.00 13.58 304 LEU B CA 1
ATOM 5300 C C . LEU B 1 304 ? 33.811 13.254 20.134 1.00 13.17 304 LEU B C 1
ATOM 5301 O O . LEU B 1 304 ? 33.300 12.743 19.140 1.00 14.41 304 LEU B O 1
ATOM 5306 N N . ASP B 1 305 ? 35.122 13.420 20.264 1.00 13.62 305 ASP B N 1
ATOM 5307 C CA . ASP B 1 305 ? 36.047 12.997 19.217 1.00 15.07 305 ASP B CA 1
ATOM 5308 C C . ASP B 1 305 ? 35.892 11.514 18.890 1.00 15.70 305 ASP B C 1
ATOM 5309 O O . ASP B 1 305 ? 36.017 11.108 17.734 1.00 15.80 305 ASP B O 1
ATOM 5314 N N . ALA B 1 306 ? 35.606 10.708 19.906 1.00 15.61 306 ALA B N 1
ATOM 5315 C CA . ALA B 1 306 ? 35.455 9.270 19.720 1.00 17.18 306 ALA B CA 1
ATOM 5316 C C . ALA B 1 306 ? 34.097 8.832 19.179 1.00 17.97 306 ALA B C 1
ATOM 5317 O O . ALA B 1 306 ? 33.926 7.672 18.792 1.00 17.86 306 ALA B O 1
ATOM 5319 N N . THR B 1 307 ? 33.135 9.750 19.140 1.00 16.24 307 THR B N 1
ATOM 5320 C CA . THR B 1 307 ? 31.795 9.412 18.672 1.00 15.68 307 THR B CA 1
ATOM 5321 C C . THR B 1 307 ? 31.333 10.153 17.422 1.00 16.55 307 THR B C 1
ATOM 5322 O O . THR B 1 307 ? 30.153 10.103 17.072 1.00 13.28 307 THR B O 1
ATOM 5326 N N . VAL B 1 308 ? 32.256 10.831 16.749 1.00 15.87 308 VAL B N 1
ATOM 5327 C CA . VAL B 1 308 ? 31.920 11.573 15.539 1.00 18.29 308 VAL B CA 1
ATOM 5328 C C . VAL B 1 308 ? 31.258 10.683 14.482 1.00 19.76 308 VAL B C 1
ATOM 5329 O O . VAL B 1 308 ? 30.386 11.136 13.734 1.00 19.01 308 VAL B O 1
ATOM 5333 N N . GLY B 1 309 ? 31.663 9.416 14.443 1.00 18.22 309 GLY B N 1
ATOM 5334 C CA . GLY B 1 309 ? 31.131 8.486 13.460 1.00 18.69 309 GLY B CA 1
ATOM 5335 C C . GLY B 1 309 ? 29.750 7.886 13.667 1.00 19.34 309 GLY B C 1
ATOM 5336 O O . GLY B 1 309 ? 29.234 7.234 12.758 1.00 18.32 309 GLY B O 1
ATOM 5337 N N . LEU B 1 310 ? 29.147 8.079 14.838 1.00 17.73 310 LEU B N 1
ATOM 5338 C CA . LEU B 1 310 ? 27.814 7.528 15.087 1.00 18.12 310 LEU B CA 1
ATOM 5339 C C . LEU B 1 310 ? 26.890 7.920 13.939 1.00 17.97 310 LEU B C 1
ATOM 5340 O O . LEU B 1 310 ? 26.828 9.087 13.553 1.00 17.99 310 LEU B O 1
ATOM 5345 N N . THR B 1 311 ? 26.177 6.939 13.393 1.00 17.27 311 THR B N 1
ATOM 5346 C CA . THR B 1 311 ? 25.285 7.173 12.259 1.00 18.29 311 THR B CA 1
ATOM 5347 C C . THR B 1 311 ? 23.815 7.361 12.607 1.00 17.26 311 THR B C 1
ATOM 5348 O O . THR B 1 311 ? 23.337 6.884 13.633 1.00 16.89 311 THR B O 1
ATOM 5352 N N . PRO B 1 312 ? 23.076 8.072 11.740 1.00 19.23 312 PRO B N 1
ATOM 5353 C CA . PRO B 1 312 ? 21.648 8.310 11.957 1.00 19.60 312 PRO B CA 1
ATOM 5354 C C . PRO B 1 312 ? 20.951 6.960 12.050 1.00 19.60 312 PRO B C 1
ATOM 5355 O O . PRO B 1 312 ? 19.949 6.806 12.748 1.00 19.48 312 PRO B O 1
ATOM 5359 N N . LYS B 1 313 ? 21.499 5.979 11.338 1.00 20.39 313 LYS B N 1
ATOM 5360 C CA . LYS B 1 313 ? 20.935 4.635 11.328 1.00 21.69 313 LYS B CA 1
ATOM 5361 C C . LYS B 1 313 ? 20.982 3.974 12.702 1.00 20.52 313 LYS B C 1
ATOM 5362 O O . LYS B 1 313 ? 19.950 3.552 13.226 1.00 20.84 313 LYS B O 1
ATOM 5368 N N . GLU B 1 314 ? 22.169 3.875 13.291 1.00 19.33 314 GLU B N 1
ATOM 5369 C CA . GLU B 1 314 ? 22.272 3.249 14.602 1.00 19.38 314 GLU B CA 1
ATOM 5370 C C . GLU B 1 314 ? 21.523 4.075 15.642 1.00 17.86 314 GLU B C 1
ATOM 5371 O O . GLU B 1 314 ? 21.009 3.537 16.618 1.00 18.53 314 GLU B O 1
ATOM 5377 N N . TYR B 1 315 ? 21.439 5.380 15.406 1.00 17.32 315 TYR B N 1
ATOM 5378 C CA . TYR B 1 315 ? 20.729 6.295 16.296 1.00 17.83 315 TYR B CA 1
ATOM 5379 C C . TYR B 1 315 ? 19.238 5.954 16.321 1.00 18.61 315 TYR B C 1
ATOM 5380 O O . TYR B 1 315 ? 18.633 5.835 17.390 1.00 16.96 315 TYR B O 1
ATOM 5389 N N . ASP B 1 316 ? 18.646 5.792 15.141 1.00 19.47 316 ASP B N 1
ATOM 5390 C CA . ASP B 1 316 ? 17.231 5.460 15.058 1.00 21.29 316 ASP B CA 1
ATOM 5391 C C . ASP B 1 316 ? 16.974 4.113 15.714 1.00 20.94 316 ASP B C 1
ATOM 5392 O O . ASP B 1 316 ? 15.985 3.937 16.425 1.00 20.11 316 ASP B O 1
ATOM 5397 N N . GLU B 1 317 ? 17.866 3.161 15.470 1.00 20.66 317 GLU B N 1
ATOM 5398 C CA . GLU B 1 317 ? 17.720 1.837 16.052 1.00 22.34 317 GLU B CA 1
ATOM 5399 C C . GLU B 1 317 ? 17.761 1.935 17.574 1.00 20.76 317 GLU B C 1
ATOM 5400 O O . GLU B 1 317 ? 17.047 1.215 18.271 1.00 20.05 317 GLU B O 1
ATOM 5406 N N . ALA B 1 318 ? 18.590 2.838 18.087 1.00 19.83 318 ALA B N 1
ATOM 5407 C CA . ALA B 1 318 ? 18.703 3.021 19.530 1.00 19.86 318 ALA B CA 1
ATOM 5408 C C . ALA B 1 318 ? 17.401 3.579 20.098 1.00 19.33 318 ALA B C 1
ATOM 5409 O O . ALA B 1 318 ? 16.920 3.115 21.129 1.00 18.22 318 ALA B O 1
ATOM 5411 N N . ARG B 1 319 ? 16.829 4.571 19.422 1.00 20.22 319 ARG B N 1
ATOM 5412 C CA . ARG B 1 319 ? 15.582 5.168 19.884 1.00 22.72 319 ARG B CA 1
ATOM 5413 C C . ARG B 1 319 ? 14.440 4.157 19.871 1.00 22.94 319 ARG B C 1
ATOM 5414 O O . ARG B 1 319 ? 13.591 4.159 20.761 1.00 21.58 319 ARG B O 1
ATOM 5422 N N . ARG B 1 320 ? 14.418 3.293 18.861 1.00 22.87 320 ARG B N 1
ATOM 5423 C CA . ARG B 1 320 ? 13.384 2.269 18.771 1.00 24.00 320 ARG B CA 1
ATOM 5424 C C . ARG B 1 320 ? 13.506 1.362 19.995 1.00 22.22 320 ARG B C 1
ATOM 5425 O O . ARG B 1 320 ? 12.510 1.014 20.632 1.00 21.76 320 ARG B O 1
ATOM 5433 N N . ILE B 1 321 ? 14.740 0.989 20.319 1.00 20.85 321 ILE B N 1
ATOM 5434 C CA . ILE B 1 321 ? 15.016 0.133 21.470 1.00 20.53 321 ILE B CA 1
ATOM 5435 C C . ILE B 1 321 ? 14.586 0.830 22.761 1.00 21.15 321 ILE B C 1
ATOM 5436 O O . ILE B 1 321 ? 14.100 0.189 23.695 1.00 20.45 321 ILE B O 1
ATOM 5441 N N . GLY B 1 322 ? 14.757 2.147 22.803 1.00 21.32 322 GLY B N 1
ATOM 5442 C CA . GLY B 1 322 ? 14.367 2.901 23.980 1.00 20.97 322 GLY B CA 1
ATOM 5443 C C . GLY B 1 322 ? 12.864 2.873 24.186 1.00 21.82 322 GLY B C 1
ATOM 5444 O O . GLY B 1 322 ? 12.387 2.637 25.298 1.00 20.16 322 GLY B O 1
ATOM 5445 N N . ARG B 1 323 ? 12.114 3.116 23.114 1.00 22.07 323 ARG B N 1
ATOM 5446 C CA . ARG B 1 323 ? 10.656 3.111 23.188 1.00 23.08 323 ARG B CA 1
ATOM 5447 C C . ARG B 1 323 ? 10.145 1.756 23.669 1.00 23.01 323 ARG B C 1
ATOM 5448 O O . ARG B 1 323 ? 9.220 1.680 24.477 1.00 22.70 323 ARG B O 1
ATOM 5456 N N . ARG B 1 324 ? 10.754 0.686 23.172 1.00 22.98 324 ARG B N 1
ATOM 5457 C CA . ARG B 1 324 ? 10.358 -0.662 23.561 1.00 24.21 324 ARG B CA 1
ATOM 5458 C C . ARG B 1 324 ? 10.604 -0.864 25.054 1.00 23.49 324 ARG B C 1
ATOM 5459 O O . ARG B 1 324 ? 9.778 -1.447 25.758 1.00 22.46 324 ARG B O 1
ATOM 5467 N N . GLY B 1 325 ? 11.741 -0.369 25.534 1.00 22.23 325 GLY B N 1
ATOM 5468 C CA . GLY B 1 325 ? 12.058 -0.497 26.944 1.00 21.42 325 GLY B CA 1
ATOM 5469 C C . GLY B 1 325 ? 11.032 0.204 27.817 1.00 21.33 325 GLY B C 1
ATOM 5470 O O . GLY B 1 325 ? 10.626 -0.324 28.852 1.00 19.39 325 GLY B O 1
ATOM 5471 N N . ARG B 1 326 ? 10.614 1.399 27.406 1.00 22.92 326 ARG B N 1
ATOM 5472 C CA . ARG B 1 326 ? 9.623 2.162 28.162 1.00 26.29 326 ARG B CA 1
ATOM 5473 C C . ARG B 1 326 ? 8.323 1.380 28.304 1.00 27.46 326 ARG B C 1
ATOM 5474 O O . ARG B 1 326 ? 7.793 1.237 29.406 1.00 26.98 326 ARG B O 1
ATOM 5482 N N . ARG B 1 327 ? 7.810 0.885 27.180 1.00 28.32 327 ARG B N 1
ATOM 5483 C CA . ARG B 1 327 ? 6.567 0.121 27.178 1.00 30.14 327 ARG B CA 1
ATOM 5484 C C . ARG B 1 327 ? 6.598 -1.051 28.144 1.00 29.61 327 ARG B C 1
ATOM 5485 O O . ARG B 1 327 ? 5.709 -1.199 28.982 1.00 29.73 327 ARG B O 1
ATOM 5493 N N . GLU B 1 328 ? 7.621 -1.889 28.019 1.00 29.69 328 GLU B N 1
ATOM 5494 C CA . GLU B 1 328 ? 7.740 -3.060 28.871 1.00 29.12 328 GLU B CA 1
ATOM 5495 C C . GLU B 1 328 ? 8.059 -2.742 30.326 1.00 28.54 328 GLU B C 1
ATOM 5496 O O . GLU B 1 328 ? 7.751 -3.534 31.215 1.00 27.06 328 GLU B O 1
ATOM 5502 N N . LEU B 1 329 ? 8.671 -1.590 30.579 1.00 26.52 329 LEU B N 1
ATOM 5503 C CA . LEU B 1 329 ? 8.973 -1.218 31.954 1.00 25.86 329 LEU B CA 1
ATOM 5504 C C . LEU B 1 329 ? 7.650 -0.992 32.686 1.00 25.43 329 LEU B C 1
ATOM 5505 O O . LEU B 1 329 ? 7.498 -1.369 33.847 1.00 23.51 329 LEU B O 1
ATOM 5510 N N . GLY B 1 330 ? 6.692 -0.379 31.994 1.00 26.23 330 GLY B N 1
ATOM 5511 C CA . GLY B 1 330 ? 5.396 -0.123 32.596 1.00 27.36 330 GLY B CA 1
ATOM 5512 C C . GLY B 1 330 ? 4.790 -1.394 33.161 1.00 28.02 330 GLY B C 1
ATOM 5513 O O . GLY B 1 330 ? 4.175 -1.387 34.227 1.00 26.82 330 GLY B O 1
ATOM 5514 N N . GLU B 1 331 ? 4.971 -2.494 32.440 1.00 29.87 331 GLU B N 1
ATOM 5515 C CA . GLU B 1 331 ? 4.445 -3.782 32.872 1.00 31.84 331 GLU B CA 1
ATOM 5516 C C . GLU B 1 331 ? 4.971 -4.142 34.255 1.00 31.34 331 GLU B C 1
ATOM 5517 O O . GLU B 1 331 ? 4.253 -4.711 35.078 1.00 30.39 331 GLU B O 1
ATOM 5523 N N . VAL B 1 332 ? 6.228 -3.802 34.509 1.00 30.90 332 VAL B N 1
ATOM 5524 C CA . VAL B 1 332 ? 6.845 -4.095 35.794 1.00 31.01 332 VAL B CA 1
ATOM 5525 C C . VAL B 1 332 ? 6.077 -3.455 36.948 1.00 30.43 332 VAL B C 1
ATOM 5526 O O . VAL B 1 332 ? 6.019 -4.007 38.044 1.00 30.80 332 VAL B O 1
ATOM 5530 N N . PHE B 1 333 ? 5.480 -2.296 36.701 1.00 30.44 333 PHE B N 1
ATOM 5531 C CA . PHE B 1 333 ? 4.738 -1.603 37.748 1.00 31.53 333 PHE B CA 1
ATOM 5532 C C . PHE B 1 333 ? 3.296 -2.073 37.909 1.00 32.94 333 PHE B C 1
ATOM 5533 O O . PHE B 1 333 ? 2.476 -1.381 38.517 1.00 31.19 333 PHE B O 1
ATOM 5541 N N . GLU B 1 334 ? 2.983 -3.244 37.369 1.00 34.24 334 GLU B N 1
ATOM 5542 C CA . GLU B 1 334 ? 1.633 -3.780 37.486 1.00 36.43 334 GLU B CA 1
ATOM 5543 C C . GLU B 1 334 ? 1.503 -4.538 38.804 1.00 35.72 334 GLU B C 1
ATOM 5544 O O . GLU B 1 334 ? 0.402 -4.701 39.331 1.00 34.92 334 GLU B O 1
ATOM 5550 N N . GLY B 1 335 ? 2.636 -4.984 39.339 1.00 34.97 335 GLY B N 1
ATOM 5551 C CA . GLY B 1 335 ? 2.625 -5.718 40.591 1.00 34.48 335 GLY B CA 1
ATOM 5552 C C . GLY B 1 335 ? 3.377 -5.025 41.712 1.00 34.67 335 GLY B C 1
ATOM 5553 O O . GLY B 1 335 ? 3.429 -5.527 42.836 1.00 33.88 335 GLY B O 1
ATOM 5554 N N . VAL B 1 336 ? 3.962 -3.870 41.411 1.00 33.73 336 VAL B N 1
ATOM 5555 C CA . VAL B 1 336 ? 4.714 -3.115 42.406 1.00 33.38 336 VAL B CA 1
ATOM 5556 C C . VAL B 1 336 ? 4.460 -1.615 42.255 1.00 31.93 33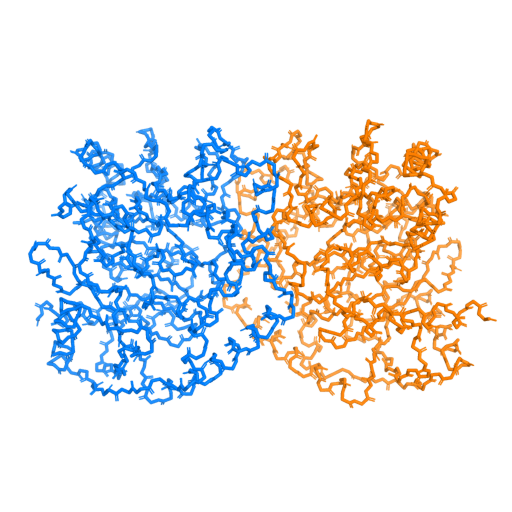6 VAL B C 1
ATOM 5557 O O . VAL B 1 336 ? 4.251 -1.121 41.147 1.00 32.09 336 VAL B O 1
ATOM 5561 N N . ASP B 1 337 ? 4.475 -0.897 43.375 1.00 31.16 337 ASP B N 1
ATOM 5562 C CA . ASP B 1 337 ? 4.232 0.545 43.378 1.00 30.14 337 ASP B CA 1
ATOM 5563 C C . ASP B 1 337 ? 5.477 1.349 43.007 1.00 27.06 337 ASP B C 1
ATOM 5564 O O . ASP B 1 337 ? 5.390 2.374 42.330 1.00 25.33 337 ASP B O 1
ATOM 5569 N N . VAL B 1 338 ? 6.631 0.889 43.475 1.00 24.53 338 VAL B N 1
ATOM 5570 C CA . VAL B 1 338 ? 7.892 1.564 43.194 1.00 22.35 338 VAL B CA 1
ATOM 5571 C C . VAL B 1 338 ? 9.032 0.564 43.113 1.00 20.46 338 VAL B C 1
ATOM 5572 O O . VAL B 1 338 ? 8.924 -0.561 43.600 1.00 20.48 338 VAL B O 1
ATOM 5576 N N . LEU B 1 339 ? 10.124 0.985 42.492 1.00 16.69 339 LEU B N 1
ATOM 5577 C CA . LEU B 1 339 ? 11.308 0.149 42.387 1.00 15.80 339 LEU B CA 1
ATOM 5578 C C . LEU B 1 339 ? 12.337 0.778 43.315 1.00 16.03 339 LEU B C 1
ATOM 5579 O O . LEU B 1 339 ? 12.325 1.991 43.535 1.00 15.46 339 LEU B O 1
ATOM 5584 N N . LEU B 1 340 ? 13.207 -0.049 43.882 1.00 15.31 340 LEU B N 1
ATOM 5585 C CA . LEU B 1 340 ? 14.255 0.439 44.768 1.00 14.84 340 LEU B CA 1
ATOM 5586 C C . LEU B 1 340 ? 15.580 -0.057 44.207 1.00 14.82 340 LEU B C 1
ATOM 5587 O O . LEU B 1 340 ? 15.766 -1.259 44.002 1.00 12.81 340 LEU B O 1
ATOM 5592 N N . THR B 1 341 ? 16.499 0.867 43.945 1.00 12.64 341 THR B N 1
ATOM 5593 C CA . THR B 1 341 ? 17.788 0.481 43.392 1.00 11.69 341 THR B CA 1
ATOM 5594 C C . THR B 1 341 ? 18.919 1.361 43.919 1.00 11.43 341 THR B C 1
ATOM 5595 O O . THR B 1 341 ? 18.721 2.144 44.854 1.00 12.31 341 THR B O 1
ATOM 5599 N N . TYR B 1 342 ? 20.105 1.213 43.334 1.00 10.83 342 TYR B N 1
ATOM 5600 C CA . TYR B 1 342 ? 21.272 1.993 43.740 1.00 11.96 342 TYR B CA 1
ATOM 5601 C C . TYR B 1 342 ? 21.189 3.409 43.181 1.00 12.23 342 TYR B C 1
ATOM 5602 O O . TYR B 1 342 ? 20.580 3.628 42.140 1.00 11.68 342 TYR B O 1
ATOM 5611 N N . SER B 1 343 ? 21.813 4.361 43.871 1.00 12.19 343 SER B N 1
ATOM 5612 C CA . SER B 1 343 ? 21.832 5.752 43.412 1.00 11.57 343 SER B CA 1
ATOM 5613 C C . SER B 1 343 ? 23.182 6.082 42.781 1.00 11.42 343 SER B C 1
ATOM 5614 O O . SER B 1 343 ? 23.301 7.047 42.022 1.00 12.53 343 SER B O 1
ATOM 5617 N N . ALA B 1 344 ? 24.196 5.280 43.105 1.00 11.50 344 ALA B N 1
ATOM 5618 C CA . ALA B 1 344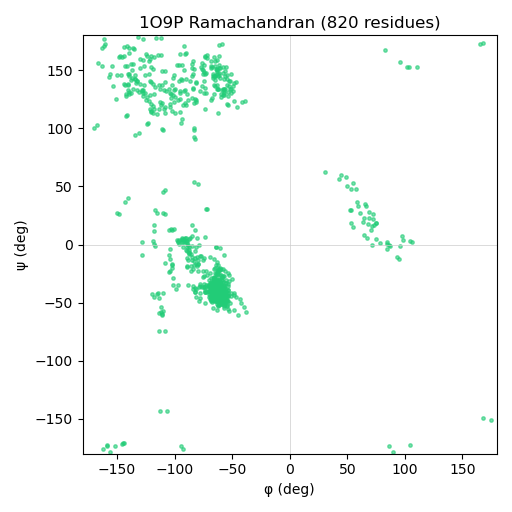 ? 25.552 5.477 42.587 1.00 11.96 344 ALA B CA 1
ATOM 5619 C C . ALA B 1 344 ? 26.361 4.197 42.787 1.00 12.85 344 ALA B C 1
ATOM 5620 O O . ALA B 1 344 ? 25.915 3.288 43.480 1.00 13.09 344 ALA B O 1
ATOM 5622 N N . PRO B 1 345 ? 27.558 4.110 42.178 1.00 13.44 345 PRO B N 1
ATOM 5623 C CA . PRO B 1 345 ? 28.419 2.923 42.302 1.00 14.40 345 PRO B CA 1
ATOM 5624 C C . PRO B 1 345 ? 28.942 2.688 43.720 1.00 15.62 345 PRO B C 1
ATOM 5625 O O . PRO B 1 345 ? 29.347 1.578 44.069 1.00 15.00 345 PRO B O 1
ATOM 5629 N N . GLY B 1 346 ? 28.938 3.740 44.532 1.00 15.65 346 GLY B N 1
ATOM 5630 C CA . GLY B 1 346 ? 29.422 3.626 45.898 1.00 14.01 346 GLY B CA 1
ATOM 5631 C C . GLY B 1 346 ? 29.586 5.004 46.504 1.00 13.59 346 GLY B C 1
ATOM 5632 O O . GLY B 1 346 ? 28.848 5.922 46.151 1.00 14.13 346 GLY B O 1
ATOM 5633 N N . THR B 1 347 ? 30.540 5.161 47.418 1.00 12.89 347 THR B N 1
ATOM 5634 C CA . THR B 1 347 ? 30.764 6.462 48.030 1.00 12.18 347 THR B CA 1
ATOM 5635 C C . THR B 1 347 ? 31.434 7.363 46.999 1.00 10.95 347 THR B C 1
ATOM 5636 O O . THR B 1 347 ? 31.993 6.885 46.007 1.00 11.13 347 THR B O 1
ATOM 5640 N N . ALA B 1 348 ? 31.375 8.668 47.235 1.00 12.39 348 ALA B N 1
ATOM 5641 C CA . ALA B 1 348 ? 31.968 9.641 46.327 1.00 10.08 348 ALA B CA 1
ATOM 5642 C C . ALA B 1 348 ? 33.457 9.390 46.110 1.00 11.69 348 ALA B C 1
ATOM 5643 O O . ALA B 1 348 ? 34.210 9.187 47.063 1.00 12.39 348 ALA B O 1
ATOM 5645 N N . PRO B 1 349 ? 33.898 9.394 44.844 1.00 12.25 349 PRO B N 1
ATOM 5646 C CA . PRO B 1 349 ? 35.308 9.169 44.515 1.00 13.34 349 PRO B CA 1
ATOM 5647 C C . PRO B 1 349 ? 36.182 10.284 45.074 1.00 13.52 349 PRO B C 1
ATOM 5648 O O . PRO B 1 349 ? 35.726 11.420 45.232 1.00 12.59 349 PRO B O 1
ATOM 5652 N N . ALA B 1 350 ? 37.431 9.957 45.381 1.00 12.14 350 ALA B N 1
ATOM 5653 C CA . ALA B 1 350 ? 38.363 10.959 45.877 1.00 11.81 350 ALA B CA 1
ATOM 5654 C C . ALA B 1 350 ? 38.593 11.931 44.721 1.00 11.08 350 ALA B C 1
ATOM 5655 O O . ALA B 1 350 ? 38.633 11.519 43.565 1.00 10.38 350 ALA B O 1
ATOM 5657 N N . LYS B 1 351 ? 38.735 13.217 45.027 1.00 11.27 351 LYS B N 1
ATOM 5658 C CA . LYS B 1 351 ? 38.969 14.211 43.984 1.00 12.04 351 LYS B CA 1
ATOM 5659 C C . LYS B 1 351 ? 40.174 13.819 43.130 1.00 11.76 351 LYS B C 1
ATOM 5660 O O . LYS B 1 351 ? 40.198 14.054 41.923 1.00 11.91 351 LYS B O 1
ATOM 5666 N N . ALA B 1 352 ? 41.175 13.218 43.767 1.00 11.67 352 ALA B N 1
ATOM 5667 C CA . ALA B 1 352 ? 42.391 12.811 43.073 1.00 12.21 352 ALA B CA 1
ATOM 5668 C C . ALA B 1 352 ? 42.121 11.932 41.857 1.00 12.07 352 ALA B C 1
ATOM 5669 O O . ALA B 1 352 ? 42.931 11.887 40.934 1.00 10.53 352 ALA B O 1
ATOM 5671 N N . LEU B 1 353 ? 40.984 11.243 41.854 1.00 11.39 353 LEU B N 1
ATOM 5672 C CA . LEU B 1 353 ? 40.635 10.364 40.741 1.00 13.83 353 LEU B CA 1
ATOM 5673 C C . LEU B 1 353 ? 40.131 11.127 39.518 1.00 13.60 353 LEU B C 1
ATOM 5674 O O . LEU B 1 353 ? 39.990 10.553 38.443 1.00 14.24 353 LEU B O 1
ATOM 5679 N N . ALA B 1 354 ? 39.881 12.423 39.682 1.00 12.82 354 ALA B N 1
ATOM 5680 C CA . ALA B 1 354 ? 39.400 13.260 38.582 1.00 12.07 354 ALA B CA 1
ATOM 5681 C C . ALA B 1 354 ? 38.165 12.653 37.927 1.00 11.84 354 ALA B C 1
ATOM 5682 O O . ALA B 1 354 ? 38.084 12.562 36.701 1.00 12.64 354 ALA B O 1
ATOM 5684 N N . SER B 1 355 ? 37.208 12.242 38.752 1.00 9.88 355 SER B N 1
ATOM 5685 C CA . SER B 1 355 ? 35.970 11.646 38.259 1.00 10.59 355 SER B CA 1
ATOM 5686 C C . SER B 1 355 ? 34.775 12.061 39.107 1.00 11.17 355 SER B C 1
ATOM 5687 O O . SER B 1 355 ? 34.856 12.093 40.336 1.00 10.72 355 SER B O 1
ATOM 5690 N N . THR B 1 356 ? 33.664 12.379 38.447 1.00 11.07 356 THR B N 1
ATOM 5691 C CA . THR B 1 356 ? 32.449 12.761 39.154 1.00 8.54 356 THR B CA 1
ATOM 5692 C C . THR B 1 356 ? 31.625 11.505 39.450 1.00 8.19 356 THR B C 1
ATOM 5693 O O . THR B 1 356 ? 30.526 11.584 39.996 1.00 7.16 356 THR B O 1
ATOM 5697 N N . GLY B 1 357 ? 32.166 10.345 39.089 1.00 9.55 357 GLY B N 1
ATOM 5698 C CA . GLY B 1 357 ? 31.456 9.102 39.339 1.00 9.81 357 GLY B CA 1
ATOM 5699 C C . GLY B 1 357 ? 30.812 8.533 38.088 1.00 10.82 357 GLY B C 1
ATOM 5700 O O . GLY B 1 357 ? 30.474 9.272 37.166 1.00 9.39 357 GLY B O 1
ATOM 5701 N N . ASP B 1 358 ? 30.643 7.214 38.060 1.00 10.93 358 ASP B N 1
ATOM 5702 C CA . ASP B 1 358 ? 30.037 6.519 36.921 1.00 12.37 358 ASP B CA 1
ATOM 5703 C C . ASP B 1 358 ? 28.507 6.602 37.011 1.00 10.96 358 ASP B C 1
ATOM 5704 O O . ASP B 1 358 ? 27.916 6.205 38.017 1.00 12.53 358 ASP B O 1
ATOM 5709 N N . PRO B 1 359 ? 27.849 7.125 35.958 1.00 11.48 359 PRO B N 1
ATOM 5710 C CA . PRO B 1 359 ? 26.387 7.271 35.909 1.00 10.66 359 PRO B CA 1
ATOM 5711 C C . PRO B 1 359 ? 25.635 5.989 35.548 1.00 11.13 359 PRO B C 1
ATOM 5712 O O . PRO B 1 359 ? 24.411 6.014 35.390 1.00 9.90 359 PRO B O 1
ATOM 5716 N N . ARG B 1 360 ? 26.354 4.875 35.434 1.00 11.58 360 ARG B N 1
ATOM 5717 C CA . ARG B 1 360 ? 25.731 3.618 35.024 1.00 11.59 360 ARG B CA 1
ATOM 5718 C C . ARG B 1 360 ? 24.464 3.164 35.746 1.00 12.75 360 ARG B C 1
ATOM 5719 O O . ARG B 1 360 ? 23.627 2.491 35.143 1.00 13.22 360 ARG B O 1
ATOM 5727 N N . TYR B 1 361 ? 24.296 3.523 37.014 1.00 10.81 361 TYR B N 1
ATOM 5728 C CA . TYR B 1 361 ? 23.086 3.120 37.727 1.00 12.21 361 TYR B CA 1
ATOM 5729 C C . TYR B 1 361 ? 21.988 4.175 37.661 1.00 11.20 361 TYR B C 1
ATOM 5730 O O . TYR B 1 361 ? 20.934 4.028 38.286 1.00 10.01 361 TYR B O 1
ATOM 5739 N N . ASN B 1 362 ? 22.231 5.228 36.886 1.00 11.12 362 ASN B N 1
ATOM 5740 C CA . ASN B 1 362 ? 21.265 6.313 36.745 1.00 8.19 362 ASN B CA 1
ATOM 5741 C C . ASN B 1 362 ? 20.696 6.458 35.340 1.00 9.01 362 ASN B C 1
ATOM 5742 O O . ASN B 1 362 ? 19.497 6.685 35.172 1.00 9.55 362 ASN B O 1
ATOM 5747 N N . ARG B 1 363 ? 21.569 6.334 34.343 1.00 10.26 363 ARG B N 1
ATOM 5748 C CA . ARG B 1 363 ? 21.205 6.539 32.944 1.00 11.61 363 ARG B CA 1
ATOM 5749 C C . ARG B 1 363 ? 19.939 5.877 32.419 1.00 12.07 363 ARG B C 1
ATOM 5750 O O . ARG B 1 363 ? 19.157 6.517 31.716 1.00 9.96 363 ARG B O 1
ATOM 5758 N N . LEU B 1 364 ? 19.727 4.608 32.742 1.00 10.00 364 LEU B N 1
ATOM 5759 C CA . LEU B 1 364 ? 18.530 3.923 32.264 1.00 11.20 364 LEU B CA 1
ATOM 5760 C C . LEU B 1 364 ? 17.254 4.690 32.575 1.00 9.80 364 LEU B C 1
ATOM 5761 O O . LEU B 1 364 ? 16.422 4.916 31.697 1.00 12.70 364 LEU B O 1
ATOM 5766 N N . TRP B 1 365 ? 17.107 5.098 33.827 1.00 9.49 365 TRP B N 1
ATOM 5767 C CA . TRP B 1 365 ? 15.904 5.789 34.267 1.00 11.18 365 TRP B CA 1
ATOM 5768 C C . TRP B 1 365 ? 15.665 7.138 33.611 1.00 11.40 365 TRP B C 1
ATOM 5769 O O . TRP B 1 365 ? 14.522 7.592 33.515 1.00 12.13 365 TRP B O 1
ATOM 5780 N N . THR B 1 366 ? 16.731 7.778 33.146 1.00 11.08 366 THR B N 1
ATOM 5781 C CA . THR B 1 366 ? 16.582 9.072 32.490 1.00 9.76 366 THR B CA 1
ATOM 5782 C C . THR B 1 366 ? 15.961 8.850 31.113 1.00 11.11 366 THR B C 1
ATOM 5783 O O . THR B 1 366 ? 15.168 9.664 30.645 1.00 10.07 366 THR B O 1
ATOM 5787 N N . LEU B 1 367 ? 16.320 7.736 30.478 1.00 10.15 367 LEU B N 1
ATOM 5788 C CA . LEU B 1 367 ? 15.788 7.404 29.162 1.00 11.53 367 LEU B CA 1
ATOM 5789 C C . LEU B 1 367 ? 14.358 6.883 29.285 1.00 11.00 367 LEU B C 1
ATOM 5790 O O . LEU B 1 367 ? 13.519 7.172 28.438 1.00 11.91 367 LEU B O 1
ATOM 5795 N N . MET B 1 368 ? 14.074 6.128 30.343 1.00 10.69 368 MET B N 1
ATOM 5796 C CA . MET B 1 368 ? 12.726 5.604 30.538 1.00 13.99 368 MET B CA 1
ATOM 5797 C C . MET B 1 368 ? 11.801 6.767 30.901 1.00 13.35 368 MET B C 1
ATOM 5798 O O . MET B 1 368 ? 10.615 6.751 30.581 1.00 14.59 368 MET B O 1
ATOM 5803 N N . GLY B 1 369 ? 12.360 7.774 31.566 1.00 12.40 369 GLY B N 1
ATOM 5804 C CA . GLY B 1 369 ? 11.592 8.950 31.938 1.00 12.39 369 GLY B CA 1
ATOM 5805 C C . GLY B 1 369 ? 10.948 8.960 33.312 1.00 12.17 369 GLY B C 1
ATOM 5806 O O . GLY B 1 369 ? 10.463 9.997 33.759 1.00 11.51 369 GLY B O 1
ATOM 5807 N N . ASN B 1 370 ? 10.946 7.814 33.986 1.00 11.64 370 ASN B N 1
ATOM 5808 C CA . ASN B 1 370 ? 10.338 7.696 35.308 1.00 12.57 370 ASN B CA 1
ATOM 5809 C C . ASN B 1 370 ? 10.876 8.678 36.342 1.00 11.64 370 ASN B C 1
ATOM 5810 O O . ASN B 1 370 ? 12.039 9.079 36.286 1.00 11.19 370 ASN B O 1
ATOM 5815 N N . PRO B 1 371 ? 10.023 9.086 37.296 1.00 11.38 371 PRO B N 1
ATOM 5816 C CA . PRO B 1 371 ? 10.464 10.015 38.341 1.00 11.49 371 PRO B CA 1
ATOM 5817 C C . PRO B 1 371 ? 11.357 9.213 39.283 1.00 10.86 371 PRO B C 1
ATOM 5818 O O . PRO B 1 371 ? 11.018 8.082 39.646 1.00 11.55 371 PRO B O 1
ATOM 5822 N N . CYS B 1 372 ? 12.499 9.784 39.654 1.00 9.82 372 CYS B N 1
ATOM 5823 C CA . CYS B 1 372 ? 13.448 9.109 40.537 1.00 9.79 372 CYS B CA 1
ATOM 5824 C C . CYS B 1 372 ? 13.772 9.998 41.725 1.00 10.58 372 CYS B C 1
ATOM 5825 O O . CYS B 1 372 ? 13.991 11.200 41.569 1.00 10.74 372 CYS B O 1
ATOM 5828 N N . VAL B 1 373 ? 13.818 9.405 42.912 1.00 9.31 373 VAL B N 1
ATOM 5829 C CA . VAL B 1 373 ? 14.122 10.171 44.112 1.00 9.83 373 VAL B CA 1
ATOM 5830 C C . VAL B 1 373 ? 15.251 9.531 44.905 1.00 11.29 373 VAL B C 1
ATOM 5831 O O . VAL B 1 373 ? 15.249 8.317 45.131 1.00 9.87 373 VAL B O 1
ATOM 5835 N N . ASN B 1 374 ? 16.224 10.343 45.311 1.00 10.95 374 ASN B N 1
ATOM 5836 C CA . ASN B 1 374 ? 17.328 9.833 46.109 1.00 12.29 374 ASN B CA 1
ATOM 5837 C C . ASN B 1 374 ? 16.973 9.965 47.578 1.00 11.58 374 ASN B C 1
ATOM 5838 O O . ASN B 1 374 ? 16.498 11.014 48.022 1.00 12.48 374 ASN B O 1
ATOM 5843 N N . VAL B 1 375 ? 17.202 8.890 48.321 1.00 11.91 375 VAL B N 1
ATOM 5844 C CA . VAL B 1 375 ? 16.943 8.856 49.747 1.00 11.54 375 VAL B CA 1
ATOM 5845 C C . VAL B 1 375 ? 18.254 8.547 50.464 1.00 11.64 375 VAL B C 1
ATOM 5846 O O . VAL B 1 375 ? 18.823 7.472 50.291 1.00 10.60 375 VAL B O 1
ATOM 5850 N N . PRO B 1 376 ? 18.766 9.500 51.257 1.00 11.75 376 PRO B N 1
ATOM 5851 C CA . PRO B 1 376 ? 20.021 9.255 51.980 1.00 12.20 376 PRO B CA 1
ATOM 5852 C C . PRO B 1 376 ? 19.786 8.092 52.948 1.00 13.34 376 PRO B C 1
ATOM 5853 O O . PRO B 1 376 ? 18.776 8.071 53.652 1.00 13.27 376 PRO B O 1
ATOM 5857 N N . VAL B 1 377 ? 20.703 7.129 52.981 1.00 14.28 377 VAL B N 1
ATOM 5858 C CA . VAL B 1 377 ? 20.541 5.972 53.862 1.00 15.41 377 VAL B CA 1
ATOM 5859 C C . VAL B 1 377 ? 21.548 5.932 55.006 1.00 16.49 377 VAL B C 1
ATOM 5860 O O . VAL B 1 377 ? 21.171 5.819 56.174 1.00 16.32 377 VAL B O 1
ATOM 5864 N N . LEU B 1 378 ? 22.829 6.017 54.669 1.00 16.50 378 LEU B N 1
ATOM 5865 C CA . LEU B 1 378 ? 23.875 5.983 55.680 1.00 18.79 378 LEU B CA 1
ATOM 5866 C C . LEU B 1 378 ? 25.185 6.530 55.134 1.00 18.75 378 LEU B C 1
ATOM 5867 O O . LEU B 1 378 ? 25.254 7.002 53.997 1.00 17.51 378 LEU B O 1
ATOM 5872 N N . LYS B 1 379 ? 26.226 6.464 55.954 1.00 18.86 379 LYS B N 1
ATOM 5873 C CA . LYS B 1 379 ? 27.535 6.948 55.556 1.00 20.26 379 LYS B CA 1
ATOM 5874 C C . LYS B 1 379 ? 28.589 5.894 55.838 1.00 20.04 379 LYS B C 1
ATOM 5875 O O . LYS B 1 379 ? 28.557 5.233 56.875 1.00 21.50 379 LYS B O 1
ATOM 5881 N N . VAL B 1 380 ? 29.507 5.721 54.897 1.00 19.69 380 VAL B N 1
ATOM 5882 C CA . VAL B 1 380 ? 30.591 4.765 55.054 1.00 19.74 380 VAL B CA 1
ATOM 5883 C C . VAL B 1 380 ? 31.870 5.582 55.017 1.00 19.32 380 VAL B C 1
ATOM 5884 O O . VAL B 1 380 ? 32.175 6.227 54.012 1.00 18.77 380 VAL B O 1
ATOM 5888 N N . GLY B 1 381 ? 32.609 5.572 56.121 1.00 19.07 381 GLY B N 1
ATOM 5889 C CA . GLY B 1 381 ? 33.834 6.342 56.178 1.00 18.27 381 GLY B CA 1
ATOM 5890 C C . GLY B 1 381 ? 33.508 7.825 56.175 1.00 18.13 381 GLY B C 1
ATOM 5891 O O . GLY B 1 381 ? 34.335 8.653 55.796 1.00 17.87 381 GLY B O 1
ATOM 5892 N N . GLY B 1 382 ? 32.290 8.157 56.593 1.00 16.16 382 GLY B N 1
ATOM 5893 C CA . GLY B 1 382 ? 31.870 9.545 56.633 1.00 17.52 382 GLY B CA 1
ATOM 5894 C C . GLY B 1 382 ? 31.288 10.026 55.316 1.00 16.87 382 GLY B C 1
ATOM 5895 O O . GLY B 1 382 ? 30.870 11.181 55.201 1.00 17.88 382 GLY B O 1
ATOM 5896 N N . LEU B 1 383 ? 31.265 9.147 54.318 1.00 15.16 383 LEU B N 1
ATOM 5897 C CA . LEU B 1 383 ? 30.732 9.496 53.003 1.00 15.58 383 LEU B CA 1
ATOM 5898 C C . LEU B 1 383 ? 29.320 8.948 52.812 1.00 14.55 383 LEU B C 1
ATOM 5899 O O . LEU B 1 383 ? 29.065 7.764 53.032 1.00 14.68 383 LEU B O 1
ATOM 5904 N N . PRO B 1 384 ? 28.382 9.809 52.396 1.00 14.01 384 PRO B N 1
ATOM 5905 C CA . PRO B 1 384 ? 26.997 9.392 52.184 1.00 12.91 384 PRO B CA 1
ATOM 5906 C C . PRO B 1 384 ? 26.782 8.328 51.118 1.00 12.75 384 PRO B C 1
ATOM 5907 O O . PRO B 1 384 ? 27.502 8.263 50.119 1.00 13.13 384 PRO B O 1
ATOM 5911 N N . ILE B 1 385 ? 25.772 7.501 51.363 1.00 11.77 385 ILE B N 1
ATOM 5912 C CA . ILE B 1 385 ? 25.347 6.442 50.461 1.00 10.71 385 ILE B CA 1
ATOM 5913 C C . ILE B 1 385 ? 23.826 6.556 50.452 1.00 11.02 385 ILE B C 1
ATOM 5914 O O . ILE B 1 385 ? 23.207 6.689 51.503 1.00 11.79 385 ILE B O 1
ATOM 5919 N N . GLY B 1 386 ? 23.223 6.516 49.274 1.00 12.06 386 GLY B N 1
ATOM 5920 C CA . GLY B 1 386 ? 21.779 6.611 49.217 1.00 11.70 386 GLY B CA 1
ATOM 5921 C C . GLY B 1 386 ? 21.180 5.538 48.335 1.00 12.70 386 GLY B C 1
ATOM 5922 O O . GLY B 1 386 ? 21.899 4.715 47.765 1.00 13.18 386 GLY B O 1
ATOM 5923 N N . VAL B 1 387 ? 19.855 5.529 48.249 1.00 11.56 387 VAL B N 1
ATOM 5924 C CA . VAL B 1 387 ? 19.153 4.578 47.403 1.00 12.51 387 VAL B CA 1
ATOM 5925 C C . VAL B 1 387 ? 18.226 5.387 46.510 1.00 13.36 387 VAL B C 1
ATOM 5926 O O . VAL B 1 387 ? 17.886 6.532 46.823 1.00 10.20 387 VAL B O 1
ATOM 5930 N N . GLN B 1 388 ? 17.825 4.787 45.396 1.00 13.78 388 GLN B N 1
ATOM 5931 C CA . GLN B 1 388 ? 16.975 5.456 44.428 1.00 12.64 388 GLN B CA 1
ATOM 5932 C C . GLN B 1 388 ? 15.576 4.851 44.367 1.00 13.79 388 GLN B C 1
ATOM 5933 O O . GLN B 1 388 ? 15.413 3.667 44.072 1.00 12.78 388 GLN B O 1
ATOM 5939 N N . VAL B 1 389 ? 14.575 5.677 44.662 1.00 13.74 389 VAL B N 1
ATOM 5940 C CA . VAL B 1 389 ? 13.176 5.261 44.642 1.00 12.66 389 VAL B CA 1
ATOM 5941 C C . VAL B 1 389 ? 12.591 5.671 43.299 1.00 14.80 389 VAL B C 1
ATOM 5942 O O . VAL B 1 389 ? 12.638 6.848 42.928 1.00 11.89 389 VAL B O 1
ATOM 5946 N N . ILE B 1 390 ? 12.032 4.699 42.580 1.00 13.71 390 ILE B N 1
ATOM 5947 C CA . ILE B 1 390 ? 11.473 4.950 41.257 1.00 14.28 390 ILE B CA 1
ATOM 5948 C C . ILE B 1 390 ? 10.023 4.494 41.106 1.00 14.90 390 ILE B C 1
ATOM 5949 O O . ILE B 1 390 ? 9.676 3.361 41.440 1.00 14.96 390 ILE B O 1
ATOM 5954 N N . ALA B 1 391 ? 9.179 5.381 40.591 1.00 15.73 391 ALA B N 1
ATOM 5955 C CA . ALA B 1 391 ? 7.771 5.054 40.385 1.00 15.25 391 ALA B CA 1
ATOM 5956 C C . ALA B 1 391 ? 7.441 5.085 38.900 1.00 16.91 391 ALA B C 1
ATOM 5957 O O . ALA B 1 391 ? 8.296 5.391 38.066 1.00 13.31 391 ALA B O 1
ATOM 5959 N N . ARG B 1 392 ? 6.197 4.751 38.577 1.00 17.26 392 ARG B N 1
ATOM 5960 C CA . ARG B 1 392 ? 5.730 4.759 37.198 1.00 18.49 392 ARG B CA 1
ATOM 5961 C C . ARG B 1 392 ? 5.852 6.156 36.616 1.00 17.90 392 ARG B C 1
ATOM 5962 O O . ARG B 1 392 ? 5.774 7.151 37.341 1.00 17.50 392 ARG B O 1
ATOM 5970 N N . PHE B 1 393 ? 6.030 6.226 35.304 1.00 18.10 393 PHE B N 1
ATOM 5971 C CA . PHE B 1 393 ? 6.110 7.510 34.630 1.00 17.55 393 PHE B CA 1
ATOM 5972 C C . PHE B 1 393 ? 4.843 8.267 35.016 1.00 16.92 393 PHE B C 1
ATOM 5973 O O . PHE B 1 393 ? 3.756 7.687 35.050 1.00 16.42 393 PHE B O 1
ATOM 5981 N N . GLY B 1 394 ? 4.983 9.551 35.322 1.00 15.64 394 GLY B N 1
ATOM 5982 C CA . GLY B 1 394 ? 3.826 10.352 35.686 1.00 15.65 394 GLY B CA 1
ATOM 5983 C C . GLY B 1 394 ? 3.315 10.162 37.103 1.00 16.04 394 GLY B C 1
ATOM 5984 O O . GLY B 1 394 ? 2.323 10.780 37.492 1.00 17.33 394 GLY B O 1
ATOM 5985 N N . ASN B 1 395 ? 3.980 9.312 37.879 1.00 14.83 395 ASN B N 1
ATOM 5986 C CA . ASN B 1 395 ? 3.570 9.062 39.259 1.00 16.81 395 ASN B CA 1
ATOM 5987 C C . ASN B 1 395 ? 4.587 9.644 40.239 1.00 15.73 395 ASN B C 1
ATOM 5988 O O . ASN B 1 395 ? 4.972 8.998 41.213 1.00 15.23 395 ASN B O 1
ATOM 5993 N N . ASP B 1 396 ? 5.010 10.876 39.970 1.00 14.69 396 ASP B N 1
ATOM 5994 C CA . ASP B 1 396 ? 5.988 11.571 40.802 1.00 14.26 396 ASP B CA 1
ATOM 5995 C C . ASP B 1 396 ? 5.567 11.676 42.265 1.00 13.39 396 ASP B C 1
ATOM 5996 O O . ASP B 1 396 ? 6.387 11.518 43.173 1.00 13.71 396 ASP B O 1
ATOM 6001 N N . ALA B 1 397 ? 4.287 11.949 42.494 1.00 14.14 397 ALA B N 1
ATOM 6002 C CA . ALA B 1 397 ? 3.774 12.082 43.850 1.00 16.07 397 ALA B CA 1
ATOM 6003 C C . ALA B 1 397 ? 4.018 10.812 44.653 1.00 17.24 397 ALA B C 1
ATOM 6004 O O . ALA B 1 397 ? 4.452 10.870 45.803 1.00 16.19 397 ALA B O 1
ATOM 6006 N N . HIS B 1 398 ? 3.737 9.664 44.048 1.00 18.07 398 HIS B N 1
ATOM 6007 C CA . HIS B 1 398 ? 3.932 8.396 44.738 1.00 19.67 398 HIS B CA 1
ATOM 6008 C C . HIS B 1 398 ? 5.407 8.174 45.059 1.00 18.44 398 HIS B C 1
ATOM 6009 O O . HIS B 1 398 ? 5.749 7.655 46.122 1.00 18.51 398 HIS B O 1
ATOM 6016 N N . ALA B 1 399 ? 6.279 8.575 44.140 1.00 16.66 399 ALA B N 1
ATOM 6017 C CA . ALA B 1 399 ? 7.716 8.431 44.341 1.00 14.49 399 ALA B CA 1
ATOM 6018 C C . ALA B 1 399 ? 8.131 9.225 45.575 1.00 14.12 399 ALA B C 1
ATOM 6019 O O . ALA B 1 399 ? 8.894 8.744 46.415 1.00 12.04 399 ALA B O 1
ATOM 6021 N N . LEU B 1 400 ? 7.619 10.447 45.683 1.00 13.03 400 LEU B N 1
ATOM 6022 C CA . LEU B 1 400 ? 7.932 11.299 46.818 1.00 14.18 400 LEU B CA 1
ATOM 6023 C C . LEU B 1 400 ? 7.342 10.748 48.116 1.00 13.75 400 LEU B C 1
ATOM 6024 O O . LEU B 1 400 ? 7.994 10.765 49.161 1.00 13.85 400 LEU B O 1
ATOM 6029 N N . ALA B 1 401 ? 6.111 10.253 48.048 1.00 14.85 401 ALA B N 1
ATOM 6030 C CA . ALA B 1 401 ? 5.457 9.696 49.225 1.00 15.33 401 ALA B CA 1
ATOM 6031 C C . ALA B 1 401 ? 6.217 8.470 49.734 1.00 15.41 401 ALA B C 1
ATOM 6032 O O . ALA B 1 401 ? 6.394 8.295 50.939 1.00 15.43 401 ALA B O 1
ATOM 6034 N N . THR B 1 402 ? 6.668 7.623 48.815 1.00 15.12 402 THR B N 1
ATOM 6035 C CA . THR B 1 402 ? 7.401 6.422 49.200 1.00 16.26 402 THR B CA 1
ATOM 6036 C C . THR B 1 402 ? 8.781 6.789 49.743 1.00 16.82 402 THR B C 1
ATOM 6037 O O . THR B 1 402 ? 9.279 6.163 50.684 1.00 15.24 402 THR B O 1
ATOM 6041 N N . ALA B 1 403 ? 9.391 7.812 49.154 1.00 14.89 403 ALA B N 1
ATOM 6042 C CA . ALA B 1 403 ? 10.702 8.262 49.599 1.00 14.28 403 ALA B CA 1
ATOM 6043 C C . ALA B 1 403 ? 10.589 8.776 51.030 1.00 14.13 403 ALA B C 1
ATOM 6044 O O . ALA B 1 403 ? 11.462 8.519 51.860 1.00 13.63 403 ALA B O 1
ATOM 6046 N N . TRP B 1 404 ? 9.507 9.502 51.307 1.00 15.05 404 TRP B N 1
ATOM 6047 C CA . TRP B 1 404 ? 9.252 10.063 52.635 1.00 15.45 404 TRP B CA 1
ATOM 6048 C C . TRP B 1 404 ? 9.092 8.894 53.602 1.00 16.69 404 TRP B C 1
ATOM 6049 O O . TRP B 1 404 ? 9.586 8.927 54.730 1.00 16.38 404 TRP B O 1
ATOM 6060 N N . PHE B 1 405 ? 8.385 7.864 53.147 1.00 16.69 405 PHE B N 1
ATOM 6061 C CA . PHE B 1 405 ? 8.171 6.660 53.940 1.00 19.20 405 PHE B CA 1
ATOM 6062 C C . PHE B 1 405 ? 9.520 6.051 54.307 1.00 18.86 405 PHE B C 1
ATOM 6063 O O . PHE B 1 405 ? 9.768 5.716 55.464 1.00 18.86 405 PHE B O 1
ATOM 6071 N N . LEU B 1 406 ? 10.385 5.912 53.306 1.00 19.35 406 LEU B N 1
ATOM 6072 C CA . LEU B 1 406 ? 11.707 5.331 53.504 1.00 19.86 406 LEU B CA 1
ATOM 6073 C C . LEU B 1 406 ? 12.520 6.174 54.487 1.00 19.73 406 LEU B C 1
ATOM 6074 O O . LEU B 1 406 ? 13.211 5.636 55.356 1.00 16.40 406 LEU B O 1
ATOM 6079 N N . GLU B 1 407 ? 12.438 7.495 54.349 1.00 18.85 407 GLU B N 1
ATOM 6080 C CA . GLU B 1 407 ? 13.168 8.386 55.245 1.00 18.79 407 GLU B CA 1
ATOM 6081 C C . GLU B 1 407 ? 12.758 8.116 56.688 1.00 18.71 407 GLU B C 1
ATOM 6082 O O . GLU B 1 407 ? 13.610 7.945 57.558 1.00 19.34 407 GLU B O 1
ATOM 6088 N N . ASP B 1 408 ? 11.451 8.076 56.936 1.00 21.29 408 ASP B N 1
ATOM 6089 C CA . ASP B 1 408 ? 10.942 7.828 58.281 1.00 22.47 408 ASP B CA 1
ATOM 6090 C C . ASP B 1 408 ? 11.302 6.428 58.772 1.00 24.11 408 ASP B C 1
ATOM 6091 O O . ASP B 1 408 ? 11.558 6.229 59.960 1.00 24.92 408 ASP B O 1
ATOM 6096 N N . ALA B 1 409 ? 11.319 5.461 57.859 1.00 24.58 409 ALA B N 1
ATOM 6097 C CA . ALA B 1 409 ? 11.653 4.086 58.213 1.00 26.19 409 ALA B CA 1
ATOM 6098 C C . ALA B 1 409 ? 13.107 3.972 58.672 1.00 28.31 409 ALA B C 1
ATOM 6099 O O . ALA B 1 409 ? 13.425 3.187 59.567 1.00 27.79 409 ALA B O 1
ATOM 6101 N N . LEU B 1 410 ? 13.986 4.755 58.054 1.00 28.66 410 LEU B N 1
ATOM 6102 C CA . LEU B 1 410 ? 15.401 4.742 58.405 1.00 30.60 410 LEU B CA 1
ATOM 6103 C C . LEU B 1 410 ? 15.646 5.425 59.743 1.00 33.11 410 LEU B C 1
ATOM 6104 O O . LEU B 1 410 ? 16.465 4.970 60.542 1.00 34.08 410 LEU B O 1
ATOM 6109 N N . ALA B 1 411 ? 14.935 6.522 59.982 1.00 35.62 411 ALA B N 1
ATOM 6110 C CA . ALA B 1 411 ? 15.075 7.264 61.227 1.00 39.72 411 ALA B CA 1
ATOM 6111 C C . ALA B 1 411 ? 14.584 6.415 62.394 1.00 42.24 411 ALA B C 1
ATOM 6112 O O . ALA B 1 411 ? 14.821 6.743 63.557 1.00 42.71 411 ALA B O 1
ATOM 6114 N N . LYS B 1 412 ? 13.899 5.322 62.069 1.00 44.67 412 LYS B N 1
ATOM 6115 C CA . LYS B 1 412 ? 13.365 4.408 63.072 1.00 46.83 412 LYS B CA 1
ATOM 6116 C C . LYS B 1 412 ? 12.491 5.144 64.083 1.00 47.29 412 LYS B C 1
ATOM 6117 O O . LYS B 1 412 ? 12.417 4.760 65.251 1.00 48.28 412 LYS B O 1
#

CATH classification: 3.90.1300.10

B-factor: mean 16.39, std 8.51, range [1.0, 54.69]

Radius of gyration: 27.05 Å; Cα contacts (8 Å, |Δi|>4): 2192; chains: 2; bounding box: 58×56×80 Å

Secondary structure (DSSP, 8-state):
---HHHHHHHHHTTSS-HHHHHHHHHHHHHHHHHHH--EEEE-TT----SSSTTTT-EEEEETTB--SSS---TTSGGGTT---SS--HHHHHHHHTT-EEEEEEP--GGGSS---S--BTTBTTB---SSSHHHHHHHHTTS-SEEEEEESSSTTHHHHHHHT-EEEEPSTTSS--TTB--S-TTT-EEEEEESSHHHHHHHHHHHH--GGGSS----SS-EEEE---GGG-PPPHHHHHHHHHHHHHHHHTT-EEEE-PPPHHHHHHHHHHHHHHHHHHHHHTHHHHHHSGGGS-HHHHHHHHHTTT--HHHHHHHHHHHHHHHHHHHHHTTT-SEEEEESSSSSPPBGGG-----GGGTHHHHHH---EEEEEEEEETTEEEEEEEEESTT-HHHHHHHHHHHHHHHH-/---HHHHHHHHHHTSS-HHHHHHHHHHHHHHHHHHH--EEEE-TT----SSSTTTT-EEEEETTB--SSS---TTSGGGTT---SS--HHHHHHHHTT-EEEEEEP--GGGSSS--S---TT-TTB---SSSHHHHHHHHTTS-SEEEEEESSSTTHHHHHHHT-EEEEPSTTSS--TTB--S-TTT-EEEEEESSHHHHHHHHHHHH--GGGTT----SS-EEEE---GGG-PPPHHHHHHHHHHHHHHHHTT-EEEE----HHHHHHHHHHHHHHHHHHHHHTHHHHHHSGGGS-HHHHHHHHHTTT--HHHHHHHHHHHHHHHHHHHHHTTS-SEEEEESSSSSPPBGGG-----GGGTHHHHHH---EEEEEEEEETTEEEEEEEEE-TT-HHHHHHHHHHHHHHHH-

Solvent-accessible surface area: 27287 Å² total; per-residue (Å²): 113,40,28,0,2,56,7,24,129,73,12,126,104,65,127,21,54,33,82,35,3,4,57,87,2,16,61,24,0,84,80,67,26,188,70,0,75,0,20,53,70,34,35,114,88,13,160,18,72,105,82,21,71,0,54,1,0,0,0,0,0,0,0,3,0,29,0,30,100,9,28,0,29,10,36,11,135,5,5,207,47,47,65,5,87,19,8,2,7,0,0,3,20,0,50,103,7,2,2,6,15,0,0,0,0,16,4,1,6,3,7,4,78,12,53,27,76,0,28,0,15,69,58,57,42,41,5,4,1,0,2,0,1,0,0,0,0,0,0,11,11,15,0,0,0,0,0,0,0,4,0,7,6,1,11,0,0,3,0,0,3,3,0,9,0,0,0,0,0,1,5,38,77,42,6,3,54,32,24,12,35,14,7,0,49,21,0,12,5,0,0,0,0,0,9,96,1,33,1,0,2,80,0,0,36,20,10,20,52,33,88,78,3,64,65,29,95,24,15,169,63,2,145,2,0,3,0,76,0,87,42,3,40,91,42,79,100,11,4,37,86,0,0,99,32,0,26,114,4,0,91,179,47,45,11,63,40,91,80,45,118,6,37,117,16,0,43,52,0,40,122,5,2,41,41,2,8,23,19,1,0,4,48,5,1,3,14,1,31,53,88,38,55,118,75,1,20,84,82,1,71,58,43,2,63,89,23,89,56,30,59,29,171,67,16,16,74,2,79,98,21,0,126,116,0,94,148,61,4,25,99,29,10,148,46,9,45,0,0,2,0,5,0,6,7,2,35,2,27,34,53,101,125,63,39,6,9,60,11,44,0,0,40,0,0,1,4,6,2,6,0,0,0,0,0,44,24,58,122,52,74,35,9,6,7,6,0,0,1,0,0,99,112,54,62,6,25,54,0,0,12,1,0,36,13,0,19,60,7,42,84,169,113,36,29,0,1,54,8,26,126,76,10,123,108,60,122,17,57,31,86,36,0,5,56,89,1,31,62,23,0,80,78,66,28,177,75,0,74,0,19,51,70,32,35,143,86,12,161,16,69,101,80,24,70,0,51,0,0,0,0,0,0,0,0,3,0,29,0,29,100,10,31,0,14,8,34,12,122,5,8,172,46,48,66,6,85,20,7,1,5,0,0,3,26,0,52,100,7,2,3,5,15,0,0,0,0,15,5,1,8,5,9,12,128,13,50,25,78,0,34,0,18,65,60,58,41,39,4,3,0,0,2,0,1,0,0,0,0,0,0,11,16,17,0,0,0,0,0,0,0,5,0,6,7,2,10,0,0,7,0,0,3,3,0,6,0,0,0,0,0,0,5,25,97,24,5,4,53,32,23,12,34,14,22,0,42,16,0,10,4,0,0,0,0,0,10,100,1,35,1,0,4,74,0,0,34,20,11,20,49,42,95,56,1,63,59,27,98,36,19,183,63,4,144,2,0,5,2,77,0,105,42,8,36,97,20,85,97,11,5,38,90,0,0,100,40,0,29,114,2,0,94,160,43,46,9,62,34,86,87,44,115,11,39,118,14,0,45,54,0,39,123,6,3,39,43,2,28,26,19,0,0,4,45,4,2,3,14,2,29,57,86,36,55,113,65,1,19,86,61,1,68,56,32,3,68,86,24,86,62,31,59,26,170,66,15,33,74,2,68,132,18,0,111,93,0,85,157,55,4,22,98,20,14,146,43,7,54,1,0,2,0,9,0,6,8,2,32,2,26,35,54,100,124,50,46,10,10,60,50,51,0,0,39,0,0,1,3,5,1,5,0,0,0,0,0,42,23,51,114,51,72,34,11,5,5,7,1,0,1,0,0,101,104,44,65,2,25,47,0,1,13,1,0,37,14,2,19,65,11,37,89,130

InterPro domains:
  IPR000120 Amidase [PTHR11895] (3-403)
  IPR023631 Amidase signature domain [PF01425] (42-398)
  IPR036928 Amidase signature (AS) superfamily [G3DSA:3.90.1300.10] (1-414)
  IPR036928 Amidase signature (AS) superfamily [SSF75304] (2-410)

Sequence (824 aa):
MISLADLQRRIETGELSPNAAIAQSHAAIEAREKEVHAFVRHDKSARAQASGPLRGIAVGIKDIIDTANMPTEMGSEIYRGWQPRSDAPVVMMLKRAGATIIGKTTTTAFASRDPTATLNPHNTGHSPGGASSGSAAAVGAGMIPLALGTQTGGSVIRPAAYCGTAAIKPSFRMLPTVGVKCYSWALDTVGLFGARAEDLARGLLAMTGRSEFSGIVPAKAPRIGVVRQEFAGAVEPAAEQGLQAAIKAAERAGASVQAIDLPEAVHEAWRIHPIIQDFEAHRALAWEFSEHHDEIAPMLRASLDATVGLTPKEYDEARRIGRRGRRELGEVFEGVDVLLTYSAPGTAPAKALASTGDPRYNRLWTLMGNPCVNVPVLKVGGLPIGVQVIARFGNDAHALATAWFLEDALAKMISLADLQRRIETGELSPNAAIAQSHAAIEAREKEVHAFVRHDKSARAQASGPLRGIAVGIKDIIDTANMPTEMGSEIYRGWQPRSDAPVVMMLKRAGATIIGKTTTTAFASRDPTATLNPHNTGHSPGGASSGSAAAVGAGMIPLALGTQTGGSVIRPAAYCGTAAIKPSFRMLPTVGVKCYSWALDTVGLFGARAEDLARGLLAMTGRSEFSGIVPAKAPRIGVVRQEFAGAVEPAAEQGLQAAIKAAERAGASVQAIDLPEAVHEAWRIHPIIQDFEAHRALAWEFSEHHDEIAPMLRASLDATVGLTPKEYDEARRIGRRGRRELGEVFEGVDVLLTYSAPGTAPAKALASTGDPRYNRLWTLMGNPCVNVPVLKVGGLPIGVQVIARFGNDAHALATAWFLEDALAK

Foldseek 3Di:
DDAQVVVLVCCVVVVDPLQVLLVQLLVLCVVCCVLFVFFPDFPSPWGFFDDASAGSFEEEEALLFADQVDQRQQLFPVRVVPHDNHGFLLVVLQVVRGHIHGGYTYFHRNFDKFDDCGAALLDRQFALFDRSRSQLRCQLSVSGFKYKDKDQQQHFLQSVQFSVWKKKQAFPPPDDCGRGQDQFNLFITMMMTGHALLSRLSSVCSSPVDCLSPPFAADAQFEEEEEALVLLDAFDPQQVVQLVLLVVLSVVRRHHYDYDYADPLLSLLLVLSLLNRQVRNCVSCVCCCPPPLVRGPDVVSVSNVVCVPRDPVVNVVSLVSLVSNLVSVLVVCPRGFKYKYFSFRHHTGGVVVSTSHDSSVPRSCSNSRWMKMWAWGDADPSTTTTMIITGRRPVNSSSSSNSNSSNVSSVD/DDAQVVVLVCCVVVVDPLQRLLVQLLVLCVVPCVLFVFFPDFQSPWGFFHDASATSFEEEEALLFADQVDQRQQQFPVRVVHHDNHGFLLVVLQVVRGYIHGGYTAFHRNWDKFADCGAALLDRQFALFDRSRSQLRCQLSVNGFKYKDKDQQQHWLQSVQFSVWKKKFAFPPPDDCGRGQDQFNLFITMMMTGRALLSRLSSVCSSRVDCLSPPQAADAQFAEEEEALCLLPAFDPQQVVLLVQLVVLSVVRNHHYYYDYADPLLSLLLVCSVLSRLVRNCVSCVCCCPPPLVRGDDVVSVSNVVCVPRDPVVNVVSLVSLVSSLVRRLVVCPRGFKYKYFSFRHHTGRVVVSGSGDSSVGRSCSSSRWMKIWAWQDADVSTITTMIITGRRVNNSSSSSNSNSSNVSRVD